Protein AF-0000000085170021 (afdb_homodimer)

pLDDT: mean 92.59, std 6.5, range [58.09, 98.81]

Nearest PDB structures (foldseek):
  2dou-assembly1_B  TM=8.257E-01  e=4.581E-18  Thermus thermophilus HB8
  3ffh-assembly1_B  TM=7.724E-01  e=1.035E-16  Listeria innocua
  4wbt-assembly2_B-3  TM=7.513E-01  e=2.222E-16  Sinorhizobium meliloti 1021
  4wbt-assembly1_C-2  TM=7.543E-01  e=2.982E-16  Sinorhizobium meliloti 1021
  3ftb-assembly2_E  TM=7.455E-01  e=7.575E-15  Clostridium acetobutylicum

Organism: Herbaspirillum seropedicae (strain SmR1) (NCBI:txid757424)

Solvent-accessible surface area (backbone atoms only — not comparable to full-atom values): 44140 Å² total; per-residue (Å²): 138,81,85,51,50,82,42,30,67,41,35,34,52,37,50,53,41,31,41,65,57,64,75,40,49,60,63,39,70,50,74,55,48,67,56,46,11,60,75,55,71,40,57,48,65,38,40,46,46,15,52,51,49,30,35,59,71,61,50,26,42,74,40,84,92,81,40,41,22,29,43,55,75,77,66,80,61,76,55,44,17,46,73,82,85,64,90,44,54,75,21,41,31,76,50,67,42,71,90,40,37,63,50,68,30,61,74,33,61,97,45,80,49,79,82,54,53,48,34,42,78,58,63,59,64,70,46,49,52,50,48,50,62,73,43,52,84,69,48,54,85,79,50,38,82,50,71,28,57,12,54,56,47,40,51,50,53,53,47,60,73,74,52,53,64,64,41,32,32,34,30,42,30,60,24,41,41,52,59,53,45,49,36,57,70,62,46,33,35,80,39,57,19,48,54,52,78,44,22,69,39,58,70,50,42,52,53,45,48,75,70,57,38,44,30,38,46,46,49,44,37,38,24,52,48,54,1,26,35,31,37,67,68,50,16,50,52,41,14,59,57,47,58,76,39,50,58,34,35,40,36,36,46,31,46,48,61,81,47,49,85,65,70,87,45,63,46,74,39,77,79,51,67,34,39,34,46,33,36,29,47,20,66,54,54,30,57,31,65,27,37,12,42,34,40,20,32,58,65,49,43,52,58,52,40,67,66,44,28,43,40,54,23,51,54,30,54,70,56,48,52,50,50,41,51,44,73,70,32,68,66,46,53,50,30,36,52,49,42,34,54,48,38,52,50,40,47,52,50,36,52,51,29,22,49,74,58,70,43,74,57,72,74,91,51,29,56,51,34,42,30,33,73,43,91,58,66,26,60,58,41,30,51,46,35,40,76,73,40,32,36,50,31,41,24,56,73,23,33,68,74,63,85,37,38,13,36,31,38,29,43,41,74,56,50,78,82,45,30,50,53,52,24,51,51,48,45,59,50,74,99,139,79,86,50,52,82,44,30,66,41,34,33,52,37,49,52,40,32,43,65,58,64,74,42,48,60,64,39,71,50,73,55,47,66,59,44,11,62,75,56,70,42,57,47,65,38,40,47,49,15,52,50,48,30,35,60,70,61,50,27,42,73,40,84,96,80,41,42,21,29,43,55,76,76,68,81,61,77,54,44,17,47,74,81,86,65,90,43,54,74,19,41,30,77,49,68,41,71,91,41,35,64,51,67,30,59,74,33,61,97,45,80,52,78,80,52,54,48,34,42,78,58,60,58,65,69,44,50,53,50,47,49,62,72,42,52,85,68,46,53,85,80,50,39,82,50,70,29,56,11,53,56,46,40,52,50,54,54,45,59,72,75,52,54,63,63,41,32,32,34,32,42,29,60,23,42,41,54,59,54,46,48,36,57,70,61,46,34,33,79,39,57,19,48,52,53,78,44,23,69,40,57,70,50,43,51,52,43,48,74,71,57,38,42,29,38,47,45,49,45,36,38,25,50,49,52,1,24,34,33,36,66,67,49,16,49,52,43,15,58,56,48,58,76,38,50,60,34,36,40,35,38,46,32,46,48,61,82,46,47,85,64,70,86,46,62,46,74,40,78,78,52,64,33,39,34,45,32,37,28,46,20,67,55,56,30,58,33,64,27,36,13,42,36,39,19,30,58,66,49,42,52,58,51,41,69,66,45,28,42,41,55,23,52,53,31,54,70,58,49,51,49,50,42,52,44,72,69,32,66,67,44,53,51,30,37,51,49,40,33,52,48,38,51,50,40,46,52,50,36,52,51,29,23,46,74,57,70,43,74,56,72,75,90,52,28,58,51,34,42,30,32,76,43,93,58,65,24,61,59,41,31,52,46,35,40,77,74,41,32,35,48,31,42,25,56,73,23,33,68,72,62,83,38,39,15,35,31,38,28,44,43,75,55,50,78,81,45,29,52,55,51,25,51,51,48,45,59,49,72,98

Foldseek 3Di:
DAQEDAALVSSLVRVVVCDVVCVAAAPAADDALVVSCVVHVYDSVRSVSNLVVCVQVQQWDQDPVVHIGGHHQDDDADDAADDPDDQFAEQARQAFDVVLADDLVVLCVPHDDDFDAFPDDQADPLLQVVVCVLCVVQAAPPWHKAKDLADLRVVLLLCVLQHGQAAEEEAEVLHDLSVLRSCVNRNYAYDYAYADLQFGDLVRVLVVVVVGHAEYEGEQACGPFALHHHDQVRLQSLLVSCVVPLRHAYEYEPACSLQKPDDGHHNHHNPRQHYWYKYHPPRLHHVVLSMIMIIIHPVSVVSSCVVCDSRHHHRGVSSNVSSSSLVPDVSSVVSSHVLNVVQVVLLVLLCVLLVVLVFDWNPPGIHFKTKGFDPDDQVQLQVQVVVVRHHWDFSQSSGRPDGTTITIGGRSPPDNVCSNVSSVSSSVSRD/DAQEDAALVSSLVRVVVCDVVVVAAAPAADDALVVSCVVHVYDSVRSVSNLVVCVQVVQWDQDPVVHIGGHHQDDDADDAADDPDDQFAEQARQAFDVVLADDLVVLCVPHDDDFDAFPDDQADPLLQVVVCVLCVVQAAPPWHKAKDLADLRVVLLLCVLQHGQAAEEEAEVLHDLSVLRSCVNRNYAYDYAYADLQFGDLVRVLVVVVVGHAEYEGEQACGPQALHHHDQVRLQSLLVSCVVPLRHAYEYEPACSLQKPDDGHHNHHNPRQHYWYKYHPPRLHHVVLSMIMIIIHPVSVVSSCVVCDSRHHHRGVSSNVSSSSLVPDVSSVVSSHVLNVVQVVLLVLLCVLLVVLVFDWNPPGIHFKTKGFDPDDQVQLQVQVVVVRHHWDFSQSSGRPDGTTITIGGRSPPDNVCSNVSSVSSSVSRD

Structure (mmCIF, N/CA/C/O backbone):
data_AF-0000000085170021-model_v1
#
loop_
_entity.id
_entity.type
_entity.pdbx_description
1 polymer 'GntR family transcription regulator protein'
#
loop_
_atom_site.group_PDB
_atom_site.id
_atom_site.type_symbol
_atom_site.label_atom_id
_atom_site.label_alt_id
_atom_site.label_comp_id
_atom_site.label_asym_id
_atom_site.label_entity_id
_atom_site.label_seq_id
_atom_site.pdbx_PDB_ins_code
_atom_site.Cartn_x
_atom_site.Cartn_y
_atom_site.Cartn_z
_atom_site.occupancy
_atom_site.B_iso_or_equiv
_atom_site.auth_seq_id
_atom_site.auth_comp_id
_atom_site.auth_asym_id
_atom_site.auth_atom_id
_atom_site.pdbx_PDB_model_num
ATOM 1 N N . MET A 1 1 ? 29.672 -14.242 15.789 1 58.09 1 MET A N 1
ATOM 2 C CA . MET A 1 1 ? 29.703 -14.43 14.344 1 58.09 1 MET A CA 1
ATOM 3 C C . MET A 1 1 ? 30.469 -13.297 13.664 1 58.09 1 MET A C 1
ATOM 5 O O . MET A 1 1 ? 30.188 -12.125 13.914 1 58.09 1 MET A O 1
ATOM 9 N N . LYS A 1 2 ? 31.578 -13.578 12.93 1 81.75 2 LYS A N 1
ATOM 10 C CA . LYS A 1 2 ? 32.625 -12.688 12.445 1 81.75 2 LYS A CA 1
ATOM 11 C C . LYS A 1 2 ? 32.312 -12.203 11.031 1 81.75 2 LYS A C 1
ATOM 13 O O . LYS A 1 2 ? 31.812 -12.961 10.203 1 81.75 2 LYS A O 1
ATOM 18 N N . ILE A 1 3 ? 32.312 -10.906 10.734 1 92 3 ILE A N 1
ATOM 19 C CA . ILE A 1 3 ? 32.188 -10.273 9.422 1 92 3 ILE A CA 1
ATOM 20 C C . ILE A 1 3 ? 33.312 -10.789 8.5 1 92 3 ILE A C 1
ATOM 22 O O . ILE A 1 3 ? 34.469 -10.898 8.914 1 92 3 ILE A O 1
ATOM 26 N N . HIS A 1 4 ? 32.938 -11.328 7.312 1 93.31 4 HIS A N 1
ATOM 27 C CA . HIS A 1 4 ? 33.906 -11.828 6.355 1 93.31 4 HIS A CA 1
ATOM 28 C C . HIS A 1 4 ? 33.688 -11.211 4.977 1 93.31 4 HIS A C 1
ATOM 30 O O . HIS A 1 4 ? 32.656 -10.594 4.723 1 93.31 4 HIS A O 1
ATOM 36 N N . GLY A 1 5 ? 34.656 -11.352 4.102 1 92.62 5 GLY A N 1
ATOM 37 C CA . GLY A 1 5 ? 34.625 -10.836 2.744 1 92.62 5 GLY A CA 1
ATOM 38 C C . GLY A 1 5 ? 35.906 -10.195 2.307 1 92.62 5 GLY A C 1
ATOM 39 O O . GLY A 1 5 ? 36.656 -9.656 3.133 1 92.62 5 GLY A O 1
ATOM 40 N N . LYS A 1 6 ? 36.156 -10.234 0.992 1 93.25 6 LYS A N 1
ATOM 41 C CA . LYS A 1 6 ? 37.375 -9.68 0.446 1 93.25 6 LYS A CA 1
ATOM 42 C C . LYS A 1 6 ? 37.094 -8.453 -0.414 1 93.25 6 LYS A C 1
ATOM 44 O O . LYS A 1 6 ? 38 -7.691 -0.741 1 93.25 6 LYS A O 1
ATOM 49 N N . THR A 1 7 ? 35.875 -8.336 -0.771 1 93.19 7 THR A N 1
ATOM 50 C CA . THR A 1 7 ? 35.469 -7.168 -1.541 1 93.19 7 THR A CA 1
ATOM 51 C C . THR A 1 7 ? 34.406 -6.363 -0.78 1 93.19 7 THR A C 1
ATOM 53 O O . THR A 1 7 ? 33.844 -6.852 0.197 1 93.19 7 THR A O 1
ATOM 56 N N . ALA A 1 8 ? 34.219 -5.145 -1.235 1 92 8 ALA A N 1
ATOM 57 C CA . ALA A 1 8 ? 33.188 -4.309 -0.615 1 92 8 ALA A CA 1
ATOM 58 C C . ALA A 1 8 ? 31.812 -4.969 -0.695 1 92 8 ALA A C 1
ATOM 60 O O . ALA A 1 8 ? 31.047 -4.926 0.265 1 92 8 ALA A O 1
ATOM 61 N N . THR A 1 9 ? 31.594 -5.617 -1.828 1 88.5 9 THR A N 1
ATOM 62 C CA . THR A 1 9 ? 30.312 -6.285 -2.047 1 88.5 9 THR A CA 1
ATOM 63 C C . THR A 1 9 ? 30.156 -7.457 -1.085 1 88.5 9 THR A C 1
ATOM 65 O O . THR A 1 9 ? 29.078 -7.637 -0.495 1 88.5 9 THR A O 1
ATOM 68 N N . GLU A 1 10 ? 31.25 -8.156 -0.91 1 91.81 10 GLU A N 1
ATOM 69 C CA . GLU A 1 10 ? 31.203 -9.32 -0.03 1 91.81 10 GLU A CA 1
ATOM 70 C C . GLU A 1 10 ? 31 -8.906 1.426 1 91.81 10 GLU A C 1
ATOM 72 O O . GLU A 1 10 ? 30.25 -9.531 2.162 1 91.81 10 GLU A O 1
ATOM 77 N N . ILE A 1 11 ? 31.688 -7.895 1.775 1 93.56 11 ILE A N 1
ATOM 78 C CA . ILE A 1 11 ? 31.578 -7.395 3.143 1 93.56 11 ILE A CA 1
ATOM 79 C C . ILE A 1 11 ? 30.172 -6.855 3.379 1 93.56 11 ILE A C 1
ATOM 81 O O . ILE A 1 11 ? 29.562 -7.141 4.406 1 93.56 11 ILE A O 1
ATOM 85 N N . PHE A 1 12 ? 29.672 -6.133 2.422 1 92.19 12 PHE A N 1
ATOM 86 C CA . PHE A 1 12 ? 28.312 -5.617 2.477 1 92.19 12 PHE A CA 1
ATOM 87 C C . PHE A 1 12 ? 27.312 -6.75 2.666 1 92.19 12 PHE A C 1
ATOM 89 O O . PHE A 1 12 ? 26.484 -6.703 3.574 1 92.19 12 PHE A O 1
ATOM 96 N N . GLU A 1 13 ? 27.438 -7.797 1.858 1 89.62 13 GLU A N 1
ATOM 97 C CA . GLU A 1 13 ? 26.484 -8.914 1.891 1 89.62 13 GLU A CA 1
ATOM 98 C C . GLU A 1 13 ? 26.578 -9.68 3.207 1 89.62 13 GLU A C 1
ATOM 100 O O . GLU A 1 13 ? 25.578 -10.156 3.729 1 89.62 13 GLU A O 1
ATOM 105 N N . CYS A 1 14 ? 27.75 -9.719 3.711 1 91.69 14 CYS A N 1
ATOM 106 C CA . CYS A 1 14 ? 27.953 -10.398 4.984 1 91.69 14 CYS A CA 1
ATOM 107 C C . CYS A 1 14 ? 27.219 -9.672 6.113 1 91.69 14 CYS A C 1
ATOM 109 O O . CYS A 1 14 ? 26.453 -10.273 6.855 1 91.69 14 CYS A O 1
ATOM 111 N N . VAL A 1 15 ? 27.406 -8.406 6.176 1 91.62 15 VAL A N 1
ATOM 112 C CA . VAL A 1 15 ? 26.797 -7.617 7.242 1 91.62 15 VAL A CA 1
ATOM 113 C C . VAL A 1 15 ? 25.281 -7.629 7.094 1 91.62 15 VAL A C 1
ATOM 115 O O . VAL A 1 15 ? 24.562 -7.793 8.078 1 91.62 15 VAL A O 1
ATOM 118 N N . ARG A 1 16 ? 24.859 -7.465 5.895 1 88.38 16 ARG A N 1
ATOM 119 C CA . ARG A 1 16 ? 23.422 -7.5 5.617 1 88.38 16 ARG A CA 1
ATOM 120 C C . ARG A 1 16 ? 22.812 -8.805 6.105 1 88.38 16 ARG A C 1
ATOM 122 O O . ARG A 1 16 ? 21.766 -8.789 6.762 1 88.38 16 ARG A O 1
ATOM 129 N N . THR A 1 17 ? 23.5 -9.859 5.82 1 87 17 THR A N 1
ATOM 130 C CA . THR A 1 17 ? 23.016 -11.18 6.234 1 87 17 THR A CA 1
ATOM 131 C C . THR A 1 17 ? 22.984 -11.289 7.758 1 87 17 THR A C 1
ATOM 133 O O . THR A 1 17 ? 22.047 -11.828 8.328 1 87 17 THR A O 1
ATOM 136 N N . LEU A 1 18 ? 24 -10.758 8.398 1 89.25 18 LEU A N 1
ATOM 137 C CA . LEU A 1 18 ? 24.078 -10.797 9.852 1 89.25 18 LEU A CA 1
ATOM 138 C C . LEU A 1 18 ? 22.953 -9.992 10.477 1 89.25 18 LEU A C 1
ATOM 140 O O . LEU A 1 18 ? 22.391 -10.391 11.508 1 89.25 18 LEU A O 1
ATOM 144 N N . VAL A 1 19 ? 22.562 -8.93 9.828 1 85.75 19 VAL A N 1
ATOM 145 C CA . VAL A 1 19 ? 21.469 -8.102 10.312 1 85.75 19 VAL A CA 1
ATOM 146 C C . VAL A 1 19 ? 20.141 -8.836 10.117 1 85.75 19 VAL A C 1
ATOM 148 O O . VAL A 1 19 ? 19.312 -8.898 11.031 1 85.75 19 VAL A O 1
ATOM 151 N N . GLN A 1 20 ? 20.016 -9.484 8.984 1 79.69 20 GLN A N 1
ATOM 152 C CA . GLN A 1 20 ? 18.766 -10.148 8.617 1 79.69 20 GLN A CA 1
ATOM 153 C C . GLN A 1 20 ? 18.531 -11.398 9.461 1 79.69 20 GLN A C 1
ATOM 155 O O . GLN A 1 20 ? 17.391 -11.781 9.711 1 79.69 20 GLN A O 1
ATOM 160 N N . THR A 1 21 ? 19.609 -12.023 9.906 1 79.88 21 THR A N 1
ATOM 161 C CA . THR A 1 21 ? 19.484 -13.227 10.727 1 79.88 21 THR A CA 1
ATOM 162 C C . THR A 1 21 ? 19.562 -12.883 12.211 1 79.88 21 THR A C 1
ATOM 164 O O . THR A 1 21 ? 19.719 -13.773 13.047 1 79.88 21 THR A O 1
ATOM 167 N N . GLN A 1 22 ? 19.578 -11.617 12.516 1 78.25 22 GLN A N 1
ATOM 168 C CA . GLN A 1 22 ? 19.531 -11.078 13.867 1 78.25 22 GLN A CA 1
ATOM 169 C C . GLN A 1 22 ? 20.797 -11.461 14.641 1 78.25 22 GLN A C 1
ATOM 171 O O . GLN A 1 22 ? 20.734 -11.727 15.844 1 78.25 22 GLN A O 1
ATOM 176 N N . ARG A 1 23 ? 21.844 -11.633 13.938 1 85.5 23 ARG A N 1
ATOM 177 C CA . ARG A 1 23 ? 23.141 -11.836 14.57 1 85.5 23 ARG A CA 1
ATOM 178 C C . ARG A 1 23 ? 23.844 -10.508 14.828 1 85.5 23 ARG A C 1
ATOM 180 O O . ARG A 1 23 ? 24.75 -10.43 15.656 1 85.5 23 ARG A O 1
ATOM 187 N N . LEU A 1 24 ? 23.578 -9.516 14.055 1 88.25 24 LEU A N 1
ATOM 188 C CA . LEU A 1 24 ? 23.859 -8.117 14.344 1 88.25 24 LEU A CA 1
ATOM 189 C C . LEU A 1 24 ? 22.562 -7.367 14.68 1 88.25 24 LEU A C 1
ATOM 191 O O . LEU A 1 24 ? 21.594 -7.426 13.914 1 88.25 24 LEU A O 1
ATOM 195 N N . HIS A 1 25 ? 22.562 -6.75 15.758 1 85.19 25 HIS A N 1
ATOM 196 C CA . HIS A 1 25 ? 21.328 -6.16 16.266 1 85.19 25 HIS A CA 1
ATOM 197 C C . HIS A 1 25 ? 21.281 -4.66 15.992 1 85.19 25 HIS A C 1
ATOM 199 O O . HIS A 1 25 ? 22.328 -4.02 15.852 1 85.19 25 HIS A O 1
ATOM 205 N N . PRO A 1 26 ? 20.062 -4.156 15.922 1 80.69 26 PRO A N 1
ATOM 206 C CA . PRO A 1 26 ? 19.953 -2.701 15.773 1 80.69 26 PRO A CA 1
ATOM 207 C C . PRO A 1 26 ? 20.703 -1.938 16.875 1 80.69 26 PRO A C 1
ATOM 209 O O . PRO A 1 26 ? 20.656 -2.334 18.031 1 80.69 26 PRO A O 1
ATOM 212 N N . GLY A 1 27 ? 21.406 -0.934 16.438 1 81.12 27 GLY A N 1
ATOM 213 C CA . GLY A 1 27 ? 22.156 -0.107 17.375 1 81.12 27 GLY A CA 1
ATOM 214 C C . GLY A 1 27 ? 23.562 -0.606 17.609 1 81.12 27 GLY A C 1
ATOM 215 O O . GLY A 1 27 ? 24.406 0.127 18.141 1 81.12 27 GLY A O 1
ATOM 216 N N . GLN A 1 28 ? 23.812 -1.8 17.219 1 88.44 28 GLN A N 1
ATOM 217 C CA . GLN A 1 28 ? 25.141 -2.381 17.438 1 88.44 28 GLN A CA 1
ATOM 218 C C . GLN A 1 28 ? 26.188 -1.701 16.547 1 88.44 28 GLN A C 1
ATOM 220 O O . GLN A 1 28 ? 25.938 -1.423 15.383 1 88.44 28 GLN A O 1
ATOM 225 N N . LEU A 1 29 ? 27.297 -1.412 17.172 1 91.44 29 LEU A N 1
ATOM 226 C CA . LEU A 1 29 ? 28.391 -0.772 16.453 1 91.44 29 LEU A CA 1
ATOM 227 C C . LEU A 1 29 ? 29.156 -1.788 15.609 1 91.44 29 LEU A C 1
ATOM 229 O O . LEU A 1 29 ? 29.438 -2.893 16.078 1 91.44 29 LEU A O 1
ATOM 233 N N . LEU A 1 30 ? 29.391 -1.42 14.406 1 93.62 30 LEU A N 1
ATOM 234 C CA . LEU A 1 30 ? 30.328 -2.18 13.57 1 93.62 30 LEU A CA 1
ATOM 235 C C . LEU A 1 30 ? 31.766 -1.837 13.914 1 93.62 30 LEU A C 1
ATOM 237 O O . LEU A 1 30 ? 32.062 -0.743 14.406 1 93.62 30 LEU A O 1
ATOM 241 N N . PRO A 1 31 ? 32.688 -2.744 13.688 1 93.25 31 PRO A N 1
ATOM 242 C CA . PRO A 1 31 ? 34.062 -2.395 13.93 1 93.25 31 PRO A CA 1
ATOM 243 C C . PRO A 1 31 ? 34.531 -1.188 13.109 1 93.25 31 PRO A C 1
ATOM 245 O O . PRO A 1 31 ? 34.031 -0.976 11.992 1 93.25 31 PRO A O 1
ATOM 248 N N . PRO A 1 32 ? 35.438 -0.351 13.773 1 92.69 32 PRO A N 1
ATOM 249 C CA . PRO A 1 32 ? 36 0.738 12.977 1 92.69 32 PRO A CA 1
ATOM 250 C C . PRO A 1 32 ? 36.594 0.249 11.664 1 92.69 32 PRO A C 1
ATOM 252 O O . PRO A 1 32 ? 37.125 -0.865 11.602 1 92.69 32 PRO A O 1
ATOM 255 N N . VAL A 1 33 ? 36.562 1.084 10.695 1 93.38 33 VAL A N 1
ATOM 256 C CA . VAL A 1 33 ? 37 0.752 9.336 1 93.38 33 VAL A CA 1
ATOM 257 C C . VAL A 1 33 ? 38.406 0.174 9.367 1 93.38 33 VAL A C 1
ATOM 259 O O . VAL A 1 33 ? 38.688 -0.877 8.781 1 93.38 33 VAL A O 1
ATOM 262 N N . ARG A 1 34 ? 39.312 0.8 10.078 1 92.94 34 ARG A N 1
ATOM 263 C CA . ARG A 1 34 ? 40.688 0.379 10.141 1 92.94 34 ARG A CA 1
ATOM 264 C C . ARG A 1 34 ? 40.844 -1.002 10.773 1 92.94 34 ARG A C 1
ATOM 266 O O . ARG A 1 34 ? 41.562 -1.854 10.273 1 92.94 34 ARG A O 1
ATOM 273 N N . GLU A 1 35 ? 40.094 -1.187 11.781 1 94.88 35 GLU A N 1
ATOM 274 C CA . GLU A 1 35 ? 40.156 -2.449 12.516 1 94.88 35 GLU A CA 1
ATOM 275 C C . GLU A 1 35 ? 39.625 -3.6 11.672 1 94.88 35 GLU A C 1
ATOM 277 O O . GLU A 1 35 ? 40.219 -4.676 11.625 1 94.88 35 GLU A O 1
ATOM 282 N N . LEU A 1 36 ? 38.5 -3.432 11.047 1 95.25 36 LEU A N 1
ATOM 283 C CA . LEU A 1 36 ? 37.906 -4.492 10.234 1 95.25 36 LEU A CA 1
ATOM 284 C C . LEU A 1 36 ? 38.781 -4.805 9.031 1 95.25 36 LEU A C 1
ATOM 286 O O . LEU A 1 36 ? 38.906 -5.965 8.625 1 95.25 36 LEU A O 1
ATOM 290 N N . ALA A 1 37 ? 39.375 -3.779 8.477 1 95.56 37 ALA A N 1
ATOM 291 C CA . ALA A 1 37 ? 40.281 -3.979 7.359 1 95.56 37 ALA A CA 1
ATOM 292 C C . ALA A 1 37 ? 41.438 -4.891 7.754 1 95.56 37 ALA A C 1
ATOM 294 O O . ALA A 1 37 ? 41.812 -5.793 7 1 95.56 37 ALA A O 1
ATOM 295 N N . GLU A 1 38 ? 41.938 -4.629 8.836 1 94.81 38 GLU A N 1
ATOM 296 C CA . GLU A 1 38 ? 43.031 -5.441 9.344 1 94.81 38 GLU A CA 1
ATOM 297 C C . GLU A 1 38 ? 42.594 -6.883 9.586 1 94.81 38 GLU A C 1
ATOM 299 O O . GLU A 1 38 ? 43.312 -7.828 9.234 1 94.81 38 GLU A O 1
ATOM 304 N N . GLN A 1 39 ? 41.5 -7.012 10.164 1 95 39 GLN A N 1
ATOM 305 C CA . GLN A 1 39 ? 40.938 -8.328 10.484 1 95 39 GLN A CA 1
ATOM 306 C C . GLN A 1 39 ? 40.719 -9.148 9.219 1 95 39 GLN A C 1
ATOM 308 O O . GLN A 1 39 ? 40.938 -10.359 9.203 1 95 39 GLN A O 1
ATOM 313 N N . LEU A 1 40 ? 40.25 -8.469 8.172 1 94.94 40 LEU A N 1
ATOM 314 C CA . LEU A 1 40 ? 39.875 -9.156 6.941 1 94.94 40 LEU A CA 1
ATOM 315 C C . LEU A 1 40 ? 41.031 -9.227 5.965 1 94.94 40 LEU A C 1
ATOM 317 O O . LEU A 1 40 ? 40.969 -9.953 4.969 1 94.94 40 LEU A O 1
ATOM 321 N N . GLY A 1 41 ? 42.062 -8.438 6.242 1 95.19 41 GLY A N 1
ATOM 322 C CA . GLY A 1 41 ? 43.188 -8.398 5.34 1 95.19 41 GLY A CA 1
ATOM 323 C C . GLY A 1 41 ? 42.875 -7.699 4.027 1 95.19 41 GLY A C 1
ATOM 324 O O . GLY A 1 41 ? 43.281 -8.18 2.959 1 95.19 41 GLY A O 1
ATOM 325 N N . VAL A 1 42 ? 42.094 -6.723 4.07 1 96.19 42 VAL A N 1
ATOM 326 C CA . VAL A 1 42 ? 41.75 -5.965 2.873 1 96.19 42 VAL A CA 1
ATOM 327 C C . VAL A 1 42 ? 42.094 -4.492 3.074 1 96.19 42 VAL A C 1
ATOM 329 O O . VAL A 1 42 ? 42.438 -4.07 4.18 1 96.19 42 VAL A O 1
ATOM 332 N N . ASN A 1 43 ? 42.094 -3.762 1.988 1 95.19 43 ASN A N 1
ATOM 333 C CA . ASN A 1 43 ? 42.344 -2.324 2.045 1 95.19 43 ASN A CA 1
ATOM 334 C C . ASN A 1 43 ? 41.25 -1.593 2.803 1 95.19 43 ASN A C 1
ATOM 336 O O . ASN A 1 43 ? 40.062 -1.96 2.707 1 95.19 43 ASN A O 1
ATOM 340 N N . ARG A 1 44 ? 41.656 -0.557 3.475 1 94.25 44 ARG A N 1
ATOM 341 C CA . ARG A 1 44 ? 40.688 0.251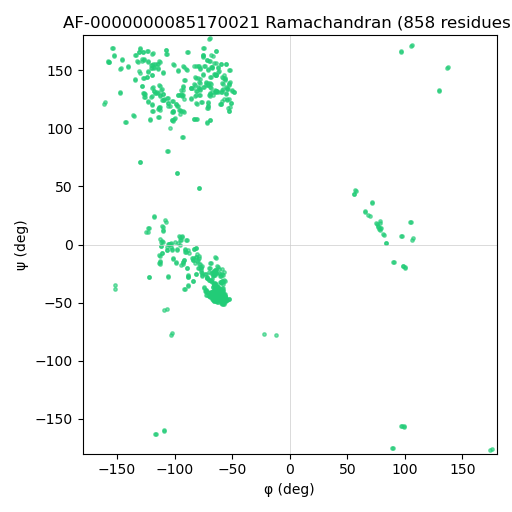 4.23 1 94.25 44 ARG A CA 1
ATOM 342 C C . ARG A 1 44 ? 39.594 0.81 3.316 1 94.25 44 ARG A C 1
ATOM 344 O O . ARG A 1 44 ? 38.438 0.95 3.73 1 94.25 44 ARG A O 1
ATOM 351 N N . ASN A 1 45 ? 40 1.042 2.148 1 92.88 45 ASN A N 1
ATOM 352 C CA . ASN A 1 45 ? 39.031 1.602 1.2 1 92.88 45 ASN A CA 1
ATOM 353 C C . ASN A 1 45 ? 37.938 0.6 0.855 1 92.88 45 ASN A C 1
ATOM 355 O O . ASN A 1 45 ? 36.812 0.99 0.553 1 92.88 45 ASN A O 1
ATOM 359 N N . THR A 1 46 ? 38.281 -0.602 0.909 1 93 46 THR A N 1
ATOM 360 C CA . THR A 1 46 ? 37.312 -1.661 0.648 1 93 46 THR A CA 1
ATOM 361 C C . THR A 1 46 ? 36.25 -1.702 1.74 1 93 46 THR A C 1
ATOM 363 O O . THR A 1 46 ? 35.062 -1.778 1.447 1 93 46 THR A O 1
ATOM 366 N N . VAL A 1 47 ? 36.719 -1.545 2.967 1 94 47 VAL A N 1
ATOM 367 C CA . VAL A 1 47 ? 35.781 -1.56 4.098 1 94 47 VAL A CA 1
ATOM 368 C C . VAL A 1 47 ? 34.969 -0.276 4.109 1 94 47 VAL A C 1
ATOM 370 O O . VAL A 1 47 ? 33.75 -0.313 4.34 1 94 47 VAL A O 1
ATOM 373 N N . ALA A 1 48 ? 35.625 0.762 3.814 1 92 48 ALA A N 1
ATOM 374 C CA . ALA A 1 48 ? 34.906 2.043 3.771 1 92 48 ALA A CA 1
ATOM 375 C C . ALA A 1 48 ? 33.812 2.033 2.713 1 92 48 ALA A C 1
ATOM 377 O O . ALA A 1 48 ? 32.719 2.555 2.941 1 92 48 ALA A O 1
ATOM 378 N N . ALA A 1 49 ? 34.188 1.396 1.634 1 90 49 ALA A N 1
ATOM 379 C CA . ALA A 1 49 ? 33.188 1.271 0.556 1 90 49 ALA A CA 1
ATOM 380 C C . ALA A 1 49 ? 32 0.415 0.989 1 90 49 ALA A C 1
ATOM 382 O O . ALA A 1 49 ? 30.859 0.73 0.67 1 90 49 ALA A O 1
ATOM 383 N N . ALA A 1 50 ? 32.281 -0.587 1.689 1 92.06 50 ALA A N 1
ATOM 384 C CA . ALA A 1 50 ? 31.203 -1.45 2.201 1 92.06 50 ALA A CA 1
ATOM 385 C C . ALA A 1 50 ? 30.297 -0.695 3.174 1 92.06 50 ALA A C 1
ATOM 387 O O . ALA A 1 50 ? 29.078 -0.798 3.102 1 92.06 50 ALA A O 1
ATOM 388 N N . TYR A 1 51 ? 30.891 0.053 4.023 1 91.31 51 TYR A N 1
ATOM 389 C CA . TYR A 1 51 ? 30.125 0.806 5.02 1 91.31 51 TYR A CA 1
ATOM 390 C C . TYR A 1 51 ? 29.281 1.888 4.359 1 91.31 51 TYR A C 1
ATOM 392 O O . TYR A 1 51 ? 28.141 2.121 4.758 1 91.31 51 TYR A O 1
ATOM 400 N N . ARG A 1 52 ? 29.859 2.434 3.371 1 85.75 52 ARG A N 1
ATOM 401 C CA . ARG A 1 52 ? 29.078 3.42 2.615 1 85.75 52 ARG A CA 1
ATOM 402 C C . ARG A 1 52 ? 27.875 2.777 1.953 1 85.75 52 ARG A C 1
ATOM 404 O O . ARG A 1 52 ? 26.781 3.359 1.942 1 85.75 52 ARG A O 1
ATOM 411 N N . ARG A 1 53 ? 28.109 1.62 1.431 1 85.06 53 ARG A N 1
ATOM 412 C CA . ARG A 1 53 ? 27.016 0.886 0.802 1 85.06 53 ARG A CA 1
ATOM 413 C C . ARG A 1 53 ? 25.938 0.525 1.82 1 85.06 53 ARG A C 1
ATOM 415 O O . ARG A 1 53 ? 24.75 0.617 1.529 1 85.06 53 ARG A O 1
ATOM 422 N N . LEU A 1 54 ? 26.406 0.131 2.971 1 88.19 54 LEU A N 1
ATOM 423 C CA . LEU A 1 54 ? 25.469 -0.208 4.043 1 88.19 54 LEU A CA 1
ATOM 424 C C . LEU A 1 54 ? 24.625 1.002 4.434 1 88.19 54 LEU A C 1
ATOM 426 O O . LEU A 1 54 ? 23.422 0.875 4.664 1 88.19 54 LEU A O 1
ATOM 430 N N . SER A 1 55 ? 25.25 2.096 4.43 1 82.38 55 SER A N 1
ATOM 431 C CA . SER A 1 55 ? 24.562 3.334 4.77 1 82.38 55 SER A CA 1
ATOM 432 C C . SER A 1 55 ? 23.562 3.723 3.689 1 82.38 55 SER A C 1
ATOM 434 O O . SER A 1 55 ? 22.406 4.066 3.99 1 82.38 55 SER A O 1
ATOM 436 N N . THR A 1 56 ? 24.031 3.535 2.508 1 75 56 THR A N 1
ATOM 437 C CA . THR A 1 56 ? 23.172 3.879 1.374 1 75 56 THR A CA 1
ATOM 438 C C . THR A 1 56 ? 21.953 2.963 1.315 1 75 56 THR A C 1
ATOM 440 O O . THR A 1 56 ? 20.859 3.402 0.965 1 75 56 THR A O 1
ATOM 443 N N . ALA A 1 57 ? 22.219 1.759 1.709 1 76.75 57 ALA A N 1
ATOM 444 C CA . ALA A 1 57 ? 21.156 0.76 1.668 1 76.75 57 ALA A CA 1
ATOM 445 C C . ALA A 1 57 ? 20.25 0.88 2.887 1 76.75 57 ALA A C 1
ATOM 447 O O . ALA A 1 57 ? 19.266 0.148 3.006 1 76.75 57 ALA A O 1
ATOM 448 N N . GLY A 1 58 ? 20.609 1.812 3.807 1 76.5 58 GLY A N 1
ATOM 449 C CA . GLY A 1 58 ? 19.797 2.016 4.996 1 76.5 58 GLY A CA 1
ATOM 450 C C . GLY A 1 58 ? 19.984 0.938 6.043 1 76.5 58 GLY A C 1
ATOM 451 O O . GLY A 1 58 ? 19.156 0.775 6.941 1 76.5 58 GLY A O 1
ATOM 452 N N . ILE A 1 59 ? 20.969 0.172 5.969 1 84.69 59 ILE A N 1
ATOM 453 C CA . ILE A 1 59 ? 21.234 -0.922 6.895 1 84.69 59 ILE A CA 1
ATOM 454 C C . ILE A 1 59 ? 22.047 -0.41 8.078 1 84.69 59 ILE A C 1
ATOM 456 O O . ILE A 1 59 ? 21.844 -0.839 9.211 1 84.69 59 ILE A O 1
ATOM 460 N N . ALA A 1 60 ? 22.938 0.528 7.789 1 87.31 60 ALA A N 1
ATOM 461 C CA . ALA A 1 60 ? 23.797 1.109 8.82 1 87.31 60 ALA A CA 1
ATOM 462 C C . ALA A 1 60 ? 23.797 2.633 8.734 1 87.31 60 ALA A C 1
ATOM 464 O O . ALA A 1 60 ? 23.312 3.209 7.762 1 87.31 60 ALA A O 1
ATOM 465 N N . SER A 1 61 ? 24.109 3.236 9.805 1 84.5 61 SER A N 1
ATOM 466 C CA . SER A 1 61 ? 24.266 4.684 9.875 1 84.5 61 SER A CA 1
ATOM 467 C C . SER A 1 61 ? 25.625 5.074 10.438 1 84.5 61 SER A C 1
ATOM 469 O O . SER A 1 61 ? 26.078 4.512 11.445 1 84.5 61 SER A O 1
ATOM 471 N N . THR A 1 62 ? 26.281 5.887 9.695 1 79.69 62 THR A N 1
ATOM 472 C CA . THR A 1 62 ? 27.594 6.352 10.148 1 79.69 62 THR A CA 1
ATOM 473 C C . THR A 1 62 ? 27.469 7.684 10.875 1 79.69 62 THR A C 1
ATOM 475 O O . THR A 1 62 ? 26.906 8.641 10.344 1 79.69 62 THR A O 1
ATOM 478 N N . GLN A 1 63 ? 27.766 7.652 12.102 1 70.19 63 GLN A N 1
ATOM 479 C CA . GLN A 1 63 ? 27.859 8.891 12.875 1 70.19 63 GLN A CA 1
ATOM 480 C C . GLN A 1 63 ? 29.312 9.266 13.125 1 70.19 63 GLN A C 1
ATOM 482 O O . GLN A 1 63 ? 30 8.602 13.906 1 70.19 63 GLN A O 1
ATOM 487 N N . ARG A 1 64 ? 29.859 10.117 12.453 1 60.47 64 ARG A N 1
ATOM 488 C CA . ARG A 1 64 ? 31.234 10.609 12.414 1 60.47 64 ARG A CA 1
ATOM 489 C C . ARG A 1 64 ? 32.031 10.102 13.609 1 60.47 64 ARG A C 1
ATOM 491 O O . ARG A 1 64 ? 32.781 9.141 13.492 1 60.47 64 ARG A O 1
ATOM 498 N N . ARG A 1 65 ? 31.812 10.727 14.773 1 66.44 65 ARG A N 1
ATOM 499 C CA . ARG A 1 65 ? 32.656 10.453 15.93 1 66.44 65 ARG A CA 1
ATOM 500 C C . ARG A 1 65 ? 32.188 9.18 16.641 1 66.44 65 ARG A C 1
ATOM 502 O O . ARG A 1 65 ? 33 8.516 17.312 1 66.44 65 ARG A O 1
ATOM 509 N N . LEU A 1 66 ? 31 8.672 16.391 1 75.88 66 LEU A N 1
ATOM 510 C CA . LEU A 1 66 ? 30.469 7.559 17.172 1 75.88 66 LEU A CA 1
ATOM 511 C C . LEU A 1 66 ? 30.578 6.25 16.406 1 75.88 66 LEU A C 1
ATOM 513 O O . LEU A 1 66 ? 30.328 5.176 16.953 1 75.88 66 LEU A O 1
ATOM 517 N N . GLY A 1 67 ? 31.094 6.332 15.133 1 84.69 67 GLY A N 1
ATOM 518 C CA . GLY A 1 67 ? 31.281 5.117 14.359 1 84.69 67 GLY A CA 1
ATOM 519 C C . GLY A 1 67 ? 30.062 4.742 13.531 1 84.69 67 GLY A C 1
ATOM 520 O O . GLY A 1 67 ? 29.156 5.555 13.359 1 84.69 67 GLY A O 1
ATOM 521 N N . THR A 1 68 ? 30.109 3.529 12.844 1 88.62 68 THR A N 1
ATOM 522 C CA . THR A 1 68 ? 29.016 2.992 12.031 1 88.62 68 THR A CA 1
ATOM 523 C C . THR A 1 68 ? 28.219 1.951 12.805 1 88.62 68 THR A C 1
ATOM 525 O O . THR A 1 68 ? 28.781 0.998 13.344 1 88.62 68 THR A O 1
ATOM 528 N N . SER A 1 69 ? 26.891 2.197 12.977 1 90.12 69 SER A N 1
ATOM 529 C CA . SER A 1 69 ? 26.047 1.271 13.711 1 90.12 69 SER A CA 1
ATOM 530 C C . SER A 1 69 ? 24.922 0.741 12.828 1 90.12 69 SER A C 1
ATOM 532 O O . SER A 1 69 ? 24.531 1.381 11.844 1 90.12 69 SER A O 1
ATOM 534 N N . ILE A 1 70 ? 24.5 -0.476 13.18 1 88.69 70 ILE A N 1
ATOM 535 C CA . ILE A 1 70 ? 23.344 -1.036 12.484 1 88.69 70 ILE A CA 1
ATOM 536 C C . ILE A 1 70 ? 22.094 -0.195 12.789 1 88.69 70 ILE A C 1
ATOM 538 O O . ILE A 1 70 ? 21.812 0.109 13.953 1 88.69 70 ILE A O 1
ATOM 542 N N . ARG A 1 71 ? 21.406 0.134 11.75 1 80.31 71 ARG A N 1
ATOM 543 C CA . ARG A 1 71 ? 20.219 0.969 11.914 1 80.31 71 ARG A CA 1
ATOM 544 C C . ARG A 1 71 ? 19.125 0.227 12.672 1 80.31 71 ARG A C 1
ATOM 546 O O . ARG A 1 71 ? 18.922 -0.967 12.453 1 80.31 71 ARG A O 1
ATOM 553 N N . SER A 1 72 ? 18.609 0.875 13.703 1 73.25 72 SER A N 1
ATOM 554 C CA . SER A 1 72 ? 17.469 0.31 14.414 1 73.25 72 SER A CA 1
ATOM 555 C C . SER A 1 72 ? 16.203 0.379 13.562 1 73.25 72 SER A C 1
ATOM 557 O O . SER A 1 72 ? 16.047 1.288 12.75 1 73.25 72 SER A O 1
ATOM 559 N N . LEU A 1 73 ? 15.445 -0.759 13.656 1 65.56 73 LEU A N 1
ATOM 560 C CA . LEU A 1 73 ? 14.109 -0.619 13.086 1 65.56 73 LEU A CA 1
ATOM 561 C C . LEU A 1 73 ? 13.383 0.569 13.703 1 65.56 73 LEU A C 1
ATOM 563 O O . LEU A 1 73 ? 13.484 0.809 14.906 1 65.56 73 LEU A O 1
ATOM 567 N N . PRO A 1 74 ? 12.969 1.419 12.742 1 62.97 74 PRO A N 1
ATOM 568 C CA . PRO A 1 74 ? 12.266 2.557 13.336 1 62.97 74 PRO A CA 1
ATOM 569 C C . PRO A 1 74 ? 11.141 2.127 14.281 1 62.97 74 PRO A C 1
ATOM 571 O O . PRO A 1 74 ? 10.383 1.206 13.969 1 62.97 74 PRO A O 1
ATOM 574 N N . ALA A 1 75 ? 11.266 2.426 15.562 1 66.75 75 ALA A N 1
ATOM 575 C CA . ALA A 1 75 ? 10.141 2.254 16.484 1 66.75 75 ALA A CA 1
ATOM 576 C C . ALA A 1 75 ? 8.922 3.031 16.016 1 66.75 75 ALA A C 1
ATOM 578 O O . ALA A 1 75 ? 9.047 4.043 15.32 1 66.75 75 ALA A O 1
ATOM 579 N N . PRO A 1 76 ? 7.773 2.35 16.266 1 69.5 76 PRO A N 1
ATOM 580 C CA . PRO A 1 76 ? 6.594 3.15 15.93 1 69.5 76 PRO A CA 1
ATOM 581 C C . PRO A 1 76 ? 6.617 4.535 16.578 1 69.5 76 PRO A C 1
ATOM 583 O O . PRO A 1 76 ? 6.98 4.668 17.75 1 69.5 76 PRO A O 1
ATOM 586 N N . GLY A 1 77 ? 6.625 5.562 15.805 1 75.12 77 GLY A N 1
ATOM 587 C CA . GLY A 1 77 ? 6.504 6.902 16.359 1 75.12 77 GLY A CA 1
ATOM 588 C C . GLY A 1 77 ? 5.129 7.195 16.922 1 75.12 77 GLY A C 1
ATOM 589 O O . GLY A 1 77 ? 4.281 6.301 17 1 75.12 77 GLY A O 1
ATOM 590 N N . GLU A 1 78 ? 5.016 8.359 17.453 1 83.31 78 GLU A N 1
ATOM 591 C CA . GLU A 1 78 ? 3.699 8.805 17.891 1 83.31 78 GLU A CA 1
ATOM 592 C C . GLU A 1 78 ? 2.674 8.711 16.766 1 83.31 78 GLU A C 1
ATOM 594 O O . GLU A 1 78 ? 2.986 9 15.617 1 83.31 78 GLU A O 1
ATOM 599 N N . GLN A 1 79 ? 1.543 8.164 17.109 1 86.25 79 GLN A N 1
ATOM 600 C CA . GLN A 1 79 ? 0.48 7.988 16.125 1 86.25 79 GLN A CA 1
ATOM 601 C C . GLN A 1 79 ? -0.765 8.781 16.5 1 86.25 79 GLN A C 1
ATOM 603 O O . GLN A 1 79 ? -0.985 9.07 17.688 1 86.25 79 GLN A O 1
ATOM 608 N N . GLU A 1 80 ? -1.471 9.125 15.477 1 87.31 80 GLU A N 1
ATOM 609 C CA . GLU A 1 80 ? -2.764 9.742 15.758 1 87.31 80 GLU A CA 1
ATOM 610 C C . GLU A 1 80 ? -3.66 8.797 16.562 1 87.31 80 GLU A C 1
ATOM 612 O O . GLU A 1 80 ? -3.502 7.578 16.5 1 87.31 80 GLU A O 1
ATOM 617 N N . GLY A 1 81 ? -4.566 9.367 17.266 1 86.56 81 GLY A N 1
ATOM 618 C CA . GLY A 1 81 ? -5.418 8.586 18.141 1 86.56 81 GLY A CA 1
ATOM 619 C C . GLY A 1 81 ? -4.934 8.578 19.578 1 86.56 81 GLY A C 1
ATOM 620 O O . GLY A 1 81 ? -3.926 9.211 19.906 1 86.56 81 GLY A O 1
ATOM 621 N N . SER A 1 82 ? -5.766 8.148 20.438 1 79.06 82 SER A N 1
ATOM 622 C CA . SER A 1 82 ? -5.41 8.008 21.844 1 79.06 82 SER A CA 1
ATOM 623 C C . SER A 1 82 ? -5.75 6.613 22.359 1 79.06 82 SER A C 1
ATOM 625 O O . SER A 1 82 ? -6.457 5.855 21.688 1 79.06 82 SER A O 1
ATOM 627 N N . GLN A 1 83 ? -5.098 6.281 23.391 1 72.06 83 GLN A N 1
ATOM 628 C CA . GLN A 1 83 ? -5.348 4.973 23.984 1 72.06 83 GLN A CA 1
ATOM 629 C C . GLN A 1 83 ? -6.785 4.867 24.484 1 72.06 83 GLN A C 1
ATOM 631 O O . GLN A 1 83 ? -7.285 5.781 25.141 1 72.06 83 GLN A O 1
ATOM 636 N N . PRO A 1 84 ? -7.32 3.826 24.125 1 70.94 84 PRO A N 1
ATOM 637 C CA . PRO A 1 84 ? -8.68 3.631 24.625 1 70.94 84 PRO A CA 1
ATOM 638 C C . PRO A 1 84 ? -8.742 3.494 26.141 1 70.94 84 PRO A C 1
ATOM 640 O O . PRO A 1 84 ? -7.777 3.029 26.766 1 70.94 84 PRO A O 1
ATOM 643 N N . GLY A 1 85 ? -9.781 3.969 26.781 1 76.12 85 GLY A N 1
ATOM 644 C CA . GLY A 1 85 ? -10.055 3.695 28.172 1 76.12 85 GLY A CA 1
ATOM 645 C C . GLY A 1 85 ? -9.578 4.797 29.109 1 76.12 85 GLY A C 1
ATOM 646 O O . GLY A 1 85 ? -9.562 4.625 30.328 1 76.12 85 GLY A O 1
ATOM 647 N N . THR A 1 86 ? -9.141 5.883 28.625 1 80.75 86 THR A N 1
ATOM 648 C CA . THR A 1 86 ? -8.695 6.961 29.5 1 80.75 86 THR A CA 1
ATOM 649 C C . THR A 1 86 ? -9.875 7.578 30.234 1 80.75 86 THR A C 1
ATOM 651 O O . THR A 1 86 ? -10.992 7.617 29.719 1 80.75 86 THR A O 1
ATOM 654 N N . THR A 1 87 ? -9.656 7.988 31.5 1 89 87 THR A N 1
ATOM 655 C CA . THR A 1 87 ? -10.656 8.688 32.312 1 89 87 THR A CA 1
ATOM 656 C C . THR A 1 87 ? -10.578 10.195 32.062 1 89 87 THR A C 1
ATOM 658 O O . THR A 1 87 ? -11.445 10.945 32.531 1 89 87 THR A O 1
ATOM 661 N N . LEU A 1 88 ? -9.594 10.625 31.328 1 93.25 88 LEU A N 1
ATOM 662 C CA . LEU A 1 88 ? -9.414 12.039 31.016 1 93.25 88 LEU A CA 1
ATOM 663 C C . LEU A 1 88 ? -10.312 12.461 29.859 1 93.25 88 LEU A C 1
ATOM 665 O O . LEU A 1 88 ? -10.773 11.625 29.078 1 93.25 88 LEU A O 1
ATOM 669 N N . ILE A 1 89 ? -10.641 13.758 29.844 1 95.12 89 ILE A N 1
ATOM 670 C CA . ILE A 1 89 ? -11.25 14.305 28.641 1 95.12 89 ILE A CA 1
ATOM 671 C C . ILE A 1 89 ? -10.219 14.336 27.516 1 95.12 89 ILE A C 1
ATOM 673 O O . ILE A 1 89 ? -9.305 15.164 27.516 1 95.12 89 ILE A O 1
ATOM 677 N N . ASP A 1 90 ? -10.391 13.461 26.578 1 95.19 90 ASP A N 1
ATOM 678 C CA . ASP A 1 90 ? -9.391 13.25 25.531 1 95.19 90 ASP A CA 1
ATOM 679 C C . ASP A 1 90 ? -9.547 14.266 24.406 1 95.19 90 ASP A C 1
ATOM 681 O O . ASP A 1 90 ? -10.5 14.203 23.625 1 95.19 90 ASP A O 1
ATOM 685 N N . LEU A 1 91 ? -8.633 15.18 24.328 1 96.75 91 LEU A N 1
ATOM 686 C CA . LEU A 1 91 ? -8.586 16.172 23.25 1 96.75 91 LEU A CA 1
ATOM 687 C C . LEU A 1 91 ? -7.301 16.031 22.438 1 96.75 91 LEU A C 1
ATOM 689 O O . LEU A 1 91 ? -6.82 17.016 21.859 1 96.75 91 LEU A O 1
ATOM 693 N N . ALA A 1 92 ? -6.723 14.805 22.484 1 95.19 92 ALA A N 1
ATOM 694 C CA . ALA A 1 92 ? -5.457 14.547 21.812 1 95.19 92 ALA A CA 1
ATOM 695 C C . ALA A 1 92 ? -5.648 13.609 20.625 1 95.19 92 ALA A C 1
ATOM 697 O O . ALA A 1 92 ? -4.691 13.281 19.922 1 95.19 92 ALA A O 1
ATOM 698 N N . HIS A 1 93 ? -6.812 13.211 20.297 1 92.62 93 HIS A N 1
ATOM 699 C CA . HIS A 1 93 ? -7.078 12.055 19.453 1 92.62 93 HIS A CA 1
ATOM 700 C C . HIS A 1 93 ? -6.984 12.422 17.969 1 92.62 93 HIS A C 1
ATOM 702 O O . HIS A 1 93 ? -6.664 11.57 17.141 1 92.62 93 HIS A O 1
ATOM 708 N N . GLY A 1 94 ? -7.301 13.617 17.594 1 94.19 94 GLY A N 1
ATOM 709 C CA . GLY A 1 94 ? -7.254 14.039 16.203 1 94.19 94 GLY A CA 1
ATOM 710 C C . GLY A 1 94 ? -8.406 13.5 15.375 1 94.19 94 GLY A C 1
ATOM 711 O O . GLY A 1 94 ? -8.367 13.531 14.141 1 94.19 94 GLY A O 1
ATOM 712 N N . ASN A 1 95 ? -9.516 13.031 15.961 1 95.88 95 ASN A N 1
ATOM 713 C CA . ASN A 1 95 ? -10.641 12.414 15.273 1 95.88 95 ASN A CA 1
ATOM 714 C C . ASN A 1 95 ? -11.766 13.414 15.016 1 95.88 95 ASN A C 1
ATOM 716 O O . ASN A 1 95 ? -11.938 14.367 15.766 1 95.88 95 ASN A O 1
ATOM 720 N N . PRO A 1 96 ? -12.484 13.203 13.93 1 96.38 96 PRO A N 1
ATOM 721 C CA . PRO A 1 96 ? -13.766 13.898 13.812 1 96.38 96 PRO A CA 1
ATOM 722 C C . PRO A 1 96 ? -14.797 13.43 14.836 1 96.38 96 PRO A C 1
ATOM 724 O O . PRO A 1 96 ? -14.586 12.414 15.508 1 96.38 96 PRO A O 1
ATOM 727 N N . ASP A 1 97 ? -15.797 14.234 15.023 1 95.94 97 ASP A N 1
ATOM 728 C CA . ASP A 1 97 ? -16.922 13.828 15.859 1 95.94 97 ASP A CA 1
ATOM 729 C C . ASP A 1 97 ? -17.75 12.75 15.18 1 95.94 97 ASP A C 1
ATOM 731 O O . ASP A 1 97 ? -18.312 12.977 14.102 1 95.94 97 ASP A O 1
ATOM 735 N N . PRO A 1 98 ? -17.859 11.57 15.781 1 93.81 98 PRO A N 1
ATOM 736 C CA . PRO A 1 98 ? -18.609 10.477 15.156 1 93.81 98 PRO A CA 1
ATOM 737 C C . PRO A 1 98 ? -20.062 10.836 14.883 1 93.81 98 PRO A C 1
ATOM 739 O O . PRO A 1 98 ? -20.688 10.25 13.992 1 93.81 98 PRO A O 1
ATOM 742 N N . ARG A 1 99 ? -20.625 11.844 15.586 1 94.06 99 ARG A N 1
ATOM 743 C CA . ARG A 1 99 ? -22.016 12.242 15.414 1 94.06 99 ARG A CA 1
ATOM 744 C C . ARG A 1 99 ? -22.266 12.797 14.008 1 94.06 99 ARG A C 1
ATOM 746 O O . ARG A 1 99 ? -23.391 12.797 13.523 1 94.06 99 ARG A O 1
ATOM 753 N N . TRP A 1 100 ? -21.203 13.266 13.398 1 95.88 100 TRP A N 1
ATOM 754 C CA . TRP A 1 100 ? -21.359 13.898 12.102 1 95.88 100 TRP A CA 1
ATOM 755 C C . TRP A 1 100 ? -21 12.938 10.969 1 95.88 100 TRP A C 1
ATOM 757 O O . TRP A 1 100 ? -21.031 13.312 9.797 1 95.88 100 TRP A O 1
ATOM 767 N N . LEU A 1 101 ? -20.641 11.68 11.266 1 96 101 LEU A N 1
ATOM 768 C CA . LEU A 1 101 ? -20.266 10.703 10.25 1 96 101 LEU A CA 1
ATOM 769 C C . LEU A 1 101 ? -21.469 9.883 9.797 1 96 101 LEU A C 1
ATOM 771 O O . LEU A 1 101 ? -22.312 9.508 10.617 1 96 101 LEU A O 1
ATOM 775 N N . PRO A 1 102 ? -21.5 9.609 8.531 1 95.12 102 PRO A N 1
ATOM 776 C CA . PRO A 1 102 ? -22.625 8.789 8.047 1 95.12 102 PRO A CA 1
ATOM 777 C C . PRO A 1 102 ? -22.484 7.324 8.438 1 95.12 102 PRO A C 1
ATOM 779 O O . PRO A 1 102 ? -21.375 6.848 8.695 1 95.12 102 PRO A O 1
ATOM 782 N N . ASP A 1 103 ? -23.641 6.641 8.547 1 94 103 ASP A N 1
ATOM 783 C CA . ASP A 1 103 ? -23.672 5.191 8.711 1 94 103 ASP A CA 1
ATOM 784 C C . ASP A 1 103 ? -23.484 4.477 7.375 1 94 103 ASP A C 1
ATOM 786 O O . ASP A 1 103 ? -24.438 4.371 6.594 1 94 103 ASP A O 1
ATOM 790 N N . LEU A 1 104 ? -22.344 3.871 7.184 1 92.31 104 LEU A N 1
ATOM 791 C CA . LEU A 1 104 ? -22.016 3.248 5.906 1 92.31 104 LEU A CA 1
ATOM 792 C C . LEU A 1 104 ? -22.938 2.068 5.621 1 92.31 104 LEU A C 1
ATOM 794 O O . LEU A 1 104 ? -23.25 1.789 4.465 1 92.31 104 LEU A O 1
ATOM 798 N N . ALA A 1 105 ? -23.328 1.338 6.664 1 93.25 105 ALA A N 1
ATOM 799 C CA . ALA A 1 105 ? -24.234 0.202 6.484 1 93.25 105 ALA A CA 1
ATOM 800 C C . ALA A 1 105 ? -25.578 0.654 5.941 1 93.25 105 ALA A C 1
ATOM 802 O O . ALA A 1 105 ? -26.188 -0.032 5.117 1 93.25 105 ALA A O 1
ATOM 803 N N . ALA A 1 106 ? -26.047 1.778 6.398 1 91.94 106 ALA A N 1
ATOM 804 C CA . ALA A 1 106 ? -27.344 2.307 6 1 91.94 106 ALA A CA 1
ATOM 805 C C . ALA A 1 106 ? -27.375 2.631 4.508 1 91.94 106 ALA A C 1
ATOM 807 O O . ALA A 1 106 ? -28.422 2.59 3.877 1 91.94 106 ALA A O 1
ATOM 808 N N . LEU A 1 107 ? -26.25 2.877 3.93 1 90.75 107 LEU A N 1
ATOM 809 C CA . LEU A 1 107 ? -26.141 3.234 2.52 1 90.75 107 LEU A CA 1
ATOM 810 C C . LEU A 1 107 ? -26.484 2.043 1.631 1 90.75 107 LEU A C 1
ATOM 812 O O . LEU A 1 107 ? -26.812 2.215 0.454 1 90.75 107 LEU A O 1
ATOM 816 N N . TRP A 1 108 ? -26.422 0.854 2.17 1 91.88 108 TRP A N 1
ATOM 817 C CA . TRP A 1 108 ? -26.625 -0.359 1.385 1 91.88 108 TRP A CA 1
ATOM 818 C C . TRP A 1 108 ? -28 -0.965 1.661 1 91.88 108 TRP A C 1
ATOM 820 O O . TRP A 1 108 ? -28.328 -2.025 1.129 1 91.88 108 TRP A O 1
ATOM 830 N N . ARG A 1 109 ? -28.75 -0.333 2.51 1 88.69 109 ARG A N 1
ATOM 831 C CA . ARG A 1 109 ? -30.078 -0.851 2.811 1 88.69 109 ARG A CA 1
ATOM 832 C C . ARG A 1 109 ? -30.938 -0.918 1.553 1 88.69 109 ARG A C 1
ATOM 834 O O . ARG A 1 109 ? -31.109 0.084 0.854 1 88.69 109 ARG A O 1
ATOM 841 N N . GLY A 1 110 ? -31.391 -2.135 1.23 1 86.25 110 GLY A N 1
ATOM 842 C CA . GLY A 1 110 ? -32.281 -2.348 0.087 1 86.25 110 GLY A CA 1
ATOM 843 C C . GLY A 1 110 ? -31.516 -2.434 -1.229 1 86.25 110 GLY A C 1
ATOM 844 O O . GLY A 1 110 ? -32.125 -2.354 -2.301 1 86.25 110 GLY A O 1
ATOM 845 N N . ARG A 1 111 ? -30.219 -2.477 -1.159 1 88.94 111 ARG A N 1
ATOM 846 C CA . ARG A 1 111 ? -29.391 -2.576 -2.357 1 88.94 111 ARG A CA 1
ATOM 847 C C . ARG A 1 111 ? -28.594 -3.873 -2.361 1 88.94 111 ARG A C 1
ATOM 849 O O . ARG A 1 111 ? -28.438 -4.523 -1.324 1 88.94 111 ARG A O 1
ATOM 856 N N . SER A 1 112 ? -28.25 -4.27 -3.59 1 90.25 112 SER A N 1
ATOM 857 C CA . SER A 1 112 ? -27.344 -5.406 -3.758 1 90.25 112 SER A CA 1
ATOM 858 C C . SER A 1 112 ? -25.984 -4.957 -4.293 1 90.25 112 SER A C 1
ATOM 860 O O . SER A 1 112 ? -25.891 -3.928 -4.969 1 90.25 112 SER A O 1
ATOM 862 N N . TYR A 1 113 ? -25.031 -5.68 -3.863 1 91.38 113 TYR A N 1
ATOM 863 C CA . TYR A 1 113 ? -23.688 -5.395 -4.367 1 91.38 113 TYR A CA 1
ATOM 864 C C . TYR A 1 113 ? -23.297 -6.395 -5.445 1 91.38 113 TYR A C 1
ATOM 866 O O . TYR A 1 113 ? -23.359 -7.605 -5.227 1 91.38 113 TYR A O 1
ATOM 874 N N . GLN A 1 114 ? -22.953 -5.93 -6.602 1 87.25 114 GLN A N 1
ATOM 875 C CA . GLN A 1 114 ? -22.375 -6.758 -7.656 1 87.25 114 GLN A CA 1
ATOM 876 C C . GLN A 1 114 ? -20.859 -6.75 -7.59 1 87.25 114 GLN A C 1
ATOM 878 O O . GLN A 1 114 ? -20.219 -5.723 -7.84 1 87.25 114 GLN A O 1
ATOM 883 N N . PRO A 1 115 ? -20.312 -7.875 -7.285 1 88.69 115 PRO A N 1
ATOM 884 C CA . PRO A 1 115 ? -18.859 -7.902 -7.148 1 88.69 115 PRO A CA 1
ATOM 885 C C . PRO A 1 115 ? -18.125 -7.559 -8.453 1 88.69 115 PRO A C 1
ATOM 887 O O . PRO A 1 115 ? -18.531 -8.031 -9.523 1 88.69 115 PRO A O 1
ATOM 890 N N . ARG A 1 116 ? -17.188 -6.684 -8.352 1 91.19 116 ARG A N 1
ATOM 891 C CA . ARG A 1 116 ? -16.297 -6.457 -9.484 1 91.19 116 ARG A CA 1
ATOM 892 C C . ARG A 1 116 ? -15.234 -7.547 -9.57 1 91.19 116 ARG A C 1
ATOM 894 O O . ARG A 1 116 ? -14.719 -8 -8.547 1 91.19 116 ARG A O 1
ATOM 901 N N . LEU A 1 117 ? -14.953 -7.957 -10.773 1 91.81 117 LEU A N 1
ATOM 902 C CA . LEU A 1 117 ? -14.016 -9.047 -11.031 1 91.81 117 LEU A CA 1
ATOM 903 C C . LEU A 1 117 ? -12.719 -8.516 -11.617 1 91.81 117 LEU A C 1
ATOM 905 O O . LEU A 1 117 ? -12.602 -7.324 -11.914 1 91.81 117 LEU A O 1
ATOM 909 N N . TYR A 1 118 ? -11.664 -9.406 -11.641 1 89.88 118 TYR A N 1
ATOM 910 C CA . TYR A 1 118 ? -10.414 -9.039 -12.305 1 89.88 118 TYR A CA 1
ATOM 911 C C . TYR A 1 118 ? -10.672 -8.562 -13.734 1 89.88 118 TYR A C 1
ATOM 913 O O . TYR A 1 118 ? -11.484 -9.156 -14.445 1 89.88 118 TYR A O 1
ATOM 921 N N . GLY A 1 119 ? -9.953 -7.469 -14.086 1 88.19 119 GLY A N 1
ATOM 922 C CA . GLY A 1 119 ? -10.102 -6.938 -15.43 1 88.19 119 GLY A CA 1
ATOM 923 C C . GLY A 1 119 ? -11.016 -5.727 -15.5 1 88.19 119 GLY A C 1
ATOM 924 O O . GLY A 1 119 ? -10.977 -4.969 -16.469 1 88.19 119 GLY A O 1
ATOM 925 N N . ALA A 1 120 ? -11.859 -5.555 -14.484 1 87.75 120 ALA A N 1
ATOM 926 C CA . ALA A 1 120 ? -12.719 -4.371 -14.43 1 87.75 120 ALA A CA 1
ATOM 927 C C . ALA A 1 120 ? -11.898 -3.111 -14.172 1 87.75 120 ALA A C 1
ATOM 929 O O . ALA A 1 120 ? -10.781 -3.182 -13.656 1 87.75 120 ALA A O 1
ATOM 930 N N . ASP A 1 121 ? -12.477 -1.967 -14.555 1 90.25 121 ASP A N 1
ATOM 931 C CA . ASP A 1 121 ? -11.844 -0.69 -14.25 1 90.25 121 ASP A CA 1
ATOM 932 C C . ASP A 1 121 ? -11.609 -0.542 -12.742 1 90.25 121 ASP A C 1
ATOM 934 O O . ASP A 1 121 ? -12.469 -0.918 -11.938 1 90.25 121 ASP A O 1
ATOM 938 N N . THR A 1 122 ? -10.523 0.04 -12.445 1 93.06 122 THR A N 1
ATOM 939 C CA . THR A 1 122 ? -10.125 0.088 -11.047 1 93.06 122 THR A CA 1
ATOM 940 C C . THR A 1 122 ? -10.883 1.184 -10.305 1 93.06 122 THR A C 1
ATOM 942 O O . THR A 1 122 ? -10.93 1.184 -9.07 1 93.06 122 THR A O 1
ATOM 945 N N . VAL A 1 123 ? -11.43 2.16 -11.023 1 96.5 123 VAL A N 1
ATOM 946 C CA . VAL A 1 123 ? -12.117 3.271 -10.375 1 96.5 123 VAL A CA 1
ATOM 947 C C . VAL A 1 123 ? -13.578 3.32 -10.836 1 96.5 123 VAL A C 1
ATOM 949 O O . VAL A 1 123 ? -13.859 3.246 -12.031 1 96.5 123 VAL A O 1
ATOM 952 N N . ASN A 1 124 ? -14.469 3.35 -9.859 1 96.19 124 ASN A N 1
ATOM 953 C CA . ASN A 1 124 ? -15.883 3.604 -10.125 1 96.19 124 ASN A CA 1
ATOM 954 C C . ASN A 1 124 ? -16.078 4.859 -10.969 1 96.19 124 ASN A C 1
ATOM 956 O O . ASN A 1 124 ? -15.672 5.953 -10.57 1 96.19 124 ASN A O 1
ATOM 960 N N . PRO A 1 125 ? -16.703 4.703 -12.117 1 96.38 125 PRO A N 1
ATOM 961 C CA . PRO A 1 125 ? -16.797 5.84 -13.031 1 96.38 125 PRO A CA 1
ATOM 962 C C . PRO A 1 125 ? -17.531 7.035 -12.414 1 96.38 125 PRO A C 1
ATOM 964 O O . PRO A 1 125 ? -17.125 8.18 -12.625 1 96.38 125 PRO A O 1
ATOM 967 N N . ALA A 1 126 ? -18.578 6.793 -11.695 1 97.19 126 ALA A N 1
ATOM 968 C CA . ALA A 1 126 ? -19.328 7.883 -11.07 1 97.19 126 ALA A CA 1
ATOM 969 C C . ALA A 1 126 ? -18.469 8.602 -10.031 1 97.19 126 ALA A C 1
ATOM 971 O O . ALA A 1 126 ? -18.5 9.828 -9.93 1 97.19 126 ALA A O 1
ATOM 972 N N . LEU A 1 127 ? -17.734 7.867 -9.281 1 97.81 127 LEU A N 1
ATOM 973 C CA . LEU A 1 127 ? -16.828 8.469 -8.297 1 97.81 127 LEU A CA 1
ATOM 974 C C . LEU A 1 127 ? -15.703 9.234 -8.992 1 97.81 127 LEU A C 1
ATOM 976 O O . LEU A 1 127 ? -15.328 10.32 -8.555 1 97.81 127 LEU A O 1
ATOM 980 N N . ALA A 1 128 ? -15.18 8.672 -10.086 1 97.75 128 ALA A N 1
ATOM 981 C CA . ALA A 1 128 ? -14.156 9.359 -10.867 1 97.75 128 ALA A CA 1
ATOM 982 C C . ALA A 1 128 ? -14.664 10.703 -11.367 1 97.75 128 ALA A C 1
ATOM 984 O O . ALA A 1 128 ? -13.945 11.703 -11.32 1 97.75 128 ALA A O 1
ATOM 985 N N . ASN A 1 129 ? -15.883 10.719 -11.852 1 97.56 129 ASN A N 1
ATOM 986 C CA . ASN A 1 129 ? -16.484 11.961 -12.32 1 97.56 129 ASN A CA 1
ATOM 987 C C . ASN A 1 129 ? -16.625 12.977 -11.195 1 97.56 129 ASN A C 1
ATOM 989 O O . ASN A 1 129 ? -16.359 14.164 -11.383 1 97.56 129 ASN A O 1
ATOM 993 N N . TYR A 1 130 ? -17.062 12.516 -10.086 1 97.25 130 TYR A N 1
ATOM 994 C CA . TYR A 1 130 ? -17.156 13.391 -8.922 1 97.25 130 TYR A CA 1
ATOM 995 C C . TYR A 1 130 ? -15.812 14 -8.594 1 97.25 130 TYR A C 1
ATOM 997 O O . TYR A 1 130 ? -15.703 15.211 -8.383 1 97.25 130 TYR A O 1
ATOM 1005 N N . ILE A 1 131 ? -14.789 13.211 -8.555 1 97.94 131 ILE A N 1
ATOM 1006 C CA . ILE A 1 131 ? -13.453 13.656 -8.188 1 97.94 131 ILE A CA 1
ATOM 1007 C C . ILE A 1 131 ? -12.93 14.641 -9.227 1 97.94 131 ILE A C 1
ATOM 1009 O O . ILE A 1 131 ? -12.289 15.641 -8.883 1 97.94 131 ILE A O 1
ATOM 1013 N N . ALA A 1 132 ? -13.18 14.352 -10.477 1 97.75 132 ALA A N 1
ATOM 1014 C CA . ALA A 1 132 ? -12.758 15.25 -11.547 1 97.75 132 ALA A CA 1
ATOM 1015 C C . ALA A 1 132 ? -13.359 16.641 -11.367 1 97.75 132 ALA A C 1
ATOM 1017 O O . ALA A 1 132 ? -12.672 17.656 -11.547 1 97.75 132 ALA A O 1
ATOM 1018 N N . GLN A 1 133 ? -14.586 16.672 -11.016 1 96.69 133 GLN A N 1
ATOM 1019 C CA . GLN A 1 133 ? -15.242 17.953 -10.773 1 96.69 133 GLN A CA 1
ATOM 1020 C C . GLN A 1 133 ? -14.719 18.609 -9.5 1 96.69 133 GLN A C 1
ATOM 1022 O O . GLN A 1 133 ? -14.438 19.812 -9.484 1 96.69 133 GLN A O 1
ATOM 1027 N N . TRP A 1 134 ? -14.602 17.812 -8.516 1 96.38 134 TRP A N 1
ATOM 1028 C CA . TRP A 1 134 ? -14.172 18.266 -7.191 1 96.38 134 TRP A CA 1
ATOM 1029 C C . TRP A 1 134 ? -12.766 18.844 -7.238 1 96.38 134 TRP A C 1
ATOM 1031 O O . TRP A 1 134 ? -12.484 19.859 -6.586 1 96.38 134 TRP A O 1
ATOM 1041 N N . CYS A 1 135 ? -11.852 18.281 -8.031 1 96.81 135 CYS A N 1
ATOM 1042 C CA . CYS A 1 135 ? -10.453 18.688 -8.102 1 96.81 135 CYS A CA 1
ATOM 1043 C C . CYS A 1 135 ? -10.211 19.609 -9.289 1 96.81 135 CYS A C 1
ATOM 1045 O O . CYS A 1 135 ? -9.18 20.281 -9.359 1 96.81 135 CYS A O 1
ATOM 1047 N N . GLY A 1 136 ? -11.078 19.703 -10.234 1 94.38 136 GLY A N 1
ATOM 1048 C CA . GLY A 1 136 ? -10.891 20.359 -11.523 1 94.38 136 GLY A CA 1
ATOM 1049 C C . GLY A 1 136 ? -10.547 21.828 -11.398 1 94.38 136 GLY A C 1
ATOM 1050 O O . GLY A 1 136 ? -9.773 22.359 -12.195 1 94.38 136 GLY A O 1
ATOM 1051 N N . LEU A 1 137 ? -11.047 22.5 -10.422 1 88.06 137 LEU A N 1
ATOM 1052 C CA . LEU A 1 137 ? -10.781 23.922 -10.289 1 88.06 137 LEU A CA 1
ATOM 1053 C C . LEU A 1 137 ? -9.461 24.172 -9.57 1 88.06 137 LEU A C 1
ATOM 1055 O O . LEU A 1 137 ? -8.914 25.281 -9.633 1 88.06 137 LEU A O 1
ATOM 1059 N N . ASP A 1 138 ? -8.93 23.188 -9.008 1 95.25 138 ASP A N 1
ATOM 1060 C CA . ASP A 1 138 ? -7.797 23.359 -8.109 1 95.25 138 ASP A CA 1
ATOM 1061 C C . ASP A 1 138 ? -6.527 22.75 -8.695 1 95.25 138 ASP A C 1
ATOM 1063 O O . ASP A 1 138 ? -5.438 22.906 -8.141 1 95.25 138 ASP A O 1
ATOM 1067 N N . CYS A 1 139 ? -6.645 21.984 -9.82 1 95.06 139 CYS A N 1
ATOM 1068 C CA . CYS A 1 139 ? -5.531 21.281 -10.445 1 95.06 139 CYS A CA 1
ATOM 1069 C C . CYS A 1 139 ? -5.23 21.859 -11.828 1 95.06 139 CYS A C 1
ATOM 1071 O O . CYS A 1 139 ? -6.113 22.438 -12.469 1 95.06 139 CYS A O 1
ATOM 1073 N N . PRO A 1 140 ? -3.982 21.781 -12.266 1 93.81 140 PRO A N 1
ATOM 1074 C CA . PRO A 1 140 ? -3.695 22.062 -13.672 1 93.81 140 PRO A CA 1
ATOM 1075 C C . PRO A 1 140 ? -4.523 21.203 -14.633 1 93.81 140 PRO A C 1
ATOM 1077 O O . PRO A 1 140 ? -4.961 20.109 -14.266 1 93.81 140 PRO A O 1
ATOM 1080 N N . ALA A 1 141 ? -4.691 21.734 -15.805 1 90.88 141 ALA A N 1
ATOM 1081 C CA . ALA A 1 141 ? -5.492 21.047 -16.812 1 90.88 141 ALA A CA 1
ATOM 1082 C C . ALA A 1 141 ? -4.863 19.703 -17.188 1 90.88 141 ALA A C 1
ATOM 1084 O O . ALA A 1 141 ? -3.648 19.531 -17.062 1 90.88 141 ALA A O 1
ATOM 1085 N N . GLY A 1 142 ? -5.734 18.797 -17.609 1 93.12 142 GLY A N 1
ATOM 1086 C CA . GLY A 1 142 ? -5.258 17.516 -18.125 1 93.12 142 GLY A CA 1
ATOM 1087 C C . GLY A 1 142 ? -4.863 16.531 -17.047 1 93.12 142 GLY A C 1
ATOM 1088 O O . GLY A 1 142 ? -4.18 15.547 -17.328 1 93.12 142 GLY A O 1
ATOM 1089 N N . PHE A 1 143 ? -5.25 16.812 -15.844 1 96.38 143 PHE A N 1
ATOM 1090 C CA . PHE A 1 143 ? -4.891 15.906 -14.766 1 96.38 143 PHE A CA 1
ATOM 1091 C C . PHE A 1 143 ? -5.695 14.609 -14.859 1 96.38 143 PHE A C 1
ATOM 1093 O O . PHE A 1 143 ? -6.723 14.562 -15.539 1 96.38 143 PHE A O 1
ATOM 1100 N N . GLU A 1 144 ? -5.207 13.555 -14.25 1 97.12 144 GLU A N 1
ATOM 1101 C CA . GLU A 1 144 ? -5.855 12.25 -14.164 1 97.12 144 GLU A CA 1
ATOM 1102 C C . GLU A 1 144 ? -6.215 11.914 -12.727 1 97.12 144 GLU A C 1
ATOM 1104 O O . GLU A 1 144 ? -5.66 12.484 -11.781 1 97.12 144 GLU A O 1
ATOM 1109 N N . VAL A 1 145 ? -7.254 11.016 -12.617 1 97.81 145 VAL A N 1
ATOM 1110 C CA . VAL A 1 145 ? -7.801 10.688 -11.305 1 97.81 145 VAL A CA 1
ATOM 1111 C C . VAL A 1 145 ? -7.484 9.234 -10.961 1 97.81 145 VAL A C 1
ATOM 1113 O O . VAL A 1 145 ? -7.719 8.336 -11.766 1 97.81 145 VAL A O 1
ATOM 1116 N N . ASP A 1 146 ? -6.918 8.977 -9.789 1 97.69 146 ASP A N 1
ATOM 1117 C CA . ASP A 1 146 ? -6.699 7.66 -9.203 1 97.69 146 ASP A CA 1
ATOM 1118 C C . ASP A 1 146 ? -7.18 7.617 -7.754 1 97.69 146 ASP A C 1
ATOM 1120 O O . ASP A 1 146 ? -7.539 8.648 -7.184 1 97.69 146 ASP A O 1
ATOM 1124 N N . LEU A 1 147 ? -7.312 6.434 -7.207 1 98.12 147 LEU A N 1
ATOM 1125 C CA . LEU A 1 147 ? -7.648 6.234 -5.805 1 98.12 147 LEU A CA 1
ATOM 1126 C C . LEU A 1 147 ? -6.543 5.465 -5.086 1 98.12 147 LEU A C 1
ATOM 1128 O O . LEU A 1 147 ? -5.867 4.629 -5.688 1 98.12 147 LEU A O 1
ATOM 1132 N N . ALA A 1 148 ? -6.348 5.785 -3.857 1 97.44 148 ALA A N 1
ATOM 1133 C CA . ALA A 1 148 ? -5.43 5.062 -2.982 1 97.44 148 ALA A CA 1
ATOM 1134 C C . ALA A 1 148 ? -6.102 4.688 -1.666 1 97.44 148 ALA A C 1
ATOM 1136 O O . ALA A 1 148 ? -7.219 5.133 -1.385 1 97.44 148 ALA A O 1
ATOM 1137 N N . HIS A 1 149 ? -5.441 3.816 -0.87 1 96.75 149 HIS A N 1
ATOM 1138 C CA . HIS A 1 149 ? -5.957 3.334 0.406 1 96.75 149 HIS A CA 1
ATOM 1139 C C . HIS A 1 149 ? -5.758 4.371 1.507 1 96.75 149 HIS A C 1
ATOM 1141 O O . HIS A 1 149 ? -5.262 4.047 2.59 1 96.75 149 HIS A O 1
ATOM 1147 N N . GLY A 1 150 ? -6.145 5.637 1.205 1 96.5 150 GLY A N 1
ATOM 1148 C CA . GLY A 1 150 ? -5.977 6.77 2.102 1 96.5 150 GLY A CA 1
ATOM 1149 C C . GLY A 1 150 ? -4.859 7.707 1.678 1 96.5 150 GLY A C 1
ATOM 1150 O O . GLY A 1 150 ? -4.094 7.391 0.763 1 96.5 150 GLY A O 1
ATOM 1151 N N . ALA A 1 151 ? -4.809 8.828 2.377 1 96.88 151 ALA A N 1
ATOM 1152 C CA . ALA A 1 151 ? -3.844 9.859 2.008 1 96.88 151 ALA A CA 1
ATOM 1153 C C . ALA A 1 151 ? -2.416 9.398 2.287 1 96.88 151 ALA A C 1
ATOM 1155 O O . ALA A 1 151 ? -1.507 9.664 1.496 1 96.88 151 ALA A O 1
ATOM 1156 N N . VAL A 1 152 ? -2.191 8.734 3.406 1 95.69 152 VAL A N 1
ATOM 1157 C CA . VAL A 1 152 ? -0.85 8.289 3.766 1 95.69 152 VAL A CA 1
ATOM 1158 C C . VAL A 1 152 ? -0.348 7.281 2.732 1 95.69 152 VAL A C 1
ATOM 1160 O O . VAL A 1 152 ? 0.797 7.359 2.283 1 95.69 152 VAL A O 1
ATOM 1163 N N . ASP A 1 153 ? -1.209 6.375 2.32 1 95.69 153 ASP A N 1
ATOM 1164 C CA . ASP A 1 153 ? -0.863 5.422 1.271 1 95.69 153 ASP A CA 1
ATOM 1165 C C . ASP A 1 153 ? -0.541 6.137 -0.039 1 95.69 153 ASP A C 1
ATOM 1167 O O . ASP A 1 153 ? 0.429 5.793 -0.718 1 95.69 153 ASP A O 1
ATOM 1171 N N . ALA A 1 154 ? -1.393 7.09 -0.429 1 97.38 154 ALA A N 1
ATOM 1172 C CA . ALA A 1 154 ? -1.167 7.859 -1.648 1 97.38 154 ALA A CA 1
ATOM 1173 C C . ALA A 1 154 ? 0.212 8.516 -1.638 1 97.38 154 ALA A C 1
ATOM 1175 O O . ALA A 1 154 ? 0.972 8.391 -2.602 1 97.38 154 ALA A O 1
ATOM 1176 N N . ILE A 1 155 ? 0.522 9.141 -0.549 1 97.62 155 ILE A N 1
ATOM 1177 C CA . ILE A 1 155 ? 1.777 9.883 -0.438 1 97.62 155 ILE A CA 1
ATOM 1178 C C . ILE A 1 155 ? 2.951 8.906 -0.459 1 97.62 155 ILE A C 1
ATOM 1180 O O . ILE A 1 155 ? 3.961 9.148 -1.12 1 97.62 155 ILE A O 1
ATOM 1184 N N . GLU A 1 156 ? 2.822 7.832 0.208 1 95.12 156 GLU A N 1
ATOM 1185 C CA . GLU A 1 156 ? 3.861 6.805 0.199 1 95.12 156 GLU A CA 1
ATOM 1186 C C . GLU A 1 156 ? 4.141 6.32 -1.22 1 95.12 156 GLU A C 1
ATOM 1188 O O . GLU A 1 156 ? 5.301 6.25 -1.641 1 95.12 156 GLU A O 1
ATOM 1193 N N . ARG A 1 157 ? 3.088 5.961 -1.915 1 94.38 157 ARG A N 1
ATOM 1194 C CA . ARG A 1 157 ? 3.238 5.457 -3.277 1 94.38 157 ARG A CA 1
ATOM 1195 C C . ARG A 1 157 ? 3.879 6.508 -4.18 1 94.38 157 ARG A C 1
ATOM 1197 O O . ARG A 1 157 ? 4.711 6.18 -5.027 1 94.38 157 ARG A O 1
ATOM 1204 N N . LEU A 1 158 ? 3.48 7.719 -4.02 1 96.19 158 LEU A N 1
ATOM 1205 C CA . LEU A 1 158 ? 4.035 8.812 -4.816 1 96.19 158 LEU A CA 1
ATOM 1206 C C . LEU A 1 158 ? 5.527 8.977 -4.543 1 96.19 158 LEU A C 1
ATOM 1208 O O . LEU A 1 158 ? 6.324 9.102 -5.477 1 96.19 158 LEU A O 1
ATOM 1212 N N . LEU A 1 159 ? 5.887 8.992 -3.266 1 95 159 LEU A N 1
ATOM 1213 C CA . LEU A 1 159 ? 7.293 9.141 -2.906 1 95 159 LEU A CA 1
ATOM 1214 C C . LEU A 1 159 ? 8.125 7.988 -3.455 1 95 159 LEU A C 1
ATOM 1216 O O . LEU A 1 159 ? 9.188 8.211 -4.047 1 95 159 LEU A O 1
ATOM 1220 N N . PHE A 1 160 ? 7.605 6.82 -3.377 1 88.69 160 PHE A N 1
ATOM 1221 C CA . PHE A 1 160 ? 8.336 5.641 -3.82 1 88.69 160 PHE A CA 1
ATOM 1222 C C . PHE A 1 160 ? 8.469 5.621 -5.34 1 88.69 160 PHE A C 1
ATOM 1224 O O . PHE A 1 160 ? 9.438 5.086 -5.875 1 88.69 160 PHE A O 1
ATOM 1231 N N . ALA A 1 161 ? 7.527 6.168 -5.973 1 87.31 161 ALA A N 1
ATOM 1232 C CA . ALA A 1 161 ? 7.562 6.199 -7.43 1 87.31 161 ALA A CA 1
ATOM 1233 C C . ALA A 1 161 ? 8.727 7.051 -7.934 1 87.31 161 ALA A C 1
ATOM 1235 O O . ALA A 1 161 ? 9.273 6.793 -9.008 1 87.31 161 ALA A O 1
ATOM 1236 N N . TYR A 1 162 ? 9.141 8.008 -7.098 1 89.19 162 TYR A N 1
ATOM 1237 C CA . TYR A 1 162 ? 10.078 8.984 -7.648 1 89.19 162 TYR A CA 1
ATOM 1238 C C . TYR A 1 162 ? 11.375 9.008 -6.848 1 89.19 162 TYR A C 1
ATOM 1240 O O . TYR A 1 162 ? 12.43 9.375 -7.375 1 89.19 162 TYR A O 1
ATOM 1248 N N . LEU A 1 163 ? 11.289 8.672 -5.57 1 90 163 LEU A N 1
ATOM 1249 C CA . LEU A 1 163 ? 12.43 8.922 -4.699 1 90 163 LEU A CA 1
ATOM 1250 C C . LEU A 1 163 ? 13.141 7.621 -4.344 1 90 163 LEU A C 1
ATOM 1252 O O . LEU A 1 163 ? 12.602 6.535 -4.566 1 90 163 LEU A O 1
ATOM 1256 N N . ARG A 1 164 ? 14.32 7.789 -3.867 1 82.88 164 ARG A N 1
ATOM 1257 C CA . ARG A 1 164 ? 15.164 6.699 -3.393 1 82.88 164 ARG A CA 1
ATOM 1258 C C . ARG A 1 164 ? 15.578 6.922 -1.94 1 82.88 164 ARG A C 1
ATOM 1260 O O . ARG A 1 164 ? 15.562 8.055 -1.45 1 82.88 164 ARG A O 1
ATOM 1267 N N . PRO A 1 165 ? 15.945 5.781 -1.245 1 78.56 165 PRO A N 1
ATOM 1268 C CA . PRO A 1 165 ? 16.406 5.957 0.135 1 78.56 165 PRO A CA 1
ATOM 1269 C C . PRO A 1 165 ? 17.484 7.031 0.267 1 78.56 165 PRO A C 1
ATOM 1271 O O . PRO A 1 165 ? 18.375 7.113 -0.571 1 78.56 165 PRO A O 1
ATOM 1274 N N . GLY A 1 166 ? 17.266 7.883 1.239 1 81.25 166 GLY A N 1
ATOM 1275 C CA . GLY A 1 166 ? 18.234 8.945 1.476 1 81.25 166 GLY A CA 1
ATOM 1276 C C . GLY A 1 166 ? 17.828 10.273 0.859 1 81.25 166 GLY A C 1
ATOM 1277 O O . GLY A 1 166 ? 18.359 11.32 1.219 1 81.25 166 GLY A O 1
ATOM 1278 N N . ASP A 1 167 ? 16.906 10.258 -0.104 1 89.5 167 ASP A N 1
ATOM 1279 C CA . ASP A 1 167 ? 16.422 11.5 -0.702 1 89.5 167 ASP A CA 1
ATOM 1280 C C . ASP A 1 167 ? 15.734 12.375 0.339 1 89.5 167 ASP A C 1
ATOM 1282 O O . ASP A 1 167 ? 15.156 11.867 1.301 1 89.5 167 ASP A O 1
ATOM 1286 N N . LYS A 1 168 ? 15.836 13.672 0.147 1 93.88 168 LYS A N 1
ATOM 1287 C CA . LYS A 1 168 ? 15.297 14.656 1.08 1 93.88 168 LYS A CA 1
ATOM 1288 C C . LYS A 1 168 ? 13.883 15.078 0.68 1 93.88 168 LYS A C 1
ATOM 1290 O O . LYS A 1 168 ? 13.609 15.312 -0.499 1 93.88 168 LYS A O 1
ATOM 1295 N N . VAL A 1 169 ? 13.023 15.086 1.645 1 97.94 169 VAL A N 1
ATOM 1296 C CA . VAL A 1 169 ? 11.648 15.539 1.481 1 97.94 169 VAL A CA 1
ATOM 1297 C C . VAL A 1 169 ? 11.383 16.719 2.406 1 97.94 169 VAL A C 1
ATOM 1299 O O . VAL A 1 169 ? 11.555 16.625 3.623 1 97.94 169 VAL A O 1
ATOM 1302 N N . ALA A 1 170 ? 10.992 17.891 1.824 1 98.62 170 ALA A N 1
ATOM 1303 C CA . ALA A 1 170 ? 10.602 19.047 2.637 1 98.62 170 ALA A CA 1
ATOM 1304 C C . ALA A 1 170 ? 9.18 18.875 3.172 1 98.62 170 ALA A C 1
ATOM 1306 O O . ALA A 1 170 ? 8.258 18.578 2.412 1 98.62 170 ALA A O 1
ATOM 1307 N N . VAL A 1 171 ? 9.039 19.047 4.453 1 98.56 171 VAL A N 1
ATOM 1308 C CA . VAL A 1 171 ? 7.742 18.984 5.113 1 98.56 171 VAL A CA 1
ATOM 1309 C C . VAL A 1 171 ? 7.598 20.172 6.074 1 98.56 171 VAL A C 1
ATOM 1311 O O . VAL A 1 171 ? 8.586 20.828 6.395 1 98.56 171 VAL A O 1
ATOM 1314 N N . GLU A 1 172 ? 6.41 20.391 6.434 1 98.5 172 GLU A N 1
ATOM 1315 C CA . GLU A 1 172 ? 6.113 21.453 7.395 1 98.5 172 GLU A CA 1
ATOM 1316 C C . GLU A 1 172 ? 6.66 21.109 8.781 1 98.5 172 GLU A C 1
ATOM 1318 O O . GLU A 1 172 ? 6.758 19.938 9.141 1 98.5 172 GLU A O 1
ATOM 1323 N N . ASN A 1 173 ? 6.973 22.156 9.562 1 97.94 173 ASN A N 1
ATOM 1324 C CA . ASN A 1 173 ? 7.383 22.047 10.961 1 97.94 173 ASN A CA 1
ATOM 1325 C C . ASN A 1 173 ? 6.676 23.078 11.828 1 97.94 173 ASN A C 1
ATOM 1327 O O . ASN A 1 173 ? 6.988 24.266 11.766 1 97.94 173 ASN A O 1
ATOM 1331 N N . PRO A 1 174 ? 5.75 22.656 12.734 1 96.5 174 PRO A N 1
ATOM 1332 C CA . PRO A 1 174 ? 5.414 21.281 13.07 1 96.5 174 PRO A CA 1
ATOM 1333 C C . PRO A 1 174 ? 4.781 20.531 11.898 1 96.5 174 PRO A C 1
ATOM 1335 O O . PRO A 1 174 ? 4.238 21.156 10.984 1 96.5 174 PRO A O 1
ATOM 1338 N N . CYS A 1 175 ? 4.895 19.188 11.938 1 96.38 175 CYS A N 1
ATOM 1339 C CA . CYS A 1 175 ? 4.457 18.344 10.836 1 96.38 175 CYS A CA 1
ATOM 1340 C C . CYS A 1 175 ? 3.449 17.312 11.312 1 96.38 175 CYS A C 1
ATOM 1342 O O . CYS A 1 175 ? 3.561 16.797 12.43 1 96.38 175 CYS A O 1
ATOM 1344 N N . PHE A 1 176 ? 2.549 17.062 10.477 1 94.75 176 PHE A N 1
ATOM 1345 C CA . PHE A 1 176 ? 1.588 16 10.758 1 94.75 176 PHE A CA 1
ATOM 1346 C C . PHE A 1 176 ? 2.303 14.695 11.102 1 94.75 176 PHE A C 1
ATOM 1348 O O . PHE A 1 176 ? 3.232 14.289 10.406 1 94.75 176 PHE A O 1
ATOM 1355 N N . LEU A 1 177 ? 1.829 13.961 12.086 1 92 177 LEU A N 1
ATOM 1356 C CA . LEU A 1 177 ? 2.488 12.797 12.664 1 92 177 LEU A CA 1
ATOM 1357 C C . LEU A 1 177 ? 2.658 11.695 11.617 1 92 177 LEU A C 1
ATOM 1359 O O . LEU A 1 177 ? 3.719 11.07 11.531 1 92 177 LEU A O 1
ATOM 1363 N N . ALA A 1 178 ? 1.64 11.445 10.867 1 91.88 178 ALA A N 1
ATOM 1364 C CA . ALA A 1 178 ? 1.691 10.344 9.906 1 91.88 178 ALA A CA 1
ATOM 1365 C C . ALA A 1 178 ? 2.744 10.609 8.828 1 91.88 178 ALA A C 1
ATOM 1367 O O . ALA A 1 178 ? 3.383 9.672 8.336 1 91.88 178 ALA A O 1
ATOM 1368 N N . SER A 1 179 ? 2.893 11.844 8.406 1 93.5 179 SER A N 1
ATOM 1369 C CA . SER A 1 179 ? 3.932 12.188 7.438 1 93.5 179 SER A CA 1
ATOM 1370 C C . SER A 1 179 ? 5.324 11.953 8.016 1 93.5 179 SER A C 1
ATOM 1372 O O . SER A 1 179 ? 6.199 11.414 7.332 1 93.5 179 SER A O 1
ATOM 1374 N N . ILE A 1 180 ? 5.48 12.344 9.273 1 91.38 180 ILE A N 1
ATOM 1375 C CA . ILE A 1 180 ? 6.754 12.141 9.945 1 91.38 180 ILE A CA 1
ATOM 1376 C C . ILE A 1 180 ? 7.102 10.656 9.969 1 91.38 180 ILE A C 1
ATOM 1378 O O . ILE A 1 180 ? 8.203 10.266 9.57 1 91.38 180 ILE A O 1
ATOM 1382 N N . ASN A 1 181 ? 6.172 9.898 10.383 1 90.06 181 ASN A N 1
ATOM 1383 C CA . ASN A 1 181 ? 6.379 8.461 10.484 1 90.06 181 ASN A CA 1
ATOM 1384 C C . ASN A 1 181 ? 6.621 7.828 9.117 1 90.06 181 ASN A C 1
ATOM 1386 O O . ASN A 1 181 ? 7.48 6.953 8.969 1 90.06 181 ASN A O 1
ATOM 1390 N N . LEU A 1 182 ? 5.859 8.266 8.164 1 91.69 182 LEU A N 1
ATOM 1391 C CA . LEU A 1 182 ? 5.977 7.742 6.805 1 91.69 182 LEU A CA 1
ATOM 1392 C C . LEU A 1 182 ? 7.383 7.961 6.254 1 91.69 182 LEU A C 1
ATOM 1394 O O . LEU A 1 182 ? 8.016 7.027 5.758 1 91.69 182 LEU A O 1
ATOM 1398 N N . ILE A 1 183 ? 7.91 9.164 6.336 1 91.44 183 ILE A N 1
ATOM 1399 C CA . ILE A 1 183 ? 9.219 9.492 5.789 1 91.44 183 ILE A CA 1
ATOM 1400 C C . ILE A 1 183 ? 10.305 8.711 6.539 1 91.44 183 ILE A C 1
ATOM 1402 O O . ILE A 1 183 ? 11.203 8.148 5.922 1 91.44 183 ILE A O 1
ATOM 1406 N N . ARG A 1 184 ? 10.094 8.656 7.812 1 84.69 184 ARG A N 1
ATOM 1407 C CA . ARG A 1 184 ? 11.055 7.945 8.648 1 84.69 184 ARG A CA 1
ATOM 1408 C C . ARG A 1 184 ? 11.094 6.465 8.289 1 84.69 184 ARG A C 1
ATOM 1410 O O . ARG A 1 184 ? 12.172 5.902 8.086 1 84.69 184 ARG A O 1
ATOM 1417 N N . THR A 1 185 ? 9.984 5.875 8.133 1 84 185 THR A N 1
ATOM 1418 C CA . THR A 1 185 ? 9.922 4.434 7.918 1 84 185 THR A CA 1
ATOM 1419 C C . THR A 1 185 ? 10.234 4.09 6.465 1 84 185 THR A C 1
ATOM 1421 O O . THR A 1 185 ? 10.523 2.938 6.141 1 84 185 THR A O 1
ATOM 1424 N N . SER A 1 186 ? 10.242 5.047 5.59 1 85 186 SER A N 1
ATOM 1425 C CA . SER A 1 186 ? 10.523 4.828 4.176 1 85 186 SER A CA 1
ATOM 1426 C C . SER A 1 186 ? 12.016 4.984 3.879 1 85 186 SER A C 1
ATOM 1428 O O . SER A 1 186 ? 12.445 4.82 2.736 1 85 186 SER A O 1
ATOM 1430 N N . GLY A 1 187 ? 12.805 5.371 4.883 1 81.44 187 GLY A N 1
ATOM 1431 C CA . GLY A 1 187 ? 14.227 5.574 4.684 1 81.44 187 GLY A CA 1
ATOM 1432 C C . GLY A 1 187 ? 14.555 6.895 4.012 1 81.44 187 GLY A C 1
ATOM 1433 O O . GLY A 1 187 ? 15.656 7.082 3.496 1 81.44 187 GLY A O 1
ATOM 1434 N N . LEU A 1 188 ? 13.625 7.801 3.904 1 89.25 188 LEU A N 1
ATOM 1435 C CA . LEU A 1 188 ? 13.82 9.141 3.369 1 89.25 188 LEU A CA 1
ATOM 1436 C C . LEU A 1 188 ? 14.234 10.109 4.473 1 89.25 188 LEU A C 1
ATOM 1438 O O . LEU A 1 188 ? 14.195 9.766 5.656 1 89.25 188 LEU A O 1
ATOM 1442 N N . GLU A 1 189 ? 14.703 11.25 4.082 1 89.75 189 GLU A N 1
ATOM 1443 C CA . GLU A 1 189 ? 15.125 12.273 5.039 1 89.75 189 GLU A CA 1
ATOM 1444 C C . GLU A 1 189 ? 14.164 13.461 5.043 1 89.75 189 GLU A C 1
ATOM 1446 O O . GLU A 1 189 ? 13.938 14.086 4.004 1 89.75 189 GLU A O 1
ATOM 1451 N N . SER A 1 190 ? 13.664 13.758 6.168 1 95.19 190 SER A N 1
ATOM 1452 C CA . SER A 1 190 ? 12.766 14.906 6.277 1 95.19 190 SER A CA 1
ATOM 1453 C C . SER A 1 190 ? 13.547 16.203 6.492 1 95.19 190 SER A C 1
ATOM 1455 O O . SER A 1 190 ? 14.523 16.219 7.242 1 95.19 190 SER A O 1
ATOM 1457 N N . VAL A 1 191 ? 13.203 17.219 5.797 1 97.06 191 VAL A N 1
ATOM 1458 C CA . VAL A 1 191 ? 13.68 18.578 6.008 1 97.06 191 VAL A CA 1
ATOM 1459 C C . VAL A 1 191 ? 12.523 19.469 6.461 1 97.06 191 VAL A C 1
ATOM 1461 O O . VAL A 1 191 ? 11.586 19.719 5.695 1 97.06 191 VAL A O 1
ATOM 1464 N N . GLY A 1 192 ? 12.688 19.984 7.668 1 97.94 192 GLY A N 1
ATOM 1465 C CA . GLY A 1 192 ? 11.617 20.797 8.227 1 97.94 192 GLY A CA 1
ATOM 1466 C C . GLY A 1 192 ? 11.617 22.219 7.719 1 97.94 192 GLY A C 1
ATOM 1467 O O . GLY A 1 192 ? 12.664 22.859 7.645 1 97.94 192 GLY A O 1
ATOM 1468 N N . VAL A 1 193 ? 10.461 22.656 7.32 1 98.56 193 VAL A N 1
ATOM 1469 C CA . VAL A 1 193 ? 10.219 24.047 6.941 1 98.56 193 VAL A CA 1
ATOM 1470 C C . VAL A 1 193 ? 9.203 24.672 7.895 1 98.56 193 VAL A C 1
ATOM 1472 O O . VAL A 1 193 ? 8.109 24.125 8.086 1 98.56 193 VAL A O 1
ATOM 1475 N N . SER A 1 194 ? 9.469 25.781 8.422 1 97.38 194 SER A N 1
ATOM 1476 C CA . SER A 1 194 ? 8.609 26.375 9.445 1 97.38 194 SER A CA 1
ATOM 1477 C C . SER A 1 194 ? 7.266 26.781 8.859 1 97.38 194 SER A C 1
ATOM 1479 O O . SER A 1 194 ? 7.16 27.062 7.656 1 97.38 194 SER A O 1
ATOM 1481 N N . VAL A 1 195 ? 6.309 26.766 9.742 1 96.31 195 VAL A N 1
ATOM 1482 C CA . VAL A 1 195 ? 4.945 27.188 9.422 1 96.31 195 VAL A CA 1
ATOM 1483 C C . VAL A 1 195 ? 4.555 28.391 10.273 1 96.31 195 VAL A C 1
ATOM 1485 O O . VAL A 1 195 ? 4.871 28.438 11.469 1 96.31 195 VAL A O 1
ATOM 1488 N N . ASP A 1 196 ? 3.992 29.422 9.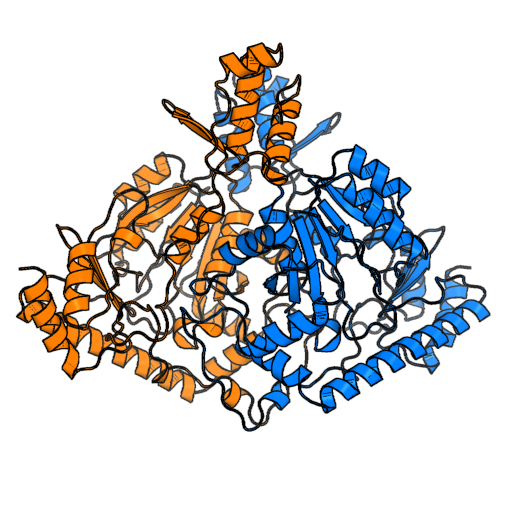641 1 94.69 196 ASP A N 1
ATOM 1489 C CA . ASP A 1 196 ? 3.389 30.516 10.383 1 94.69 196 ASP A CA 1
ATOM 1490 C C . ASP A 1 196 ? 1.888 30.609 10.109 1 94.69 196 ASP A C 1
ATOM 1492 O O . ASP A 1 196 ? 1.265 29.609 9.719 1 94.69 196 ASP A O 1
ATOM 1496 N N . ALA A 1 197 ? 1.247 31.688 10.398 1 93.88 197 ALA A N 1
ATOM 1497 C CA . ALA A 1 197 ? -0.204 31.844 10.312 1 93.88 197 ALA A CA 1
ATOM 1498 C C . ALA A 1 197 ? -0.694 31.656 8.883 1 93.88 197 ALA A C 1
ATOM 1500 O O . ALA A 1 197 ? -1.873 31.375 8.656 1 93.88 197 ALA A O 1
ATOM 1501 N N . GLU A 1 198 ? 0.262 31.797 7.957 1 95.69 198 GLU A N 1
ATOM 1502 C CA . GLU A 1 198 ? -0.119 31.688 6.551 1 95.69 198 GLU A CA 1
ATOM 1503 C C . GLU A 1 198 ? 0.424 30.406 5.922 1 95.69 198 GLU A C 1
ATOM 1505 O O . GLU A 1 198 ? 0.451 30.281 4.699 1 95.69 198 GLU A O 1
ATOM 1510 N N . GLY A 1 199 ? 0.918 29.5 6.703 1 96.38 199 GLY A N 1
ATOM 1511 C CA . GLY A 1 199 ? 1.389 28.219 6.195 1 96.38 199 GLY A CA 1
ATOM 1512 C C . GLY A 1 199 ? 2.895 28.172 6.027 1 96.38 199 GLY A C 1
ATOM 1513 O O . GLY A 1 199 ? 3.631 28.859 6.734 1 96.38 199 GLY A O 1
ATOM 1514 N N . MET A 1 200 ? 3.332 27.328 5.215 1 98.25 200 MET A N 1
ATOM 1515 C CA . MET A 1 200 ? 4.746 27.031 5 1 98.25 200 MET A CA 1
ATOM 1516 C C . MET A 1 200 ? 5.508 28.297 4.578 1 98.25 200 MET A C 1
ATOM 1518 O O . MET A 1 200 ? 5.066 29.016 3.688 1 98.25 200 MET A O 1
ATOM 1522 N N . ARG A 1 201 ? 6.629 28.531 5.16 1 98.5 201 ARG A N 1
ATOM 1523 C CA . ARG A 1 201 ? 7.414 29.734 4.875 1 98.5 201 ARG A CA 1
ATOM 1524 C C . ARG A 1 201 ? 8.195 29.578 3.576 1 98.5 201 ARG A C 1
ATOM 1526 O O . ARG A 1 201 ? 8.914 28.594 3.389 1 98.5 201 ARG A O 1
ATOM 1533 N N . VAL A 1 202 ? 8.164 30.609 2.783 1 98.75 202 VAL A N 1
ATOM 1534 C CA . VAL A 1 202 ? 8.734 30.578 1.443 1 98.75 202 VAL A CA 1
ATOM 1535 C C . VAL A 1 202 ? 10.258 30.594 1.536 1 98.75 202 VAL A C 1
ATOM 1537 O O . VAL A 1 202 ? 10.945 29.844 0.831 1 98.75 202 VAL A O 1
ATOM 1540 N N . ASP A 1 203 ? 10.844 31.391 2.375 1 98.56 203 ASP A N 1
ATOM 1541 C CA . ASP A 1 203 ? 12.289 31.562 2.494 1 98.56 203 ASP A CA 1
ATOM 1542 C C . ASP A 1 203 ? 12.953 30.266 2.967 1 98.56 203 ASP A C 1
ATOM 1544 O O . ASP A 1 203 ? 14.016 29.891 2.469 1 98.56 203 ASP A O 1
ATOM 1548 N N . GLU A 1 204 ? 12.336 29.609 3.857 1 98.25 204 GLU A N 1
ATOM 1549 C CA . GLU A 1 204 ? 12.898 28.375 4.375 1 98.25 204 GLU A CA 1
ATOM 1550 C C . GLU A 1 204 ? 12.766 27.234 3.361 1 98.25 204 GLU A C 1
ATOM 1552 O O . GLU A 1 204 ? 13.648 26.391 3.258 1 98.25 204 GLU A O 1
ATOM 1557 N N . LEU A 1 205 ? 11.641 27.234 2.646 1 98.75 205 LEU A N 1
ATOM 1558 C CA . LEU A 1 205 ? 11.539 26.234 1.58 1 98.75 205 LEU A CA 1
ATOM 1559 C C . LEU A 1 205 ? 12.609 26.469 0.518 1 98.75 205 LEU A C 1
ATOM 1561 O O . LEU A 1 205 ? 13.195 25.516 0.014 1 98.75 205 LEU A O 1
ATOM 1565 N N . ARG A 1 206 ? 12.82 27.75 0.216 1 98.56 206 ARG A N 1
ATOM 1566 C CA . ARG A 1 206 ? 13.875 28.094 -0.734 1 98.56 206 ARG A CA 1
ATOM 1567 C C . ARG A 1 206 ? 15.219 27.516 -0.291 1 98.56 206 ARG A C 1
ATOM 1569 O O . ARG A 1 206 ? 15.945 26.938 -1.098 1 98.56 206 ARG A O 1
ATOM 1576 N N . SER A 1 207 ? 15.492 27.688 0.945 1 98.12 207 SER A N 1
ATOM 1577 C CA . SER A 1 207 ? 16.734 27.172 1.506 1 98.12 207 SER A CA 1
ATOM 1578 C C . SER A 1 207 ? 16.781 25.641 1.419 1 98.12 207 SER A C 1
ATOM 1580 O O . SER A 1 207 ? 17.828 25.078 1.092 1 98.12 207 SER A O 1
ATOM 1582 N N . ALA A 1 208 ? 15.703 24.969 1.732 1 97.38 208 ALA A N 1
ATOM 1583 C CA . ALA A 1 208 ? 15.625 23.516 1.66 1 97.38 208 ALA A CA 1
ATOM 1584 C C . ALA A 1 208 ? 15.844 23.016 0.232 1 97.38 208 ALA A C 1
ATOM 1586 O O . ALA A 1 208 ? 16.578 22.062 0.007 1 97.38 208 ALA A O 1
ATOM 1587 N N . LEU A 1 209 ? 15.211 23.688 -0.683 1 97.06 209 LEU A N 1
ATOM 1588 C CA . LEU A 1 209 ? 15.344 23.328 -2.09 1 97.06 209 LEU A CA 1
ATOM 1589 C C . LEU A 1 209 ? 16.781 23.484 -2.561 1 97.06 209 LEU A C 1
ATOM 1591 O O . LEU A 1 209 ? 17.297 22.656 -3.311 1 97.06 209 LEU A O 1
ATOM 1595 N N . ALA A 1 210 ? 17.406 24.5 -2.074 1 95.06 210 ALA A N 1
ATOM 1596 C CA . ALA A 1 210 ? 18.812 24.75 -2.414 1 95.06 210 ALA A CA 1
ATOM 1597 C C . ALA A 1 210 ? 19.703 23.641 -1.878 1 95.06 210 ALA A C 1
ATOM 1599 O O . ALA A 1 210 ? 20.781 23.375 -2.426 1 95.06 210 ALA A O 1
ATOM 1600 N N . LYS A 1 211 ? 19.188 22.984 -0.913 1 92.5 211 LYS A N 1
ATOM 1601 C CA . LYS A 1 211 ? 19.969 21.922 -0.281 1 92.5 211 LYS A CA 1
ATOM 1602 C C . LYS A 1 211 ? 19.641 20.562 -0.894 1 92.5 211 LYS A C 1
ATOM 1604 O O . LYS A 1 211 ? 20.047 19.531 -0.358 1 92.5 211 LYS A O 1
ATOM 1609 N N . GLY A 1 212 ? 18.844 20.531 -1.863 1 93.06 212 GLY A N 1
ATOM 1610 C CA . GLY A 1 212 ? 18.703 19.312 -2.646 1 93.06 212 GLY A CA 1
ATOM 1611 C C . GLY A 1 212 ? 17.438 18.547 -2.348 1 93.06 212 GLY A C 1
ATOM 1612 O O . GLY A 1 212 ? 17.344 17.359 -2.641 1 93.06 212 GLY A O 1
ATOM 1613 N N . VAL A 1 213 ? 16.484 19.125 -1.801 1 96.31 213 VAL A N 1
ATOM 1614 C CA . VAL A 1 213 ? 15.18 18.516 -1.584 1 96.31 213 VAL A CA 1
ATOM 1615 C C . VAL A 1 213 ? 14.586 18.078 -2.922 1 96.31 213 VAL A C 1
ATOM 1617 O O . VAL A 1 213 ? 14.68 18.797 -3.916 1 96.31 213 VAL A O 1
ATOM 1620 N N . ARG A 1 214 ? 13.977 16.859 -2.871 1 95.62 214 ARG A N 1
ATOM 1621 C CA . ARG A 1 214 ? 13.477 16.281 -4.113 1 95.62 214 ARG A CA 1
ATOM 1622 C C . ARG A 1 214 ? 11.953 16.219 -4.113 1 95.62 214 ARG A C 1
ATOM 1624 O O . ARG A 1 214 ? 11.328 15.984 -5.152 1 95.62 214 ARG A O 1
ATOM 1631 N N . ALA A 1 215 ? 11.359 16.375 -3.059 1 97.94 215 ALA A N 1
ATOM 1632 C CA . ALA A 1 215 ? 9.906 16.422 -2.943 1 97.94 215 ALA A CA 1
ATOM 1633 C C . ALA A 1 215 ? 9.469 17.359 -1.823 1 97.94 215 ALA A C 1
ATOM 1635 O O . ALA A 1 215 ? 10.219 17.594 -0.875 1 97.94 215 ALA A O 1
ATOM 1636 N N . VAL A 1 216 ? 8.305 17.922 -1.999 1 98.56 216 VAL A N 1
ATOM 1637 C CA . VAL A 1 216 ? 7.68 18.766 -0.983 1 98.56 216 VAL A CA 1
ATOM 1638 C C . VAL A 1 216 ? 6.273 18.25 -0.68 1 98.56 216 VAL A C 1
ATOM 1640 O O . VAL A 1 216 ? 5.516 17.922 -1.596 1 98.56 216 VAL A O 1
ATOM 1643 N N . ILE A 1 217 ? 5.98 18.062 0.58 1 98.75 217 ILE A N 1
ATOM 1644 C CA . ILE A 1 217 ? 4.625 17.781 1.049 1 98.75 217 ILE A CA 1
ATOM 1645 C C . ILE A 1 217 ? 4.09 18.984 1.818 1 98.75 217 ILE A C 1
ATOM 1647 O O . ILE A 1 217 ? 4.727 19.469 2.758 1 98.75 217 ILE A O 1
ATOM 1651 N N . LEU A 1 218 ? 3.01 19.516 1.464 1 97.94 218 LEU A N 1
ATOM 1652 C CA . LEU A 1 218 ? 2.449 20.625 2.236 1 97.94 218 LEU A CA 1
ATOM 1653 C C . LEU A 1 218 ? 0.933 20.5 2.342 1 97.94 218 LEU A C 1
ATOM 1655 O O . LEU A 1 218 ? 0.302 19.828 1.521 1 97.94 218 LEU A O 1
ATOM 1659 N N . THR A 1 219 ? 0.367 21 3.32 1 98.31 219 THR A N 1
ATOM 1660 C CA . THR A 1 219 ? -1.058 21.062 3.625 1 98.31 219 THR A CA 1
ATOM 1661 C C . THR A 1 219 ? -1.609 22.453 3.371 1 98.31 219 THR A C 1
ATOM 1663 O O . THR A 1 219 ? -1.214 23.422 4.035 1 98.31 219 THR A O 1
ATOM 1666 N N . PRO A 1 220 ? -2.547 22.594 2.49 1 98.06 220 PRO A N 1
ATOM 1667 C CA . PRO A 1 220 ? -2.951 23.938 2.061 1 98.06 220 PRO A CA 1
ATOM 1668 C C . PRO A 1 220 ? -3.924 24.594 3.033 1 98.06 220 PRO A C 1
ATOM 1670 O O . PRO A 1 220 ? -4.031 25.828 3.064 1 98.06 220 PRO A O 1
ATOM 1673 N N . ARG A 1 221 ? -4.621 23.781 3.738 1 97.44 221 ARG A N 1
ATOM 1674 C CA . ARG A 1 221 ? -5.605 24.266 4.695 1 97.44 221 ARG A CA 1
ATOM 1675 C C . ARG A 1 221 ? -5.895 23.219 5.77 1 97.44 221 ARG A C 1
ATOM 1677 O O . ARG A 1 221 ? -5.613 22.031 5.578 1 97.44 221 ARG A O 1
ATOM 1684 N N . ALA A 1 222 ? -6.387 23.719 6.918 1 97.19 222 ALA A N 1
ATOM 1685 C CA . ALA A 1 222 ? -6.648 22.844 8.07 1 97.19 222 ALA A CA 1
ATOM 1686 C C . ALA A 1 222 ? -5.398 22.078 8.469 1 97.19 222 ALA A C 1
ATOM 1688 O O . ALA A 1 222 ? -5.457 20.859 8.711 1 97.19 222 ALA A O 1
ATOM 1689 N N . HIS A 1 223 ? -4.348 22.781 8.469 1 97.44 223 HIS A N 1
ATOM 1690 C CA . HIS A 1 223 ? -3.051 22.188 8.766 1 97.44 223 HIS A CA 1
ATOM 1691 C C . HIS A 1 223 ? -3.064 21.469 10.109 1 97.44 223 HIS A C 1
ATOM 1693 O O . HIS A 1 223 ? -3.611 22 11.086 1 97.44 223 HIS A O 1
ATOM 1699 N N . ASN A 1 224 ? -2.631 20.297 10.164 1 96.19 224 ASN A N 1
ATOM 1700 C CA . ASN A 1 224 ? -2.414 19.547 11.398 1 96.19 224 ASN A CA 1
ATOM 1701 C C . ASN A 1 224 ? -0.944 19.562 11.805 1 96.19 224 ASN A C 1
ATOM 1703 O O . ASN A 1 224 ? -0.095 19 11.109 1 96.19 224 ASN A O 1
ATOM 1707 N N . PRO A 1 225 ? -0.59 20.25 12.82 1 95.94 225 PRO A N 1
ATOM 1708 C CA . PRO A 1 225 ? -1.429 20.469 14 1 95.94 225 PRO A CA 1
ATOM 1709 C C . PRO A 1 225 ? -1.878 21.922 14.141 1 95.94 225 PRO A C 1
ATOM 1711 O O . PRO A 1 225 ? -2.672 22.234 15.031 1 95.94 225 PRO A O 1
ATOM 1714 N N . THR A 1 226 ? -1.538 22.844 13.344 1 95.75 226 THR A N 1
ATOM 1715 C CA . THR A 1 226 ? -1.624 24.25 13.68 1 95.75 226 THR A CA 1
ATOM 1716 C C . THR A 1 226 ? -3 24.812 13.328 1 95.75 226 THR A C 1
ATOM 1718 O O . THR A 1 226 ? -3.406 25.859 13.852 1 95.75 226 THR A O 1
ATOM 1721 N N . GLY A 1 227 ? -3.639 24.188 12.359 1 96.19 227 GLY A N 1
ATOM 1722 C CA . GLY A 1 227 ? -4.926 24.672 11.898 1 96.19 227 GLY A CA 1
ATOM 1723 C C . GLY A 1 227 ? -4.809 25.797 10.875 1 96.19 227 GLY A C 1
ATOM 1724 O O . GLY A 1 227 ? -5.816 26.281 10.367 1 96.19 227 GLY A O 1
ATOM 1725 N N . CYS A 1 228 ? -3.645 26.188 10.492 1 96 228 CYS A N 1
ATOM 1726 C CA . CYS A 1 228 ? -3.475 27.328 9.586 1 96 228 CYS A CA 1
ATOM 1727 C C . CYS A 1 228 ? -3.84 26.922 8.156 1 96 228 CYS A C 1
ATOM 1729 O O . CYS A 1 228 ? -3.992 25.75 7.855 1 96 228 CYS A O 1
ATOM 1731 N N . ALA A 1 229 ? -4.07 27.922 7.32 1 97.12 229 ALA A N 1
ATOM 1732 C CA . ALA A 1 229 ? -4.312 27.797 5.887 1 97.12 229 ALA A CA 1
ATOM 1733 C C . ALA A 1 229 ? -3.441 28.766 5.098 1 97.12 229 ALA A C 1
ATOM 1735 O O . ALA A 1 229 ? -3.127 29.859 5.574 1 97.12 229 ALA A O 1
ATOM 1736 N N . LEU A 1 230 ? -3.111 28.344 3.938 1 97.94 230 LEU A N 1
ATOM 1737 C CA . LEU A 1 230 ? -2.361 29.25 3.061 1 97.94 230 LEU A CA 1
ATOM 1738 C C . LEU A 1 230 ? -3.197 30.469 2.684 1 97.94 230 LEU A C 1
ATOM 1740 O O . LEU A 1 230 ? -4.371 30.328 2.324 1 97.94 230 LEU A O 1
ATOM 1744 N N . SER A 1 231 ? -2.582 31.656 2.807 1 97.31 231 SER A N 1
ATOM 1745 C CA . SER A 1 231 ? -3.172 32.812 2.16 1 97.31 231 SER A CA 1
ATOM 1746 C C . SER A 1 231 ? -2.941 32.781 0.654 1 97.31 231 SER A C 1
ATOM 1748 O O . SER A 1 231 ? -2.105 32.031 0.161 1 97.31 231 SER A O 1
ATOM 1750 N N . ALA A 1 232 ? -3.729 33.594 -0.014 1 98 232 ALA A N 1
ATOM 1751 C CA . ALA A 1 232 ? -3.549 33.719 -1.459 1 98 232 ALA A CA 1
ATOM 1752 C C . ALA A 1 232 ? -2.127 34.156 -1.803 1 98 232 ALA A C 1
ATOM 1754 O O . ALA A 1 232 ? -1.506 33.594 -2.715 1 98 232 ALA A O 1
ATOM 1755 N N . ALA A 1 233 ? -1.647 35.062 -1.076 1 98.38 233 ALA A N 1
ATOM 1756 C CA . ALA A 1 233 ? -0.313 35.625 -1.321 1 98.38 233 ALA A CA 1
ATOM 1757 C C . ALA A 1 233 ? 0.762 34.562 -1.062 1 98.38 233 ALA A C 1
ATOM 1759 O O . ALA A 1 233 ? 1.708 34.438 -1.84 1 98.38 233 ALA A O 1
ATOM 1760 N N . ARG A 1 234 ? 0.695 33.844 0.049 1 98.56 234 ARG A N 1
ATOM 1761 C CA . ARG A 1 234 ? 1.646 32.812 0.383 1 98.56 234 ARG A CA 1
ATOM 1762 C C . ARG A 1 234 ? 1.643 31.703 -0.677 1 98.56 234 ARG A C 1
ATOM 1764 O O . ARG A 1 234 ? 2.703 31.25 -1.113 1 98.56 234 ARG A O 1
ATOM 1771 N N . ALA A 1 235 ? 0.479 31.281 -1.068 1 98.62 235 ALA A N 1
ATOM 1772 C CA . ALA A 1 235 ? 0.354 30.234 -2.082 1 98.62 235 ALA A CA 1
ATOM 1773 C C . ALA A 1 235 ? 1.007 30.656 -3.393 1 98.62 235 ALA A C 1
ATOM 1775 O O . ALA A 1 235 ? 1.704 29.875 -4.031 1 98.62 235 ALA A O 1
ATOM 1776 N N . LEU A 1 236 ? 0.728 31.875 -3.762 1 98.38 236 LEU A N 1
ATOM 1777 C CA . LEU A 1 236 ? 1.323 32.406 -4.984 1 98.38 236 LEU A CA 1
ATOM 1778 C C . LEU A 1 236 ? 2.846 32.406 -4.891 1 98.38 236 LEU A C 1
ATOM 1780 O O . LEU A 1 236 ? 3.533 32.031 -5.844 1 98.38 236 LEU A O 1
ATOM 1784 N N . ALA A 1 237 ? 3.359 32.844 -3.77 1 98.75 237 ALA A N 1
ATOM 1785 C CA . ALA A 1 237 ? 4.805 32.875 -3.566 1 98.75 237 ALA A CA 1
ATOM 1786 C C . ALA A 1 237 ? 5.414 31.484 -3.627 1 98.75 237 ALA A C 1
ATOM 1788 O O . ALA A 1 237 ? 6.469 31.297 -4.234 1 98.75 237 ALA A O 1
ATOM 1789 N N . LEU A 1 238 ? 4.773 30.547 -3 1 98.81 238 LEU A N 1
ATOM 1790 C CA . LEU A 1 238 ? 5.23 29.156 -3.033 1 98.81 238 LEU A CA 1
ATOM 1791 C C . LEU A 1 238 ? 5.188 28.594 -4.453 1 98.81 238 LEU A C 1
ATOM 1793 O O . LEU A 1 238 ? 6.121 27.922 -4.887 1 98.81 238 LEU A O 1
ATOM 1797 N N . ARG A 1 239 ? 4.137 28.891 -5.148 1 98.31 239 ARG A N 1
ATOM 1798 C CA . ARG A 1 239 ? 3.982 28.438 -6.527 1 98.31 239 ARG A CA 1
ATOM 1799 C C . ARG A 1 239 ? 5.117 28.969 -7.402 1 98.31 239 ARG A C 1
ATOM 1801 O O . ARG A 1 239 ? 5.699 28.219 -8.195 1 98.31 239 ARG A O 1
ATOM 1808 N N . ARG A 1 240 ? 5.406 30.234 -7.281 1 98.25 240 ARG A N 1
ATOM 1809 C CA . ARG A 1 240 ? 6.473 30.859 -8.055 1 98.25 240 ARG A CA 1
ATOM 1810 C C . ARG A 1 240 ? 7.824 30.219 -7.738 1 98.25 240 ARG A C 1
ATOM 1812 O O . ARG A 1 240 ? 8.641 30.016 -8.641 1 98.25 240 ARG A O 1
ATOM 1819 N N . LEU A 1 241 ? 8.008 29.984 -6.473 1 98.5 241 LEU A N 1
ATOM 1820 C CA . LEU A 1 241 ? 9.25 29.328 -6.062 1 98.5 241 LEU A CA 1
ATOM 1821 C C . LEU A 1 241 ? 9.359 27.938 -6.684 1 98.5 241 LEU A C 1
ATOM 1823 O O . LEU A 1 241 ? 10.406 27.578 -7.234 1 98.5 241 LEU A O 1
ATOM 1827 N N . LEU A 1 242 ? 8.297 27.156 -6.68 1 97.81 242 LEU A N 1
ATOM 1828 C CA . LEU A 1 242 ? 8.297 25.781 -7.16 1 97.81 242 LEU A CA 1
ATOM 1829 C C . LEU A 1 242 ? 8.406 25.734 -8.68 1 97.81 242 LEU A C 1
ATOM 1831 O O . LEU A 1 242 ? 8.93 24.766 -9.234 1 97.81 242 LEU A O 1
ATOM 1835 N N . GLU A 1 243 ? 7.934 26.734 -9.336 1 96.31 243 GLU A N 1
ATOM 1836 C CA . GLU A 1 243 ? 8.062 26.844 -10.789 1 96.31 243 GLU A CA 1
ATOM 1837 C C . GLU A 1 243 ? 9.523 26.766 -11.219 1 96.31 243 GLU A C 1
ATOM 1839 O O . GLU A 1 243 ? 9.836 26.266 -12.305 1 96.31 243 GLU A O 1
ATOM 1844 N N . LYS A 1 244 ? 10.367 27.25 -10.367 1 95.19 244 LYS A N 1
ATOM 1845 C CA . LYS A 1 244 ? 11.789 27.312 -10.68 1 95.19 244 LYS A CA 1
ATOM 1846 C C . LYS A 1 244 ? 12.469 25.984 -10.398 1 95.19 244 LYS A C 1
ATOM 1848 O O . LYS A 1 244 ? 13.656 25.812 -10.688 1 95.19 244 LYS A O 1
ATOM 1853 N N . HIS A 1 245 ? 11.766 25.047 -9.875 1 93.88 245 HIS A N 1
ATOM 1854 C CA . HIS A 1 245 ? 12.32 23.75 -9.516 1 93.88 245 HIS A CA 1
ATOM 1855 C C . HIS A 1 245 ? 11.469 22.609 -10.078 1 93.88 245 HIS A C 1
ATOM 1857 O O . HIS A 1 245 ? 10.898 21.812 -9.32 1 93.88 245 HIS A O 1
ATOM 1863 N N . PRO A 1 246 ? 11.484 22.406 -11.375 1 90.81 246 PRO A N 1
ATOM 1864 C CA . PRO A 1 246 ? 10.586 21.453 -12.023 1 90.81 246 PRO A CA 1
ATOM 1865 C C . PRO A 1 246 ? 10.906 20 -11.68 1 90.81 246 PRO A C 1
ATOM 1867 O O . PRO A 1 246 ? 10.086 19.109 -11.891 1 90.81 246 PRO A O 1
ATOM 1870 N N . HIS A 1 247 ? 12.078 19.719 -11.148 1 89.5 247 HIS A N 1
ATOM 1871 C CA . HIS A 1 247 ? 12.477 18.359 -10.812 1 89.5 247 HIS A CA 1
ATOM 1872 C C . HIS A 1 247 ? 11.891 17.938 -9.469 1 89.5 247 HIS A C 1
ATOM 1874 O O . HIS A 1 247 ? 11.922 16.75 -9.117 1 89.5 247 HIS A O 1
ATOM 1880 N N . VAL A 1 248 ? 11.32 18.891 -8.719 1 95.19 248 VAL A N 1
ATOM 1881 C CA . VAL A 1 248 ? 10.797 18.625 -7.383 1 95.19 248 VAL A CA 1
ATOM 1882 C C . VAL A 1 248 ? 9.367 18.109 -7.484 1 95.19 248 VAL A C 1
ATOM 1884 O O . VAL A 1 248 ? 8.531 18.703 -8.172 1 95.19 248 VAL A O 1
ATOM 1887 N N . LEU A 1 249 ? 9.086 16.906 -6.867 1 96.88 249 LEU A N 1
ATOM 1888 C CA . LEU A 1 249 ? 7.723 16.406 -6.754 1 96.88 249 LEU A CA 1
ATOM 1889 C C . LEU A 1 249 ? 6.914 17.234 -5.758 1 96.88 249 LEU A C 1
ATOM 1891 O O . LEU A 1 249 ? 7.32 17.391 -4.602 1 96.88 249 LEU A O 1
ATOM 1895 N N . VAL A 1 250 ? 5.809 17.797 -6.23 1 98.25 250 VAL A N 1
ATOM 1896 C CA . VAL A 1 250 ? 4.945 18.594 -5.363 1 98.25 250 VAL A CA 1
ATOM 1897 C C . VAL A 1 250 ? 3.729 17.766 -4.945 1 98.25 250 VAL A C 1
ATOM 1899 O O . VAL A 1 250 ? 2.91 17.391 -5.785 1 98.25 250 VAL A O 1
ATOM 1902 N N . ILE A 1 251 ? 3.6 17.469 -3.693 1 98.75 251 ILE A N 1
ATOM 1903 C CA . ILE A 1 251 ? 2.445 16.766 -3.148 1 98.75 251 ILE A CA 1
ATOM 1904 C C . ILE A 1 251 ? 1.657 17.688 -2.23 1 98.75 251 ILE A C 1
ATOM 1906 O O . ILE A 1 251 ? 2.184 18.172 -1.225 1 98.75 251 ILE A O 1
ATOM 1910 N N . VAL A 1 252 ? 0.431 17.969 -2.555 1 98.81 252 VAL A N 1
ATOM 1911 C CA . VAL A 1 252 ? -0.472 18.75 -1.723 1 98.81 252 VAL A CA 1
ATOM 1912 C C . VAL A 1 252 ? -1.441 17.828 -0.991 1 98.81 252 VAL A C 1
ATOM 1914 O O . VAL A 1 252 ? -2.254 17.141 -1.62 1 98.81 252 VAL A O 1
ATOM 1917 N N . ASP A 1 253 ? -1.339 17.781 0.302 1 98.38 253 ASP A N 1
ATOM 1918 C CA . ASP A 1 253 ? -2.223 16.984 1.144 1 98.38 253 ASP A CA 1
ATOM 1919 C C . ASP A 1 253 ? -3.402 17.812 1.646 1 98.38 253 ASP A C 1
ATOM 1921 O O . ASP A 1 253 ? -3.34 18.391 2.729 1 98.38 253 ASP A O 1
ATOM 1925 N N . ASP A 1 254 ? -4.48 17.781 0.942 1 98.44 254 ASP A N 1
ATOM 1926 C CA . ASP A 1 254 ? -5.703 18.5 1.279 1 98.44 254 ASP A CA 1
ATOM 1927 C C . ASP A 1 254 ? -6.703 17.578 1.979 1 98.44 254 ASP A C 1
ATOM 1929 O O . ASP A 1 254 ? -7.855 17.469 1.552 1 98.44 254 ASP A O 1
ATOM 1933 N N . HIS A 1 255 ? -6.305 17.078 3.111 1 96.94 255 HIS A N 1
ATOM 1934 C CA . HIS A 1 255 ? -6.957 15.969 3.791 1 96.94 255 HIS A CA 1
ATOM 1935 C C . HIS A 1 255 ? -8.352 16.359 4.277 1 96.94 255 HIS A C 1
ATOM 1937 O O . HIS A 1 255 ? -9.219 15.5 4.434 1 96.94 255 HIS A O 1
ATOM 1943 N N . PHE A 1 256 ? -8.625 17.641 4.52 1 97.44 256 PHE A N 1
ATOM 1944 C CA . PHE A 1 256 ? -9.844 18.094 5.168 1 97.44 256 PHE A CA 1
ATOM 1945 C C . PHE A 1 256 ? -10.766 18.781 4.16 1 97.44 256 PHE A C 1
ATOM 1947 O O . PHE A 1 256 ? -11.711 19.469 4.543 1 97.44 256 PHE A O 1
ATOM 1954 N N . ALA A 1 257 ? -10.656 18.562 2.906 1 96.88 257 ALA A N 1
ATOM 1955 C CA . ALA A 1 257 ? -11.227 19.312 1.791 1 96.88 257 ALA A CA 1
ATOM 1956 C C . ALA A 1 257 ? -12.75 19.375 1.885 1 96.88 257 ALA A C 1
ATOM 1958 O O . ALA A 1 257 ? -13.352 20.422 1.679 1 96.88 257 ALA A O 1
ATOM 1959 N N . LEU A 1 258 ? -13.383 18.328 2.268 1 95.69 258 LEU A N 1
ATOM 1960 C CA . LEU A 1 258 ? -14.836 18.234 2.182 1 95.69 258 LEU A CA 1
ATOM 1961 C C . LEU A 1 258 ? -15.508 19.016 3.297 1 95.69 258 LEU A C 1
ATOM 1963 O O . LEU A 1 258 ? -16.672 19.406 3.176 1 95.69 258 LEU A O 1
ATOM 1967 N N . THR A 1 259 ? -14.758 19.297 4.383 1 95.69 259 THR A N 1
ATOM 1968 C CA . THR A 1 259 ? -15.383 19.953 5.523 1 95.69 259 THR A CA 1
ATOM 1969 C C . THR A 1 259 ? -14.641 21.234 5.879 1 95.69 259 THR A C 1
ATOM 1971 O O . THR A 1 259 ? -14.852 21.797 6.953 1 95.69 259 THR A O 1
ATOM 1974 N N . SER A 1 260 ? -13.758 21.641 5.039 1 96.25 260 SER A N 1
ATOM 1975 C CA . SER A 1 260 ? -12.984 22.859 5.301 1 96.25 260 SER A CA 1
ATOM 1976 C C . SER A 1 260 ? -13.82 24.109 5.059 1 96.25 260 SER A C 1
ATOM 1978 O O . SER A 1 260 ? -14.633 24.156 4.133 1 96.25 260 SER A O 1
ATOM 1980 N N . MET A 1 261 ? -13.586 25.125 5.816 1 94 261 MET A N 1
ATOM 1981 C CA . MET A 1 261 ? -14.203 26.438 5.586 1 94 261 MET A CA 1
ATOM 1982 C C . MET A 1 261 ? -13.219 27.391 4.914 1 94 261 MET A C 1
ATOM 1984 O O . MET A 1 261 ? -13.609 28.453 4.445 1 94 261 MET A O 1
ATOM 1988 N N . ALA A 1 262 ? -12.016 26.969 4.898 1 94.94 262 ALA A N 1
ATOM 1989 C CA . ALA A 1 262 ? -10.984 27.812 4.312 1 94.94 262 ALA A CA 1
ATOM 1990 C C . ALA A 1 262 ? -10.945 27.672 2.793 1 94.94 262 ALA A C 1
ATOM 1992 O O . ALA A 1 262 ? -11.164 26.578 2.264 1 94.94 262 ALA A O 1
ATOM 1993 N N . ARG A 1 263 ? -10.672 28.781 2.111 1 95.06 263 ARG A N 1
ATOM 1994 C CA . ARG A 1 263 ? -10.492 28.734 0.664 1 95.06 263 ARG A CA 1
ATOM 1995 C C . ARG A 1 263 ? -9.211 28 0.292 1 95.06 263 ARG A C 1
ATOM 1997 O O . ARG A 1 263 ? -8.188 28.156 0.96 1 95.06 263 ARG A O 1
ATOM 2004 N N . TYR A 1 264 ? -9.359 27.234 -0.716 1 97.31 264 TYR A N 1
ATOM 2005 C CA . TYR A 1 264 ? -8.188 26.547 -1.242 1 97.31 264 TYR A CA 1
ATOM 2006 C C . TYR A 1 264 ? -7.387 27.453 -2.166 1 97.31 264 TYR A C 1
ATOM 2008 O O . TYR A 1 264 ? -7.953 28.094 -3.062 1 97.31 264 TYR A O 1
ATOM 2016 N N . HIS A 1 265 ? -6.09 27.625 -1.971 1 98.12 265 HIS A N 1
ATOM 2017 C CA . HIS A 1 265 ? -5.152 28.328 -2.842 1 98.12 265 HIS A CA 1
ATOM 2018 C C . HIS A 1 265 ? -4.059 27.391 -3.342 1 98.12 265 HIS A C 1
ATOM 2020 O O . HIS A 1 265 ? -3.232 26.922 -2.557 1 98.12 265 HIS A O 1
ATOM 2026 N N . SER A 1 266 ? -4.023 27.156 -4.621 1 97.69 266 SER A N 1
ATOM 2027 C CA . SER A 1 266 ? -3.133 26.156 -5.191 1 97.69 266 SER A CA 1
ATOM 2028 C C . SER A 1 266 ? -1.683 26.625 -5.172 1 97.69 266 SER A C 1
ATOM 2030 O O . SER A 1 266 ? -1.397 27.781 -5.48 1 97.69 266 SER A O 1
ATOM 2032 N N . VAL A 1 267 ? -0.79 25.719 -4.844 1 98.25 267 VAL A N 1
ATOM 2033 C CA . VAL A 1 267 ? 0.645 25.984 -4.883 1 98.25 267 VAL A CA 1
ATOM 2034 C C . VAL A 1 267 ? 1.273 25.266 -6.066 1 98.25 267 VAL A C 1
ATOM 2036 O O . VAL A 1 267 ? 2.48 25.359 -6.297 1 98.25 267 VAL A O 1
ATOM 2039 N N . ILE A 1 268 ? 0.527 24.453 -6.809 1 97.88 268 ILE A N 1
ATOM 2040 C CA . ILE A 1 268 ? 1.029 23.641 -7.906 1 97.88 268 ILE A CA 1
ATOM 2041 C C . ILE A 1 268 ? 1.263 24.516 -9.133 1 97.88 268 ILE A C 1
ATOM 2043 O O . ILE A 1 268 ? 0.332 25.141 -9.641 1 97.88 268 ILE A O 1
ATOM 2047 N N . PRO A 1 269 ? 2.471 24.531 -9.641 1 95.62 269 PRO A N 1
ATOM 2048 C CA . PRO A 1 269 ? 2.689 25.281 -10.875 1 95.62 269 PRO A CA 1
ATOM 2049 C C . PRO A 1 269 ? 1.907 24.703 -12.055 1 95.62 269 PRO A C 1
ATOM 2051 O O . PRO A 1 269 ? 1.778 23.484 -12.18 1 95.62 269 PRO A O 1
ATOM 2054 N N . ALA A 1 270 ? 1.468 25.516 -12.93 1 90.44 270 ALA A N 1
ATOM 2055 C CA . ALA A 1 270 ? 0.636 25.125 -14.062 1 90.44 270 ALA A CA 1
ATOM 2056 C C . ALA A 1 270 ? 1.361 24.125 -14.953 1 90.44 270 ALA A C 1
ATOM 2058 O O . ALA A 1 270 ? 0.741 23.203 -15.508 1 90.44 270 ALA A O 1
ATOM 2059 N N . ALA A 1 271 ? 2.662 24.266 -15.023 1 88.31 271 ALA A N 1
ATOM 2060 C CA . ALA A 1 271 ? 3.418 23.406 -15.945 1 88.31 271 ALA A CA 1
ATOM 2061 C C . ALA A 1 271 ? 4.273 22.406 -15.18 1 88.31 271 ALA A C 1
ATOM 2063 O O . ALA A 1 271 ? 5.258 21.891 -15.711 1 88.31 271 ALA A O 1
ATOM 2064 N N . ALA A 1 272 ? 3.943 22.266 -13.922 1 88.5 272 ALA A N 1
ATOM 2065 C CA . ALA A 1 272 ? 4.734 21.312 -13.148 1 88.5 272 ALA A CA 1
ATOM 2066 C C . ALA A 1 272 ? 4.652 19.906 -13.75 1 88.5 272 ALA A C 1
ATOM 2068 O O . ALA A 1 272 ? 3.561 19.406 -14.016 1 88.5 272 ALA A O 1
ATOM 2069 N N . PRO A 1 273 ? 5.766 19.281 -13.93 1 88.12 273 PRO A N 1
ATOM 2070 C CA . PRO A 1 273 ? 5.746 17.953 -14.562 1 88.12 273 PRO A CA 1
ATOM 2071 C C . PRO A 1 273 ? 5.461 16.828 -13.57 1 88.12 273 PRO A C 1
ATOM 2073 O O . PRO A 1 273 ? 5.184 15.695 -13.977 1 88.12 273 PRO A O 1
ATOM 2076 N N . ARG A 1 274 ? 5.535 17.109 -12.289 1 93.31 274 ARG A N 1
ATOM 2077 C CA . ARG A 1 274 ? 5.336 16.094 -11.25 1 93.31 274 ARG A CA 1
ATOM 2078 C C . ARG A 1 274 ? 4.602 16.688 -10.047 1 93.31 274 ARG A C 1
ATOM 2080 O O . ARG A 1 274 ? 5.195 17.406 -9.242 1 93.31 274 ARG A O 1
ATOM 2087 N N . TRP A 1 275 ? 3.426 16.344 -9.961 1 97.31 275 TRP A N 1
ATOM 2088 C CA . TRP A 1 275 ? 2.627 16.875 -8.859 1 97.31 275 TRP A CA 1
ATOM 2089 C C . TRP A 1 275 ? 1.435 15.969 -8.562 1 97.31 275 TRP A C 1
ATOM 2091 O O . TRP A 1 275 ? 1.053 15.141 -9.398 1 97.31 275 TRP A O 1
ATOM 2101 N N . ALA A 1 276 ? 0.93 16.047 -7.387 1 98.5 276 ALA A N 1
ATOM 2102 C CA . ALA A 1 276 ? -0.302 15.367 -6.996 1 98.5 276 ALA A CA 1
ATOM 2103 C C . ALA A 1 276 ? -1.07 16.172 -5.953 1 98.5 276 ALA A C 1
ATOM 2105 O O . ALA A 1 276 ? -0.474 16.734 -5.031 1 98.5 276 ALA A O 1
ATOM 2106 N N . LEU A 1 277 ? -2.318 16.375 -6.168 1 98.75 277 LEU A N 1
ATOM 2107 C CA . LEU A 1 277 ? -3.273 16.812 -5.156 1 98.75 277 LEU A CA 1
ATOM 2108 C C . LEU A 1 277 ? -4.004 15.625 -4.539 1 98.75 277 LEU A C 1
ATOM 2110 O O . LEU A 1 277 ? -4.699 14.891 -5.242 1 98.75 277 LEU A O 1
ATOM 2114 N N . VAL A 1 278 ? -3.795 15.406 -3.246 1 98.62 278 VAL A N 1
ATOM 2115 C CA . VAL A 1 278 ? -4.398 14.289 -2.521 1 98.62 278 VAL A CA 1
ATOM 2116 C C . VAL A 1 278 ? -5.527 14.805 -1.633 1 98.62 278 VAL A C 1
ATOM 2118 O O . VAL A 1 278 ? -5.316 15.688 -0.795 1 98.62 278 VAL A O 1
ATOM 2121 N N . ARG A 1 279 ? -6.746 14.297 -1.823 1 98.5 279 ARG A N 1
ATOM 2122 C CA . ARG A 1 279 ? -7.902 14.648 -1.004 1 98.5 279 ARG A CA 1
ATOM 2123 C C . ARG A 1 279 ? -8.516 13.406 -0.37 1 98.5 279 ARG A C 1
ATOM 2125 O O . ARG A 1 279 ? -8.914 12.477 -1.074 1 98.5 279 ARG A O 1
ATOM 2132 N N . SER A 1 280 ? -8.594 13.422 0.897 1 96.25 280 SER A N 1
ATOM 2133 C CA . SER A 1 280 ? -9.078 12.281 1.663 1 96.25 280 SER A CA 1
ATOM 2134 C C . SER A 1 280 ? -10.586 12.344 1.858 1 96.25 280 SER A C 1
ATOM 2136 O O . SER A 1 280 ? -11.164 13.43 1.979 1 96.25 280 SER A O 1
ATOM 2138 N N . PHE A 1 281 ? -11.219 11.188 1.971 1 96.94 281 PHE A N 1
ATOM 2139 C CA . PHE A 1 281 ? -12.633 11.094 2.32 1 96.94 281 PHE A CA 1
ATOM 2140 C C . PHE A 1 281 ? -12.805 10.812 3.809 1 96.94 281 PHE A C 1
ATOM 2142 O O . PHE A 1 281 ? -13.914 10.875 4.336 1 96.94 281 PHE A O 1
ATOM 2149 N N . SER A 1 282 ? -11.773 10.609 4.5 1 92 282 SER A N 1
ATOM 2150 C CA . SER A 1 282 ? -11.773 10 5.828 1 92 282 SER A CA 1
ATOM 2151 C C . SER A 1 282 ? -12.32 10.969 6.875 1 92 282 SER A C 1
ATOM 2153 O O . SER A 1 282 ? -13.016 10.547 7.805 1 92 282 SER A O 1
ATOM 2155 N N . LYS A 1 283 ? -11.992 12.258 6.785 1 92.81 283 LYS A N 1
ATOM 2156 C CA . LYS A 1 283 ? -12.398 13.188 7.84 1 92.81 283 LYS A CA 1
ATOM 2157 C C . LYS A 1 283 ? -13.875 13.539 7.727 1 92.81 283 LYS A C 1
ATOM 2159 O O . LYS A 1 283 ? -14.523 13.844 8.734 1 92.81 283 LYS A O 1
ATOM 2164 N N . ALA A 1 284 ? -14.406 13.461 6.559 1 95.44 284 ALA A N 1
ATOM 2165 C CA . ALA A 1 284 ? -15.805 13.82 6.336 1 95.44 284 ALA A CA 1
ATOM 2166 C C . ALA A 1 284 ? -16.719 12.602 6.469 1 95.44 284 ALA A C 1
ATOM 2168 O O . ALA A 1 284 ? -17.828 12.711 6.969 1 95.44 284 ALA A O 1
ATOM 2169 N N . LEU A 1 285 ? -16.203 11.43 5.961 1 96.5 285 LEU A N 1
ATOM 2170 C CA . LEU A 1 285 ? -17.094 10.281 5.852 1 96.5 285 LEU A CA 1
ATOM 2171 C C . LEU A 1 285 ? -16.703 9.188 6.836 1 96.5 285 LEU A C 1
ATOM 2173 O O . LEU A 1 285 ? -17.406 8.195 6.992 1 96.5 285 LEU A O 1
ATOM 2177 N N . GLY A 1 286 ? -15.625 9.336 7.496 1 95 286 GLY A N 1
ATOM 2178 C CA . GLY A 1 286 ? -15.164 8.391 8.5 1 95 286 GLY A CA 1
ATOM 2179 C C . GLY A 1 286 ? -13.719 7.973 8.312 1 95 286 GLY A C 1
ATOM 2180 O O . GLY A 1 286 ? -13.32 7.586 7.211 1 95 286 GLY A O 1
ATOM 2181 N N . PRO A 1 287 ? -12.914 8.023 9.453 1 93.19 287 PRO A N 1
ATOM 2182 C CA . PRO A 1 287 ? -11.5 7.668 9.375 1 93.19 287 PRO A CA 1
ATOM 2183 C C . PRO A 1 287 ? -11.273 6.246 8.859 1 93.19 287 PRO A C 1
ATOM 2185 O O . PRO A 1 287 ? -10.242 5.969 8.242 1 93.19 287 PRO A O 1
ATOM 2188 N N . ASP A 1 288 ? -12.203 5.398 9.047 1 93.81 288 ASP A N 1
ATOM 2189 C CA . ASP A 1 288 ? -12.039 3.98 8.75 1 93.81 288 ASP A CA 1
ATOM 2190 C C . ASP A 1 288 ? -12.164 3.713 7.25 1 93.81 288 ASP A C 1
ATOM 2192 O O . ASP A 1 288 ? -11.828 2.627 6.777 1 93.81 288 ASP A O 1
ATOM 2196 N N . LEU A 1 289 ? -12.695 4.59 6.473 1 93.69 289 LEU A N 1
ATOM 2197 C CA . LEU A 1 289 ? -12.859 4.363 5.039 1 93.69 289 LEU A CA 1
ATOM 2198 C C . LEU A 1 289 ? -11.508 4.109 4.375 1 93.69 289 LEU A C 1
ATOM 2200 O O . LEU A 1 289 ? -11.391 3.229 3.518 1 93.69 289 LEU A O 1
ATOM 2204 N N . ARG A 1 290 ? -10.539 4.871 4.75 1 95.12 290 ARG A N 1
ATOM 2205 C CA . ARG A 1 290 ? -9.172 4.723 4.27 1 95.12 290 ARG A CA 1
ATOM 2206 C C . ARG A 1 290 ? -9.109 4.828 2.75 1 95.12 290 ARG A C 1
ATOM 2208 O O . ARG A 1 290 ? -8.469 4.004 2.092 1 95.12 290 ARG A O 1
ATOM 2215 N N . VAL A 1 291 ? -9.781 5.82 2.166 1 97.5 291 VAL A N 1
ATOM 2216 C CA . VAL A 1 291 ? -9.75 6.082 0.731 1 97.5 291 VAL A CA 1
ATOM 2217 C C . VAL A 1 291 ? -9.406 7.547 0.479 1 97.5 291 VAL A C 1
ATOM 2219 O O . VAL A 1 291 ? -9.922 8.438 1.159 1 97.5 291 VAL A O 1
ATOM 2222 N N . ALA A 1 292 ? -8.547 7.781 -0.458 1 98.31 292 ALA A N 1
ATOM 2223 C CA . ALA A 1 292 ? -8.195 9.141 -0.873 1 98.31 292 ALA A CA 1
ATOM 2224 C C . ALA A 1 292 ? -8.188 9.258 -2.395 1 98.31 292 ALA A C 1
ATOM 2226 O O . ALA A 1 292 ? -7.809 8.32 -3.096 1 98.31 292 ALA A O 1
ATOM 2227 N N . ALA A 1 293 ? -8.633 10.367 -2.852 1 98.5 293 ALA A N 1
ATOM 2228 C CA . ALA A 1 293 ? -8.523 10.734 -4.258 1 98.5 293 ALA A CA 1
ATOM 2229 C C . ALA A 1 293 ? -7.145 11.328 -4.566 1 98.5 293 ALA A C 1
ATOM 2231 O O . ALA A 1 293 ? -6.605 12.102 -3.771 1 98.5 293 ALA A O 1
ATOM 2232 N N . VAL A 1 294 ? -6.602 10.914 -5.695 1 98.56 294 VAL A N 1
ATOM 2233 C CA . VAL A 1 294 ? -5.332 11.469 -6.164 1 98.56 294 VAL A CA 1
ATOM 2234 C C . VAL A 1 294 ? -5.52 12.086 -7.551 1 98.56 294 VAL A C 1
ATOM 2236 O O . VAL A 1 294 ? -5.785 11.367 -8.523 1 98.56 294 VAL A O 1
ATOM 2239 N N . ALA A 1 295 ? -5.512 13.375 -7.625 1 98.62 295 ALA A N 1
ATOM 2240 C CA . ALA A 1 295 ? -5.387 14.078 -8.898 1 98.62 295 ALA A CA 1
ATOM 2241 C C . ALA A 1 295 ? -3.93 14.406 -9.203 1 98.62 295 ALA A C 1
ATOM 2243 O O . ALA A 1 295 ? -3.221 14.961 -8.367 1 98.62 295 ALA A O 1
ATOM 2244 N N . SER A 1 296 ? -3.416 14.062 -10.391 1 98.06 296 SER A N 1
ATOM 2245 C CA . SER A 1 296 ? -2.004 14.258 -10.695 1 98.06 296 SER A CA 1
ATOM 2246 C C . SER A 1 296 ? -1.78 14.414 -12.195 1 98.06 296 SER A C 1
ATOM 2248 O O . SER A 1 296 ? -2.701 14.219 -12.992 1 98.06 296 SER A O 1
ATOM 2250 N N . ASP A 1 297 ? -0.545 14.828 -12.562 1 95.19 297 ASP A N 1
ATOM 2251 C CA . ASP A 1 297 ? -0.177 14.844 -13.969 1 95.19 297 ASP A CA 1
ATOM 2252 C C . ASP A 1 297 ? -0.167 13.422 -14.547 1 95.19 297 ASP A C 1
ATOM 2254 O O . ASP A 1 297 ? -0.19 12.445 -13.797 1 95.19 297 ASP A O 1
ATOM 2258 N N . ALA A 1 298 ? -0.121 13.328 -15.852 1 92.38 298 ALA A N 1
ATOM 2259 C CA . ALA A 1 298 ? -0.285 12.062 -16.562 1 92.38 298 ALA A CA 1
ATOM 2260 C C . ALA A 1 298 ? 0.84 11.086 -16.219 1 92.38 298 ALA A C 1
ATOM 2262 O O . ALA A 1 298 ? 0.6 9.898 -16.016 1 92.38 298 ALA A O 1
ATOM 2263 N N . ALA A 1 299 ? 2.023 11.578 -16.141 1 88.44 299 ALA A N 1
ATOM 2264 C CA . ALA A 1 299 ? 3.164 10.703 -15.867 1 88.44 299 ALA A CA 1
ATOM 2265 C C . ALA A 1 299 ? 3.086 10.125 -14.461 1 88.44 299 ALA A C 1
ATOM 2267 O O . ALA A 1 299 ? 3.32 8.93 -14.266 1 88.44 299 ALA A O 1
ATOM 2268 N N . THR A 1 300 ? 2.758 10.977 -13.508 1 93.19 300 THR A N 1
ATOM 2269 C CA . THR A 1 300 ? 2.586 10.531 -12.125 1 93.19 300 THR A CA 1
ATOM 2270 C C . THR A 1 300 ? 1.453 9.516 -12.023 1 93.19 300 THR A C 1
ATOM 2272 O O . THR A 1 300 ? 1.585 8.5 -11.336 1 93.19 300 THR A O 1
ATOM 2275 N N . SER A 1 301 ? 0.377 9.773 -12.734 1 94.5 301 SER A N 1
ATOM 2276 C CA . SER A 1 301 ? -0.763 8.859 -12.75 1 94.5 301 SER A CA 1
ATOM 2277 C C . SER A 1 301 ? -0.369 7.492 -13.297 1 94.5 301 SER A C 1
ATOM 2279 O O . SER A 1 301 ? -0.75 6.461 -12.734 1 94.5 301 SER A O 1
ATOM 2281 N N . GLN A 1 302 ? 0.359 7.484 -14.312 1 89.56 302 GLN A N 1
ATOM 2282 C CA . GLN A 1 302 ? 0.804 6.234 -14.914 1 89.56 302 GLN A CA 1
ATOM 2283 C C . GLN A 1 302 ? 1.656 5.426 -13.945 1 89.56 302 GLN A C 1
ATOM 2285 O O . GLN A 1 302 ? 1.513 4.207 -13.844 1 89.56 302 GLN A O 1
ATOM 2290 N N . LEU A 1 303 ? 2.486 6.086 -13.227 1 87.94 303 LEU A N 1
ATOM 2291 C CA . LEU A 1 303 ? 3.326 5.418 -12.242 1 87.94 303 LEU A CA 1
ATOM 2292 C C . LEU A 1 303 ? 2.475 4.805 -11.133 1 87.94 303 LEU A C 1
ATOM 2294 O O . LEU A 1 303 ? 2.719 3.672 -10.711 1 87.94 303 LEU A O 1
ATOM 2298 N N . LEU A 1 304 ? 1.471 5.543 -10.695 1 91.69 304 LEU A N 1
ATOM 2299 C CA . LEU A 1 304 ? 0.577 5.027 -9.664 1 91.69 304 LEU A CA 1
ATOM 2300 C C . LEU A 1 304 ? -0.161 3.785 -10.156 1 91.69 304 LEU A C 1
ATOM 2302 O O . LEU A 1 304 ? -0.31 2.812 -9.414 1 91.69 304 LEU A O 1
ATOM 2306 N N . ARG A 1 305 ? -0.518 3.754 -11.359 1 90.44 305 ARG A N 1
ATOM 2307 C CA . ARG A 1 305 ? -1.351 2.695 -11.922 1 90.44 305 ARG A CA 1
ATOM 2308 C C . ARG A 1 305 ? -0.54 1.426 -12.156 1 90.44 305 ARG A C 1
ATOM 2310 O O . ARG A 1 305 ? -1.104 0.34 -12.305 1 90.44 305 ARG A O 1
ATOM 2317 N N . THR A 1 306 ? 0.739 1.534 -12.203 1 85.94 306 THR A N 1
ATOM 2318 C CA . THR A 1 306 ? 1.555 0.327 -12.273 1 85.94 306 THR A CA 1
ATOM 2319 C C . THR A 1 306 ? 1.432 -0.488 -10.992 1 85.94 306 THR A C 1
ATOM 2321 O O . THR A 1 306 ? 1.592 -1.71 -11.008 1 85.94 306 THR A O 1
ATOM 2324 N N . ARG A 1 307 ? 1.062 0.159 -9.906 1 86.31 307 ARG A N 1
ATOM 2325 C CA . ARG A 1 307 ? 0.961 -0.504 -8.609 1 86.31 307 ARG A CA 1
ATOM 2326 C C . ARG A 1 307 ? -0.497 -0.726 -8.219 1 86.31 307 ARG A C 1
ATOM 2328 O O . ARG A 1 307 ? -0.8 -1.59 -7.391 1 86.31 307 ARG A O 1
ATOM 2335 N N . LEU A 1 308 ? -1.345 0.118 -8.719 1 89.25 308 LEU A N 1
ATOM 2336 C CA . LEU A 1 308 ? -2.787 0.025 -8.523 1 89.25 308 LEU A CA 1
ATOM 2337 C C . LEU A 1 308 ? -3.475 -0.464 -9.797 1 89.25 308 LEU A C 1
ATOM 2339 O O . LEU A 1 308 ? -4.168 0.303 -10.469 1 89.25 308 LEU A O 1
ATOM 2343 N N . SER A 1 309 ? -3.484 -1.775 -10.078 1 85.81 309 SER A N 1
ATOM 2344 C CA . SER A 1 309 ? -3.854 -2.305 -11.391 1 85.81 309 SER A CA 1
ATOM 2345 C C . SER A 1 309 ? -5.062 -3.227 -11.297 1 85.81 309 SER A C 1
ATOM 2347 O O . SER A 1 309 ? -5.305 -3.832 -10.25 1 85.81 309 SER A O 1
ATOM 2349 N N . PRO A 1 310 ? -5.867 -3.402 -12.359 1 80.44 310 PRO A N 1
ATOM 2350 C CA . PRO A 1 310 ? -7.074 -4.23 -12.375 1 80.44 310 PRO A CA 1
ATOM 2351 C C . PRO A 1 310 ? -6.777 -5.711 -12.156 1 80.44 310 PRO A C 1
ATOM 2353 O O . PRO A 1 310 ? -7.691 -6.488 -11.859 1 80.44 310 PRO A O 1
ATOM 2356 N N . GLY A 1 311 ? -5.602 -6.109 -12.211 1 78.56 311 GLY A N 1
ATOM 2357 C CA . GLY A 1 311 ? -5.277 -7.52 -12.062 1 78.56 311 GLY A CA 1
ATOM 2358 C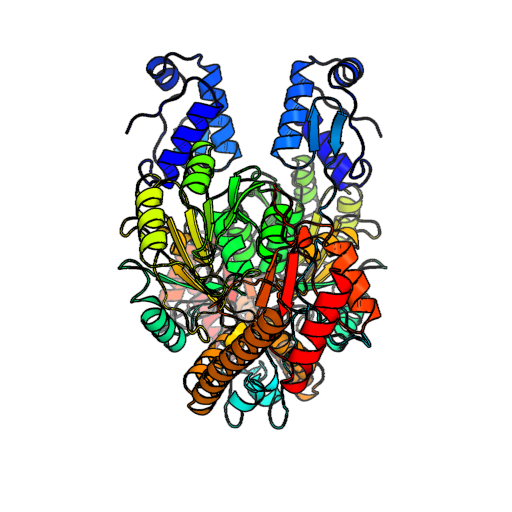 C . GLY A 1 311 ? -4.566 -7.836 -10.766 1 78.56 311 GLY A C 1
ATOM 2359 O O . GLY A 1 311 ? -4.352 -9.008 -10.438 1 78.56 311 GLY A O 1
ATOM 2360 N N . GLY A 1 312 ? -4.398 -6.73 -9.953 1 82.38 312 GLY A N 1
ATOM 2361 C CA . GLY A 1 312 ? -3.523 -7.039 -8.836 1 82.38 312 GLY A CA 1
ATOM 2362 C C . GLY A 1 312 ? -3.805 -6.188 -7.605 1 82.38 312 GLY A C 1
ATOM 2363 O O . GLY A 1 312 ? -3.684 -6.664 -6.477 1 82.38 312 GLY A O 1
ATOM 2364 N N . SER A 1 313 ? -4.168 -5.012 -7.828 1 89.25 313 SER A N 1
ATOM 2365 C CA . SER A 1 313 ? -4.32 -4.117 -6.684 1 89.25 313 SER A CA 1
ATOM 2366 C C . SER A 1 313 ? -5.184 -2.91 -7.035 1 89.25 313 SER A C 1
ATOM 2368 O O . SER A 1 313 ? -4.902 -2.201 -8.008 1 89.25 313 SER A O 1
ATOM 2370 N N . TRP A 1 314 ? -6.258 -2.727 -6.348 1 94.12 314 TRP A N 1
ATOM 2371 C CA . TRP A 1 314 ? -7.094 -1.531 -6.434 1 94.12 314 TRP A CA 1
ATOM 2372 C C . TRP A 1 314 ? -7.84 -1.297 -5.125 1 94.12 314 TRP A C 1
ATOM 2374 O O . TRP A 1 314 ? -7.824 -2.146 -4.23 1 94.12 314 TRP A O 1
ATOM 2384 N N . VAL A 1 315 ? -8.289 -0.141 -4.988 1 97.06 315 VAL A N 1
ATOM 2385 C CA . VAL A 1 315 ? -9.164 0.147 -3.857 1 97.06 315 VAL A CA 1
ATOM 2386 C C . VAL A 1 315 ? -10.508 -0.553 -4.051 1 97.06 315 VAL A C 1
ATOM 2388 O O . VAL A 1 315 ? -11.141 -0.406 -5.098 1 97.06 315 VAL A O 1
ATOM 2391 N N . SER A 1 316 ? -10.953 -1.303 -3.059 1 97.06 316 SER A N 1
ATOM 2392 C CA . SER A 1 316 ? -12.188 -2.07 -3.164 1 97.06 316 SER A CA 1
ATOM 2393 C C . SER A 1 316 ? -13.328 -1.214 -3.709 1 97.06 316 SER A C 1
ATOM 2395 O O . SER A 1 316 ? -13.555 -0.101 -3.232 1 97.06 316 SER A O 1
ATOM 2397 N N . HIS A 1 317 ? -14.039 -1.777 -4.727 1 96.56 317 HIS A N 1
ATOM 2398 C CA . HIS A 1 317 ? -15.203 -1.088 -5.262 1 96.56 317 HIS A CA 1
ATOM 2399 C C . HIS A 1 317 ? -16.328 -1.026 -4.23 1 96.56 317 HIS A C 1
ATOM 2401 O O . HIS A 1 317 ? -17.141 -0.093 -4.242 1 96.56 317 HIS A O 1
ATOM 2407 N N . PHE A 1 318 ? -16.359 -1.973 -3.316 1 96.31 318 PHE A N 1
ATOM 2408 C CA . PHE A 1 318 ? -17.344 -1.903 -2.242 1 96.31 318 PHE A CA 1
ATOM 2409 C C . PHE A 1 318 ? -17.188 -0.61 -1.45 1 96.31 318 PHE A C 1
ATOM 2411 O O . PHE A 1 318 ? -18.172 0.047 -1.128 1 96.31 318 PHE A O 1
ATOM 2418 N N . LEU A 1 319 ? -15.969 -0.216 -1.16 1 96.75 319 LEU A N 1
ATOM 2419 C CA . LEU A 1 319 ? -15.688 1.052 -0.496 1 96.75 319 LEU A CA 1
ATOM 2420 C C . LEU A 1 319 ? -15.992 2.229 -1.418 1 96.75 319 LEU A C 1
ATOM 2422 O O . LEU A 1 319 ? -16.625 3.199 -1.004 1 96.75 319 LEU A O 1
ATOM 2426 N N . GLN A 1 320 ? -15.547 2.107 -2.66 1 97.5 320 GLN A N 1
ATOM 2427 C CA . GLN A 1 320 ? -15.766 3.182 -3.623 1 97.5 320 GLN A CA 1
ATOM 2428 C C . GLN A 1 320 ? -17.25 3.467 -3.801 1 97.5 320 GLN A C 1
ATOM 2430 O O . GLN A 1 320 ? -17.672 4.621 -3.762 1 97.5 320 GLN A O 1
ATOM 2435 N N . ASP A 1 321 ? -17.984 2.387 -3.986 1 96.56 321 ASP A N 1
ATOM 2436 C CA . ASP A 1 321 ? -19.422 2.527 -4.184 1 96.56 321 ASP A CA 1
ATOM 2437 C C . ASP A 1 321 ? -20.094 3.117 -2.945 1 96.56 321 ASP A C 1
ATOM 2439 O O . ASP A 1 321 ? -21.062 3.883 -3.055 1 96.56 321 ASP A O 1
ATOM 2443 N N . SER A 1 322 ? -19.625 2.744 -1.776 1 95.94 322 SER A N 1
ATOM 2444 C CA . SER A 1 322 ? -20.125 3.324 -0.537 1 95.94 322 SER A CA 1
ATOM 2445 C C . SER A 1 322 ? -19.875 4.828 -0.486 1 95.94 322 SER A C 1
ATOM 2447 O O . SER A 1 322 ? -20.766 5.598 -0.115 1 95.94 322 SER A O 1
ATOM 2449 N N . ILE A 1 323 ? -18.734 5.258 -0.861 1 97.25 323 ILE A N 1
ATOM 2450 C CA . ILE A 1 323 ? -18.375 6.672 -0.868 1 97.25 323 ILE A CA 1
ATOM 2451 C C . ILE A 1 323 ? -19.234 7.422 -1.88 1 97.25 323 ILE A C 1
ATOM 2453 O O . ILE A 1 323 ? -19.797 8.477 -1.567 1 97.25 323 ILE A O 1
ATOM 2457 N N . GLU A 1 324 ? -19.312 6.84 -3.086 1 96.88 324 GLU A N 1
ATOM 2458 C CA . GLU A 1 324 ? -20.141 7.449 -4.125 1 96.88 324 GLU A CA 1
ATOM 2459 C C . GLU A 1 324 ? -21.578 7.617 -3.656 1 96.88 324 GLU A C 1
ATOM 2461 O O . GLU A 1 324 ? -22.188 8.672 -3.854 1 96.88 324 GLU A O 1
ATOM 2466 N N . SER A 1 325 ? -22.094 6.566 -3.049 1 95.25 325 SER A N 1
ATOM 2467 C CA . SER A 1 325 ? -23.453 6.602 -2.525 1 95.25 325 SER A CA 1
ATOM 2468 C C . SER A 1 325 ? -23.594 7.668 -1.443 1 95.25 325 SER A C 1
ATOM 2470 O O . SER A 1 325 ? -24.578 8.422 -1.436 1 95.25 325 SER A O 1
ATOM 2472 N N . ALA A 1 326 ? -22.672 7.738 -0.542 1 96.31 326 ALA A N 1
ATOM 2473 C CA . ALA A 1 326 ? -22.703 8.734 0.528 1 96.31 326 ALA A CA 1
ATOM 2474 C C . ALA A 1 326 ? -22.703 10.148 -0.038 1 96.31 326 ALA A C 1
ATOM 2476 O O . ALA A 1 326 ? -23.5 10.992 0.368 1 96.31 326 ALA A O 1
ATOM 2477 N N . LEU A 1 327 ? -21.859 10.398 -0.992 1 96 327 LEU A N 1
ATOM 2478 C CA . LEU A 1 327 ? -21.672 11.734 -1.553 1 96 327 LEU A CA 1
ATOM 2479 C C . LEU A 1 327 ? -22.906 12.172 -2.338 1 96 327 LEU A C 1
ATOM 2481 O O . LEU A 1 327 ? -23.141 13.367 -2.512 1 96 327 LEU A O 1
ATOM 2485 N N . SER A 1 328 ? -23.656 11.227 -2.809 1 93.19 328 SER A N 1
ATOM 2486 C CA . SER A 1 328 ? -24.812 11.531 -3.643 1 93.19 328 SER A CA 1
ATOM 2487 C C . SER A 1 328 ? -26.078 11.711 -2.797 1 93.19 328 SER A C 1
ATOM 2489 O O . SER A 1 328 ? -27.109 12.148 -3.303 1 93.19 328 SER A O 1
ATOM 2491 N N . ARG A 1 329 ? -26 11.461 -1.551 1 93.75 329 ARG A N 1
ATOM 2492 C CA . ARG A 1 329 ? -27.172 11.531 -0.677 1 93.75 329 ARG A CA 1
ATOM 2493 C C . ARG A 1 329 ? -27.297 12.906 -0.034 1 93.75 329 ARG A C 1
ATOM 2495 O O . ARG A 1 329 ? -26.328 13.422 0.526 1 93.75 329 ARG A O 1
ATOM 2502 N N . PRO A 1 330 ? -28.438 13.43 -0.007 1 94.56 330 PRO A N 1
ATOM 2503 C CA . PRO A 1 330 ? -28.656 14.734 0.627 1 94.56 330 PRO A CA 1
ATOM 2504 C C . PRO A 1 330 ? -28.375 14.711 2.127 1 94.56 330 PRO A C 1
ATOM 2506 O O . PRO A 1 330 ? -27.875 15.695 2.68 1 94.56 330 PRO A O 1
ATOM 2509 N N . ASP A 1 331 ? -28.672 13.617 2.699 1 94.31 331 ASP A N 1
ATOM 2510 C CA . ASP A 1 331 ? -28.438 13.5 4.133 1 94.31 331 ASP A CA 1
ATOM 2511 C C . ASP A 1 331 ? -26.953 13.648 4.457 1 94.31 331 ASP A C 1
ATOM 2513 O O . ASP A 1 331 ? -26.578 14.273 5.453 1 94.31 331 ASP A O 1
ATOM 2517 N N . THR A 1 332 ? -26.172 13.039 3.701 1 94.56 332 THR A N 1
ATOM 2518 C CA . THR A 1 332 ? -24.734 13.141 3.906 1 94.56 332 THR A CA 1
ATOM 2519 C C . THR A 1 332 ? -24.25 14.57 3.701 1 94.56 332 THR A C 1
ATOM 2521 O O . THR A 1 332 ? -23.406 15.062 4.449 1 94.56 332 THR A O 1
ATOM 2524 N N . ALA A 1 333 ? -24.766 15.203 2.715 1 94.5 333 ALA A N 1
ATOM 2525 C CA . ALA A 1 333 ? -24.438 16.609 2.484 1 94.5 333 ALA A CA 1
ATOM 2526 C C . ALA A 1 333 ? -24.797 17.469 3.695 1 94.5 333 ALA A C 1
ATOM 2528 O O . ALA A 1 333 ? -24.031 18.344 4.094 1 94.5 333 ALA A O 1
ATOM 2529 N N . ARG A 1 334 ? -25.922 17.234 4.215 1 96.38 334 ARG A N 1
ATOM 2530 C CA . ARG A 1 334 ? -26.375 17.953 5.402 1 96.38 334 ARG A CA 1
ATOM 2531 C C . ARG A 1 334 ? -25.453 17.688 6.586 1 96.38 334 ARG A C 1
ATOM 2533 O O . ARG A 1 334 ? -25.094 18.625 7.32 1 96.38 334 ARG A O 1
ATOM 2540 N N . LEU A 1 335 ? -25.094 16.453 6.754 1 95.75 335 LEU A N 1
ATOM 2541 C CA . LEU A 1 335 ? -24.188 16.094 7.836 1 95.75 335 LEU A CA 1
ATOM 2542 C C . LEU A 1 335 ? -22.859 16.828 7.699 1 95.75 335 LEU A C 1
ATOM 2544 O O . LEU A 1 335 ? -22.344 17.359 8.68 1 95.75 335 LEU A O 1
ATOM 2548 N N . MET A 1 336 ? -22.359 16.891 6.527 1 96.19 336 MET A N 1
ATOM 2549 C CA . MET A 1 336 ? -21.078 17.562 6.285 1 96.19 336 MET A CA 1
ATOM 2550 C C . MET A 1 336 ? -21.188 19.047 6.57 1 96.19 336 MET A C 1
ATOM 2552 O O . MET A 1 336 ? -20.281 19.641 7.148 1 96.19 336 MET A O 1
ATOM 2556 N N . GLN A 1 337 ? -22.266 19.625 6.188 1 96.25 337 GLN A N 1
ATOM 2557 C CA . GLN A 1 337 ? -22.5 21.031 6.449 1 96.25 337 GLN A CA 1
ATOM 2558 C C . GLN A 1 337 ? -22.594 21.312 7.945 1 96.25 337 GLN A C 1
ATOM 2560 O O . GLN A 1 337 ? -22.031 22.281 8.445 1 96.25 337 GLN A O 1
ATOM 2565 N N . GLN A 1 338 ? -23.297 20.469 8.594 1 97 338 GLN A N 1
ATOM 2566 C CA . GLN A 1 338 ? -23.438 20.609 10.047 1 97 338 GLN A CA 1
ATOM 2567 C C . GLN A 1 338 ? -22.094 20.422 10.742 1 97 338 GLN A C 1
ATOM 2569 O O . GLN A 1 338 ? -21.781 21.141 11.695 1 97 338 GLN A O 1
ATOM 2574 N N . ALA A 1 339 ? -21.375 19.469 10.273 1 97 339 ALA A N 1
ATOM 2575 C CA . ALA A 1 339 ? -20.031 19.25 10.828 1 97 339 ALA A CA 1
ATOM 2576 C C . ALA A 1 339 ? -19.172 20.5 10.688 1 97 339 ALA A C 1
ATOM 2578 O O . ALA A 1 339 ? -18.547 20.938 11.656 1 97 339 ALA A O 1
ATOM 2579 N N . ARG A 1 340 ? -19.203 21.062 9.539 1 95.19 340 ARG A N 1
ATOM 2580 C CA . ARG A 1 340 ? -18.422 22.266 9.258 1 95.19 340 ARG A CA 1
ATOM 2581 C C . ARG A 1 340 ? -18.797 23.406 10.203 1 95.19 340 ARG A C 1
ATOM 2583 O O . ARG A 1 340 ? -17.922 24.031 10.805 1 95.19 340 ARG A O 1
ATOM 2590 N N . ALA A 1 341 ? -19.969 23.641 10.281 1 96.06 341 ALA A N 1
ATOM 2591 C CA . ALA A 1 341 ? -20.484 24.719 11.117 1 96.06 341 ALA A CA 1
ATOM 2592 C C . ALA A 1 341 ? -20.156 24.469 12.594 1 96.06 341 ALA A C 1
ATOM 2594 O O . ALA A 1 341 ? -19.766 25.391 13.312 1 96.06 341 ALA A O 1
ATOM 2595 N N . ASP A 1 342 ? -20.375 23.281 12.953 1 97.06 342 ASP A N 1
ATOM 2596 C CA . ASP A 1 342 ? -20.141 22.922 14.352 1 97.06 342 ASP A CA 1
ATOM 2597 C C . ASP A 1 342 ? -18.656 23.062 14.719 1 97.06 342 ASP A C 1
ATOM 2599 O O . ASP A 1 342 ? -18.328 23.609 15.773 1 97.06 342 ASP A O 1
ATOM 2603 N N . TYR A 1 343 ? -17.781 22.516 13.914 1 96.75 343 TYR A N 1
ATOM 2604 C CA . TYR A 1 343 ? -16.344 22.625 14.172 1 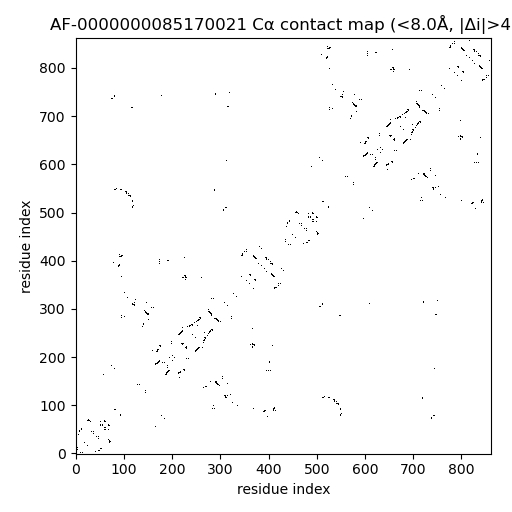96.75 343 TYR A CA 1
ATOM 2605 C C . TYR A 1 343 ? -15.906 24.078 14.227 1 96.75 343 TYR A C 1
ATOM 2607 O O . TYR A 1 343 ? -15.102 24.469 15.078 1 96.75 343 TYR A O 1
ATOM 2615 N N . ALA A 1 344 ? -16.422 24.891 13.344 1 95.12 344 ALA A N 1
ATOM 2616 C CA . ALA A 1 344 ? -16.109 26.312 13.344 1 95.12 344 ALA A CA 1
ATOM 2617 C C . ALA A 1 344 ? -16.594 26.984 14.625 1 95.12 344 ALA A C 1
ATOM 2619 O O . ALA A 1 344 ? -15.867 27.797 15.211 1 95.12 344 ALA A O 1
ATOM 2620 N N . ALA A 1 345 ? -17.766 26.656 15.062 1 95.62 345 ALA A N 1
ATOM 2621 C CA . ALA A 1 345 ? -18.328 27.219 16.281 1 95.62 345 ALA A CA 1
ATOM 2622 C C . ALA A 1 345 ? -17.5 26.828 17.5 1 95.62 345 ALA A C 1
ATOM 2624 O O . ALA A 1 345 ? -17.266 27.641 18.391 1 95.62 345 ALA A O 1
ATOM 2625 N N . ARG A 1 346 ? -17.156 25.578 17.578 1 96.56 346 ARG A N 1
ATOM 2626 C CA . ARG A 1 346 ? -16.344 25.078 18.672 1 96.56 346 ARG A CA 1
ATOM 2627 C C . ARG A 1 346 ? -15 25.812 18.719 1 96.56 346 ARG A C 1
ATOM 2629 O O . ARG A 1 346 ? -14.516 26.156 19.797 1 96.56 346 ARG A O 1
ATOM 2636 N N . ARG A 1 347 ? -14.453 26.016 17.578 1 96.06 347 ARG A N 1
ATOM 2637 C CA . ARG A 1 347 ? -13.172 26.719 17.5 1 96.06 347 ARG A CA 1
ATOM 2638 C C . ARG A 1 347 ? -13.305 28.141 18.016 1 96.06 347 ARG A C 1
ATOM 2640 O O . ARG A 1 347 ? -12.5 28.594 18.828 1 96.06 347 ARG A O 1
ATOM 2647 N N . GLU A 1 348 ? -14.281 28.797 17.531 1 94.88 348 GLU A N 1
ATOM 2648 C CA . GLU A 1 348 ? -14.508 30.188 17.938 1 94.88 348 GLU A CA 1
ATOM 2649 C C . GLU A 1 348 ? -14.688 30.281 19.453 1 94.88 348 GLU A C 1
ATOM 2651 O O . GLU A 1 348 ? -14.141 31.188 20.094 1 94.88 348 GLU A O 1
ATOM 2656 N N . ARG A 1 349 ? -15.438 29.375 19.953 1 96 349 ARG A N 1
ATOM 2657 C CA . ARG A 1 349 ? -15.688 29.344 21.406 1 96 349 ARG A CA 1
ATOM 2658 C C . ARG A 1 349 ? -14.391 29.141 22.172 1 96 349 ARG A C 1
ATOM 2660 O O . ARG A 1 349 ? -14.164 29.781 23.203 1 96 349 ARG A O 1
ATOM 2667 N N . LEU A 1 350 ? -13.602 28.203 21.719 1 96.69 350 LEU A N 1
ATOM 2668 C CA . LEU A 1 350 ? -12.344 27.922 22.391 1 96.69 350 LEU A CA 1
ATOM 2669 C C . LEU A 1 350 ? -11.375 29.094 22.281 1 96.69 350 LEU A C 1
ATOM 2671 O O . LEU A 1 350 ? -10.719 29.453 23.25 1 96.69 350 LEU A O 1
ATOM 2675 N N . GLU A 1 351 ? -11.273 29.672 21.094 1 95.88 351 GLU A N 1
ATOM 2676 C CA . GLU A 1 351 ? -10.414 30.828 20.891 1 95.88 351 GLU A CA 1
ATOM 2677 C C . GLU A 1 351 ? -10.805 31.984 21.812 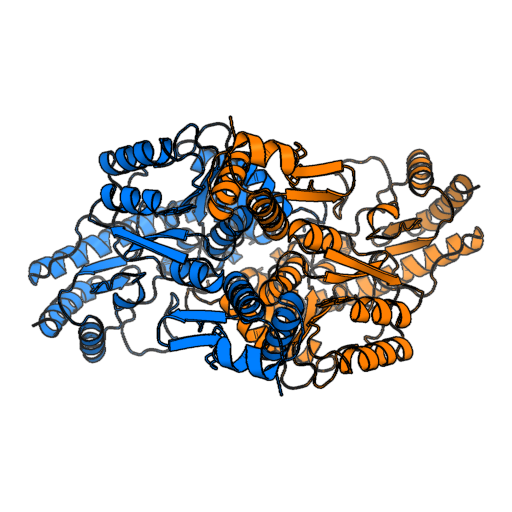1 95.88 351 GLU A C 1
ATOM 2679 O O . GLU A 1 351 ? -9.938 32.625 22.438 1 95.88 351 GLU A O 1
ATOM 2684 N N . ARG A 1 352 ? -12.062 32.219 21.906 1 95.38 352 ARG A N 1
ATOM 2685 C CA . ARG A 1 352 ? -12.562 33.281 22.781 1 95.38 352 ARG A CA 1
ATOM 2686 C C . ARG A 1 352 ? -12.203 32.969 24.234 1 95.38 352 ARG A C 1
ATOM 2688 O O . ARG A 1 352 ? -11.773 33.875 24.969 1 95.38 352 ARG A O 1
ATOM 2695 N N . ALA A 1 353 ? -12.43 31.75 24.609 1 96.75 353 ALA A N 1
ATOM 2696 C CA . ALA A 1 353 ? -12.125 31.359 25.984 1 96.75 353 ALA A CA 1
ATOM 2697 C C . ALA A 1 353 ? -10.633 31.547 26.281 1 96.75 353 ALA A C 1
ATOM 2699 O O . ALA A 1 353 ? -10.266 32.031 27.359 1 96.75 353 ALA A O 1
ATOM 2700 N N . LEU A 1 354 ? -9.82 31.156 25.422 1 96.75 354 LEU A N 1
ATOM 2701 C CA . LEU A 1 354 ? -8.375 31.281 25.594 1 96.75 354 LEU A CA 1
ATOM 2702 C C . LEU A 1 354 ? -7.961 32.75 25.656 1 96.75 354 LEU A C 1
ATOM 2704 O O . LEU A 1 354 ? -7.148 33.125 26.516 1 96.75 354 LEU A O 1
ATOM 2708 N N . HIS A 1 355 ? -8.523 33.562 24.812 1 95.38 355 HIS A N 1
ATOM 2709 C CA . HIS A 1 355 ? -8.234 34.969 24.812 1 95.38 355 HIS A CA 1
ATOM 2710 C C . HIS A 1 355 ? -8.617 35.625 26.141 1 95.38 355 HIS A C 1
ATOM 2712 O O . HIS A 1 355 ? -7.902 36.5 26.656 1 95.38 355 HIS A O 1
ATOM 2718 N N . LYS A 1 356 ? -9.719 35.25 26.578 1 96.12 356 LYS A N 1
ATOM 2719 C CA . LYS A 1 356 ? -10.188 35.781 27.859 1 96.12 356 LYS A CA 1
ATOM 2720 C C . LYS A 1 356 ? -9.188 35.469 28.984 1 96.12 356 LYS A C 1
ATOM 2722 O O . LYS A 1 356 ? -9.047 36.25 29.922 1 96.12 356 LYS A O 1
ATOM 2727 N N . GLU A 1 357 ? -8.531 34.344 28.859 1 96.38 357 GLU A N 1
ATOM 2728 C CA . GLU A 1 357 ? -7.555 33.938 29.875 1 96.38 357 GLU A CA 1
ATOM 2729 C C . GLU A 1 357 ? -6.164 34.469 29.531 1 96.38 357 GLU A C 1
ATOM 2731 O O . GLU A 1 357 ? -5.184 34.125 30.203 1 96.38 357 GLU A O 1
ATOM 2736 N N . GLY A 1 358 ? -6.035 35.219 28.5 1 95 358 GLY A N 1
ATOM 2737 C CA . GLY A 1 358 ? -4.77 35.844 28.109 1 95 358 GLY A CA 1
ATOM 2738 C C . GLY A 1 358 ? -3.838 34.844 27.406 1 95 358 GLY A C 1
ATOM 2739 O O . GLY A 1 358 ? -2.617 35.031 27.438 1 95 358 GLY A O 1
ATOM 2740 N N . ILE A 1 359 ? -4.363 33.812 26.906 1 95.19 359 ILE A N 1
ATOM 2741 C CA . ILE A 1 359 ? -3.551 32.812 26.203 1 95.19 359 ILE A CA 1
ATOM 2742 C C . ILE A 1 359 ? -3.617 33.062 24.703 1 95.19 359 ILE A C 1
ATOM 2744 O O . ILE A 1 359 ? -4.691 32.969 24.094 1 95.19 359 ILE A O 1
ATOM 2748 N N . ALA A 1 360 ? -2.484 33.312 24.156 1 91.06 360 ALA A N 1
ATOM 2749 C CA . ALA A 1 360 ? -2.412 33.531 22.719 1 91.06 360 ALA A CA 1
ATOM 2750 C C . ALA A 1 360 ? -2.539 32.219 21.953 1 91.06 360 ALA A C 1
ATOM 2752 O O . ALA A 1 360 ? -1.992 31.188 22.375 1 91.06 360 ALA A O 1
ATOM 2753 N N . CYS A 1 361 ? -3.322 32.219 20.922 1 89.38 361 CYS A N 1
ATOM 2754 C CA . CYS A 1 361 ? -3.428 31.078 20 1 89.38 361 CYS A CA 1
ATOM 2755 C C . CYS A 1 361 ? -3.67 31.562 18.578 1 89.38 361 CYS A C 1
ATOM 2757 O O . CYS A 1 361 ? -3.93 32.75 18.344 1 89.38 361 CYS A O 1
ATOM 2759 N N . ALA A 1 362 ? -3.354 30.672 17.672 1 77.56 362 ALA A N 1
ATOM 2760 C CA . ALA A 1 362 ? -3.629 31.016 16.266 1 77.56 362 ALA A CA 1
ATOM 2761 C C . ALA A 1 362 ? -5.117 31.297 16.062 1 77.56 362 ALA A C 1
ATOM 2763 O O . ALA A 1 362 ? -5.965 30.516 16.516 1 77.56 362 ALA A O 1
ATOM 2764 N N . THR A 1 363 ? -5.441 32.5 15.547 1 78.69 363 THR A N 1
ATOM 2765 C CA . THR A 1 363 ? -6.832 32.875 15.297 1 78.69 363 THR A CA 1
ATOM 2766 C C . THR A 1 363 ? -7.227 32.531 13.859 1 78.69 363 THR A C 1
ATOM 2768 O O . THR A 1 363 ? -6.371 32.469 12.977 1 78.69 363 THR A O 1
ATOM 2771 N N . GLY A 1 364 ? -8.438 32.312 13.641 1 81.31 364 GLY A N 1
ATOM 2772 C CA . GLY A 1 364 ? -8.977 32.094 12.305 1 81.31 364 GLY A CA 1
ATOM 2773 C C . GLY A 1 364 ? -8.516 30.781 11.68 1 81.31 364 GLY A C 1
ATOM 2774 O O . GLY A 1 364 ? -8.406 30.688 10.453 1 81.31 364 GLY A O 1
ATOM 2775 N N . GLY A 1 365 ? -8.18 29.844 12.461 1 90.12 365 GLY A N 1
ATOM 2776 C CA . GLY A 1 365 ? -7.746 28.547 11.953 1 90.12 365 GLY A CA 1
ATOM 2777 C C . GLY A 1 365 ? -8.883 27.703 11.438 1 90.12 365 GLY A C 1
ATOM 2778 O O . GLY A 1 365 ? -10.047 28.109 11.508 1 90.12 365 GLY A O 1
ATOM 2779 N N . ASP A 1 366 ? -8.57 26.594 10.758 1 94.38 366 ASP A N 1
ATOM 2780 C CA . ASP A 1 366 ? -9.492 25.625 10.172 1 94.38 366 ASP A CA 1
ATOM 2781 C C . ASP A 1 366 ? -9.172 24.203 10.648 1 94.38 366 ASP A C 1
ATOM 2783 O O . ASP A 1 366 ? -8.109 23.969 11.234 1 94.38 366 ASP A O 1
ATOM 2787 N N . GLY A 1 367 ? -10.219 23.391 10.5 1 95.62 367 GLY A N 1
ATOM 2788 C CA . GLY A 1 367 ? -9.984 21.984 10.789 1 95.62 367 GLY A CA 1
ATOM 2789 C C . GLY A 1 367 ? -10.391 21.578 12.195 1 95.62 367 GLY A C 1
ATOM 2790 O O . GLY A 1 367 ? -11.273 22.203 12.789 1 95.62 367 GLY A O 1
ATOM 2791 N N . LEU A 1 368 ? -9.773 20.5 12.68 1 97.06 368 LEU A N 1
ATOM 2792 C CA . LEU A 1 368 ? -10.211 19.875 13.922 1 97.06 368 LEU A CA 1
ATOM 2793 C C . LEU A 1 368 ? -9.281 20.25 15.078 1 97.06 368 LEU A C 1
ATOM 2795 O O . LEU A 1 368 ? -9.562 19.906 16.234 1 97.06 368 LEU A O 1
ATOM 2799 N N . ASN A 1 369 ? -8.203 20.969 14.766 1 96.5 369 ASN A N 1
ATOM 2800 C CA . ASN A 1 369 ? -7.156 21.141 15.773 1 96.5 369 ASN A CA 1
ATOM 2801 C C . ASN A 1 369 ? -6.82 22.609 15.992 1 96.5 369 ASN A C 1
ATOM 2803 O O . ASN A 1 369 ? -6.859 23.406 15.047 1 96.5 369 ASN A O 1
ATOM 2807 N N . LEU A 1 370 ? -6.555 22.922 17.203 1 96.81 370 LEU A N 1
ATOM 2808 C CA . LEU A 1 370 ? -6.059 24.234 17.609 1 96.81 370 LEU A CA 1
ATOM 2809 C C . LEU A 1 370 ? -4.684 24.109 18.266 1 96.81 370 LEU A C 1
ATOM 2811 O O . LEU A 1 370 ? -4.449 23.203 19.062 1 96.81 370 LEU A O 1
ATOM 2815 N N . TRP A 1 371 ? -3.803 24.969 17.891 1 96.25 371 TRP A N 1
ATOM 2816 C CA . TRP A 1 371 ? -2.412 24.938 18.328 1 96.25 371 TRP A CA 1
ATOM 2817 C C . TRP A 1 371 ? -2.105 26.094 19.266 1 96.25 371 TRP A C 1
ATOM 2819 O O . TRP A 1 371 ? -2.443 27.25 18.984 1 96.25 371 TRP A O 1
ATOM 2829 N N . ILE A 1 372 ? -1.523 25.828 20.375 1 95.88 372 ILE A N 1
ATOM 2830 C CA . ILE A 1 372 ? -1.005 26.812 21.297 1 95.88 372 ILE A CA 1
ATOM 2831 C C . ILE A 1 372 ? 0.517 26.719 21.375 1 95.88 372 ILE A C 1
ATOM 2833 O O . ILE A 1 372 ? 1.054 25.766 21.938 1 95.88 372 ILE A O 1
ATOM 2837 N N . ALA A 1 373 ? 1.149 27.688 20.859 1 93.94 373 ALA A N 1
ATOM 2838 C CA . ALA A 1 373 ? 2.607 27.719 20.938 1 93.94 373 ALA A CA 1
ATOM 2839 C C . ALA A 1 373 ? 3.066 28 22.375 1 93.94 373 ALA A C 1
ATOM 2841 O O . ALA A 1 373 ? 2.479 28.828 23.062 1 93.94 373 ALA A O 1
ATOM 2842 N N . LEU A 1 374 ? 4.055 27.266 22.734 1 94 374 LEU A N 1
ATOM 2843 C CA . LEU A 1 374 ? 4.609 27.469 24.062 1 94 374 LEU A CA 1
ATOM 2844 C C . LEU A 1 374 ? 6.102 27.797 24 1 94 374 LEU A C 1
ATOM 2846 O O . LEU A 1 374 ? 6.781 27.375 23.062 1 94 374 LEU A O 1
ATOM 2850 N N . SER A 1 375 ? 6.578 28.562 24.938 1 87.75 375 SER A N 1
ATOM 2851 C CA . SER A 1 375 ? 8 28.859 25.047 1 87.75 375 SER A CA 1
ATOM 2852 C C . SER A 1 375 ? 8.719 27.828 25.922 1 87.75 375 SER A C 1
ATOM 2854 O O . SER A 1 375 ? 9.938 27.672 25.828 1 87.75 375 SER A O 1
ATOM 2856 N N . GLY A 1 376 ? 8.016 27.188 26.688 1 85.44 376 GLY A N 1
ATOM 2857 C CA . GLY A 1 376 ? 8.625 26.266 27.641 1 85.44 376 GLY A CA 1
ATOM 2858 C C . GLY A 1 376 ? 8.375 24.797 27.297 1 85.44 376 GLY A C 1
ATOM 2859 O O . GLY A 1 376 ? 8.195 24.453 26.125 1 85.44 376 GLY A O 1
ATOM 2860 N N . ASP A 1 377 ? 8.523 23.938 28.297 1 90.69 377 ASP A N 1
ATOM 2861 C CA . ASP A 1 377 ? 8.414 22.5 28.188 1 90.69 377 ASP A CA 1
ATOM 2862 C C . ASP A 1 377 ? 6.969 22.062 27.969 1 90.69 377 ASP A C 1
ATOM 2864 O O . ASP A 1 377 ? 6.172 22.031 28.906 1 90.69 377 ASP A O 1
ATOM 2868 N N . ASP A 1 378 ? 6.672 21.688 26.719 1 94.12 378 ASP A N 1
ATOM 2869 C CA . ASP A 1 378 ? 5.293 21.359 26.375 1 94.12 378 ASP A CA 1
ATOM 2870 C C . ASP A 1 378 ? 4.891 20.016 26.984 1 94.12 378 ASP A C 1
ATOM 2872 O O . ASP A 1 378 ? 3.709 19.766 27.25 1 94.12 378 ASP A O 1
ATOM 2876 N N . GLN A 1 379 ? 5.828 19.156 27.234 1 93.31 379 GLN A N 1
ATOM 2877 C CA . GLN A 1 379 ? 5.512 17.891 27.922 1 93.31 379 GLN A CA 1
ATOM 2878 C C . GLN A 1 379 ? 5.035 18.141 29.344 1 93.31 379 GLN A C 1
ATOM 2880 O O . GLN A 1 379 ? 4.07 17.531 29.797 1 93.31 379 GLN A O 1
ATOM 2885 N N . ALA A 1 380 ? 5.727 19 30.016 1 93.75 380 ALA A N 1
ATOM 2886 C CA . ALA A 1 380 ? 5.328 19.359 31.375 1 93.75 380 ALA A CA 1
ATOM 2887 C C . ALA A 1 380 ? 3.934 19.969 31.391 1 93.75 380 ALA A C 1
ATOM 2889 O O . ALA A 1 380 ? 3.135 19.703 32.281 1 93.75 380 ALA A O 1
ATOM 2890 N N . ALA A 1 381 ? 3.672 20.812 30.438 1 95.56 381 ALA A N 1
ATOM 2891 C CA . ALA A 1 381 ? 2.355 21.438 30.344 1 95.56 381 ALA A CA 1
ATOM 2892 C C . ALA A 1 381 ? 1.266 20.406 30.109 1 95.56 381 ALA A C 1
ATOM 2894 O O . ALA A 1 381 ? 0.201 20.453 30.734 1 95.56 381 ALA A O 1
ATOM 2895 N N . ALA A 1 382 ? 1.522 19.453 29.219 1 96.06 382 ALA A N 1
ATOM 2896 C CA . ALA A 1 382 ? 0.559 18.391 28.938 1 96.06 382 ALA A CA 1
ATOM 2897 C C . ALA A 1 382 ? 0.299 17.547 30.172 1 96.06 382 ALA A C 1
ATOM 2899 O O . ALA A 1 382 ? -0.842 17.156 30.438 1 96.06 382 ALA A O 1
ATOM 2900 N N . LEU A 1 383 ? 1.355 17.266 30.891 1 95.25 383 LEU A N 1
ATOM 2901 C CA . LEU A 1 383 ? 1.225 16.469 32.125 1 95.25 383 LEU A CA 1
ATOM 2902 C C . LEU A 1 383 ? 0.434 17.234 33.188 1 95.25 383 LEU A C 1
ATOM 2904 O O . LEU A 1 383 ? -0.374 16.641 33.906 1 95.25 383 LEU A O 1
ATOM 2908 N N . SER A 1 384 ? 0.729 18.469 33.312 1 96.31 384 SER A N 1
ATOM 2909 C CA . SER A 1 384 ? -0.024 19.312 34.219 1 96.31 384 SER A CA 1
ATOM 2910 C C . SER A 1 384 ? -1.51 19.312 33.875 1 96.31 384 SER A C 1
ATOM 2912 O O . SER A 1 384 ? -2.357 19.219 34.781 1 96.31 384 SER A O 1
ATOM 2914 N N . MET A 1 385 ? -1.841 19.422 32.656 1 97.19 385 MET A N 1
ATOM 2915 C CA . MET A 1 385 ? -3.23 19.422 32.188 1 97.19 385 MET A CA 1
ATOM 2916 C C . MET A 1 385 ? -3.887 18.078 32.469 1 97.19 385 MET A C 1
ATOM 2918 O O . MET A 1 385 ? -5.078 18.016 32.781 1 97.19 385 MET A O 1
ATOM 2922 N N . ALA A 1 386 ? -3.08 17.016 32.312 1 95.88 386 ALA A N 1
ATOM 2923 C CA . ALA A 1 386 ? -3.594 15.688 32.625 1 95.88 386 ALA A CA 1
ATOM 2924 C C . ALA A 1 386 ? -4.027 15.586 34.094 1 95.88 386 ALA A C 1
ATOM 2926 O O . ALA A 1 386 ? -5.043 14.969 34.406 1 95.88 386 ALA A O 1
ATOM 2927 N N . ARG A 1 387 ? -3.26 16.188 34.938 1 95.56 387 ARG A N 1
ATOM 2928 C CA . ARG A 1 387 ? -3.59 16.203 36.344 1 95.56 387 ARG A CA 1
ATOM 2929 C C . ARG A 1 387 ? -4.895 16.953 36.625 1 95.56 387 ARG A C 1
ATOM 2931 O O . ARG A 1 387 ? -5.559 16.719 37.625 1 95.56 387 ARG A O 1
ATOM 2938 N N . LEU A 1 388 ? -5.242 17.812 35.688 1 96.44 388 LEU A N 1
ATOM 2939 C CA . LEU A 1 388 ? -6.465 18.594 35.812 1 96.44 388 LEU A CA 1
ATOM 2940 C C . LEU A 1 388 ? -7.605 17.953 35.031 1 96.44 388 LEU A C 1
ATOM 2942 O O . LEU A 1 388 ? -8.695 18.531 34.938 1 96.44 388 LEU A O 1
ATOM 2946 N N . GLY A 1 389 ? -7.293 16.797 34.406 1 95.88 389 GLY A N 1
ATOM 2947 C CA . GLY A 1 389 ? -8.359 16.016 33.812 1 95.88 389 GLY A CA 1
ATOM 2948 C C . GLY A 1 389 ? -8.375 16.094 32.281 1 95.88 389 GLY A C 1
ATOM 2949 O O . GLY A 1 389 ? -9.273 15.547 31.656 1 95.88 389 GLY A O 1
ATOM 2950 N N . TRP A 1 390 ? -7.398 16.766 31.734 1 96.81 390 TRP A N 1
ATOM 2951 C CA . TRP A 1 390 ? -7.383 16.969 30.281 1 96.81 390 TRP A CA 1
ATOM 2952 C C . TRP A 1 390 ? -6.242 16.172 29.641 1 96.81 390 TRP A C 1
ATOM 2954 O O . TRP A 1 390 ? -5.109 16.203 30.141 1 96.81 390 TRP A O 1
ATOM 2964 N N . LEU A 1 391 ? -6.535 15.477 28.562 1 96.25 391 LEU A N 1
ATOM 2965 C CA . LEU A 1 391 ? -5.496 14.875 27.734 1 96.25 391 LEU A CA 1
ATOM 2966 C C . LEU A 1 391 ? -5.262 15.703 26.469 1 96.25 391 LEU A C 1
ATOM 2968 O O . LEU A 1 391 ? -6.117 15.75 25.578 1 96.25 391 LEU A O 1
ATOM 2972 N N . LEU A 1 392 ? -4.176 16.406 26.391 1 96.06 392 LEU A N 1
ATOM 2973 C CA . LEU A 1 392 ? -3.758 17.203 25.234 1 96.06 392 LEU A CA 1
ATOM 2974 C C . LEU A 1 392 ? -2.494 16.625 24.609 1 96.06 392 LEU A C 1
ATOM 2976 O O . LEU A 1 392 ? -1.756 15.883 25.266 1 96.06 392 LEU A O 1
ATOM 2980 N N . ARG A 1 393 ? -2.271 16.938 23.359 1 95.31 393 ARG A N 1
ATOM 2981 C CA . ARG A 1 393 ? -1.067 16.453 22.703 1 95.31 393 ARG A CA 1
ATOM 2982 C C . ARG A 1 393 ? 0.05 17.484 22.75 1 95.31 393 ARG A C 1
ATOM 2984 O O . ARG A 1 393 ? -0.146 18.641 22.375 1 95.31 393 ARG A O 1
ATOM 2991 N N . HIS A 1 394 ? 1.233 17.016 23.219 1 93.94 394 HIS A N 1
ATOM 2992 C CA . HIS A 1 394 ? 2.369 17.922 23.25 1 93.94 394 HIS A CA 1
ATOM 2993 C C . HIS A 1 394 ? 2.986 18.094 21.875 1 93.94 394 HIS A C 1
ATOM 2995 O O . HIS A 1 394 ? 2.98 17.156 21.062 1 93.94 394 HIS A O 1
ATOM 3001 N N . GLY A 1 395 ? 3.549 19.219 21.688 1 93.31 395 GLY A N 1
ATOM 3002 C CA . GLY A 1 395 ? 3.986 19.656 20.375 1 93.31 395 GLY A CA 1
ATOM 3003 C C . GLY A 1 395 ? 5.27 18.984 19.906 1 93.31 395 GLY A C 1
ATOM 3004 O O . GLY A 1 395 ? 5.516 18.859 18.703 1 93.31 395 GLY A O 1
ATOM 3005 N N . GLU A 1 396 ? 6.098 18.516 20.781 1 90.81 396 GLU A N 1
ATOM 3006 C CA . GLU A 1 396 ? 7.387 17.922 20.422 1 90.81 396 GLU A CA 1
ATOM 3007 C C . GLU A 1 396 ? 7.211 16.719 19.5 1 90.81 396 GLU A C 1
ATOM 3009 O O . GLU A 1 396 ? 8.07 16.453 18.656 1 90.81 396 GLU A O 1
ATOM 3014 N N . ALA A 1 397 ? 6.125 16.125 19.609 1 90.38 397 ALA A N 1
ATOM 3015 C CA . ALA A 1 397 ? 5.848 14.953 18.766 1 90.38 397 ALA A CA 1
ATOM 3016 C C . ALA A 1 397 ? 5.738 15.352 17.297 1 90.38 397 ALA A C 1
ATOM 3018 O O . ALA A 1 397 ? 5.973 14.523 16.406 1 90.38 397 ALA A O 1
ATOM 3019 N N . PHE A 1 398 ? 5.422 16.594 17.031 1 95.69 398 PHE A N 1
ATOM 3020 C CA . PHE A 1 398 ? 5.211 17.062 15.672 1 95.69 398 PHE A CA 1
ATOM 3021 C C . PHE A 1 398 ? 6.492 17.656 15.094 1 95.69 398 PHE A C 1
ATOM 3023 O O . PHE A 1 398 ? 6.496 18.188 13.984 1 95.69 398 PHE A O 1
ATOM 3030 N N . SER A 1 399 ? 7.59 17.531 15.844 1 94.06 399 SER A N 1
ATOM 3031 C CA . SER A 1 399 ? 8.844 18.156 15.438 1 94.06 399 SER A CA 1
ATOM 3032 C C . SER A 1 399 ? 9.539 17.344 14.344 1 94.06 399 SER A C 1
ATOM 3034 O O . SER A 1 399 ? 9.477 16.109 14.344 1 94.06 399 SER A O 1
ATOM 3036 N N . VAL A 1 400 ? 10.156 17.891 13.406 1 92.62 400 VAL A N 1
ATOM 3037 C CA . VAL A 1 400 ? 10.969 17.219 12.398 1 92.62 400 VAL A CA 1
ATOM 3038 C C . VAL A 1 400 ? 12.445 17.391 12.734 1 92.62 400 VAL A C 1
ATOM 3040 O O . VAL A 1 400 ? 13.094 16.469 13.234 1 92.62 400 VAL A O 1
ATOM 3043 N N . GLN A 1 401 ? 13.062 18.438 12.539 1 83.75 401 GLN A N 1
ATOM 3044 C CA . GLN A 1 401 ? 14.453 18.719 12.852 1 83.75 401 GLN A CA 1
ATOM 3045 C C . GLN A 1 401 ? 14.562 19.703 14.023 1 83.75 401 GLN A C 1
ATOM 3047 O O . GLN A 1 401 ? 15.031 19.328 15.102 1 83.75 401 GLN A O 1
ATOM 3052 N N . GLN A 1 402 ? 13.938 20.766 13.805 1 87.06 402 GLN A N 1
ATOM 3053 C CA . GLN A 1 402 ? 13.883 21.75 14.883 1 87.06 402 GLN A CA 1
ATOM 3054 C C . GLN A 1 402 ? 12.75 21.438 15.852 1 87.06 402 GLN A C 1
ATOM 3056 O O . GLN A 1 402 ? 11.625 21.172 15.438 1 87.06 402 GLN A O 1
ATOM 3061 N N . ARG A 1 403 ? 13.094 21.531 17.156 1 90.56 403 ARG A N 1
ATOM 3062 C CA . ARG A 1 403 ? 12.086 21.266 18.188 1 90.56 403 ARG A CA 1
ATOM 3063 C C . ARG A 1 403 ? 11.023 22.375 18.203 1 90.56 403 ARG A C 1
ATOM 3065 O O . ARG A 1 403 ? 11.352 23.547 18.078 1 90.56 403 ARG A O 1
ATOM 3072 N N . VAL A 1 404 ? 9.805 21.891 18.172 1 93.38 404 VAL A N 1
ATOM 3073 C CA . VAL A 1 404 ? 8.688 22.812 18.328 1 93.38 404 VAL A CA 1
ATOM 3074 C C . VAL A 1 404 ? 7.973 22.531 19.656 1 93.38 404 VAL A C 1
ATOM 3076 O O . VAL A 1 404 ? 7.812 21.375 20.031 1 93.38 404 VAL A O 1
ATOM 3079 N N . HIS A 1 405 ? 7.633 23.609 20.375 1 93.69 405 HIS A N 1
ATOM 3080 C CA . HIS A 1 405 ? 6.918 23.469 21.641 1 93.69 405 HIS A CA 1
ATOM 3081 C C . HIS A 1 405 ? 5.516 24.062 21.547 1 93.69 405 HIS A C 1
ATOM 3083 O O . HIS A 1 405 ? 5.336 25.172 21.031 1 93.69 405 HIS A O 1
ATOM 3089 N N . GLY A 1 406 ? 4.602 23.281 21.969 1 95.62 406 GLY A N 1
ATOM 3090 C CA . GLY A 1 406 ? 3.207 23.703 21.953 1 95.62 406 GLY A CA 1
ATOM 3091 C C . GLY A 1 406 ? 2.256 22.594 22.391 1 95.62 406 GLY A C 1
ATOM 3092 O O . GLY A 1 406 ? 2.688 21.562 22.891 1 95.62 406 GLY A O 1
ATOM 3093 N N . LEU A 1 407 ? 1.024 22.891 22.312 1 96.62 407 LEU A N 1
ATOM 3094 C CA . LEU A 1 407 ? -0.055 21.938 22.578 1 96.62 407 LEU A CA 1
ATOM 3095 C C . LEU A 1 407 ? -1.04 21.922 21.406 1 96.62 407 LEU A C 1
ATOM 3097 O O . LEU A 1 407 ? -1.436 22.969 20.906 1 96.62 407 LEU A O 1
ATOM 3101 N N . ARG A 1 408 ? -1.315 20.766 20.969 1 96.62 408 ARG A N 1
ATOM 3102 C CA . ARG A 1 408 ? -2.428 20.609 20.047 1 96.62 408 ARG A CA 1
ATOM 3103 C C . ARG A 1 408 ? -3.695 20.172 20.766 1 96.62 408 ARG A C 1
ATOM 3105 O O . ARG A 1 408 ? -3.682 19.188 21.516 1 96.62 408 ARG A O 1
ATOM 3112 N N . ILE A 1 409 ? -4.758 20.859 20.547 1 96.81 409 ILE A N 1
ATOM 3113 C CA . ILE A 1 409 ? -6.07 20.562 21.094 1 96.81 409 ILE A CA 1
ATOM 3114 C C . ILE A 1 409 ? -7.027 20.141 19.984 1 96.81 409 ILE A C 1
ATOM 3116 O O . ILE A 1 409 ? -7.324 20.953 19.094 1 96.81 409 ILE A O 1
ATOM 3120 N N . THR A 1 410 ? -7.484 18.953 20 1 97.25 410 THR A N 1
ATOM 3121 C CA . THR A 1 410 ? -8.523 18.531 19.078 1 97.25 410 THR A CA 1
ATOM 3122 C C . THR A 1 410 ? -9.898 18.969 19.562 1 97.25 410 THR A C 1
ATOM 3124 O O . THR A 1 410 ? -10.359 18.516 20.625 1 97.25 410 THR A O 1
ATOM 3127 N N . LEU A 1 411 ? -10.586 19.719 18.812 1 96.31 411 LEU A N 1
ATOM 3128 C CA . LEU A 1 411 ? -11.766 20.391 19.328 1 96.31 411 LEU A CA 1
ATOM 3129 C C . LEU A 1 411 ? -13.039 19.719 18.828 1 96.31 411 LEU A C 1
ATOM 3131 O O . LEU A 1 411 ? -14.148 20.172 19.141 1 96.31 411 LEU A O 1
ATOM 3135 N N . SER A 1 412 ? -12.922 18.641 18.031 1 95.31 412 SER A N 1
ATOM 3136 C CA . SER A 1 412 ? -14.062 18.078 17.328 1 95.31 412 SER A CA 1
ATOM 3137 C C . SER A 1 412 ? -15.133 17.594 18.297 1 95.31 412 SER A C 1
ATOM 3139 O O . SER A 1 412 ? -16.312 17.531 1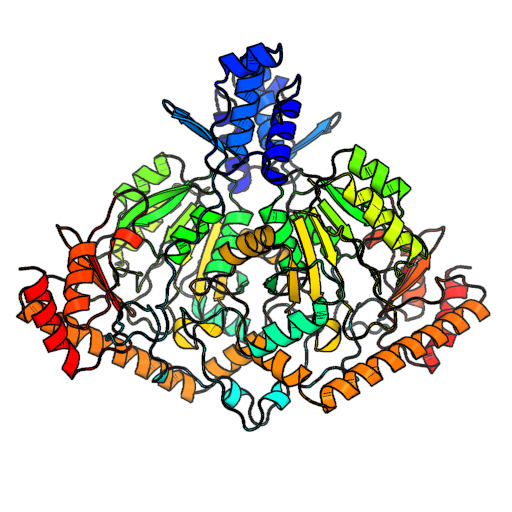7.953 1 95.31 412 SER A O 1
ATOM 3141 N N . ALA A 1 413 ? -14.719 17.266 19.547 1 90.69 413 ALA A N 1
ATOM 3142 C CA . ALA A 1 413 ? -15.695 16.766 20.516 1 90.69 413 ALA A CA 1
ATOM 3143 C C . ALA A 1 413 ? -15.742 17.625 21.766 1 90.69 413 ALA A C 1
ATOM 3145 O O . ALA A 1 413 ? -16.266 17.203 22.797 1 90.69 413 ALA A O 1
ATOM 3146 N N . LEU A 1 414 ? -15.172 18.781 21.719 1 95.12 414 LEU A N 1
ATOM 3147 C CA . LEU A 1 414 ? -15.148 19.672 22.859 1 95.12 414 LEU A CA 1
ATOM 3148 C C . LEU A 1 414 ? -16.531 20.25 23.141 1 95.12 414 LEU A C 1
ATOM 3150 O O . LEU A 1 414 ? -17.094 20.938 22.281 1 95.12 414 LEU A O 1
ATOM 3154 N N . GLU A 1 415 ? -17.016 19.953 24.234 1 92.81 415 GLU A N 1
ATOM 3155 C CA . GLU A 1 415 ? -18.312 20.484 24.609 1 92.81 415 GLU A CA 1
ATOM 3156 C C . GLU A 1 415 ? -18.25 21.984 24.906 1 92.81 415 GLU A C 1
ATOM 3158 O O . GLU A 1 415 ? -17.25 22.469 25.438 1 92.81 415 GLU A O 1
ATOM 3163 N N . ALA A 1 416 ? -19.344 22.625 24.672 1 89.62 416 ALA A N 1
ATOM 3164 C CA . ALA A 1 416 ? -19.391 24.078 24.797 1 89.62 416 ALA A CA 1
ATOM 3165 C C . ALA A 1 416 ? -19.062 24.531 26.203 1 89.62 416 ALA A C 1
ATOM 3167 O O . ALA A 1 416 ? -18.312 25.5 26.391 1 89.62 416 ALA A O 1
ATOM 3168 N N . ASP A 1 417 ? -19.516 23.797 27.141 1 91.56 417 ASP A N 1
ATOM 3169 C CA . ASP A 1 417 ? -19.359 24.203 28.531 1 91.56 417 ASP A CA 1
ATOM 3170 C C . ASP A 1 417 ? -17.969 23.875 29.047 1 91.56 417 ASP A C 1
ATOM 3172 O O . ASP A 1 417 ? -17.562 24.359 30.109 1 91.56 417 ASP A O 1
ATOM 3176 N N . ALA A 1 418 ? -17.266 23.172 28.25 1 95.56 418 ALA A N 1
ATOM 3177 C CA . ALA A 1 418 ? -15.945 22.734 28.703 1 95.56 418 ALA A CA 1
ATOM 3178 C C . ALA A 1 418 ? -14.867 23.719 28.234 1 95.56 418 ALA A C 1
ATOM 3180 O O . ALA A 1 418 ? -13.766 23.734 28.781 1 95.56 418 ALA A O 1
ATOM 3181 N N . ALA A 1 419 ? -15.141 24.547 27.281 1 96.88 419 ALA A N 1
ATOM 3182 C CA . ALA A 1 419 ? -14.141 25.438 26.703 1 96.88 419 ALA A CA 1
ATOM 3183 C C . ALA A 1 419 ? -13.586 26.406 27.734 1 96.88 419 ALA A C 1
ATOM 3185 O O . ALA A 1 419 ? -12.375 26.625 27.812 1 96.88 419 ALA A O 1
ATOM 3186 N N . GLY A 1 420 ? -14.477 26.953 28.469 1 96.94 420 GLY A N 1
ATOM 3187 C CA . GLY A 1 420 ? -14.055 27.891 29.5 1 96.94 420 GLY A CA 1
ATOM 3188 C C . GLY A 1 420 ? -13.164 27.25 30.547 1 96.94 420 GLY A C 1
ATOM 3189 O O . GLY A 1 420 ? -12.141 27.828 30.938 1 96.94 420 GLY A O 1
ATOM 3190 N N . LYS A 1 421 ? -13.617 26.125 31 1 97.62 421 LYS A N 1
ATOM 3191 C CA . LYS A 1 421 ? -12.836 25.406 32 1 97.62 421 LYS A CA 1
ATOM 3192 C C . LYS A 1 421 ? -11.461 25.016 31.469 1 97.62 421 LYS A C 1
ATOM 3194 O O . LYS A 1 421 ? -10.453 25.125 32.156 1 97.62 421 LYS A O 1
ATOM 3199 N N . LEU A 1 422 ? -11.461 24.516 30.281 1 97.81 422 LEU A N 1
ATOM 3200 C CA . LEU A 1 422 ? -10.203 24.141 29.641 1 97.81 422 LEU A CA 1
ATOM 3201 C C . LEU A 1 422 ? -9.242 25.328 29.609 1 97.81 422 LEU A C 1
ATOM 3203 O O . LEU A 1 422 ? -8.062 25.172 29.953 1 97.81 422 LEU A O 1
ATOM 3207 N N . ALA A 1 423 ? -9.703 26.484 29.188 1 97.56 423 ALA A N 1
ATOM 3208 C CA . ALA A 1 423 ? -8.875 27.688 29.094 1 97.56 423 ALA A CA 1
ATOM 3209 C C . ALA A 1 423 ? -8.352 28.109 30.469 1 97.56 423 ALA A C 1
ATOM 3211 O O . ALA A 1 423 ? -7.18 28.453 30.609 1 97.56 423 ALA A O 1
ATOM 3212 N N . ALA A 1 424 ? -9.203 28.078 31.453 1 97.38 424 ALA A N 1
ATOM 3213 C CA . ALA A 1 424 ? -8.805 28.438 32.812 1 97.38 424 ALA A CA 1
ATOM 3214 C C . ALA A 1 424 ? -7.742 27.484 33.344 1 97.38 424 ALA A C 1
ATOM 3216 O O . ALA A 1 424 ? -6.766 27.906 33.969 1 97.38 424 ALA A O 1
ATOM 3217 N N . ASP A 1 425 ? -8.008 26.219 33.125 1 97.56 425 ASP A N 1
ATOM 3218 C CA . ASP A 1 425 ? -7.055 25.203 33.562 1 97.56 425 ASP A CA 1
ATOM 3219 C C . ASP A 1 425 ? -5.711 25.375 32.844 1 97.56 425 ASP A C 1
ATOM 3221 O O . ASP A 1 425 ? -4.656 25.172 33.438 1 97.56 425 ASP A O 1
ATOM 3225 N N . LEU A 1 426 ? -5.777 25.703 31.609 1 96.75 426 LEU A N 1
ATOM 3226 C CA . LEU A 1 426 ? -4.551 25.922 30.844 1 96.75 426 LEU A CA 1
ATOM 3227 C C . LEU A 1 426 ? -3.779 27.109 31.406 1 96.75 426 LEU A C 1
ATOM 3229 O O . LEU A 1 426 ? -2.553 27.062 31.531 1 96.75 426 LEU A O 1
ATOM 3233 N N . ARG A 1 427 ? -4.453 28.141 31.734 1 96.06 427 ARG A N 1
ATOM 3234 C CA . ARG A 1 427 ? -3.818 29.312 32.344 1 96.06 427 ARG A CA 1
ATOM 3235 C C . ARG A 1 427 ? -3.102 28.922 33.625 1 96.06 427 ARG A C 1
ATOM 3237 O O . ARG A 1 427 ? -1.969 29.344 33.875 1 96.06 427 ARG A O 1
ATOM 3244 N N . ARG A 1 428 ? -3.74 28.141 34.406 1 94.25 428 ARG A N 1
ATOM 3245 C CA . ARG A 1 428 ? -3.162 27.688 35.656 1 94.25 428 ARG A CA 1
ATOM 3246 C C . ARG A 1 428 ? -1.901 26.859 35.406 1 94.25 428 ARG A C 1
ATOM 3248 O O . ARG A 1 428 ? -0.931 26.953 36.156 1 94.25 428 ARG A O 1
ATOM 3255 N N . SER A 1 429 ? -1.992 26 34.438 1 93.31 429 SER A N 1
ATOM 3256 C CA . SER A 1 429 ? -0.897 25.094 34.125 1 93.31 429 SER A CA 1
ATOM 3257 C C . SER A 1 429 ? 0.306 25.844 33.562 1 93.31 429 SER A C 1
ATOM 3259 O O . SER A 1 429 ? 1.44 25.375 33.656 1 93.31 429 SER A O 1
ATOM 3261 N N . LEU A 1 430 ? 0.103 26.922 32.875 1 91.12 430 LEU A N 1
ATOM 3262 C CA . LEU A 1 430 ? 1.177 27.641 32.219 1 91.12 430 LEU A CA 1
ATOM 3263 C C . LEU A 1 430 ? 1.745 28.734 33.125 1 91.12 430 LEU A C 1
ATOM 3265 O O . LEU A 1 430 ? 2.775 29.328 32.812 1 91.12 430 LEU A O 1
ATOM 3269 N N . SER A 1 431 ? 1.034 29.031 34.188 1 81.94 431 SER A N 1
ATOM 3270 C CA . SER A 1 431 ? 1.516 30 35.156 1 81.94 431 SER A CA 1
ATOM 3271 C C . SER A 1 431 ? 2.541 29.375 36.094 1 81.94 431 SER A C 1
ATOM 3273 O O . SER A 1 431 ? 2.48 28.188 36.406 1 81.94 431 SER A O 1
ATOM 3275 N N . MET B 1 1 ? 19.906 19.344 -23.812 1 58.62 1 MET B N 1
ATOM 3276 C CA . MET B 1 1 ? 20.344 19.609 -22.438 1 58.62 1 MET B CA 1
ATOM 3277 C C . MET B 1 1 ? 21.5 18.703 -22.031 1 58.62 1 MET B C 1
ATOM 3279 O O . MET B 1 1 ? 21.422 17.484 -22.219 1 58.62 1 MET B O 1
ATOM 3283 N N . LYS B 1 2 ? 22.672 19.266 -21.656 1 81.75 2 LYS B N 1
ATOM 3284 C CA . LYS B 1 2 ? 23.984 18.641 -21.516 1 81.75 2 LYS B CA 1
ATOM 3285 C C . LYS B 1 2 ? 24.219 18.141 -20.094 1 81.75 2 LYS B C 1
ATOM 3287 O O . LYS B 1 2 ? 23.844 18.812 -19.141 1 81.75 2 LYS B O 1
ATOM 3292 N N . ILE B 1 3 ? 24.547 16.891 -19.859 1 92.12 3 ILE B N 1
ATOM 3293 C CA . ILE B 1 3 ? 24.969 16.281 -18.594 1 92.12 3 ILE B CA 1
ATOM 3294 C C . ILE B 1 3 ? 26.156 17.047 -18.031 1 92.12 3 ILE B C 1
ATOM 3296 O O . ILE B 1 3 ? 27.094 17.375 -18.766 1 92.12 3 ILE B O 1
ATOM 3300 N N . HIS B 1 4 ? 26.047 17.516 -16.766 1 93.31 4 HIS B N 1
ATOM 3301 C CA . HIS B 1 4 ? 27.141 18.234 -16.125 1 93.31 4 HIS B CA 1
ATOM 3302 C C . HIS B 1 4 ? 27.484 17.625 -14.766 1 93.31 4 HIS B C 1
ATOM 3304 O O . HIS B 1 4 ? 26.734 16.812 -14.234 1 93.31 4 HIS B O 1
ATOM 3310 N N . GLY B 1 5 ? 28.609 17.984 -14.227 1 92.88 5 GLY B N 1
ATOM 3311 C CA . GLY B 1 5 ? 29.094 17.516 -12.938 1 92.88 5 GLY B CA 1
ATOM 3312 C C . GLY B 1 5 ? 30.562 17.172 -12.93 1 92.88 5 GLY B C 1
ATOM 3313 O O . GLY B 1 5 ? 31.125 16.766 -13.961 1 92.88 5 GLY B O 1
ATOM 3314 N N . LYS B 1 6 ? 31.172 17.297 -11.727 1 93.44 6 LYS B N 1
ATOM 3315 C CA . LYS B 1 6 ? 32.594 17.016 -11.594 1 93.44 6 LYS B CA 1
ATOM 3316 C C . LYS B 1 6 ? 32.844 15.789 -10.734 1 93.44 6 LYS B C 1
ATOM 3318 O O . LYS B 1 6 ? 33.938 15.242 -10.719 1 93.44 6 LYS B O 1
ATOM 3323 N N . THR B 1 7 ? 31.844 15.422 -10.039 1 93.38 7 THR B N 1
ATOM 3324 C CA . THR B 1 7 ? 31.922 14.219 -9.219 1 93.38 7 THR B CA 1
ATOM 3325 C C . THR B 1 7 ? 30.891 13.188 -9.664 1 93.38 7 THR B C 1
ATOM 3327 O O . THR B 1 7 ? 29.969 13.516 -10.406 1 93.38 7 THR B O 1
ATOM 3330 N N . ALA B 1 8 ? 31.094 11.969 -9.203 1 92 8 ALA B N 1
ATOM 3331 C CA . ALA B 1 8 ? 30.125 10.914 -9.523 1 92 8 ALA B CA 1
ATOM 3332 C C . ALA B 1 8 ? 28.734 11.273 -9.016 1 92 8 ALA B C 1
ATOM 3334 O O . ALA B 1 8 ? 27.734 11.047 -9.703 1 92 8 ALA B O 1
ATOM 3335 N N . THR B 1 9 ? 28.734 11.898 -7.848 1 88.75 9 THR B N 1
ATOM 3336 C CA . THR B 1 9 ? 27.469 12.289 -7.238 1 88.75 9 THR B CA 1
ATOM 3337 C C . THR B 1 9 ? 26.781 13.367 -8.062 1 88.75 9 THR B C 1
ATOM 3339 O O . THR B 1 9 ? 25.562 13.305 -8.297 1 88.75 9 THR B O 1
ATOM 3342 N N . GLU B 1 10 ? 27.594 14.281 -8.523 1 91.81 10 GLU B N 1
ATOM 3343 C CA . GLU B 1 10 ? 27.047 15.383 -9.305 1 91.81 10 GLU B CA 1
ATOM 3344 C C . GLU B 1 10 ? 26.516 14.898 -10.656 1 91.81 10 GLU B C 1
ATOM 3346 O O . GLU B 1 10 ? 25.453 15.336 -11.109 1 91.81 10 GLU B O 1
ATOM 3351 N N . ILE B 1 11 ? 27.266 14.047 -11.234 1 93.69 11 ILE B N 1
ATOM 3352 C CA . ILE B 1 11 ? 26.859 13.5 -12.523 1 93.69 11 ILE B CA 1
ATOM 3353 C C . ILE B 1 11 ? 25.594 12.672 -12.352 1 93.69 11 ILE B C 1
ATOM 3355 O O . ILE B 1 11 ? 24.656 12.789 -13.141 1 93.69 11 ILE B O 1
ATOM 3359 N N . PHE B 1 12 ? 25.562 11.891 -11.32 1 92.44 12 PHE B N 1
ATOM 3360 C CA . PHE B 1 12 ? 24.375 11.094 -10.992 1 92.44 12 PHE B CA 1
ATOM 3361 C C . PHE B 1 12 ? 23.156 11.992 -10.836 1 92.44 12 PHE B C 1
ATOM 3363 O O . PHE B 1 12 ? 22.109 11.742 -11.445 1 92.44 12 PHE B O 1
ATOM 3370 N N . GLU B 1 13 ? 23.281 13.062 -10.055 1 89.62 13 GLU B N 1
ATOM 3371 C CA . GLU B 1 13 ? 22.156 13.953 -9.766 1 89.62 13 GLU B CA 1
ATOM 3372 C C . GLU B 1 13 ? 21.703 14.68 -11.023 1 89.62 13 GLU B C 1
ATOM 3374 O O . GLU B 1 13 ? 20.5 14.922 -11.203 1 89.62 13 GLU B O 1
ATOM 3379 N N . CYS B 1 14 ? 22.625 14.953 -11.852 1 91.75 14 CYS B N 1
ATOM 3380 C CA . CYS B 1 14 ? 22.281 15.625 -13.094 1 91.75 14 CYS B CA 1
ATOM 3381 C C . CYS B 1 14 ? 21.438 14.727 -13.984 1 91.75 14 CYS B C 1
ATOM 3383 O O . C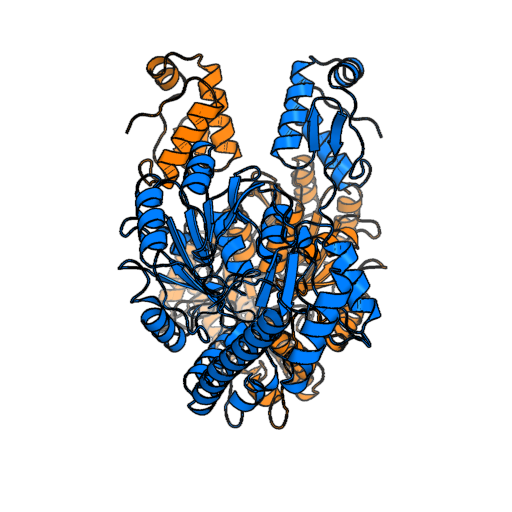YS B 1 14 ? 20.359 15.133 -14.438 1 91.75 14 CYS B O 1
ATOM 3385 N N . VAL B 1 15 ? 21.844 13.523 -14.148 1 91.81 15 VAL B N 1
ATOM 3386 C CA . VAL B 1 15 ? 21.141 12.594 -15.008 1 91.81 15 VAL B CA 1
ATOM 3387 C C . VAL B 1 15 ? 19.766 12.289 -14.414 1 91.81 15 VAL B C 1
ATOM 3389 O O . VAL B 1 15 ? 18.75 12.273 -15.133 1 91.81 15 VAL B O 1
ATOM 3392 N N . ARG B 1 16 ? 19.766 12.078 -13.156 1 88.69 16 ARG B N 1
ATOM 3393 C CA . ARG B 1 16 ? 18.5 11.82 -12.469 1 88.69 16 ARG B CA 1
ATOM 3394 C C . ARG B 1 16 ? 17.5 12.953 -12.703 1 88.69 16 ARG B C 1
ATOM 3396 O O . ARG B 1 16 ? 16.344 12.703 -13.016 1 88.69 16 ARG B O 1
ATOM 3403 N N . THR B 1 17 ? 18 14.141 -12.586 1 87.19 17 THR B N 1
ATOM 3404 C CA . THR B 1 17 ? 17.156 15.312 -12.789 1 87.19 17 THR B CA 1
ATOM 3405 C C . THR B 1 17 ? 16.656 15.375 -14.234 1 87.19 17 THR B C 1
ATOM 3407 O O . THR B 1 17 ? 15.492 15.68 -14.477 1 87.19 17 THR B O 1
ATOM 3410 N N . LEU B 1 18 ? 17.531 15.039 -15.172 1 89.44 18 LEU B N 1
ATOM 3411 C CA . LEU B 1 18 ? 17.156 15.055 -16.578 1 89.44 18 LEU B CA 1
ATOM 3412 C C . LEU B 1 18 ? 16.078 14.008 -16.875 1 89.44 18 LEU B C 1
ATOM 3414 O O . LEU B 1 18 ? 15.172 14.258 -17.672 1 89.44 18 LEU B O 1
ATOM 3418 N N . VAL B 1 19 ? 16.141 12.922 -16.172 1 85.94 19 VAL B N 1
ATOM 3419 C CA . VAL B 1 19 ? 15.148 11.867 -16.344 1 85.94 19 VAL B CA 1
ATOM 3420 C C . VAL B 1 19 ? 13.82 12.305 -15.734 1 85.94 19 VAL B C 1
ATOM 3422 O O . VAL B 1 19 ? 12.766 12.172 -16.359 1 85.94 19 VAL B O 1
ATOM 3425 N N . GLN B 1 20 ? 13.898 12.945 -14.602 1 79.56 20 GLN B N 1
ATOM 3426 C CA . GLN B 1 20 ? 12.703 13.344 -13.852 1 79.56 20 GLN B CA 1
ATOM 3427 C C . GLN B 1 20 ? 11.977 14.484 -14.547 1 79.56 20 GLN B C 1
ATOM 3429 O O . GLN B 1 20 ? 10.758 14.609 -14.438 1 79.56 20 GLN B O 1
ATOM 3434 N N . THR B 1 21 ? 12.719 15.312 -15.273 1 79.81 21 THR B N 1
ATOM 3435 C CA . THR B 1 21 ? 12.117 16.438 -15.969 1 79.81 21 THR B CA 1
ATOM 3436 C C . THR B 1 21 ? 11.812 16.078 -17.422 1 79.81 21 THR B C 1
ATOM 3438 O O . THR B 1 21 ? 11.523 16.953 -18.234 1 79.81 21 THR B O 1
ATOM 3441 N N . GLN B 1 22 ? 12 14.82 -17.766 1 78.5 22 GLN B N 1
ATOM 3442 C CA . GLN B 1 22 ? 11.68 14.258 -19.062 1 78.5 22 GLN B CA 1
ATOM 3443 C C . GLN B 1 22 ? 12.547 14.875 -20.156 1 78.5 22 GLN B C 1
ATOM 3445 O O . GLN B 1 22 ? 12.07 15.102 -21.281 1 78.5 22 GLN B O 1
ATOM 3450 N N . ARG B 1 23 ? 13.688 15.289 -19.781 1 85.62 23 ARG B N 1
ATOM 3451 C CA . ARG B 1 23 ? 14.664 15.742 -20.766 1 85.62 23 ARG B CA 1
ATOM 3452 C C . ARG B 1 23 ? 15.523 14.586 -21.266 1 85.62 23 ARG B C 1
ATOM 3454 O O . ARG B 1 23 ? 16.141 14.672 -22.328 1 85.62 23 ARG B O 1
ATOM 3461 N N . LEU B 1 24 ? 15.711 13.586 -20.484 1 88.44 24 LEU B N 1
ATOM 3462 C CA . LEU B 1 24 ? 16.172 12.258 -20.891 1 88.44 24 LEU B CA 1
ATOM 3463 C C . LEU B 1 24 ? 15.031 11.25 -20.859 1 88.44 24 LEU B C 1
ATOM 3465 O O . LEU B 1 24 ? 14.328 11.133 -19.844 1 88.44 24 LEU B O 1
ATOM 3469 N N . HIS B 1 25 ? 14.836 10.609 -21.922 1 85.38 25 HIS B N 1
ATOM 3470 C CA . HIS B 1 25 ? 13.656 9.758 -22.047 1 85.38 25 HIS B CA 1
ATOM 3471 C C . HIS B 1 25 ? 14.008 8.289 -21.828 1 85.38 25 HIS B C 1
ATOM 3473 O O . HIS B 1 25 ? 15.156 7.883 -22.031 1 85.38 25 HIS B O 1
ATOM 3479 N N . PRO B 1 26 ? 12.984 7.547 -21.422 1 80.81 26 PRO B N 1
ATOM 3480 C CA . PRO B 1 26 ? 13.219 6.105 -21.297 1 80.81 26 PRO B CA 1
ATOM 3481 C C . PRO B 1 26 ? 13.758 5.484 -22.578 1 80.81 26 PRO B C 1
ATOM 3483 O O . PRO B 1 26 ? 13.289 5.82 -23.672 1 80.81 26 PRO B O 1
ATOM 3486 N N . GLY B 1 27 ? 14.766 4.664 -22.406 1 81.31 27 GLY B N 1
ATOM 3487 C CA . GLY B 1 27 ? 15.359 3.984 -23.547 1 81.31 27 GLY B CA 1
ATOM 3488 C C . GLY B 1 27 ? 16.5 4.762 -24.188 1 81.31 27 GLY B C 1
ATOM 3489 O O . GLY B 1 27 ? 17.281 4.207 -24.953 1 81.31 27 GLY B O 1
ATOM 3490 N N . GLN B 1 28 ? 16.594 5.992 -23.859 1 88.69 28 GLN B N 1
ATOM 3491 C CA . GLN B 1 28 ? 17.641 6.836 -24.422 1 88.69 28 GLN B CA 1
ATOM 3492 C C . GLN B 1 28 ? 19.016 6.418 -23.922 1 88.69 28 GLN B C 1
ATOM 3494 O O . GLN B 1 28 ? 19.203 6.121 -22.75 1 88.69 28 GLN B O 1
ATOM 3499 N N . LEU B 1 29 ? 19.922 6.348 -24.859 1 91.62 29 LEU B N 1
ATOM 3500 C CA . LEU B 1 29 ? 21.297 5.973 -24.516 1 91.62 29 LEU B CA 1
ATOM 3501 C C . LEU B 1 29 ? 22.047 7.152 -23.906 1 91.62 29 LEU B C 1
ATOM 3503 O O . LEU B 1 29 ? 21.938 8.281 -24.391 1 91.62 29 LEU B O 1
ATOM 3507 N N . LEU B 1 30 ? 22.703 6.863 -22.844 1 93.69 30 LEU B N 1
ATOM 3508 C CA . LEU B 1 30 ? 23.656 7.824 -22.297 1 93.69 30 LEU B CA 1
ATOM 3509 C C . LEU B 1 30 ? 24.984 7.781 -23.062 1 93.69 30 LEU B C 1
ATOM 3511 O O . LEU B 1 30 ? 25.328 6.758 -23.656 1 93.69 30 LEU B O 1
ATOM 3515 N N . PRO B 1 31 ? 25.703 8.859 -23.078 1 93.31 31 PRO B N 1
ATOM 3516 C CA . PRO B 1 31 ? 27.016 8.805 -23.734 1 93.31 31 PRO B CA 1
ATOM 3517 C C . PRO B 1 31 ? 27.938 7.746 -23.141 1 93.31 31 PRO B C 1
ATOM 3519 O O . PRO B 1 31 ? 27.859 7.465 -21.938 1 93.31 31 PRO B O 1
ATOM 3522 N N . PRO B 1 32 ? 28.75 7.098 -24.062 1 92.81 32 PRO B N 1
ATOM 3523 C CA . PRO B 1 32 ? 29.734 6.176 -23.516 1 92.81 32 PRO B CA 1
ATOM 3524 C C . PRO B 1 32 ? 30.594 6.824 -22.438 1 92.81 32 PRO B C 1
ATOM 3526 O O . PRO B 1 32 ? 30.875 8.023 -22.484 1 92.81 32 PRO B O 1
ATOM 3529 N N . VAL B 1 33 ? 31.031 6.035 -21.516 1 93.44 33 VAL B N 1
ATOM 3530 C CA . VAL B 1 33 ? 31.766 6.488 -20.344 1 93.44 33 VAL B CA 1
ATOM 3531 C C . VAL B 1 33 ? 32.938 7.344 -20.766 1 93.44 33 VAL B C 1
ATOM 3533 O O . VAL B 1 33 ? 33.156 8.445 -20.25 1 93.44 33 VAL B O 1
ATOM 3536 N N . ARG B 1 34 ? 33.688 6.902 -21.734 1 92.94 34 ARG B N 1
ATOM 3537 C CA . ARG B 1 34 ? 34.906 7.605 -22.188 1 92.94 34 ARG B CA 1
ATOM 3538 C C . ARG B 1 34 ? 34.531 8.961 -22.797 1 92.94 34 ARG B C 1
ATOM 3540 O O . ARG B 1 34 ? 35.188 9.961 -22.5 1 92.94 34 ARG B O 1
ATOM 3547 N N . GLU B 1 35 ? 33.531 8.961 -23.531 1 94.88 35 GLU B N 1
ATOM 3548 C CA . GLU B 1 35 ? 33.094 10.188 -24.203 1 94.88 35 GLU B CA 1
ATOM 3549 C C . GLU B 1 35 ? 32.625 11.227 -23.188 1 94.88 35 GLU B C 1
ATOM 3551 O O . GLU B 1 35 ? 32.969 12.406 -23.297 1 94.88 35 GLU B O 1
ATOM 3556 N N . LEU B 1 36 ? 31.781 10.82 -22.266 1 95.31 36 LEU B N 1
ATOM 3557 C CA . LEU B 1 36 ? 31.266 11.758 -21.281 1 95.31 36 LEU B CA 1
ATOM 3558 C C . LEU B 1 36 ? 32.375 12.289 -20.375 1 95.31 36 LEU B C 1
ATOM 3560 O O . LEU B 1 36 ? 32.375 13.453 -20 1 95.31 36 LEU B O 1
ATOM 3564 N N . ALA B 1 37 ? 33.281 11.438 -20.062 1 95.62 37 ALA B N 1
ATOM 3565 C CA . ALA B 1 37 ? 34.406 11.852 -19.266 1 95.62 37 ALA B CA 1
ATOM 3566 C C . ALA B 1 37 ? 35.188 12.977 -19.953 1 95.62 37 ALA B C 1
ATOM 3568 O O . ALA B 1 37 ? 35.562 13.953 -19.312 1 95.62 37 ALA B O 1
ATOM 3569 N N . GLU B 1 38 ? 35.406 12.789 -21.141 1 94.88 38 GLU B N 1
ATOM 3570 C CA . GLU B 1 38 ? 36.094 13.805 -21.922 1 94.88 38 GLU B CA 1
ATOM 3571 C C . GLU B 1 38 ? 35.312 15.102 -21.984 1 94.88 38 GLU B C 1
ATOM 3573 O O . GLU B 1 38 ? 35.875 16.188 -21.812 1 94.88 38 GLU B O 1
ATOM 3578 N N . GLN B 1 39 ? 34.062 15 -22.203 1 94.94 39 GLN B N 1
ATOM 3579 C CA . GLN B 1 39 ? 33.188 16.156 -22.297 1 94.94 39 GLN B CA 1
ATOM 3580 C C . GLN B 1 39 ? 33.188 16.953 -20.984 1 94.94 39 GLN B C 1
ATOM 3582 O O . GLN B 1 39 ? 33.156 18.172 -20.984 1 94.94 39 GLN B O 1
ATOM 3587 N N . LEU B 1 40 ? 33.219 16.203 -19.891 1 95 40 LEU B N 1
ATOM 3588 C CA . LEU B 1 40 ? 33.062 16.828 -18.578 1 95 40 LEU B CA 1
ATOM 3589 C C . LEU B 1 40 ? 34.438 17.172 -18 1 95 40 LEU B C 1
ATOM 3591 O O . LEU B 1 40 ? 34.531 17.906 -17 1 95 40 LEU B O 1
ATOM 3595 N N . GLY B 1 41 ? 35.469 16.609 -18.578 1 95.25 41 GLY B N 1
ATOM 3596 C CA . GLY B 1 41 ? 36.812 16.828 -18.062 1 95.25 41 GLY B CA 1
ATOM 3597 C C . GLY B 1 41 ? 37.062 16.125 -16.734 1 95.25 41 GLY B C 1
ATOM 3598 O O . GLY B 1 41 ? 37.625 16.719 -15.82 1 95.25 41 GLY B O 1
ATOM 3599 N N . VAL B 1 42 ? 36.531 15.008 -16.594 1 96.25 42 VAL B N 1
ATOM 3600 C CA . VAL B 1 42 ? 36.719 14.234 -15.367 1 96.25 42 VAL B CA 1
ATOM 3601 C C . VAL B 1 42 ? 37.281 12.859 -15.703 1 96.25 42 VAL B C 1
ATOM 3603 O O . VAL B 1 42 ? 37.375 12.484 -16.875 1 96.25 42 VAL B O 1
ATOM 3606 N N . ASN B 1 43 ? 37.75 12.188 -14.695 1 95.25 43 ASN B N 1
ATOM 3607 C CA . ASN B 1 43 ? 38.281 10.836 -14.875 1 95.25 43 ASN B CA 1
ATOM 3608 C C . ASN B 1 43 ? 37.156 9.867 -15.289 1 95.25 43 ASN B C 1
ATOM 3610 O O . ASN B 1 43 ? 36.031 9.984 -14.836 1 95.25 43 ASN B O 1
ATOM 3614 N N . ARG B 1 44 ? 37.562 8.906 -16.094 1 94.38 44 ARG B N 1
ATOM 3615 C CA . ARG B 1 44 ? 36.625 7.898 -16.562 1 94.38 44 ARG B CA 1
ATOM 3616 C C . ARG B 1 44 ? 36 7.148 -15.383 1 94.38 44 ARG B C 1
ATOM 3618 O O . ARG B 1 44 ? 34.844 6.758 -15.438 1 94.38 44 ARG B O 1
ATOM 3625 N N . ASN B 1 45 ? 36.75 7.035 -14.391 1 93 45 ASN B N 1
ATOM 3626 C CA . ASN B 1 45 ? 36.281 6.312 -13.219 1 93 45 ASN B CA 1
ATOM 3627 C C . ASN B 1 45 ? 35.156 7.074 -12.531 1 93 45 ASN B C 1
ATOM 3629 O O . ASN B 1 45 ? 34.25 6.465 -11.914 1 93 45 ASN B O 1
ATOM 3633 N N . THR B 1 46 ? 35.219 8.328 -12.633 1 93.12 46 THR B N 1
ATOM 3634 C CA . THR B 1 46 ? 34.156 9.172 -12.062 1 93.12 46 THR B CA 1
ATOM 3635 C C . THR B 1 46 ? 32.844 8.953 -12.781 1 93.12 46 THR B C 1
ATOM 3637 O O . THR B 1 46 ? 31.797 8.789 -12.148 1 93.12 46 THR B O 1
ATOM 3640 N N . VAL B 1 47 ? 32.906 8.859 -14.094 1 94.19 47 VAL B N 1
ATOM 3641 C CA . VAL B 1 47 ? 31.719 8.648 -14.898 1 94.19 47 VAL B CA 1
ATOM 3642 C C . VAL B 1 47 ? 31.203 7.223 -14.703 1 94.19 47 VAL B C 1
ATOM 3644 O O . VAL B 1 47 ? 30 6.996 -14.57 1 94.19 47 VAL B O 1
ATOM 3647 N N . ALA B 1 48 ? 32.125 6.352 -14.664 1 92.19 48 ALA B N 1
ATOM 3648 C CA . ALA B 1 48 ? 31.766 4.953 -14.461 1 92.19 48 ALA B CA 1
ATOM 3649 C C . ALA B 1 48 ? 31.047 4.762 -13.125 1 92.19 48 ALA B C 1
ATOM 3651 O O . ALA B 1 48 ? 30.078 4.016 -13.031 1 92.19 48 ALA B O 1
ATOM 3652 N N . ALA B 1 49 ? 31.562 5.484 -12.164 1 90.12 49 ALA B N 1
ATOM 3653 C CA . ALA B 1 49 ? 30.953 5.434 -10.844 1 90.12 49 ALA B CA 1
ATOM 3654 C C . ALA B 1 49 ? 29.547 6.008 -10.875 1 90.12 49 ALA B C 1
ATOM 3656 O O . ALA B 1 49 ? 28.641 5.469 -10.234 1 90.12 49 ALA B O 1
ATOM 3657 N N . ALA B 1 50 ? 29.359 7.02 -11.586 1 92.12 50 ALA B N 1
ATOM 3658 C CA . ALA B 1 50 ? 28.047 7.625 -11.727 1 92.12 50 ALA B CA 1
ATOM 3659 C C . ALA B 1 50 ? 27.062 6.672 -12.414 1 92.12 50 ALA B C 1
ATOM 3661 O O . ALA B 1 50 ? 25.922 6.52 -11.977 1 92.12 50 ALA B O 1
ATOM 3662 N N . TYR B 1 51 ? 27.516 6.043 -13.43 1 91.5 51 TYR B N 1
ATOM 3663 C CA . TYR B 1 51 ? 26.672 5.121 -14.18 1 91.5 51 TYR B CA 1
ATOM 3664 C C . TYR B 1 51 ? 26.297 3.902 -13.344 1 91.5 51 TYR B C 1
ATOM 3666 O O . TYR B 1 51 ? 25.172 3.422 -13.398 1 91.5 51 TYR B O 1
ATOM 3674 N N . ARG B 1 52 ? 27.234 3.512 -12.578 1 85.94 52 ARG B N 1
ATOM 3675 C CA . ARG B 1 52 ? 26.953 2.408 -11.672 1 85.94 52 ARG B CA 1
ATOM 3676 C C . ARG B 1 52 ? 25.891 2.799 -10.656 1 85.94 52 ARG B C 1
ATOM 3678 O O . ARG B 1 52 ? 25 2.002 -10.344 1 85.94 52 ARG B O 1
ATOM 3685 N N . ARG B 1 53 ? 26.016 4 -10.188 1 85.25 53 ARG B N 1
ATOM 3686 C CA . ARG B 1 53 ? 25.031 4.504 -9.234 1 85.25 53 ARG B CA 1
ATOM 3687 C C . ARG B 1 53 ? 23.656 4.602 -9.875 1 85.25 53 ARG B C 1
ATOM 3689 O O . ARG B 1 53 ? 22.641 4.27 -9.242 1 85.25 53 ARG B O 1
ATOM 3696 N N . LEU B 1 54 ? 23.672 5.055 -11.094 1 88.38 54 LEU B N 1
ATOM 3697 C CA . LEU B 1 54 ? 22.406 5.164 -11.828 1 88.38 54 LEU B CA 1
ATOM 3698 C C . LEU B 1 54 ? 21.766 3.793 -11.992 1 88.38 54 LEU B C 1
ATOM 3700 O O . LEU B 1 54 ? 20.547 3.656 -11.844 1 88.38 54 LEU B O 1
ATOM 3704 N N . SER B 1 55 ? 22.562 2.854 -12.211 1 82.62 55 SER B N 1
ATOM 3705 C CA . SER B 1 55 ? 22.078 1.488 -12.375 1 82.62 55 SER B CA 1
ATOM 3706 C C . SER B 1 55 ? 21.547 0.927 -11.062 1 82.62 55 SER B C 1
ATOM 3708 O O . SER B 1 55 ? 20.469 0.34 -11.023 1 82.62 55 SER B O 1
ATOM 3710 N N . THR B 1 56 ? 22.312 1.242 -10.07 1 75.44 56 THR B N 1
ATOM 3711 C CA . THR B 1 56 ? 21.922 0.757 -8.75 1 75.44 56 THR B CA 1
ATOM 3712 C C . THR B 1 56 ? 20.625 1.396 -8.297 1 75.44 56 THR B C 1
ATOM 3714 O O . THR B 1 56 ? 19.797 0.744 -7.648 1 75.44 56 THR B O 1
ATOM 3717 N N . ALA B 1 57 ? 20.484 2.613 -8.695 1 76.75 57 ALA B N 1
ATOM 3718 C CA . ALA B 1 57 ? 19.297 3.367 -8.305 1 76.75 57 ALA B CA 1
ATOM 3719 C C . ALA B 1 57 ? 18.109 3.023 -9.203 1 76.75 57 ALA B C 1
ATOM 3721 O O . ALA B 1 57 ? 17.016 3.531 -9 1 76.75 57 ALA B O 1
ATOM 3722 N N . GLY B 1 58 ? 18.359 2.156 -10.227 1 76.88 58 GLY B N 1
ATOM 3723 C CA . GLY B 1 58 ? 17.297 1.754 -11.125 1 76.88 58 GLY B CA 1
ATOM 3724 C C . GLY B 1 58 ? 16.938 2.818 -12.148 1 76.88 58 GLY B C 1
ATOM 3725 O O . GLY B 1 58 ? 15.859 2.781 -12.742 1 76.88 58 GLY B O 1
ATOM 3726 N N . ILE B 1 59 ? 17.719 3.773 -12.328 1 84.88 59 ILE B N 1
ATOM 3727 C CA . ILE B 1 59 ? 17.453 4.875 -13.25 1 84.88 59 ILE B CA 1
ATOM 3728 C C . ILE B 1 59 ? 17.969 4.516 -14.648 1 84.88 59 ILE B C 1
ATOM 3730 O O . ILE B 1 59 ? 17.344 4.859 -15.648 1 84.88 59 ILE B O 1
ATOM 3734 N N . ALA B 1 60 ? 19.078 3.787 -14.672 1 87.69 60 ALA B N 1
ATOM 3735 C CA . ALA B 1 60 ? 19.688 3.375 -15.938 1 87.69 60 ALA B CA 1
ATOM 3736 C C . ALA B 1 60 ? 20.031 1.889 -15.914 1 87.69 60 ALA B C 1
ATOM 3738 O O . ALA B 1 60 ? 20 1.248 -14.867 1 87.69 60 ALA B O 1
ATOM 3739 N N . SER B 1 61 ? 20.141 1.341 -17.047 1 84.69 61 SER B N 1
ATOM 3740 C CA . SER B 1 61 ? 20.562 -0.046 -17.219 1 84.69 61 SER B CA 1
ATOM 3741 C C . SER B 1 61 ? 21.734 -0.156 -18.172 1 84.69 61 SER B C 1
ATOM 3743 O O . SER B 1 61 ? 21.734 0.459 -19.234 1 84.69 61 SER B O 1
ATOM 3745 N N . THR B 1 62 ? 22.734 -0.795 -17.688 1 79.75 62 THR B N 1
ATOM 3746 C CA . THR B 1 62 ? 23.922 -0.983 -18.516 1 79.75 62 THR B CA 1
ATOM 3747 C C . THR B 1 62 ? 23.875 -2.336 -19.219 1 79.75 62 THR B C 1
ATOM 3749 O O . THR B 1 62 ? 23.719 -3.375 -18.578 1 79.75 62 THR B O 1
ATOM 3752 N N . GLN B 1 63 ? 23.734 -2.285 -20.5 1 68.62 63 GLN B N 1
ATOM 3753 C CA . GLN B 1 63 ? 23.875 -3.488 -21.312 1 68.62 63 GLN B CA 1
ATOM 3754 C C . GLN B 1 63 ? 25.234 -3.533 -21.984 1 68.62 63 GLN B C 1
ATOM 3756 O O . GLN B 1 63 ? 25.547 -2.699 -22.844 1 68.62 63 GLN B O 1
ATOM 3761 N N . ARG B 1 64 ? 26.078 -4.324 -21.562 1 64.31 64 ARG B N 1
ATOM 3762 C CA . ARG B 1 64 ? 27.484 -4.453 -21.922 1 64.31 64 ARG B CA 1
ATOM 3763 C C . ARG B 1 64 ? 27.75 -3.854 -23.312 1 64.31 64 ARG B C 1
ATOM 3765 O O . ARG B 1 64 ? 28.312 -2.77 -23.422 1 64.31 64 ARG B O 1
ATOM 3772 N N . ARG B 1 65 ? 27.375 -4.594 -24.406 1 68.44 65 ARG B N 1
ATOM 3773 C CA . ARG B 1 65 ? 27.766 -4.188 -25.75 1 68.44 65 ARG B CA 1
ATOM 3774 C C . ARG B 1 65 ? 26.875 -3.053 -26.25 1 68.44 65 ARG B C 1
ATOM 3776 O O . ARG B 1 65 ? 27.297 -2.26 -27.094 1 68.44 65 ARG B O 1
ATOM 3783 N N . LEU B 1 66 ? 25.719 -2.725 -25.562 1 76.31 66 LEU B N 1
ATOM 3784 C CA . LEU B 1 66 ? 24.766 -1.763 -26.109 1 76.31 66 LEU B CA 1
ATOM 3785 C C . LEU B 1 66 ? 24.828 -0.439 -25.359 1 76.31 66 LEU B C 1
ATOM 3787 O O . LEU B 1 66 ? 24.234 0.551 -25.781 1 76.31 66 LEU B O 1
ATOM 3791 N N . GLY B 1 67 ? 25.688 -0.377 -24.328 1 84.81 67 GLY B N 1
ATOM 3792 C CA . GLY B 1 67 ? 25.844 0.875 -23.594 1 84.81 67 GLY B CA 1
ATOM 3793 C C . GLY B 1 67 ? 24.875 1.01 -22.438 1 84.81 67 GLY B C 1
ATOM 3794 O O . GLY B 1 67 ? 24.234 0.034 -22.031 1 84.81 67 GLY B O 1
ATOM 3795 N N . THR B 1 68 ? 24.859 2.215 -21.734 1 88.75 68 THR B N 1
ATOM 3796 C CA . THR B 1 68 ? 23.984 2.541 -20.625 1 88.75 68 THR B CA 1
ATOM 3797 C C . THR B 1 68 ? 22.781 3.373 -21.094 1 88.75 68 THR B C 1
ATOM 3799 O O . THR B 1 68 ? 22.953 4.402 -21.75 1 88.75 68 THR B O 1
ATOM 3802 N N . SER B 1 69 ? 21.562 2.855 -20.859 1 90.31 69 SER B N 1
ATOM 3803 C CA . SER B 1 69 ? 20.359 3.566 -21.266 1 90.31 69 SER B CA 1
ATOM 3804 C C . SER B 1 69 ? 19.453 3.869 -20.078 1 90.31 69 SER B C 1
ATOM 3806 O O . SER B 1 69 ? 19.531 3.195 -19.047 1 90.31 69 SER B O 1
ATOM 3808 N N . ILE B 1 70 ? 18.703 4.961 -20.234 1 89 70 ILE B N 1
ATOM 3809 C CA . ILE B 1 70 ? 17.719 5.281 -19.219 1 89 70 ILE B CA 1
ATOM 3810 C C . ILE B 1 70 ? 16.656 4.188 -19.172 1 89 70 ILE B C 1
ATOM 3812 O O . ILE B 1 70 ? 16.109 3.795 -20.203 1 89 70 ILE B O 1
ATOM 3816 N N . ARG B 1 71 ? 16.391 3.756 -17.984 1 80.88 71 ARG B N 1
ATOM 3817 C CA . ARG B 1 71 ? 15.414 2.684 -17.828 1 80.88 71 ARG B CA 1
ATOM 3818 C C . ARG B 1 71 ? 14.008 3.158 -18.188 1 80.88 71 ARG B C 1
ATOM 3820 O O . ARG B 1 71 ? 13.625 4.285 -17.875 1 80.88 71 ARG B O 1
ATOM 3827 N N . SER B 1 72 ? 13.328 2.371 -19.016 1 73.62 72 SER B N 1
ATOM 3828 C CA . SER B 1 72 ? 11.93 2.664 -19.328 1 73.62 72 SER B CA 1
ATOM 3829 C C . SER B 1 72 ? 11.023 2.357 -18.141 1 73.62 72 SER B C 1
ATOM 3831 O O . SER B 1 72 ? 11.32 1.47 -17.344 1 73.62 72 SER B O 1
ATOM 3833 N N . LEU B 1 73 ? 10.062 3.336 -17.938 1 66.5 73 LEU B N 1
ATOM 3834 C CA . LEU B 1 73 ? 9.016 2.943 -17 1 66.5 73 LEU B CA 1
ATOM 3835 C C . LEU B 1 73 ? 8.398 1.607 -17.406 1 66.5 73 LEU B C 1
ATOM 3837 O O . LEU B 1 73 ? 8.188 1.346 -18.594 1 66.5 73 LEU B O 1
ATOM 3841 N N . PRO B 1 74 ? 8.477 0.756 -16.391 1 63.47 74 PRO B N 1
ATOM 3842 C CA . PRO B 1 74 ? 7.871 -0.526 -16.766 1 63.47 74 PRO B CA 1
ATOM 3843 C C . PRO B 1 74 ? 6.453 -0.374 -17.312 1 63.47 74 PRO B C 1
ATOM 3845 O O . PRO B 1 74 ? 5.652 0.386 -16.766 1 63.47 74 PRO B O 1
ATOM 3848 N N . ALA B 1 75 ? 6.234 -0.696 -18.562 1 68.69 75 ALA B N 1
ATOM 3849 C CA . ALA B 1 75 ? 4.875 -0.787 -19.078 1 68.69 75 ALA B CA 1
ATOM 3850 C C . ALA B 1 75 ? 4.043 -1.78 -18.281 1 68.69 75 ALA B C 1
ATOM 3852 O O . ALA B 1 75 ? 4.578 -2.727 -17.703 1 68.69 75 ALA B O 1
ATOM 3853 N N . PRO B 1 76 ? 2.75 -1.389 -18.203 1 70.44 76 PRO B N 1
ATOM 3854 C CA . PRO B 1 76 ? 1.921 -2.408 -17.562 1 70.44 76 PRO B CA 1
ATOM 3855 C C . PRO B 1 76 ? 2.047 -3.779 -18.219 1 70.44 76 PRO B C 1
ATOM 3857 O O . PRO B 1 76 ? 2.072 -3.875 -19.453 1 70.44 76 PRO B O 1
ATOM 3860 N N . GLY B 1 77 ? 2.516 -4.758 -17.5 1 75.62 77 GLY B N 1
ATOM 3861 C CA . GLY B 1 77 ? 2.531 -6.117 -18.031 1 75.62 77 GLY B CA 1
ATOM 3862 C C . GLY B 1 77 ? 1.146 -6.719 -18.156 1 75.62 77 GLY B C 1
ATOM 3863 O O . GLY B 1 77 ? 0.142 -6.035 -17.953 1 75.62 77 GLY B O 1
ATOM 3864 N N . GLU B 1 78 ? 1.136 -7.902 -18.688 1 83.62 78 GLU B N 1
ATOM 3865 C CA . GLU B 1 78 ? -0.126 -8.633 -18.734 1 83.62 78 GLU B CA 1
ATOM 3866 C C . GLU B 1 78 ? -0.759 -8.727 -17.344 1 83.62 78 GLU B C 1
ATOM 3868 O O . GLU B 1 78 ? -0.056 -8.898 -16.344 1 83.62 78 GLU B O 1
ATOM 3873 N N . GLN B 1 79 ? -2.027 -8.445 -17.297 1 86.69 79 GLN B N 1
ATOM 3874 C CA . GLN B 1 79 ? -2.754 -8.469 -16.031 1 86.69 79 GLN B CA 1
ATOM 3875 C C . GLN B 1 79 ? -3.861 -9.516 -16.062 1 86.69 79 GLN B C 1
ATOM 3877 O O . GLN B 1 79 ? -4.359 -9.883 -17.125 1 86.69 79 GLN B O 1
ATOM 3882 N N . GLU B 1 80 ? -4.152 -9.977 -14.875 1 87.81 80 GLU B N 1
ATOM 3883 C CA . GLU B 1 80 ? -5.316 -10.852 -14.781 1 87.81 80 GLU B CA 1
ATOM 3884 C C . GLU B 1 80 ? -6.582 -10.141 -15.242 1 87.81 80 GLU B C 1
ATOM 3886 O O . GLU B 1 80 ? -6.668 -8.914 -15.188 1 87.81 80 GLU B O 1
ATOM 3891 N N . GLY B 1 81 ? -7.52 -10.898 -15.656 1 86.88 81 GLY B N 1
ATOM 3892 C CA . GLY B 1 81 ? -8.734 -10.344 -16.234 1 86.88 81 GLY B CA 1
ATOM 3893 C C . GLY B 1 81 ? -8.711 -10.289 -17.75 1 86.88 81 GLY B C 1
ATOM 3894 O O . GLY B 1 81 ? -7.734 -10.703 -18.375 1 86.88 81 GLY B O 1
ATOM 3895 N N . SER B 1 82 ? -9.836 -10.078 -18.297 1 79.94 82 SER B N 1
ATOM 3896 C CA . SER B 1 82 ? -9.945 -9.922 -19.75 1 79.94 82 SER B CA 1
ATOM 3897 C C . SER B 1 82 ? -10.695 -8.648 -20.109 1 79.94 82 SER B C 1
ATOM 3899 O O . SER B 1 82 ? -11.297 -8.008 -19.25 1 79.94 82 SER B O 1
ATOM 3901 N N . GLN B 1 83 ? -10.477 -8.25 -21.297 1 72.44 83 GLN B N 1
ATOM 3902 C CA . GLN B 1 83 ? -11.156 -7.043 -21.75 1 72.44 83 GLN B CA 1
ATOM 3903 C C . GLN B 1 83 ? -12.672 -7.238 -21.781 1 72.44 83 GLN B C 1
ATOM 3905 O O . GLN B 1 83 ? -13.164 -8.258 -22.266 1 72.44 83 GLN B O 1
ATOM 3910 N N . PRO B 1 84 ? -13.266 -6.312 -21.25 1 71.38 84 PRO B N 1
ATOM 3911 C CA . PRO B 1 84 ? -14.727 -6.406 -21.281 1 71.38 84 PRO B CA 1
ATOM 3912 C C . PRO B 1 84 ? -15.289 -6.344 -22.703 1 71.38 84 PRO B C 1
ATOM 3914 O O . PRO B 1 84 ? -14.688 -5.715 -23.578 1 71.38 84 PRO B O 1
ATOM 3917 N N . GLY B 1 85 ? -16.344 -7.031 -22.984 1 76.81 85 GLY B N 1
ATOM 3918 C CA . GLY B 1 85 ? -17.094 -6.875 -24.219 1 76.81 85 GLY B CA 1
ATOM 3919 C C . GLY B 1 85 ? -16.719 -7.883 -25.297 1 76.81 85 GLY B C 1
ATOM 3920 O O . GLY B 1 85 ? -17.109 -7.758 -26.453 1 76.81 85 GLY B O 1
ATOM 3921 N N . THR B 1 86 ? -15.922 -8.836 -25 1 81.25 86 THR B N 1
ATOM 3922 C CA . THR B 1 86 ? -15.547 -9.828 -26 1 81.25 86 THR B CA 1
ATOM 3923 C C . THR B 1 86 ? -16.75 -10.703 -26.359 1 81.25 86 THR B C 1
ATOM 3925 O O . THR B 1 86 ? -17.609 -10.953 -25.531 1 81.25 86 THR B O 1
ATOM 3928 N N . THR B 1 87 ? -16.859 -11.109 -27.641 1 89.38 87 THR B N 1
ATOM 3929 C CA . THR B 1 87 ? -17.891 -12.023 -28.125 1 89.38 87 THR B CA 1
ATOM 3930 C C . THR B 1 87 ? -17.422 -13.477 -27.984 1 89.38 87 THR B C 1
ATOM 3932 O O . THR B 1 87 ? -18.219 -14.406 -28.172 1 89.38 87 THR B O 1
ATOM 3935 N N . LEU B 1 88 ? -16.203 -13.664 -27.578 1 93.38 88 LEU B N 1
ATOM 3936 C CA . LEU B 1 88 ? -15.641 -15 -27.391 1 93.38 88 LEU B CA 1
ATOM 3937 C C . LEU B 1 88 ? -16.031 -15.562 -26.031 1 93.38 88 LEU B C 1
ATOM 3939 O O . LEU B 1 88 ? -16.391 -14.812 -25.125 1 93.38 88 LEU B O 1
ATOM 3943 N N . ILE B 1 89 ? -16.062 -16.906 -25.953 1 95.19 89 ILE B N 1
ATOM 3944 C CA . ILE B 1 89 ? -16.156 -17.531 -24.641 1 95.19 89 ILE B CA 1
ATOM 3945 C C . ILE B 1 89 ? -14.844 -17.312 -23.875 1 95.19 89 ILE B C 1
ATOM 3947 O O . ILE B 1 89 ? -13.82 -17.922 -24.188 1 95.19 89 ILE B O 1
ATOM 3951 N N . ASP B 1 90 ? -14.906 -16.453 -22.906 1 95.25 90 ASP B N 1
ATOM 3952 C CA . ASP B 1 90 ? -13.703 -15.992 -22.203 1 95.25 90 ASP B CA 1
ATOM 3953 C C . ASP B 1 90 ? -13.297 -16.984 -21.109 1 95.25 90 ASP B C 1
ATOM 3955 O O . ASP B 1 90 ? -13.961 -17.094 -20.078 1 95.25 90 ASP B O 1
ATOM 3959 N N . LEU B 1 91 ? -12.219 -17.688 -21.359 1 96.75 91 LEU B N 1
ATOM 3960 C CA . LEU B 1 91 ? -11.648 -18.609 -20.375 1 96.75 91 LEU B CA 1
ATOM 3961 C C . LEU B 1 91 ? -10.234 -18.172 -20 1 96.75 91 LEU B C 1
ATOM 3963 O O . LEU B 1 91 ? -9.406 -19 -19.609 1 96.75 91 LEU B O 1
ATOM 3967 N N . ALA B 1 92 ? -9.969 -16.844 -20.172 1 95.25 92 ALA B N 1
ATOM 3968 C CA . ALA B 1 92 ? -8.641 -16.312 -19.906 1 95.25 92 ALA B CA 1
ATOM 3969 C C . ALA B 1 92 ? -8.664 -15.383 -18.688 1 95.25 92 ALA B C 1
ATOM 3971 O O . ALA B 1 92 ? -7.625 -14.836 -18.297 1 95.25 92 ALA B O 1
ATOM 3972 N N . HIS B 1 93 ? -9.727 -15.227 -18 1 92.69 93 HIS B N 1
ATOM 3973 C CA . HIS B 1 93 ? -9.961 -14.125 -17.078 1 92.69 93 HIS B CA 1
ATOM 3974 C C . HIS B 1 93 ? -9.344 -14.414 -15.711 1 92.69 93 HIS B C 1
ATOM 3976 O O . HIS B 1 93 ? -8.969 -13.484 -14.984 1 92.69 93 HIS B O 1
ATOM 3982 N N . GLY B 1 94 ? -9.266 -15.633 -15.289 1 94.31 94 GLY B N 1
ATOM 3983 C CA . GLY B 1 94 ? -8.711 -15.992 -13.992 1 94.31 94 GLY B CA 1
ATOM 3984 C C . GLY B 1 94 ? -9.648 -15.68 -12.836 1 94.31 94 GLY B C 1
ATOM 3985 O O . GLY B 1 94 ? -9.234 -15.664 -11.68 1 94.31 94 GLY B O 1
ATOM 3986 N N . ASN B 1 95 ? -10.945 -15.484 -13.039 1 95.88 95 ASN B N 1
ATOM 3987 C CA . ASN B 1 95 ? -11.922 -15.086 -12.023 1 95.88 95 ASN B CA 1
ATOM 3988 C C . ASN B 1 95 ? -12.672 -16.297 -11.477 1 95.88 95 ASN B C 1
ATOM 3990 O O . ASN B 1 95 ? -12.859 -17.297 -12.18 1 95.88 95 ASN B O 1
ATOM 3994 N N . PRO B 1 96 ? -13.078 -16.203 -10.227 1 96.38 96 PRO B N 1
ATOM 3995 C CA . PRO B 1 96 ? -14.086 -17.156 -9.742 1 96.38 96 PRO B CA 1
ATOM 3996 C C . PRO B 1 96 ? -15.453 -16.938 -10.398 1 96.38 96 PRO B C 1
ATOM 3998 O O . PRO B 1 96 ? -15.672 -15.93 -11.062 1 96.38 96 PRO B O 1
ATOM 4001 N N . ASP B 1 97 ? -16.297 -17.953 -10.289 1 95.88 97 ASP B N 1
ATOM 4002 C CA . ASP B 1 97 ? -17.672 -17.812 -10.742 1 95.88 97 ASP B CA 1
ATOM 4003 C C . ASP B 1 97 ? -18.469 -16.906 -9.797 1 95.88 97 ASP B C 1
ATOM 4005 O O . ASP B 1 97 ? -18.625 -17.219 -8.617 1 95.88 97 ASP B O 1
ATOM 4009 N N . PRO B 1 98 ? -18.953 -15.789 -10.297 1 93.88 98 PRO B N 1
ATOM 4010 C CA . PRO B 1 98 ? -19.688 -14.859 -9.438 1 93.88 98 PRO B CA 1
ATOM 4011 C C . PRO B 1 98 ? -20.891 -15.508 -8.75 1 93.88 98 PRO B C 1
ATOM 4013 O O . PRO B 1 98 ? -21.312 -15.047 -7.688 1 93.88 98 PRO B O 1
ATOM 4016 N N . ARG B 1 99 ? -21.516 -16.672 -9.289 1 94.31 99 ARG B N 1
ATOM 4017 C CA . ARG B 1 99 ? -22.656 -17.359 -8.719 1 94.31 99 ARG B CA 1
ATOM 4018 C C . ARG B 1 99 ? -22.344 -17.891 -7.324 1 94.31 99 ARG B C 1
ATOM 4020 O O . ARG B 1 99 ? -23.25 -18.141 -6.523 1 94.31 99 ARG B O 1
ATOM 4027 N N . TRP B 1 100 ? -21.016 -18.031 -7.078 1 95.94 100 TRP B N 1
ATOM 4028 C CA . TRP B 1 100 ? -20.641 -18.641 -5.809 1 95.94 100 TRP B CA 1
ATOM 4029 C C . TRP B 1 100 ? -20.172 -17.594 -4.812 1 95.94 100 TRP B C 1
ATOM 4031 O O . TRP B 1 100 ? -19.766 -17.922 -3.693 1 95.94 100 TRP B O 1
ATOM 4041 N N . LEU B 1 101 ? -20.156 -16.328 -5.164 1 95.94 101 LEU B N 1
ATOM 4042 C CA . LEU B 1 101 ? -19.688 -15.266 -4.285 1 95.94 101 LEU B CA 1
ATOM 4043 C C . LEU B 1 101 ? -20.844 -14.703 -3.465 1 95.94 101 LEU B C 1
ATOM 4045 O O . LEU B 1 101 ? -21.953 -14.539 -3.977 1 95.94 101 LEU B O 1
ATOM 4049 N N . PRO B 1 102 ? -20.578 -14.398 -2.232 1 95.06 102 PRO B N 1
ATOM 4050 C CA . PRO B 1 102 ? -21.641 -13.82 -1.411 1 95.06 102 PRO B CA 1
ATOM 4051 C C . PRO B 1 102 ? -21.938 -12.367 -1.775 1 95.06 102 PRO B C 1
ATOM 4053 O O . PRO B 1 102 ? -21.094 -11.68 -2.342 1 95.06 102 PRO B O 1
ATOM 4056 N N . ASP B 1 103 ? -23.188 -11.945 -1.495 1 93.88 103 ASP B N 1
ATOM 4057 C CA . ASP B 1 103 ? -23.578 -10.539 -1.601 1 93.88 103 ASP B CA 1
ATOM 4058 C C . ASP B 1 103 ? -23.156 -9.766 -0.352 1 93.88 103 ASP B C 1
ATOM 4060 O O . ASP B 1 103 ? -23.828 -9.836 0.681 1 93.88 103 ASP B O 1
ATOM 4064 N N . LEU B 1 104 ? -22.156 -8.93 -0.506 1 92.19 104 LEU B N 1
ATOM 4065 C CA . LEU B 1 104 ? -21.609 -8.211 0.632 1 92.19 104 LEU B CA 1
ATOM 4066 C C . LEU B 1 104 ? -22.625 -7.242 1.22 1 92.19 104 LEU B C 1
ATOM 4068 O O . LEU B 1 104 ? -22.641 -7 2.428 1 92.19 104 LEU B O 1
ATOM 4072 N N . ALA B 1 105 ? -23.453 -6.633 0.366 1 93.06 105 ALA B N 1
ATOM 4073 C CA . ALA B 1 105 ? -24.469 -5.707 0.845 1 93.06 105 ALA B CA 1
ATOM 4074 C C . ALA B 1 105 ? -25.469 -6.414 1.755 1 93.06 105 ALA B C 1
ATOM 4076 O O . ALA B 1 105 ? -25.938 -5.844 2.748 1 93.06 105 ALA B O 1
ATOM 4077 N N . ALA B 1 106 ? -25.797 -7.625 1.419 1 91.81 106 ALA B N 1
ATOM 4078 C CA . ALA B 1 106 ? -26.781 -8.398 2.174 1 91.81 106 ALA B CA 1
ATOM 4079 C C . ALA B 1 106 ? -26.297 -8.672 3.592 1 91.81 106 ALA B C 1
ATOM 4081 O O . ALA B 1 106 ? -27.094 -8.836 4.512 1 91.81 106 ALA B O 1
ATOM 4082 N N . LEU B 1 107 ? -25.031 -8.656 3.797 1 90.75 107 LEU B N 1
ATOM 4083 C CA . LEU B 1 107 ? -24.438 -8.945 5.098 1 90.75 107 LEU B CA 1
ATOM 4084 C C . LEU B 1 107 ? -24.734 -7.824 6.09 1 90.75 107 LEU B C 1
ATOM 4086 O O . LEU B 1 107 ? -24.641 -8.023 7.301 1 90.75 107 LEU B O 1
ATOM 4090 N N . TRP B 1 108 ? -25.062 -6.668 5.602 1 91.88 108 TRP B N 1
ATOM 4091 C CA . TRP B 1 108 ? -25.281 -5.5 6.453 1 91.88 108 TRP B CA 1
ATOM 4092 C C . TRP B 1 108 ? -26.766 -5.207 6.625 1 91.88 108 TRP B C 1
ATOM 4094 O O . TRP B 1 108 ? -27.141 -4.227 7.27 1 91.88 108 TRP B O 1
ATOM 4104 N N . ARG B 1 109 ? -27.578 -6.027 6.027 1 88.81 109 ARG B N 1
ATOM 4105 C CA . ARG B 1 109 ? -29.016 -5.812 6.16 1 88.81 109 ARG B CA 1
ATOM 4106 C C . ARG B 1 109 ? -29.453 -5.887 7.621 1 88.81 109 ARG B C 1
ATOM 4108 O O . ARG B 1 109 ? -29.188 -6.879 8.305 1 88.81 109 ARG B O 1
ATOM 4115 N N . GLY B 1 110 ? -30.047 -4.777 8.109 1 86.44 110 GLY B N 1
ATOM 4116 C CA . GLY B 1 110 ? -30.547 -4.719 9.469 1 86.44 110 GLY B CA 1
ATOM 4117 C C . GLY B 1 110 ? -29.469 -4.434 10.5 1 86.44 110 GLY B C 1
ATOM 4118 O O . GLY B 1 110 ? -29.688 -4.602 11.695 1 86.44 110 GLY B O 1
ATOM 4119 N N . ARG B 1 111 ? -28.297 -4.094 10.031 1 89.06 111 ARG B N 1
ATOM 4120 C CA . ARG B 1 111 ? -27.188 -3.783 10.93 1 89.06 111 ARG B CA 1
ATOM 4121 C C . ARG B 1 111 ? -26.703 -2.346 10.734 1 89.06 111 ARG B C 1
ATOM 4123 O O . ARG B 1 111 ? -27.031 -1.715 9.719 1 89.06 111 ARG B O 1
ATOM 4130 N N . SER B 1 112 ? -26.109 -1.852 11.805 1 90.38 112 SER B N 1
ATOM 4131 C CA . SER B 1 112 ? -25.453 -0.548 11.727 1 90.38 112 SER B CA 1
ATOM 4132 C C . SER B 1 112 ? -23.938 -0.683 11.812 1 90.38 112 SER B C 1
ATOM 4134 O O . SER B 1 112 ? -23.422 -1.646 12.383 1 90.38 112 SER B O 1
ATOM 4136 N N . TYR B 1 113 ? -23.344 0.21 11.148 1 91.5 113 TYR B N 1
ATOM 4137 C CA . TYR B 1 113 ? -21.875 0.232 11.211 1 91.5 113 TYR B CA 1
ATOM 4138 C C . TYR B 1 113 ? -21.391 1.331 12.148 1 91.5 113 TYR B C 1
ATOM 4140 O O . TYR B 1 113 ? -21.766 2.496 12 1 91.5 113 TYR B O 1
ATOM 4148 N N . GLN B 1 114 ? -20.625 0.974 13.117 1 87.62 114 GLN B N 1
ATOM 4149 C CA . GLN B 1 114 ? -19.938 1.939 13.977 1 87.62 114 GLN B CA 1
ATOM 4150 C C . GLN B 1 114 ? -18.547 2.244 13.453 1 87.62 114 GLN B C 1
ATOM 4152 O O . GLN B 1 114 ? -17.672 1.377 13.469 1 87.62 114 GLN B O 1
ATOM 4157 N N . PRO B 1 115 ? -18.359 3.451 13.055 1 88.81 115 PRO B N 1
ATOM 4158 C CA . PRO B 1 115 ? -17.047 3.777 12.484 1 88.81 115 PRO B CA 1
ATOM 4159 C C . PRO B 1 115 ? -15.906 3.633 13.5 1 88.81 115 PRO B C 1
ATOM 4161 O O . PRO B 1 115 ? -16.047 4.051 14.648 1 88.81 115 PRO B O 1
ATOM 4164 N N . ARG B 1 116 ? -14.883 2.967 13.102 1 91.44 116 ARG B N 1
ATOM 4165 C CA . ARG B 1 116 ? -13.656 2.975 13.898 1 91.44 116 ARG B CA 1
ATOM 4166 C C . ARG B 1 116 ? -12.875 4.266 13.688 1 91.44 116 ARG B C 1
ATOM 4168 O O . ARG B 1 116 ? -12.797 4.777 12.57 1 91.44 116 ARG B O 1
ATOM 4175 N N . LEU B 1 117 ? -12.352 4.77 14.758 1 92.12 117 LEU B N 1
ATOM 4176 C CA . LEU B 1 117 ? -11.633 6.039 14.75 1 92.12 117 LEU B CA 1
ATOM 4177 C C . LEU B 1 117 ? -10.133 5.812 14.906 1 92.12 117 LEU B C 1
ATOM 4179 O O . LEU B 1 117 ? -9.688 4.684 15.125 1 92.12 117 LEU B O 1
ATOM 4183 N N . TYR B 1 118 ? -9.328 6.898 14.648 1 90.06 118 TYR B N 1
ATOM 4184 C CA . TYR B 1 118 ? -7.895 6.82 14.898 1 90.06 118 TYR B CA 1
ATOM 4185 C C . TYR B 1 118 ? -7.613 6.359 16.328 1 90.06 118 TYR B C 1
ATOM 4187 O O . TYR B 1 118 ? -8.289 6.789 17.266 1 90.06 118 TYR B O 1
ATOM 4195 N N . GLY B 1 119 ? -6.602 5.453 16.422 1 88.5 119 GLY B N 1
ATOM 4196 C CA . GLY B 1 119 ? -6.227 4.945 17.734 1 88.5 119 GLY B CA 1
ATOM 4197 C C . GLY B 1 119 ? -6.801 3.572 18.031 1 88.5 119 GLY B C 1
ATOM 4198 O O . GLY B 1 119 ? -6.312 2.869 18.922 1 88.5 119 GLY B O 1
ATOM 4199 N N . ALA B 1 120 ? -7.852 3.193 17.297 1 88.06 120 ALA B N 1
ATOM 4200 C CA . ALA B 1 120 ? -8.422 1.857 17.469 1 88.06 120 ALA B CA 1
ATOM 4201 C C . ALA B 1 120 ? -7.473 0.79 16.922 1 88.06 120 ALA B C 1
ATOM 4203 O O . ALA B 1 120 ? -6.605 1.08 16.094 1 88.06 120 ALA B O 1
ATOM 4204 N N . ASP B 1 121 ? -7.652 -0.445 17.422 1 90.5 121 ASP B N 1
ATOM 4205 C CA . ASP B 1 121 ? -6.891 -1.568 16.891 1 90.5 121 ASP B CA 1
ATOM 4206 C C . ASP B 1 121 ? -7.102 -1.708 15.383 1 90.5 121 ASP B C 1
ATOM 4208 O O . ASP B 1 121 ? -8.219 -1.541 14.891 1 90.5 121 ASP B O 1
ATOM 4212 N N . THR B 1 122 ? -6.059 -2.041 14.742 1 93.19 122 THR B N 1
ATOM 4213 C CA . THR B 1 122 ? -6.098 -2.045 13.289 1 93.19 122 THR B CA 1
ATOM 4214 C C . THR B 1 122 ? -6.793 -3.299 12.766 1 93.19 122 THR B C 1
ATOM 4216 O O . THR B 1 122 ? -7.211 -3.348 11.609 1 93.19 122 THR B O 1
ATOM 4219 N N . VAL B 1 123 ? -6.887 -4.352 13.586 1 96.56 123 VAL B N 1
ATOM 4220 C CA . VAL B 1 123 ? -7.484 -5.602 13.141 1 96.56 123 VAL B CA 1
ATOM 4221 C C . VAL B 1 123 ? -8.688 -5.941 14.016 1 96.56 123 VAL B C 1
ATOM 4223 O O . VAL B 1 123 ? -8.609 -5.891 15.242 1 96.56 123 VAL B O 1
ATOM 4226 N N . ASN B 1 124 ? -9.82 -6.188 13.359 1 96.25 124 ASN B N 1
ATOM 4227 C CA . ASN B 1 124 ? -10.992 -6.723 14.031 1 96.25 124 ASN B CA 1
ATOM 4228 C C . ASN B 1 124 ? -10.656 -7.965 14.852 1 96.25 124 ASN B C 1
ATOM 4230 O O . ASN B 1 124 ? -10.18 -8.961 14.312 1 96.25 124 ASN B O 1
ATOM 4234 N N . PRO B 1 125 ? -10.93 -7.902 16.141 1 96.44 125 PRO B N 1
ATOM 4235 C CA . PRO B 1 125 ? -10.5 -9.008 17 1 96.44 125 PRO B CA 1
ATOM 4236 C C . PRO B 1 125 ? -11.109 -10.344 16.594 1 96.44 125 PRO B C 1
ATOM 4238 O O . PRO B 1 125 ? -10.43 -11.375 16.641 1 96.44 125 PRO B O 1
ATOM 4241 N N . ALA B 1 126 ? -12.359 -10.352 16.234 1 97.19 126 ALA B N 1
ATOM 4242 C CA . ALA B 1 126 ? -13.008 -11.602 15.82 1 97.19 126 ALA B CA 1
ATOM 4243 C C . ALA B 1 126 ? -12.375 -12.156 14.555 1 97.19 126 ALA B C 1
ATOM 4245 O O . ALA B 1 126 ? -12.18 -13.367 14.43 1 97.19 126 ALA B O 1
ATOM 4246 N N . LEU B 1 127 ? -12.062 -11.32 13.625 1 97.81 127 LEU B N 1
ATOM 4247 C CA . LEU B 1 127 ? -11.391 -11.75 12.406 1 97.81 127 LEU B CA 1
ATOM 4248 C C . LEU B 1 127 ? -9.984 -12.234 12.703 1 97.81 127 LEU B C 1
ATOM 4250 O O . LEU B 1 127 ? -9.531 -13.242 12.141 1 97.81 127 LEU B O 1
ATOM 4254 N N . ALA B 1 128 ? -9.289 -11.531 13.602 1 97.81 128 ALA B N 1
ATOM 4255 C CA . ALA B 1 128 ? -7.957 -11.961 14.023 1 97.81 128 ALA B CA 1
ATOM 4256 C C . ALA B 1 128 ? -7.992 -13.375 14.602 1 97.81 128 ALA B C 1
ATOM 4258 O O . ALA B 1 128 ? -7.129 -14.203 14.305 1 97.81 128 ALA B O 1
ATOM 4259 N N . ASN B 1 129 ? -8.969 -13.625 15.43 1 97.56 129 ASN B N 1
ATOM 4260 C CA . ASN B 1 129 ? -9.133 -14.953 16.016 1 97.56 129 ASN B CA 1
ATOM 4261 C C . ASN B 1 129 ? -9.391 -16.016 14.953 1 97.56 129 ASN B C 1
ATOM 4263 O O . ASN B 1 129 ? -8.828 -17.109 15.016 1 97.56 129 ASN B O 1
ATOM 4267 N N . TYR B 1 130 ? -10.234 -15.695 14.055 1 97.19 130 TYR B N 1
ATOM 4268 C CA . TYR B 1 130 ? -10.484 -16.609 12.953 1 97.19 130 TYR B CA 1
ATOM 4269 C C . TYR B 1 130 ? -9.195 -16.938 12.203 1 97.19 130 TYR B C 1
ATOM 4271 O O . TYR B 1 130 ? -8.914 -18.094 11.938 1 97.19 130 TYR B O 1
ATOM 4279 N N . ILE B 1 131 ? -8.43 -15.945 11.883 1 97.88 131 ILE B N 1
ATOM 4280 C CA . ILE B 1 131 ? -7.203 -16.109 11.117 1 97.88 131 ILE B CA 1
ATOM 4281 C C . ILE B 1 131 ? -6.195 -16.922 11.914 1 97.88 131 ILE B C 1
ATOM 4283 O O . ILE B 1 131 ? -5.492 -17.781 11.359 1 97.88 131 ILE B O 1
ATOM 4287 N N . ALA B 1 132 ? -6.109 -16.656 13.195 1 97.75 132 ALA B N 1
ATOM 4288 C CA . ALA B 1 132 ? -5.207 -17.406 14.062 1 97.75 132 ALA B CA 1
ATOM 4289 C C . ALA B 1 132 ? -5.523 -18.891 14.023 1 97.75 132 ALA B C 1
ATOM 4291 O O . ALA B 1 132 ? -4.617 -19.734 13.961 1 97.75 132 ALA B O 1
ATOM 4292 N N . GLN B 1 133 ? -6.766 -19.203 14.062 1 96.62 133 GLN B N 1
ATOM 4293 C CA . GLN B 1 133 ? -7.18 -20.594 13.992 1 96.62 133 GLN B CA 1
ATOM 4294 C C . GLN B 1 133 ? -6.938 -21.172 12.594 1 96.62 133 GLN B C 1
ATOM 4296 O O . GLN B 1 133 ? -6.426 -22.281 12.461 1 96.62 133 GLN B O 1
ATOM 4301 N N . TRP B 1 134 ? -7.297 -20.406 11.641 1 96.31 134 TRP B N 1
ATOM 4302 C CA . TRP B 1 134 ? -7.207 -20.797 10.234 1 96.31 134 TRP B CA 1
ATOM 4303 C C . TRP B 1 134 ? -5.758 -21.078 9.836 1 96.31 134 TRP B C 1
ATOM 4305 O O . TRP B 1 134 ? -5.477 -22.031 9.102 1 96.31 134 TRP B O 1
ATOM 4315 N N . CYS B 1 135 ? -4.789 -20.297 10.344 1 96.75 135 CYS B N 1
ATOM 4316 C CA . CYS B 1 135 ? -3.379 -20.391 9.977 1 96.75 135 CYS B CA 1
ATOM 4317 C C . CYS B 1 135 ? -2.602 -21.203 11.008 1 96.75 135 CYS B C 1
ATOM 4319 O O . CYS B 1 135 ? -1.483 -21.641 10.734 1 96.75 135 CYS B O 1
ATOM 4321 N N . GLY B 1 136 ? -3.107 -21.438 12.164 1 94.25 136 GLY B N 1
ATOM 4322 C CA . GLY B 1 136 ? -2.41 -21.984 13.312 1 94.25 136 GLY B CA 1
ATOM 4323 C C . GLY B 1 136 ? -1.82 -23.359 13.047 1 94.25 136 GLY B C 1
ATOM 4324 O O . GLY B 1 136 ? -0.741 -23.688 13.547 1 94.25 136 GLY B O 1
ATOM 4325 N N . LEU B 1 137 ? -2.443 -24.156 12.234 1 87.94 137 LEU B N 1
ATOM 4326 C CA . LEU B 1 137 ? -1.936 -25.5 11.984 1 87.94 137 LEU B CA 1
ATOM 4327 C C . LEU B 1 137 ? -0.869 -25.484 10.891 1 87.94 137 LEU B C 1
ATOM 4329 O O . LEU B 1 137 ? -0.104 -26.438 10.758 1 87.94 137 LEU B O 1
ATOM 4333 N N . ASP B 1 138 ? -0.739 -24.438 10.234 1 95.19 138 ASP B N 1
ATOM 4334 C CA . ASP B 1 138 ? 0.083 -24.391 9.031 1 95.19 138 ASP B CA 1
ATOM 4335 C C . ASP B 1 138 ? 1.309 -23.5 9.227 1 95.19 138 ASP B C 1
ATOM 4337 O O . ASP B 1 138 ? 2.193 -23.453 8.375 1 95.19 138 ASP B O 1
ATOM 4341 N N . CYS B 1 139 ? 1.365 -22.75 10.367 1 95.06 139 CYS B N 1
ATOM 4342 C CA . CYS B 1 139 ? 2.443 -21.812 10.648 1 95.06 139 CYS B CA 1
ATOM 4343 C C . CYS B 1 139 ? 3.258 -22.266 11.852 1 95.06 139 CYS B C 1
ATOM 4345 O O . CYS B 1 139 ? 2.75 -22.984 12.719 1 95.06 139 CYS B O 1
ATOM 4347 N N . PRO B 1 140 ? 4.539 -21.906 11.906 1 93.69 140 PRO B N 1
ATOM 4348 C CA . PRO B 1 140 ? 5.293 -22.078 13.148 1 93.69 140 PRO B CA 1
ATOM 4349 C C . PRO B 1 140 ? 4.629 -21.391 14.336 1 93.69 140 PRO B C 1
ATOM 4351 O O . PRO B 1 140 ? 3.881 -20.422 14.156 1 93.69 140 PRO B O 1
ATOM 4354 N N . ALA B 1 141 ? 4.945 -21.906 15.492 1 90.81 141 ALA B N 1
ATOM 4355 C CA . ALA B 1 141 ? 4.359 -21.359 16.719 1 90.81 141 ALA B CA 1
ATOM 4356 C C . ALA B 1 141 ? 4.773 -19.906 16.922 1 90.81 141 ALA B C 1
ATOM 4358 O O . ALA B 1 141 ? 5.824 -19.469 16.438 1 90.81 141 ALA B O 1
ATOM 4359 N N . GLY B 1 142 ? 3.893 -19.188 17.609 1 93.12 142 GLY B N 1
ATOM 4360 C CA . GLY B 1 142 ? 4.219 -17.828 18 1 93.12 142 GLY B CA 1
ATOM 4361 C C . GLY B 1 142 ? 4.059 -16.812 16.891 1 93.12 142 GLY B C 1
ATOM 4362 O O . GLY B 1 142 ? 4.574 -15.703 16.969 1 93.12 142 GLY B O 1
ATOM 4363 N N . PHE B 1 143 ? 3.385 -17.219 15.836 1 96.38 143 PHE B N 1
ATOM 4364 C CA . PHE B 1 143 ? 3.203 -16.281 14.734 1 96.38 143 PHE B CA 1
ATOM 4365 C C . PHE B 1 143 ? 2.215 -15.188 15.109 1 96.38 143 PHE B C 1
ATOM 4367 O O . PHE B 1 143 ? 1.451 -15.336 16.062 1 96.38 143 PHE B O 1
ATOM 4374 N N . GLU B 1 144 ? 2.27 -14.078 14.414 1 97.12 144 GLU B N 1
ATOM 4375 C CA . GLU B 1 144 ? 1.366 -12.938 14.57 1 97.12 144 GLU B CA 1
ATOM 4376 C C . GLU B 1 144 ? 0.522 -12.734 13.312 1 97.12 144 GLU B C 1
ATOM 4378 O O . GLU B 1 144 ? 0.877 -13.211 12.234 1 97.12 144 GLU B O 1
ATOM 4383 N N . VAL B 1 145 ? -0.657 -12.078 13.555 1 97.81 145 VAL B N 1
ATOM 4384 C CA . VAL B 1 145 ? -1.63 -11.922 12.477 1 97.81 145 VAL B CA 1
ATOM 4385 C C . VAL B 1 145 ? -1.747 -10.445 12.102 1 97.81 145 VAL B C 1
ATOM 4387 O O . VAL B 1 145 ? -1.918 -9.586 12.969 1 97.81 145 VAL B O 1
ATOM 4390 N N . ASP B 1 146 ? -1.617 -10.109 10.828 1 97.69 146 ASP B N 1
ATOM 4391 C CA . ASP B 1 146 ? -1.87 -8.789 10.242 1 97.69 146 ASP B CA 1
ATOM 4392 C C . ASP B 1 146 ? -2.76 -8.898 9.008 1 97.69 146 ASP B C 1
ATOM 4394 O O . ASP B 1 146 ? -3.041 -10 8.531 1 97.69 146 ASP B O 1
ATOM 4398 N N . LEU B 1 147 ? -3.293 -7.801 8.57 1 98.12 147 LEU B N 1
ATOM 4399 C CA . LEU B 1 147 ? -4.074 -7.723 7.336 1 98.12 147 LEU B CA 1
ATOM 4400 C C . LEU B 1 147 ? -3.428 -6.758 6.348 1 98.12 147 LEU B C 1
ATOM 4402 O O . LEU B 1 147 ? -2.799 -5.777 6.746 1 98.12 147 LEU B O 1
ATOM 4406 N N . ALA B 1 148 ? -3.551 -7.062 5.105 1 97.44 148 ALA B N 1
ATOM 4407 C CA . ALA B 1 148 ? -3.107 -6.188 4.02 1 97.44 148 ALA B CA 1
ATOM 4408 C C . ALA B 1 148 ? -4.207 -6.004 2.979 1 97.44 148 ALA B C 1
ATOM 4410 O O . ALA B 1 148 ? -5.238 -6.68 3.029 1 97.44 148 ALA B O 1
ATOM 4411 N N . HIS B 1 149 ? -4.008 -5.043 2.059 1 96.75 149 HIS B N 1
ATOM 4412 C CA . HIS B 1 149 ? -4.969 -4.719 1.01 1 96.75 149 HIS B CA 1
ATOM 4413 C C . HIS B 1 149 ? -4.895 -5.727 -0.134 1 96.75 149 HIS B C 1
ATOM 4415 O O . HIS B 1 149 ? -4.816 -5.34 -1.302 1 96.75 149 HIS B O 1
ATOM 4421 N N . GLY B 1 150 ? -4.91 -7.035 0.226 1 96.5 150 GLY B N 1
ATOM 4422 C CA . GLY B 1 150 ? -4.785 -8.133 -0.716 1 96.5 150 GLY B CA 1
ATOM 4423 C C . GLY B 1 150 ? -3.42 -8.797 -0.681 1 96.5 150 GLY B C 1
ATOM 4424 O O . GLY B 1 150 ? -2.496 -8.289 -0.042 1 96.5 150 GLY B O 1
ATOM 4425 N N . ALA B 1 151 ? -3.346 -9.906 -1.391 1 96.94 151 ALA B N 1
ATOM 4426 C CA . ALA B 1 151 ? -2.119 -10.703 -1.365 1 96.94 151 ALA B CA 1
ATOM 4427 C C . ALA B 1 151 ? -0.973 -9.961 -2.049 1 96.94 151 ALA B C 1
ATOM 4429 O O . ALA B 1 151 ? 0.167 -10 -1.58 1 96.94 151 ALA B O 1
ATOM 4430 N N . VAL B 1 152 ? -1.249 -9.305 -3.156 1 95.69 152 VAL B N 1
ATOM 4431 C CA . VAL B 1 152 ? -0.205 -8.594 -3.889 1 95.69 152 VAL B CA 1
ATOM 4432 C C . VAL B 1 152 ? 0.362 -7.473 -3.021 1 95.69 152 VAL B C 1
ATOM 4434 O O . VAL B 1 152 ? 1.58 -7.297 -2.943 1 95.69 152 VAL B O 1
ATOM 4437 N N . ASP B 1 153 ? -0.501 -6.758 -2.342 1 95.62 153 ASP B N 1
ATOM 4438 C CA . ASP B 1 153 ? -0.061 -5.719 -1.415 1 95.62 153 ASP B CA 1
ATOM 4439 C C . ASP B 1 153 ? 0.783 -6.309 -0.288 1 95.62 153 ASP B C 1
ATOM 4441 O O . ASP B 1 153 ? 1.821 -5.75 0.075 1 95.62 153 ASP B O 1
ATOM 4445 N N . ALA B 1 154 ? 0.31 -7.402 0.301 1 97.38 154 ALA B N 1
ATOM 4446 C CA . ALA B 1 154 ? 1.048 -8.07 1.37 1 97.38 154 ALA B CA 1
ATOM 4447 C C . ALA B 1 154 ? 2.465 -8.422 0.923 1 97.38 154 ALA B C 1
ATOM 4449 O O . ALA B 1 154 ? 3.436 -8.109 1.614 1 97.38 154 ALA B O 1
ATOM 4450 N N . ILE B 1 155 ? 2.557 -9.008 -0.226 1 97.62 155 ILE B N 1
ATOM 4451 C CA . ILE B 1 155 ? 3.844 -9.469 -0.735 1 97.62 155 ILE B CA 1
ATOM 4452 C C . ILE B 1 155 ? 4.738 -8.266 -1.039 1 97.62 155 ILE B C 1
ATOM 4454 O O . ILE B 1 155 ? 5.93 -8.281 -0.725 1 97.62 155 ILE B O 1
ATOM 4458 N N . GLU B 1 156 ? 4.191 -7.27 -1.596 1 95.19 156 GLU B N 1
ATOM 4459 C CA . GLU B 1 156 ? 4.945 -6.051 -1.869 1 95.19 156 GLU B CA 1
ATOM 4460 C C . GLU B 1 156 ? 5.535 -5.465 -0.588 1 95.19 156 GLU B C 1
ATOM 4462 O O . GLU B 1 156 ? 6.723 -5.141 -0.535 1 95.19 156 GLU B O 1
ATOM 4467 N N . ARG B 1 157 ? 4.688 -5.316 0.408 1 94.31 157 ARG B N 1
ATOM 4468 C CA . ARG B 1 157 ? 5.133 -4.746 1.676 1 94.31 157 ARG B CA 1
ATOM 4469 C C . ARG B 1 157 ? 6.223 -5.609 2.309 1 94.31 157 ARG B C 1
ATOM 4471 O O . ARG B 1 157 ? 7.184 -5.086 2.875 1 94.31 157 ARG B O 1
ATOM 4478 N N . LEU B 1 158 ? 6.059 -6.883 2.232 1 96.12 158 LEU B N 1
ATOM 4479 C CA . LEU B 1 158 ? 7.043 -7.805 2.785 1 96.12 158 LEU B CA 1
ATOM 4480 C C . LEU B 1 158 ? 8.383 -7.668 2.066 1 96.12 158 LEU B C 1
ATOM 4482 O O . LEU B 1 158 ? 9.43 -7.582 2.711 1 96.12 158 LEU B O 1
ATOM 4486 N N . LEU B 1 159 ? 8.336 -7.645 0.737 1 94.94 159 LEU B N 1
ATOM 4487 C CA . LEU B 1 159 ? 9.562 -7.512 -0.036 1 94.94 159 LEU B CA 1
ATOM 4488 C C . LEU B 1 159 ? 10.266 -6.191 0.271 1 94.94 159 LEU B C 1
ATOM 4490 O O . LEU B 1 159 ? 11.477 -6.16 0.502 1 94.94 159 LEU B O 1
ATOM 4494 N N . PHE B 1 160 ? 9.516 -5.164 0.39 1 88.5 160 PHE B N 1
ATOM 4495 C CA . PHE B 1 160 ? 10.078 -3.842 0.628 1 88.5 160 PHE B CA 1
ATOM 4496 C C . PHE B 1 160 ? 10.656 -3.744 2.035 1 88.5 160 PHE B C 1
ATOM 4498 O O . PHE B 1 160 ? 11.617 -3.004 2.268 1 88.5 160 PHE B O 1
ATOM 4505 N N . ALA B 1 161 ? 10.086 -4.453 2.904 1 87.19 161 ALA B N 1
ATOM 4506 C CA . ALA B 1 161 ? 10.562 -4.426 4.285 1 87.19 161 ALA B CA 1
ATOM 4507 C C . ALA B 1 161 ? 11.969 -5.004 4.387 1 87.19 161 ALA B C 1
ATOM 4509 O O . ALA B 1 161 ? 12.75 -4.598 5.25 1 87.19 161 ALA B O 1
ATOM 4510 N N . TYR B 1 162 ? 12.312 -5.883 3.439 1 89 162 TYR B N 1
ATOM 4511 C CA . TYR B 1 162 ? 13.547 -6.629 3.652 1 89 162 TYR B CA 1
ATOM 4512 C C . TYR B 1 162 ? 14.523 -6.414 2.502 1 89 162 TYR B C 1
ATOM 4514 O O . TYR B 1 162 ? 15.734 -6.543 2.676 1 89 162 TYR B O 1
ATOM 4522 N N . LEU B 1 163 ? 13.984 -6.133 1.318 1 89.88 163 LEU B N 1
ATOM 4523 C CA . LEU B 1 163 ? 14.844 -6.172 0.136 1 89.88 163 LEU B CA 1
ATOM 4524 C C . LEU B 1 163 ? 15.125 -4.762 -0.374 1 89.88 163 LEU B C 1
ATOM 4526 O O . LEU B 1 163 ? 14.469 -3.805 0.041 1 89.88 163 LEU B O 1
ATOM 4530 N N . ARG B 1 164 ? 16.109 -4.707 -1.185 1 82.75 164 ARG B N 1
ATOM 4531 C CA . ARG B 1 164 ? 16.531 -3.479 -1.854 1 82.75 164 ARG B CA 1
ATOM 4532 C C . ARG B 1 164 ? 16.516 -3.656 -3.369 1 82.75 164 ARG B C 1
ATOM 4534 O O . ARG B 1 164 ? 16.594 -4.781 -3.869 1 82.75 164 ARG B O 1
ATOM 4541 N N . PRO B 1 165 ? 16.422 -2.494 -4.109 1 78.38 165 PRO B N 1
ATOM 4542 C CA . PRO B 1 165 ? 16.469 -2.615 -5.566 1 78.38 165 PRO B CA 1
ATOM 4543 C C . PRO B 1 165 ? 17.641 -3.449 -6.055 1 78.38 165 PRO B C 1
ATOM 4545 O O . PRO B 1 165 ? 18.75 -3.318 -5.527 1 78.38 165 PRO B O 1
ATOM 4548 N N . GLY B 1 166 ? 17.344 -4.355 -6.945 1 81.25 166 GLY B N 1
ATOM 4549 C CA . GLY B 1 166 ? 18.391 -5.203 -7.5 1 81.25 166 GLY B CA 1
ATOM 4550 C C . GLY B 1 166 ? 18.469 -6.562 -6.828 1 81.25 166 GLY B C 1
ATOM 4551 O O . GLY B 1 166 ? 19.062 -7.492 -7.363 1 81.25 166 GLY B O 1
ATOM 4552 N N . ASP B 1 167 ? 17.906 -6.711 -5.633 1 89.62 167 ASP B N 1
ATOM 4553 C CA . ASP B 1 167 ? 17.891 -8 -4.957 1 89.62 167 ASP B CA 1
ATOM 4554 C C . ASP B 1 167 ? 17.125 -9.039 -5.77 1 89.62 167 ASP B C 1
ATOM 4556 O O . ASP B 1 167 ? 16.188 -8.695 -6.492 1 89.62 167 ASP B O 1
ATOM 4560 N N . LYS B 1 168 ? 17.531 -10.273 -5.648 1 93.81 168 LYS B N 1
ATOM 4561 C CA . LYS B 1 168 ? 16.969 -11.375 -6.406 1 93.81 168 LYS B CA 1
ATOM 4562 C C . LYS B 1 168 ? 15.859 -12.07 -5.617 1 93.81 168 LYS B C 1
ATOM 4564 O O . LYS B 1 168 ? 16 -12.312 -4.418 1 93.81 168 LYS B O 1
ATOM 4569 N N . VAL B 1 169 ? 14.773 -12.297 -6.281 1 97.94 169 VAL B N 1
ATOM 4570 C CA . VAL B 1 169 ? 13.633 -13.016 -5.727 1 97.94 169 VAL B CA 1
ATOM 4571 C C . VAL B 1 169 ? 13.352 -14.266 -6.562 1 97.94 169 VAL B C 1
ATOM 4573 O O . VAL B 1 169 ? 13.125 -14.164 -7.773 1 97.94 169 VAL B O 1
ATOM 4576 N N . ALA B 1 170 ? 13.414 -15.461 -5.926 1 98.62 170 ALA B N 1
ATOM 4577 C CA . ALA B 1 170 ? 13.047 -16.688 -6.617 1 98.62 170 ALA B CA 1
ATOM 4578 C C . ALA B 1 170 ? 11.531 -16.844 -6.691 1 98.62 170 ALA B C 1
ATOM 4580 O O . ALA B 1 170 ? 10.836 -16.734 -5.68 1 98.62 170 ALA B O 1
ATOM 4581 N N . VAL B 1 171 ? 11.047 -17.094 -7.887 1 98.56 171 VAL B N 1
ATOM 4582 C CA . VAL B 1 171 ? 9.625 -17.328 -8.117 1 98.56 171 VAL B CA 1
ATOM 4583 C C . VAL B 1 171 ? 9.453 -18.547 -9.023 1 98.56 171 VAL B C 1
ATOM 4585 O O . VAL B 1 171 ? 10.406 -19.016 -9.648 1 98.56 171 VAL B O 1
ATOM 4588 N N . GLU B 1 172 ? 8.281 -19.031 -9.016 1 98.5 172 GLU B N 1
ATOM 4589 C CA . GLU B 1 172 ? 7.934 -20.156 -9.875 1 98.5 172 GLU B CA 1
ATOM 4590 C C . GLU B 1 172 ? 7.953 -19.75 -11.352 1 98.5 172 GLU B C 1
ATOM 4592 O O . GLU B 1 172 ? 7.691 -18.594 -11.688 1 98.5 172 GLU B O 1
ATOM 4597 N N . ASN B 1 173 ? 8.219 -20.734 -12.219 1 97.88 173 ASN B N 1
ATOM 4598 C CA . ASN B 1 173 ? 8.156 -20.594 -13.672 1 97.88 173 ASN B CA 1
ATOM 4599 C C . ASN B 1 173 ? 7.457 -21.781 -14.328 1 97.88 173 ASN B C 1
ATOM 4601 O O . ASN B 1 173 ? 8.016 -22.875 -14.391 1 97.88 173 ASN B O 1
ATOM 4605 N N . PRO B 1 174 ? 6.246 -21.594 -14.914 1 96.5 174 PRO B N 1
ATOM 4606 C CA . PRO B 1 174 ? 5.543 -20.328 -15.078 1 96.5 174 PRO B CA 1
ATOM 4607 C C . PRO B 1 174 ? 5.145 -19.688 -13.75 1 96.5 174 PRO B C 1
ATOM 4609 O O . PRO B 1 174 ? 5.051 -20.391 -12.734 1 96.5 174 PRO B O 1
ATOM 4612 N N . CYS B 1 175 ? 4.973 -18.359 -13.805 1 96.5 175 CYS B N 1
ATOM 4613 C CA . CYS B 1 175 ? 4.715 -17.594 -12.594 1 96.5 175 CYS B CA 1
ATOM 4614 C C . CYS B 1 175 ? 3.416 -16.797 -12.711 1 96.5 175 CYS B C 1
ATOM 4616 O O . CYS B 1 175 ? 3.072 -16.328 -13.797 1 96.5 175 CYS B O 1
ATOM 4618 N N . PHE B 1 176 ? 2.76 -16.719 -11.609 1 94.56 176 PHE B N 1
ATOM 4619 C CA . PHE B 1 176 ? 1.559 -15.891 -11.547 1 94.56 176 PHE B CA 1
ATOM 4620 C C . PHE B 1 176 ? 1.843 -14.484 -12.062 1 94.56 176 PHE B C 1
ATOM 4622 O O . PHE B 1 176 ? 2.84 -13.875 -11.68 1 94.56 176 PHE B O 1
ATOM 4629 N N . LEU B 1 177 ? 0.965 -13.859 -12.805 1 92.5 177 LEU B N 1
ATOM 4630 C CA . LEU B 1 177 ? 1.154 -12.602 -13.508 1 92.5 177 LEU B CA 1
ATOM 4631 C C . LEU B 1 177 ? 1.396 -11.461 -12.531 1 92.5 177 LEU B C 1
ATOM 4633 O O . LEU B 1 177 ? 2.27 -10.617 -12.758 1 92.5 177 LEU B O 1
ATOM 4637 N N . ALA B 1 178 ? 0.627 -11.43 -11.492 1 92.12 178 ALA B N 1
ATOM 4638 C CA . ALA B 1 178 ? 0.736 -10.32 -10.555 1 92.12 178 ALA B CA 1
ATOM 4639 C C . ALA B 1 178 ? 2.096 -10.32 -9.859 1 92.12 178 ALA B C 1
ATOM 4641 O O . ALA B 1 178 ? 2.643 -9.258 -9.547 1 92.12 178 ALA B O 1
ATOM 4642 N N . SER B 1 179 ? 2.631 -11.477 -9.547 1 93.75 179 SER B N 1
ATOM 4643 C CA . SER B 1 179 ? 3.961 -11.562 -8.961 1 93.75 179 SER B CA 1
ATOM 4644 C C . SER B 1 179 ? 5.031 -11.062 -9.922 1 93.75 179 SER B C 1
ATOM 4646 O O . SER B 1 179 ? 5.938 -10.328 -9.523 1 93.75 179 SER B O 1
ATOM 4648 N N . ILE B 1 180 ? 4.875 -11.453 -11.18 1 91.62 180 ILE B N 1
ATOM 4649 C CA . ILE B 1 180 ? 5.812 -11.016 -12.203 1 91.62 180 ILE B CA 1
ATOM 4650 C C . ILE B 1 180 ? 5.82 -9.492 -12.281 1 91.62 180 ILE B C 1
ATOM 4652 O O . ILE B 1 180 ? 6.879 -8.859 -12.219 1 91.62 180 ILE B O 1
ATOM 4656 N N . ASN B 1 181 ? 4.664 -8.945 -12.359 1 90.25 181 ASN B N 1
ATOM 4657 C CA . ASN B 1 181 ? 4.52 -7.5 -12.477 1 90.25 181 ASN B CA 1
ATOM 4658 C C . ASN B 1 181 ? 5.027 -6.785 -11.227 1 90.25 181 ASN B C 1
ATOM 4660 O O . ASN B 1 181 ? 5.688 -5.746 -11.328 1 90.25 181 ASN B O 1
ATOM 4664 N N . LEU B 1 182 ? 4.711 -7.352 -10.102 1 91.88 182 LEU B N 1
ATOM 4665 C CA . LEU B 1 182 ? 5.121 -6.77 -8.828 1 91.88 182 LEU B CA 1
ATOM 4666 C C . LEU B 1 182 ? 6.641 -6.672 -8.742 1 91.88 182 LEU B C 1
ATOM 4668 O O . LEU B 1 182 ? 7.18 -5.609 -8.43 1 91.88 182 LEU B O 1
ATOM 4672 N N . ILE B 1 183 ? 7.359 -7.727 -9.016 1 91.62 183 ILE B N 1
ATOM 4673 C CA . ILE B 1 183 ? 8.812 -7.758 -8.906 1 91.62 183 ILE B CA 1
ATOM 4674 C C . ILE B 1 183 ? 9.43 -6.797 -9.922 1 91.62 183 ILE B C 1
ATOM 4676 O O . ILE B 1 183 ? 10.336 -6.031 -9.594 1 91.62 183 ILE B O 1
ATOM 4680 N N . ARG B 1 184 ? 8.836 -6.832 -11.07 1 84.94 184 ARG B N 1
ATOM 4681 C CA . ARG B 1 184 ? 9.328 -5.965 -12.141 1 84.94 184 ARG B CA 1
ATOM 4682 C C . ARG B 1 184 ? 9.164 -4.492 -11.766 1 84.94 184 ARG B C 1
ATOM 4684 O O . ARG B 1 184 ? 10.117 -3.713 -11.875 1 84.94 184 ARG B O 1
ATOM 4691 N N . THR B 1 185 ? 8.055 -4.152 -11.25 1 84.25 185 THR B N 1
ATOM 4692 C CA . THR B 1 185 ? 7.758 -2.75 -10.977 1 84.25 185 THR B CA 1
ATOM 4693 C C . THR B 1 185 ? 8.422 -2.301 -9.68 1 84.25 185 THR B C 1
ATOM 4695 O O . THR B 1 185 ? 8.547 -1.101 -9.422 1 84.25 185 THR B O 1
ATOM 4698 N N . SER B 1 186 ? 8.883 -3.207 -8.883 1 85.38 186 SER B N 1
ATOM 4699 C CA . SER B 1 186 ? 9.531 -2.885 -7.613 1 85.38 186 SER B CA 1
ATOM 4700 C C . SER B 1 186 ? 11.039 -2.719 -7.785 1 85.38 186 SER B C 1
ATOM 4702 O O . SER B 1 186 ? 11.75 -2.43 -6.82 1 85.38 186 SER B O 1
ATOM 4704 N N . GLY B 1 187 ? 11.547 -2.953 -8.984 1 81.5 187 GLY B N 1
ATOM 4705 C CA . GLY B 1 187 ? 12.977 -2.846 -9.234 1 81.5 187 GLY B CA 1
ATOM 4706 C C . GLY B 1 187 ? 13.758 -4.043 -8.727 1 81.5 187 GLY B C 1
ATOM 4707 O O . GLY B 1 187 ? 14.977 -3.969 -8.562 1 81.5 187 GLY B O 1
ATOM 4708 N N . LEU B 1 188 ? 13.125 -5.121 -8.383 1 89.44 188 LEU B N 1
ATOM 4709 C CA . LEU B 1 188 ? 13.75 -6.375 -7.973 1 89.44 188 LEU B CA 1
ATOM 4710 C C . LEU B 1 188 ? 14 -7.273 -9.18 1 89.44 188 LEU B C 1
ATOM 4712 O O . LEU B 1 188 ? 13.531 -6.984 -10.281 1 89.44 188 LEU B O 1
ATOM 4716 N N . GLU B 1 189 ? 14.797 -8.273 -8.984 1 89.81 189 GLU B N 1
ATOM 4717 C CA . GLU B 1 189 ? 15.117 -9.211 -10.055 1 89.81 189 GLU B CA 1
ATOM 4718 C C . GLU B 1 189 ? 14.469 -10.57 -9.805 1 89.81 189 GLU B C 1
ATOM 4720 O O . GLU B 1 189 ? 14.703 -11.195 -8.773 1 89.81 189 GLU B O 1
ATOM 4725 N N . SER B 1 190 ? 13.727 -11.016 -10.742 1 95.19 190 SER B N 1
ATOM 4726 C CA . SER B 1 190 ? 13.102 -12.328 -10.617 1 95.19 190 SER B CA 1
ATOM 4727 C C . SER B 1 190 ? 14.031 -13.438 -11.094 1 95.19 190 SER B C 1
ATOM 4729 O O . SER B 1 190 ? 14.727 -13.281 -12.109 1 95.19 190 SER B O 1
ATOM 4731 N N . VAL B 1 191 ? 14.125 -14.477 -10.352 1 97.12 191 VAL B N 1
ATOM 4732 C CA . VAL B 1 191 ? 14.789 -15.719 -10.734 1 97.12 191 VAL B CA 1
ATOM 4733 C C . VAL B 1 191 ? 13.766 -16.844 -10.844 1 97.12 191 VAL B C 1
ATOM 4735 O O . VAL B 1 191 ? 13.172 -17.25 -9.844 1 97.12 191 VAL B O 1
ATOM 4738 N N . GLY B 1 192 ? 13.672 -17.359 -12.062 1 97.94 192 GLY B N 1
ATOM 4739 C CA . GLY B 1 192 ? 12.672 -18.391 -12.297 1 97.94 192 GLY B CA 1
ATOM 4740 C C . GLY B 1 192 ? 13.125 -19.781 -11.859 1 97.94 192 GLY B C 1
ATOM 4741 O O . GLY B 1 192 ? 14.258 -20.172 -12.133 1 97.94 192 GLY B O 1
ATOM 4742 N N . VAL B 1 193 ? 12.258 -20.422 -11.141 1 98.56 193 VAL B N 1
ATOM 4743 C CA . VAL B 1 193 ? 12.438 -21.812 -10.758 1 98.56 193 VAL B CA 1
ATOM 4744 C C . VAL B 1 193 ? 11.336 -22.672 -11.375 1 98.56 193 VAL B C 1
ATOM 4746 O O . VAL B 1 193 ? 10.148 -22.375 -11.211 1 98.56 193 VAL B O 1
ATOM 4749 N N . SER B 1 194 ? 11.648 -23.719 -12 1 97.38 194 SER B N 1
ATOM 4750 C CA . SER B 1 194 ? 10.672 -24.516 -12.734 1 97.38 194 SER B CA 1
ATOM 4751 C C . SER B 1 194 ? 9.68 -25.172 -11.781 1 97.38 194 SER B C 1
ATOM 4753 O O . SER B 1 194 ? 10 -25.422 -10.617 1 97.38 194 SER B O 1
ATOM 4755 N N . VAL B 1 195 ? 8.508 -25.375 -12.344 1 96.31 195 VAL B N 1
ATOM 4756 C CA . VAL B 1 195 ? 7.426 -26.062 -11.641 1 96.31 195 VAL B CA 1
ATOM 4757 C C . VAL B 1 195 ? 7.059 -27.344 -12.375 1 96.31 195 VAL B C 1
ATOM 4759 O O . VAL B 1 195 ? 7.004 -27.359 -13.609 1 96.31 195 VAL B O 1
ATOM 4762 N N . ASP B 1 196 ? 6.945 -28.453 -11.633 1 94.81 196 ASP B N 1
ATOM 4763 C CA . ASP B 1 196 ? 6.391 -29.688 -12.195 1 94.81 196 ASP B CA 1
ATOM 4764 C C . ASP B 1 196 ? 5.094 -30.078 -11.484 1 94.81 196 ASP B C 1
ATOM 4766 O O . ASP B 1 196 ? 4.43 -29.219 -10.891 1 94.81 196 ASP B O 1
ATOM 4770 N N . ALA B 1 197 ? 4.641 -31.281 -11.594 1 94 197 ALA B N 1
ATOM 4771 C CA . ALA B 1 197 ? 3.342 -31.719 -11.086 1 94 197 ALA B CA 1
ATOM 4772 C C . ALA B 1 197 ? 3.277 -31.594 -9.562 1 94 197 ALA B C 1
ATOM 4774 O O . ALA B 1 197 ? 2.189 -31.547 -8.984 1 94 197 ALA B O 1
ATOM 4775 N N . GLU B 1 198 ? 4.477 -31.5 -8.969 1 95.75 198 GLU B N 1
ATOM 4776 C CA . GLU B 1 198 ? 4.52 -31.422 -7.512 1 95.75 198 GLU B CA 1
ATOM 4777 C C . GLU B 1 198 ? 4.953 -30.031 -7.039 1 95.75 198 GLU B C 1
ATOM 4779 O O . GLU B 1 198 ? 5.328 -29.859 -5.879 1 95.75 198 GLU B O 1
ATOM 4784 N N . GLY B 1 199 ? 4.984 -29.062 -7.906 1 96.44 199 GLY B N 1
ATOM 4785 C CA . GLY B 1 199 ? 5.309 -27.703 -7.523 1 96.44 199 GLY B CA 1
ATOM 4786 C C . GLY B 1 199 ? 6.754 -27.328 -7.812 1 96.44 199 GLY B C 1
ATOM 4787 O O . GLY B 1 199 ? 7.371 -27.875 -8.727 1 96.44 199 GLY B O 1
ATOM 4788 N N . MET B 1 200 ? 7.246 -26.406 -7.145 1 98.25 200 MET B N 1
ATOM 4789 C CA . MET B 1 200 ? 8.562 -25.812 -7.352 1 98.25 200 MET B CA 1
ATOM 4790 C C . MET B 1 200 ? 9.656 -26.859 -7.223 1 98.25 200 MET B C 1
ATOM 4792 O O . MET B 1 200 ? 9.672 -27.641 -6.262 1 98.25 200 MET B O 1
ATOM 4796 N N . ARG B 1 201 ? 10.578 -26.891 -8.125 1 98.5 201 ARG B N 1
ATOM 4797 C CA . ARG B 1 201 ? 11.641 -27.891 -8.133 1 98.5 201 ARG B CA 1
ATOM 4798 C C . ARG B 1 201 ? 12.734 -27.531 -7.121 1 98.5 201 ARG B C 1
ATOM 4800 O O . ARG B 1 201 ? 13.25 -26.422 -7.129 1 98.5 201 ARG B O 1
ATOM 4807 N N . VAL B 1 202 ? 13.141 -28.516 -6.379 1 98.75 202 VAL B N 1
ATOM 4808 C CA . VAL B 1 202 ? 14.078 -28.328 -5.273 1 98.75 202 VAL B CA 1
ATOM 4809 C C . VAL B 1 202 ? 15.469 -28.031 -5.82 1 98.75 202 VAL B C 1
ATOM 4811 O O . VAL B 1 202 ? 16.156 -27.125 -5.332 1 98.75 202 VAL B O 1
ATOM 4814 N N . ASP B 1 203 ? 15.93 -28.719 -6.824 1 98.56 203 ASP B N 1
ATOM 4815 C CA . ASP B 1 203 ? 17.281 -28.578 -7.379 1 98.56 203 ASP B CA 1
ATOM 4816 C C . ASP B 1 203 ? 17.484 -27.203 -7.992 1 98.56 203 ASP B C 1
ATOM 4818 O O . ASP B 1 203 ? 18.531 -26.594 -7.82 1 98.56 203 ASP B O 1
ATOM 4822 N N . GLU B 1 204 ? 16.5 -26.719 -8.633 1 98.25 204 GLU B N 1
ATOM 4823 C CA . GLU B 1 204 ? 16.609 -25.406 -9.258 1 98.25 204 GLU B CA 1
ATOM 4824 C C . GLU B 1 204 ? 16.547 -24.281 -8.219 1 98.25 204 GLU B C 1
ATOM 4826 O O . GLU B 1 204 ? 17.219 -23.266 -8.359 1 98.25 204 GLU B O 1
ATOM 4831 N N . LEU B 1 205 ? 15.711 -24.484 -7.199 1 98.75 205 LEU B N 1
ATOM 4832 C CA . LEU B 1 205 ? 15.719 -23.516 -6.117 1 98.75 205 LEU B CA 1
ATOM 4833 C C . LEU B 1 205 ? 17.078 -23.469 -5.434 1 98.75 205 LEU B C 1
ATOM 4835 O O . LEU B 1 205 ? 17.594 -22.391 -5.105 1 98.75 205 LEU B O 1
ATOM 4839 N N . ARG B 1 206 ? 17.656 -24.672 -5.25 1 98.56 206 ARG B N 1
ATOM 4840 C CA . ARG B 1 206 ? 18.984 -24.75 -4.672 1 98.56 206 ARG B CA 1
ATOM 4841 C C . ARG B 1 206 ? 19.984 -23.938 -5.48 1 98.56 206 ARG B C 1
ATOM 4843 O O . ARG B 1 206 ? 20.781 -23.188 -4.91 1 98.56 206 ARG B O 1
ATOM 4850 N N . SER B 1 207 ? 19.906 -24.078 -6.75 1 98.12 207 SER B N 1
ATOM 4851 C CA . SER B 1 207 ? 20.797 -23.328 -7.641 1 98.12 207 SER B CA 1
ATOM 4852 C C . SER B 1 207 ? 20.547 -21.828 -7.527 1 98.12 207 SER B C 1
ATOM 4854 O O . SER B 1 207 ? 21.484 -21.031 -7.512 1 98.12 207 SER B O 1
ATOM 4856 N N . ALA B 1 208 ? 19.297 -21.406 -7.477 1 97.25 208 ALA B N 1
ATOM 4857 C CA . ALA B 1 208 ? 18.938 -19.984 -7.34 1 97.25 208 ALA B CA 1
ATOM 4858 C C . ALA B 1 208 ? 19.469 -19.422 -6.027 1 97.25 208 ALA B C 1
ATOM 4860 O O . ALA B 1 208 ? 20.016 -18.312 -6.004 1 97.25 208 ALA B O 1
ATOM 4861 N N . LEU B 1 209 ? 19.297 -20.172 -4.984 1 96.94 209 LEU B N 1
ATOM 4862 C CA . LEU B 1 209 ? 19.766 -19.75 -3.67 1 96.94 209 LEU B CA 1
ATOM 4863 C C . LEU B 1 209 ? 21.281 -19.578 -3.66 1 96.94 209 LEU B C 1
ATOM 4865 O O . LEU B 1 209 ? 21.812 -18.625 -3.072 1 96.94 209 LEU B O 1
ATOM 4869 N N . ALA B 1 210 ? 21.938 -20.453 -4.348 1 94.94 210 ALA B N 1
ATOM 4870 C CA . ALA B 1 210 ? 23.391 -20.391 -4.453 1 94.94 210 ALA B CA 1
ATOM 4871 C C . ALA B 1 210 ? 23.828 -19.141 -5.199 1 94.94 210 ALA B C 1
ATOM 4873 O O . ALA B 1 210 ? 24.938 -18.641 -4.996 1 94.94 210 ALA B O 1
ATOM 4874 N N . LYS B 1 211 ? 22.922 -18.641 -5.941 1 92.38 211 LYS B N 1
ATOM 4875 C CA . LYS B 1 211 ? 23.25 -17.469 -6.746 1 92.38 211 LYS B CA 1
ATOM 4876 C C . LYS B 1 211 ? 22.844 -16.188 -6.023 1 92.38 211 LYS B C 1
ATOM 4878 O O . LYS B 1 211 ? 22.828 -15.109 -6.621 1 92.38 211 LYS B O 1
ATOM 4883 N N . GLY B 1 212 ? 22.375 -16.281 -4.852 1 92.94 212 GLY B N 1
ATOM 4884 C CA . GLY B 1 212 ? 22.234 -15.094 -4.031 1 92.94 212 GLY B CA 1
ATOM 4885 C C . GLY B 1 212 ? 20.797 -14.625 -3.906 1 92.94 212 GLY B C 1
ATOM 4886 O O . GLY B 1 212 ? 20.547 -13.469 -3.566 1 92.94 212 GLY B O 1
ATOM 4887 N N . VAL B 1 213 ? 19.859 -15.414 -4.156 1 96.19 213 VAL B N 1
ATOM 4888 C CA . VAL B 1 213 ? 18.453 -15.094 -3.951 1 96.19 213 VAL B CA 1
ATOM 4889 C C . VAL B 1 213 ? 18.219 -14.742 -2.484 1 96.19 213 VAL B C 1
ATOM 4891 O O . VAL B 1 213 ? 18.75 -15.391 -1.587 1 96.19 213 VAL B O 1
ATOM 4894 N N . ARG B 1 214 ? 17.375 -13.688 -2.322 1 95.56 214 ARG B N 1
ATOM 4895 C CA . ARG B 1 214 ? 17.172 -13.18 -0.969 1 95.56 214 ARG B CA 1
ATOM 4896 C C . ARG B 1 214 ? 15.734 -13.438 -0.512 1 95.56 214 ARG B C 1
ATOM 4898 O O . ARG B 1 214 ? 15.422 -13.297 0.672 1 95.56 214 ARG B O 1
ATOM 4905 N N . ALA B 1 215 ? 14.906 -13.742 -1.332 1 97.94 215 ALA B N 1
ATOM 4906 C CA . ALA B 1 215 ? 13.523 -14.094 -1.006 1 97.94 215 ALA B CA 1
ATOM 4907 C C . ALA B 1 215 ? 12.984 -15.141 -1.972 1 97.94 215 ALA B C 1
ATOM 4909 O O . ALA B 1 215 ? 13.445 -15.25 -3.109 1 97.94 215 ALA B O 1
ATOM 4910 N N . VAL B 1 216 ? 12.062 -15.914 -1.476 1 98.56 216 VAL B N 1
ATOM 4911 C CA . VAL B 1 216 ? 11.352 -16.906 -2.281 1 98.56 216 VAL B CA 1
ATOM 4912 C C . VAL B 1 216 ? 9.844 -16.703 -2.131 1 98.56 216 VAL B C 1
ATOM 4914 O O . VAL B 1 216 ? 9.344 -16.531 -1.019 1 98.56 216 VAL B O 1
ATOM 4917 N N . ILE B 1 217 ? 9.156 -16.641 -3.242 1 98.69 217 ILE B N 1
ATOM 4918 C CA . ILE B 1 217 ? 7.695 -16.672 -3.271 1 98.69 217 ILE B CA 1
ATOM 4919 C C . ILE B 1 217 ? 7.215 -17.984 -3.877 1 98.69 217 ILE B C 1
ATOM 4921 O O . ILE B 1 217 ? 7.621 -18.359 -4.98 1 98.69 217 ILE B O 1
ATOM 4925 N N . LEU B 1 218 ? 6.43 -18.703 -3.227 1 97.88 218 LEU B N 1
ATOM 4926 C CA . LEU B 1 218 ? 5.91 -19.938 -3.824 1 97.88 218 LEU B CA 1
ATOM 4927 C C . LEU B 1 218 ? 4.441 -20.125 -3.469 1 97.88 218 LEU B C 1
ATOM 4929 O O . LEU B 1 218 ? 3.959 -19.578 -2.479 1 97.88 218 LEU B O 1
ATOM 4933 N N . THR B 1 219 ? 3.723 -20.781 -4.246 1 98.31 219 THR B N 1
ATOM 4934 C CA . THR B 1 219 ? 2.316 -21.141 -4.117 1 98.31 219 THR B CA 1
ATOM 4935 C C . THR B 1 219 ? 2.172 -22.625 -3.748 1 98.31 219 THR B C 1
ATOM 4937 O O . THR B 1 219 ? 2.539 -23.5 -4.531 1 98.31 219 THR B O 1
ATOM 4940 N N . PRO B 1 220 ? 1.591 -22.906 -2.627 1 98.06 220 PRO B N 1
ATOM 4941 C CA . PRO B 1 220 ? 1.625 -24.297 -2.137 1 98.06 220 PRO B CA 1
ATOM 4942 C C . PRO B 1 220 ? 0.566 -25.172 -2.791 1 98.06 220 PRO B C 1
ATOM 4944 O O . PRO B 1 220 ? 0.714 -26.406 -2.824 1 98.06 220 PRO B O 1
ATOM 4947 N N . ARG B 1 221 ? -0.464 -24.547 -3.232 1 97.5 221 ARG B N 1
ATOM 4948 C CA . ARG B 1 221 ? -1.567 -25.266 -3.863 1 97.5 221 ARG B CA 1
ATOM 4949 C C . ARG B 1 221 ? -2.379 -24.344 -4.762 1 97.5 221 ARG B C 1
ATOM 4951 O O . ARG B 1 221 ? -2.303 -23.109 -4.629 1 97.5 221 ARG B O 1
ATOM 4958 N N . ALA B 1 222 ? -3.088 -24.953 -5.723 1 97.19 222 ALA B N 1
ATOM 4959 C CA . ALA B 1 222 ? -3.861 -24.203 -6.711 1 97.19 222 ALA B CA 1
ATOM 4960 C C . ALA B 1 222 ? -2.98 -23.203 -7.453 1 97.19 222 ALA B C 1
ATOM 4962 O O . ALA B 1 222 ? -3.359 -22.047 -7.625 1 97.19 222 ALA B O 1
ATOM 4963 N N . HIS B 1 223 ? -1.843 -23.688 -7.793 1 97.44 223 HIS B N 1
ATOM 4964 C CA . HIS B 1 223 ? -0.849 -22.844 -8.453 1 97.44 223 HIS B CA 1
ATOM 4965 C C . HIS B 1 223 ? -1.419 -22.203 -9.711 1 97.44 223 HIS B C 1
ATOM 4967 O O . HIS B 1 223 ? -2.121 -22.844 -10.484 1 97.44 223 HIS B O 1
ATOM 4973 N N . ASN B 1 224 ? -1.266 -20.953 -9.867 1 96.25 224 ASN B N 1
ATOM 4974 C CA . ASN B 1 224 ? -1.599 -20.219 -11.078 1 96.25 224 ASN B CA 1
ATOM 4975 C C . ASN B 1 224 ? -0.357 -19.938 -11.922 1 96.25 224 ASN B C 1
ATOM 4977 O O . ASN B 1 224 ? 0.526 -19.188 -11.492 1 96.25 224 ASN B O 1
ATOM 4981 N N . PRO B 1 225 ? -0.191 -20.562 -13 1 95.88 225 PRO B N 1
ATOM 4982 C CA . PRO B 1 225 ? -1.282 -21 -13.875 1 95.88 225 PRO B CA 1
ATOM 4983 C C . PRO B 1 225 ? -1.442 -22.516 -13.914 1 95.88 225 PRO B C 1
ATOM 4985 O O . PRO B 1 225 ? -2.389 -23.031 -14.523 1 95.88 225 PRO B O 1
ATOM 4988 N N . THR B 1 226 ? -0.69 -23.328 -13.281 1 95.75 226 THR B N 1
ATOM 4989 C CA . THR B 1 226 ? -0.577 -24.734 -13.617 1 95.75 226 THR B CA 1
ATOM 4990 C C . THR B 1 226 ? -1.631 -25.547 -12.883 1 95.75 226 THR B C 1
ATOM 4992 O O . THR B 1 226 ? -1.953 -26.672 -13.289 1 95.75 226 THR B O 1
ATOM 4995 N N . GLY B 1 227 ? -2.059 -25.047 -11.75 1 96.25 227 GLY B N 1
ATOM 4996 C CA . GLY B 1 227 ? -3.014 -25.781 -10.93 1 96.25 227 GLY B CA 1
ATOM 4997 C C . GLY B 1 227 ? -2.359 -26.812 -10.023 1 96.25 227 GLY B C 1
ATOM 4998 O O . GLY B 1 227 ? -3.037 -27.484 -9.25 1 96.25 227 GLY B O 1
ATOM 4999 N N . CYS B 1 228 ? -1.081 -26.938 -10.023 1 96.06 228 CYS B N 1
ATOM 5000 C CA . CYS B 1 228 ? -0.41 -27.969 -9.25 1 96.06 228 CYS B CA 1
ATOM 5001 C C . CYS B 1 228 ? -0.402 -27.609 -7.766 1 96.06 228 CYS B C 1
ATOM 5003 O O . CYS B 1 228 ? -0.701 -26.484 -7.391 1 96.06 228 CYS B O 1
ATOM 5005 N N . ALA B 1 229 ? -0.168 -28.609 -6.93 1 97.12 229 ALA B N 1
ATOM 5006 C CA . ALA B 1 229 ? 0.011 -28.5 -5.484 1 97.12 229 ALA B CA 1
ATOM 5007 C C . ALA B 1 229 ? 1.263 -29.234 -5.02 1 97.12 229 ALA B C 1
ATOM 5009 O O . ALA B 1 229 ? 1.638 -30.25 -5.602 1 97.12 229 ALA B O 1
ATOM 5010 N N . LEU B 1 230 ? 1.838 -28.703 -4.012 1 98 230 LEU B N 1
ATOM 5011 C CA . LEU B 1 230 ? 2.984 -29.391 -3.426 1 98 230 LEU B CA 1
ATOM 5012 C C . LEU B 1 230 ? 2.576 -30.75 -2.852 1 98 230 LEU B C 1
ATOM 5014 O O . LEU B 1 230 ? 1.566 -30.844 -2.152 1 98 230 LEU B O 1
ATOM 5018 N N . SER B 1 231 ? 3.361 -31.781 -3.197 1 97.38 231 SER B N 1
ATOM 5019 C CA . SER B 1 231 ? 3.25 -33.031 -2.439 1 97.38 231 SER B CA 1
ATOM 5020 C C . SER B 1 231 ? 3.914 -32.906 -1.072 1 97.38 231 SER B C 1
ATOM 5022 O O . SER B 1 231 ? 4.684 -31.969 -0.833 1 97.38 231 SER B O 1
ATOM 5024 N N . ALA B 1 232 ? 3.551 -33.812 -0.216 1 98 232 ALA B N 1
ATOM 5025 C CA . ALA B 1 232 ? 4.176 -33.844 1.104 1 98 232 ALA B CA 1
ATOM 5026 C C . ALA B 1 232 ? 5.695 -33.969 0.987 1 98 232 ALA B C 1
ATOM 5028 O O . ALA B 1 232 ? 6.434 -33.25 1.686 1 98 232 ALA B O 1
ATOM 5029 N N . ALA B 1 233 ? 6.121 -34.781 0.117 1 98.38 233 ALA B N 1
ATOM 5030 C CA . ALA B 1 233 ? 7.551 -35.031 -0.071 1 98.38 233 ALA B CA 1
ATOM 5031 C C . ALA B 1 233 ? 8.25 -33.781 -0.611 1 98.38 233 ALA B C 1
ATOM 5033 O O . ALA B 1 233 ? 9.328 -33.438 -0.148 1 98.38 233 ALA B O 1
ATOM 5034 N N . ARG B 1 234 ? 7.699 -33.156 -1.616 1 98.56 234 ARG B N 1
ATOM 5035 C CA . ARG B 1 234 ? 8.258 -31.938 -2.189 1 98.56 234 ARG B CA 1
ATOM 5036 C C . ARG B 1 234 ? 8.344 -30.828 -1.146 1 98.56 234 ARG B C 1
ATOM 5038 O O . ARG B 1 234 ? 9.367 -30.156 -1.033 1 98.56 234 ARG B O 1
ATOM 5045 N N . ALA B 1 235 ? 7.297 -30.641 -0.404 1 98.62 235 ALA B N 1
ATOM 5046 C CA . ALA B 1 235 ? 7.266 -29.609 0.632 1 98.62 235 ALA B CA 1
ATOM 5047 C C . ALA B 1 235 ? 8.359 -29.844 1.67 1 98.62 235 ALA B C 1
ATOM 5049 O O . ALA B 1 235 ? 9.039 -28.906 2.094 1 98.62 235 ALA B O 1
ATOM 5050 N N . LEU B 1 236 ? 8.469 -31.078 2.064 1 98.38 236 LEU B N 1
ATOM 5051 C CA . LEU B 1 236 ? 9.5 -31.422 3.033 1 98.38 236 LEU B CA 1
ATOM 5052 C C . LEU B 1 236 ? 10.891 -31.125 2.482 1 98.38 236 LEU B C 1
ATOM 5054 O O . LEU B 1 236 ? 11.742 -30.578 3.195 1 98.38 236 LEU B O 1
ATOM 5058 N N . ALA B 1 237 ? 11.117 -31.469 1.244 1 98.75 237 ALA B N 1
ATOM 5059 C CA . ALA B 1 237 ? 12.414 -31.219 0.61 1 98.75 237 ALA B CA 1
ATOM 5060 C C . ALA B 1 237 ? 12.703 -29.734 0.527 1 98.75 237 ALA B C 1
ATOM 5062 O O . ALA B 1 237 ? 13.828 -29.297 0.795 1 98.75 237 ALA B O 1
ATOM 5063 N N . LEU B 1 238 ? 11.719 -28.953 0.154 1 98.81 238 LEU B N 1
ATOM 5064 C CA . LEU B 1 238 ? 11.859 -27.5 0.09 1 98.81 238 LEU B CA 1
ATOM 5065 C C . LEU B 1 238 ? 12.141 -26.922 1.474 1 98.81 238 LEU B C 1
ATOM 5067 O O . LEU B 1 238 ? 12.992 -26.047 1.625 1 98.81 238 LEU B O 1
ATOM 5071 N N . ARG B 1 239 ? 11.43 -27.391 2.451 1 98.31 239 ARG B N 1
ATOM 5072 C CA . ARG B 1 239 ? 11.609 -26.938 3.826 1 98.31 239 ARG B CA 1
ATOM 5073 C C . ARG B 1 239 ? 13.039 -27.188 4.301 1 98.31 239 ARG B C 1
ATOM 5075 O O . ARG B 1 239 ? 13.664 -26.312 4.898 1 98.31 239 ARG B O 1
ATOM 5082 N N . ARG B 1 240 ? 13.531 -28.359 4.051 1 98.25 240 ARG B N 1
ATOM 5083 C CA . ARG B 1 240 ? 14.891 -28.734 4.445 1 98.25 240 ARG B CA 1
ATOM 5084 C C . ARG B 1 240 ? 15.922 -27.844 3.758 1 98.25 240 ARG B C 1
ATOM 5086 O O . ARG B 1 240 ? 16.906 -27.438 4.371 1 98.25 240 ARG B O 1
ATOM 5093 N N . LEU B 1 241 ? 15.664 -27.609 2.512 1 98.5 241 LEU B N 1
ATOM 5094 C CA . LEU B 1 241 ? 16.562 -26.734 1.768 1 98.5 241 LEU B CA 1
ATOM 5095 C C . LEU B 1 241 ? 16.562 -25.328 2.371 1 98.5 241 LEU B C 1
ATOM 5097 O O . LEU B 1 241 ? 17.625 -24.75 2.592 1 98.5 241 LEU B O 1
ATOM 5101 N N . LEU B 1 242 ? 15.398 -24.781 2.709 1 97.75 242 LEU B N 1
ATOM 5102 C CA . LEU B 1 242 ? 15.258 -23.422 3.205 1 97.75 242 LEU B CA 1
ATOM 5103 C C . LEU B 1 242 ? 15.805 -23.297 4.621 1 97.75 242 LEU B C 1
ATOM 5105 O O . LEU B 1 242 ? 16.266 -22.219 5.023 1 97.75 242 LEU B O 1
ATOM 5109 N N . GLU B 1 243 ? 15.781 -24.359 5.352 1 96.25 243 GLU B N 1
ATOM 5110 C CA . GLU B 1 243 ? 16.359 -24.375 6.695 1 96.25 243 GLU B CA 1
ATOM 5111 C C . GLU B 1 243 ? 17.844 -23.984 6.668 1 96.25 243 GLU B C 1
ATOM 5113 O O . GLU B 1 243 ? 18.344 -23.406 7.621 1 96.25 243 GLU B O 1
ATOM 5118 N N . LYS B 1 244 ? 18.469 -24.312 5.578 1 95.06 244 LYS B N 1
ATOM 5119 C CA . LYS B 1 244 ? 19.891 -24.062 5.445 1 95.06 244 LYS B CA 1
ATOM 5120 C C . LYS B 1 244 ? 20.156 -22.625 5.008 1 95.06 244 LYS B C 1
ATOM 5122 O O . LYS B 1 244 ? 21.312 -22.203 4.926 1 95.06 244 LYS B O 1
ATOM 5127 N N . HIS B 1 245 ? 19.156 -21.891 4.762 1 93.75 245 HIS B N 1
ATOM 5128 C CA . HIS B 1 245 ? 19.281 -20.516 4.293 1 93.75 245 HIS B CA 1
ATOM 5129 C C . HIS B 1 245 ? 18.422 -19.562 5.121 1 93.75 245 HIS B C 1
ATOM 5131 O O . HIS B 1 245 ? 17.5 -18.938 4.594 1 93.75 245 HIS B O 1
ATOM 5137 N N . PRO B 1 246 ? 18.797 -19.312 6.363 1 90.69 246 PRO B N 1
ATOM 5138 C CA . PRO B 1 246 ? 17.953 -18.547 7.281 1 90.69 246 PRO B CA 1
ATOM 5139 C C . PRO B 1 246 ? 17.844 -17.078 6.891 1 90.69 246 PRO B C 1
ATOM 5141 O O . PRO B 1 246 ? 16.953 -16.375 7.371 1 90.69 246 PRO B O 1
ATOM 5144 N N . HIS B 1 247 ? 18.703 -16.578 6.043 1 89.19 247 HIS B N 1
ATOM 5145 C CA . HIS B 1 247 ? 18.688 -15.172 5.641 1 89.19 247 HIS B CA 1
ATOM 5146 C C . HIS B 1 247 ? 17.656 -14.922 4.551 1 89.19 247 HIS B C 1
ATOM 5148 O O . HIS B 1 247 ? 17.328 -13.773 4.246 1 89.19 247 HIS B O 1
ATOM 5154 N N . VAL B 1 248 ? 17.109 -16.016 3.984 1 95.06 248 VAL B N 1
ATOM 5155 C CA . VAL B 1 248 ? 16.156 -15.898 2.879 1 95.06 248 VAL B CA 1
ATOM 5156 C C . VAL B 1 248 ? 14.742 -15.695 3.426 1 95.06 248 VAL B C 1
ATOM 5158 O O . VAL B 1 248 ? 14.305 -16.438 4.312 1 95.06 248 VAL B O 1
ATOM 5161 N N . LEU B 1 249 ? 14.047 -14.609 2.955 1 96.81 249 LEU B N 1
ATOM 5162 C CA . LEU B 1 249 ? 12.633 -14.398 3.271 1 96.81 249 LEU B CA 1
ATOM 5163 C C . LEU B 1 249 ? 11.758 -15.406 2.541 1 96.81 249 LEU B C 1
ATOM 5165 O O . LEU B 1 249 ? 11.812 -15.516 1.314 1 96.81 249 LEU B O 1
ATOM 5169 N N . VAL B 1 250 ? 10.992 -16.172 3.312 1 98.25 250 VAL B N 1
ATOM 5170 C CA . VAL B 1 250 ? 10.094 -17.156 2.723 1 98.25 250 VAL B CA 1
ATOM 5171 C C . VAL B 1 250 ? 8.664 -16.625 2.717 1 98.25 250 VAL B C 1
ATOM 5173 O O . VAL B 1 250 ? 8.078 -16.391 3.777 1 98.25 250 VAL B O 1
ATOM 5176 N N . ILE B 1 251 ? 8.094 -16.406 1.566 1 98.75 251 ILE B N 1
ATOM 5177 C CA . ILE B 1 251 ? 6.711 -15.977 1.419 1 98.75 251 ILE B CA 1
ATOM 5178 C C . ILE B 1 251 ? 5.895 -17.078 0.753 1 98.75 251 ILE B C 1
ATOM 5180 O O . ILE B 1 251 ? 6.184 -17.484 -0.376 1 98.75 251 ILE B O 1
ATOM 5184 N N . VAL B 1 252 ? 4.902 -17.594 1.427 1 98.81 252 VAL B N 1
ATOM 5185 C CA . VAL B 1 252 ? 3.979 -18.578 0.882 1 98.81 252 VAL B CA 1
ATOM 5186 C C . VAL B 1 252 ? 2.662 -17.906 0.505 1 98.81 252 VAL B C 1
ATOM 5188 O O . VAL B 1 252 ? 1.951 -17.375 1.371 1 98.81 252 VAL B O 1
ATOM 5191 N N . ASP B 1 253 ? 2.367 -17.875 -0.758 1 98.44 253 ASP B N 1
ATOM 5192 C CA . ASP B 1 253 ? 1.121 -17.312 -1.269 1 98.44 253 ASP B CA 1
ATOM 5193 C C . ASP B 1 253 ? 0.049 -18.391 -1.416 1 98.44 253 ASP B C 1
ATOM 5195 O O . ASP B 1 253 ? -0.092 -18.984 -2.482 1 98.44 253 ASP B O 1
ATOM 5199 N N . ASP B 1 254 ? -0.743 -18.562 -0.415 1 98.44 254 ASP B N 1
ATOM 5200 C CA . ASP B 1 254 ? -1.834 -19.531 -0.389 1 98.44 254 ASP B CA 1
ATOM 5201 C C . ASP B 1 254 ? -3.168 -18.859 -0.726 1 98.44 254 ASP B C 1
ATOM 5203 O O . ASP B 1 254 ? -4.133 -18.984 0.031 1 98.44 254 ASP B O 1
ATOM 5207 N N . HIS B 1 255 ? -3.23 -18.328 -1.902 1 96.94 255 HIS B N 1
ATOM 5208 C CA . HIS B 1 255 ? -4.277 -17.406 -2.316 1 96.94 255 HIS B CA 1
ATOM 5209 C C . HIS B 1 255 ? -5.637 -18.094 -2.369 1 96.94 255 HIS B C 1
ATOM 5211 O O . HIS B 1 255 ? -6.672 -17.453 -2.221 1 96.94 255 HIS B O 1
ATOM 5217 N N . PHE B 1 256 ? -5.711 -19.406 -2.555 1 97.5 256 PHE B N 1
ATOM 5218 C CA . PHE B 1 256 ? -6.945 -20.141 -2.814 1 97.5 256 PHE B CA 1
ATOM 5219 C C . PHE B 1 256 ? -7.355 -20.953 -1.596 1 97.5 256 PHE B C 1
ATOM 5221 O O . PHE B 1 256 ? -8.195 -21.859 -1.697 1 97.5 256 PHE B O 1
ATOM 5228 N N . ALA B 1 257 ? -6.918 -20.688 -0.436 1 96.88 257 ALA B N 1
ATOM 5229 C CA . ALA B 1 257 ? -6.953 -21.5 0.776 1 96.88 257 ALA B CA 1
ATOM 5230 C C . ALA B 1 257 ? -8.383 -21.875 1.146 1 96.88 257 ALA B C 1
ATOM 5232 O O . ALA B 1 257 ? -8.664 -23.031 1.489 1 96.88 257 ALA B O 1
ATOM 5233 N N . LEU B 1 258 ? -9.305 -21.016 1.003 1 95.75 258 LEU B N 1
ATOM 5234 C CA . LEU B 1 258 ? -10.648 -21.219 1.528 1 95.75 258 LEU B CA 1
ATOM 5235 C C . LEU B 1 258 ? -11.438 -22.172 0.643 1 95.75 258 LEU B C 1
ATOM 5237 O O . LEU B 1 258 ? -12.398 -22.797 1.1 1 95.75 258 LEU B O 1
ATOM 5241 N N . THR B 1 259 ? -11.031 -22.312 -0.63 1 95.69 259 THR B N 1
ATOM 5242 C CA . THR B 1 259 ? -11.812 -23.125 -1.551 1 95.69 259 THR B CA 1
ATOM 5243 C C . THR B 1 259 ? -10.961 -24.234 -2.158 1 95.69 259 THR B C 1
ATOM 5245 O O . THR B 1 259 ? -11.359 -24.859 -3.137 1 95.69 259 THR B O 1
ATOM 5248 N N . SER B 1 260 ? -9.797 -24.422 -1.637 1 96.19 260 SER B N 1
ATOM 5249 C CA . SER B 1 260 ? -8.898 -25.453 -2.158 1 96.19 260 SER B CA 1
ATOM 5250 C C . SER B 1 260 ? -9.344 -26.844 -1.713 1 96.19 260 SER B C 1
ATOM 5252 O O . SER B 1 260 ? -9.805 -27.016 -0.583 1 96.19 260 SER B O 1
ATOM 5254 N N . MET B 1 261 ? -9.156 -27.812 -2.535 1 94.06 261 MET B N 1
ATOM 5255 C CA . MET B 1 261 ? -9.383 -29.203 -2.172 1 94.06 261 MET B CA 1
ATOM 5256 C C . MET B 1 261 ? -8.07 -29.906 -1.859 1 94.06 261 MET B C 1
ATOM 5258 O O . MET B 1 261 ? -8.062 -31.031 -1.324 1 94.06 261 MET B O 1
ATOM 5262 N N . ALA B 1 262 ? -7.023 -29.25 -2.207 1 94.94 262 ALA B N 1
ATOM 5263 C CA . ALA B 1 262 ? -5.711 -29.844 -1.986 1 94.94 262 ALA B CA 1
ATOM 5264 C C . ALA B 1 262 ? -5.25 -29.641 -0.545 1 94.94 262 ALA B C 1
ATOM 5266 O O . ALA B 1 262 ? -5.516 -28.609 0.057 1 94.94 262 ALA B O 1
ATOM 5267 N N . ARG B 1 263 ? -4.57 -30.641 -0.008 1 95.19 263 ARG B N 1
ATOM 5268 C CA . ARG B 1 263 ? -3.971 -30.516 1.317 1 95.19 263 ARG B CA 1
ATOM 5269 C C . ARG B 1 263 ? -2.818 -29.516 1.307 1 95.19 263 ARG B C 1
ATOM 5271 O O . ARG B 1 263 ? -2.039 -29.469 0.353 1 95.19 263 ARG B O 1
ATOM 5278 N N . TYR B 1 264 ? -2.816 -28.75 2.332 1 97.38 264 TYR B N 1
ATOM 5279 C CA . TYR B 1 264 ? -1.71 -27.828 2.5 1 97.38 264 TYR B CA 1
ATOM 5280 C C . TYR B 1 264 ? -0.498 -28.516 3.109 1 97.38 264 TYR B C 1
ATOM 5282 O O . TYR B 1 264 ? -0.618 -29.219 4.117 1 97.38 264 TYR B O 1
ATOM 5290 N N . HIS B 1 265 ? 0.698 -28.406 2.537 1 98.12 265 HIS B N 1
ATOM 5291 C CA . HIS B 1 265 ? 1.978 -28.875 3.062 1 98.12 265 HIS B CA 1
ATOM 5292 C C . HIS B 1 265 ? 2.951 -27.703 3.238 1 98.12 265 HIS B C 1
ATOM 5294 O O . HIS B 1 265 ? 3.389 -27.109 2.256 1 98.12 265 HIS B O 1
ATOM 5300 N N . SER B 1 266 ? 3.314 -27.422 4.453 1 97.69 266 SER B N 1
ATOM 5301 C CA . SER B 1 266 ? 4.105 -26.234 4.762 1 97.69 266 SER B CA 1
ATOM 5302 C C . SER B 1 266 ? 5.547 -26.406 4.289 1 97.69 266 SER B C 1
ATOM 5304 O O . SER B 1 266 ? 6.148 -27.469 4.461 1 97.69 266 SER B O 1
ATOM 5306 N N . VAL B 1 267 ? 6.098 -25.344 3.738 1 98.25 267 VAL B N 1
ATOM 5307 C CA . VAL B 1 267 ? 7.496 -25.297 3.334 1 98.25 267 VAL B CA 1
ATOM 5308 C C . VAL B 1 267 ? 8.289 -24.422 4.297 1 98.25 267 VAL B C 1
ATOM 5310 O O . VAL B 1 267 ? 9.5 -24.266 4.148 1 98.25 267 VAL B O 1
ATOM 5313 N N . ILE B 1 268 ? 7.648 -23.766 5.258 1 97.88 268 ILE B N 1
ATOM 5314 C CA . ILE B 1 268 ? 8.273 -22.828 6.176 1 97.88 268 ILE B CA 1
ATOM 5315 C C . ILE B 1 268 ? 9.047 -23.594 7.25 1 97.88 268 ILE B C 1
ATOM 5317 O O . ILE B 1 268 ? 8.469 -24.391 7.992 1 97.88 268 ILE B O 1
ATOM 5321 N N . PRO B 1 269 ? 10.336 -23.328 7.359 1 95.62 269 PRO B N 1
ATOM 5322 C CA . PRO B 1 269 ? 11.07 -23.969 8.453 1 95.62 269 PRO B CA 1
ATOM 5323 C C . PRO B 1 269 ? 10.578 -23.531 9.828 1 95.62 269 PRO B C 1
ATOM 5325 O O . PRO B 1 269 ? 10.242 -22.359 10.023 1 95.62 269 PRO B O 1
ATOM 5328 N N . ALA B 1 270 ? 10.594 -24.391 10.766 1 90.5 270 ALA B N 1
ATOM 5329 C CA . ALA B 1 270 ? 10.078 -24.141 12.109 1 90.5 270 ALA B CA 1
ATOM 5330 C C . ALA B 1 270 ? 10.82 -22.969 12.766 1 90.5 270 ALA B C 1
ATOM 5332 O O . ALA B 1 270 ? 10.219 -22.188 13.492 1 90.5 270 ALA B O 1
ATOM 5333 N N . ALA B 1 271 ? 12.078 -22.828 12.438 1 88.38 271 ALA B N 1
ATOM 5334 C CA . ALA B 1 271 ? 12.883 -21.812 13.109 1 88.38 271 ALA B CA 1
ATOM 5335 C C . ALA B 1 271 ? 13.234 -20.672 12.156 1 88.38 271 ALA B C 1
ATOM 5337 O O . ALA B 1 271 ? 14.188 -19.938 12.383 1 88.38 271 ALA B O 1
ATOM 5338 N N . ALA B 1 272 ? 12.523 -20.656 11.055 1 88.5 272 ALA B N 1
ATOM 5339 C CA . ALA B 1 272 ? 12.82 -19.578 10.109 1 88.5 272 ALA B CA 1
ATOM 5340 C C . ALA B 1 272 ? 12.625 -18.219 10.75 1 88.5 272 ALA B C 1
ATOM 5342 O O . ALA B 1 272 ? 11.578 -17.953 11.344 1 88.5 272 ALA B O 1
ATOM 5343 N N . PRO B 1 273 ? 13.578 -17.344 10.617 1 88.19 273 PRO B N 1
ATOM 5344 C CA . PRO B 1 273 ? 13.461 -16.047 11.266 1 88.19 273 PRO B CA 1
ATOM 5345 C C . PRO B 1 273 ? 12.656 -15.039 10.438 1 88.19 273 PRO B C 1
ATOM 5347 O O . PRO B 1 273 ? 12.273 -13.984 10.945 1 88.19 273 PRO B O 1
ATOM 5350 N N . ARG B 1 274 ? 12.414 -15.344 9.188 1 93.25 274 ARG B N 1
ATOM 5351 C CA . ARG B 1 274 ? 11.703 -14.438 8.289 1 93.25 274 ARG B CA 1
ATOM 5352 C C . ARG B 1 274 ? 10.781 -15.203 7.348 1 93.25 274 ARG B C 1
ATOM 5354 O O . ARG B 1 274 ? 11.25 -15.82 6.387 1 93.25 274 ARG B O 1
ATOM 5361 N N . TRP B 1 275 ? 9.586 -15.117 7.629 1 97.31 275 TRP B N 1
ATOM 5362 C CA . TRP B 1 275 ? 8.625 -15.844 6.805 1 97.31 275 TRP B CA 1
ATOM 5363 C C . TRP B 1 275 ? 7.234 -15.219 6.91 1 97.31 275 TRP B C 1
ATOM 5365 O O . TRP B 1 275 ? 6.957 -14.461 7.844 1 97.31 275 TRP B O 1
ATOM 5375 N N . ALA B 1 276 ? 6.43 -15.445 5.938 1 98.5 276 ALA B N 1
ATOM 5376 C CA . ALA B 1 276 ? 5.023 -15.055 5.961 1 98.5 276 ALA B CA 1
ATOM 5377 C C . ALA B 1 276 ? 4.168 -16.047 5.172 1 98.5 276 ALA B C 1
ATOM 5379 O O . ALA B 1 276 ? 4.559 -16.484 4.094 1 98.5 276 ALA B O 1
ATOM 5380 N N . LEU B 1 277 ? 3.115 -16.484 5.746 1 98.75 277 LEU B N 1
ATOM 5381 C CA . LEU B 1 277 ? 2.014 -17.156 5.059 1 98.75 277 LEU B CA 1
ATOM 5382 C C . LEU B 1 277 ? 0.899 -16.156 4.73 1 98.75 277 LEU B C 1
ATOM 5384 O O . LEU B 1 277 ? 0.31 -15.562 5.633 1 98.75 277 LEU B O 1
ATOM 5388 N N . VAL B 1 278 ? 0.656 -15.953 3.441 1 98.62 278 VAL B N 1
ATOM 5389 C CA . VAL B 1 278 ? -0.358 -15.016 2.971 1 98.62 278 VAL B CA 1
ATOM 5390 C C . VAL B 1 278 ? -1.569 -15.781 2.447 1 98.62 278 VAL B C 1
ATOM 5392 O O . VAL B 1 278 ? -1.44 -16.625 1.556 1 98.62 278 VAL B O 1
ATOM 5395 N N . ARG B 1 279 ? -2.746 -15.531 3.014 1 98.5 279 ARG B N 1
ATOM 5396 C CA . ARG B 1 279 ? -3.994 -16.141 2.57 1 98.5 279 ARG B CA 1
ATOM 5397 C C . ARG B 1 279 ? -5.02 -15.078 2.195 1 98.5 279 ARG B C 1
ATOM 5399 O O . ARG B 1 279 ? -5.367 -14.227 3.014 1 98.5 279 ARG B O 1
ATOM 5406 N N . SER B 1 280 ? -5.477 -15.156 1.01 1 96.25 280 SER B N 1
ATOM 5407 C CA . SER B 1 280 ? -6.398 -14.164 0.463 1 96.25 280 SER B CA 1
ATOM 5408 C C . SER B 1 280 ? -7.848 -14.547 0.725 1 96.25 280 SER B C 1
ATOM 5410 O O . SER B 1 280 ? -8.188 -15.734 0.743 1 96.25 280 SER B O 1
ATOM 5412 N N . PHE B 1 281 ? -8.711 -13.562 0.845 1 96.94 281 PHE B N 1
ATOM 5413 C CA . PHE B 1 281 ? -10.148 -13.781 0.936 1 96.94 281 PHE B CA 1
ATOM 5414 C C . PHE B 1 281 ? -10.812 -13.586 -0.423 1 96.94 281 PHE B C 1
ATOM 5416 O O . PHE B 1 281 ? -11.992 -13.898 -0.592 1 96.94 281 PHE B O 1
ATOM 5423 N N . SER B 1 282 ? -10.094 -13.211 -1.388 1 92.06 282 SER B N 1
ATOM 5424 C CA . SER B 1 282 ? -10.617 -12.664 -2.639 1 92.06 282 SER B CA 1
ATOM 5425 C C . SER B 1 282 ? -11.25 -13.766 -3.494 1 92.06 282 SER B C 1
ATOM 5427 O O . SER B 1 282 ? -12.266 -13.531 -4.148 1 92.06 282 SER B O 1
ATOM 5429 N N . LYS B 1 283 ? -10.648 -14.953 -3.547 1 92.94 283 LYS B N 1
ATOM 5430 C CA . LYS B 1 283 ? -11.148 -15.977 -4.457 1 92.94 283 LYS B CA 1
ATOM 5431 C C . LYS B 1 283 ? -12.422 -16.625 -3.908 1 92.94 283 LYS B C 1
ATOM 5433 O O . LYS B 1 283 ? -13.266 -17.094 -4.672 1 92.94 283 LYS B O 1
ATOM 5438 N N . ALA B 1 284 ? -12.578 -16.625 -2.629 1 95.5 284 ALA B N 1
ATOM 5439 C CA . ALA B 1 284 ? -13.734 -17.25 -2.004 1 95.5 284 ALA B CA 1
ATOM 5440 C C . ALA B 1 284 ? -14.875 -16.266 -1.821 1 95.5 284 ALA B C 1
ATOM 5442 O O . ALA B 1 284 ? -16.047 -16.609 -1.967 1 95.5 284 ALA B O 1
ATOM 5443 N N . LEU B 1 285 ? -14.492 -14.984 -1.448 1 96.56 285 LEU B N 1
ATOM 5444 C CA . LEU B 1 285 ? -15.531 -14.047 -1.04 1 96.56 285 LEU B CA 1
ATOM 5445 C C . LEU B 1 285 ? -15.688 -12.93 -2.068 1 96.56 285 LEU B C 1
ATOM 5447 O O . LEU B 1 285 ? -16.609 -12.117 -1.973 1 96.56 285 LEU B O 1
ATOM 5451 N N . GLY B 1 286 ? -14.852 -12.875 -3.025 1 95 286 GLY B N 1
ATOM 5452 C CA . GLY B 1 286 ? -14.93 -11.891 -4.094 1 95 286 GLY B CA 1
ATOM 5453 C C . GLY B 1 286 ? -13.617 -11.172 -4.336 1 95 286 GLY B C 1
ATOM 5454 O O . GLY B 1 286 ? -12.992 -10.68 -3.395 1 95 286 GLY B O 1
ATOM 5455 N N . PRO B 1 287 ? -13.211 -11.078 -5.668 1 93.44 287 PRO B N 1
ATOM 5456 C CA . PRO B 1 287 ? -11.938 -10.438 -6.004 1 93.44 287 PRO B CA 1
ATOM 5457 C C . PRO B 1 287 ? -11.867 -8.984 -5.535 1 93.44 287 PRO B C 1
ATOM 5459 O O . PRO B 1 287 ? -10.781 -8.477 -5.246 1 93.44 287 PRO B O 1
ATOM 5462 N N . ASP B 1 288 ? -12.961 -8.352 -5.395 1 93.94 288 ASP B N 1
ATOM 5463 C CA . ASP B 1 288 ? -13.016 -6.922 -5.113 1 93.94 288 ASP B CA 1
ATOM 5464 C C . ASP B 1 288 ? -12.734 -6.641 -3.639 1 93.94 288 ASP B C 1
ATOM 5466 O O . ASP B 1 288 ? -12.5 -5.492 -3.254 1 93.94 288 ASP B O 1
ATOM 5470 N N . LEU B 1 289 ? -12.812 -7.582 -2.771 1 93.75 289 LEU B N 1
ATOM 5471 C CA . LEU B 1 289 ? -12.578 -7.348 -1.35 1 93.75 289 LEU B CA 1
ATOM 5472 C C . LEU B 1 289 ? -11.18 -6.793 -1.112 1 93.75 289 LEU B C 1
ATOM 5474 O O . LEU B 1 289 ? -11 -5.875 -0.309 1 93.75 289 LEU B O 1
ATOM 5478 N N . ARG B 1 290 ? -10.242 -7.336 -1.789 1 95.06 290 ARG B N 1
ATOM 5479 C CA . ARG B 1 290 ? -8.852 -6.887 -1.738 1 95.06 290 ARG B CA 1
ATOM 5480 C C . ARG B 1 290 ? -8.32 -6.926 -0.311 1 95.06 290 ARG B C 1
ATOM 5482 O O . ARG B 1 290 ? -7.703 -5.961 0.155 1 95.06 290 ARG B O 1
ATOM 5489 N N . VAL B 1 291 ? -8.555 -8.023 0.414 1 97.5 291 VAL B N 1
ATOM 5490 C CA . VAL B 1 291 ? -8.031 -8.227 1.763 1 97.5 291 VAL B CA 1
ATOM 5491 C C . VAL B 1 291 ? -7.324 -9.57 1.847 1 97.5 291 VAL B C 1
ATOM 5493 O O . VAL B 1 291 ? -7.816 -10.578 1.322 1 97.5 291 VAL B O 1
ATOM 5496 N N . ALA B 1 292 ? -6.195 -9.586 2.471 1 98.31 292 ALA B N 1
ATOM 5497 C CA . ALA B 1 292 ? -5.453 -10.828 2.713 1 98.31 292 ALA B CA 1
ATOM 5498 C C . ALA B 1 292 ? -4.961 -10.891 4.156 1 98.31 292 ALA B C 1
ATOM 5500 O O . ALA B 1 292 ? -4.598 -9.875 4.742 1 98.31 292 ALA B O 1
ATOM 5501 N N . ALA B 1 293 ? -5.012 -12.047 4.691 1 98.5 293 ALA B N 1
ATOM 5502 C CA . ALA B 1 293 ? -4.406 -12.344 5.988 1 98.5 293 ALA B CA 1
ATOM 5503 C C . ALA B 1 293 ? -2.914 -12.625 5.844 1 98.5 293 ALA B C 1
ATOM 5505 O O . ALA B 1 293 ? -2.49 -13.297 4.898 1 98.5 293 ALA B O 1
ATOM 5506 N N . VAL B 1 294 ? -2.148 -12.07 6.77 1 98.56 294 VAL B N 1
ATOM 5507 C CA . VAL B 1 294 ? -0.715 -12.336 6.816 1 98.56 294 VAL B CA 1
ATOM 5508 C C . VAL B 1 294 ? -0.341 -12.93 8.172 1 98.56 294 VAL B C 1
ATOM 5510 O O . VAL B 1 294 ? -0.445 -12.258 9.203 1 98.56 294 VAL B O 1
ATOM 5513 N N . ALA B 1 295 ? -0.041 -14.18 8.195 1 98.62 295 ALA B N 1
ATOM 5514 C CA . ALA B 1 295 ? 0.604 -14.797 9.352 1 98.62 295 ALA B CA 1
ATOM 5515 C C . ALA B 1 295 ? 2.121 -14.805 9.195 1 98.62 295 ALA B C 1
ATOM 5517 O O . ALA B 1 295 ? 2.643 -15.234 8.164 1 98.62 295 ALA B O 1
ATOM 5518 N N . SER B 1 296 ? 2.879 -14.328 10.18 1 98.12 296 SER B N 1
ATOM 5519 C CA . SER B 1 296 ? 4.328 -14.219 10.039 1 98.12 296 SER B CA 1
ATOM 5520 C C . SER B 1 296 ? 5.02 -14.273 11.398 1 98.12 296 SER B C 1
ATOM 5522 O O . SER B 1 296 ? 4.359 -14.258 12.438 1 98.12 296 SER B O 1
ATOM 5524 N N . ASP B 1 297 ? 6.363 -14.406 11.352 1 95.19 297 ASP B N 1
ATOM 5525 C CA . ASP B 1 297 ? 7.137 -14.289 12.586 1 95.19 297 ASP B CA 1
ATOM 5526 C C . ASP B 1 297 ? 7.016 -12.891 13.18 1 95.19 297 ASP B C 1
ATOM 5528 O O . ASP B 1 297 ? 6.562 -11.961 12.5 1 95.19 297 ASP B O 1
ATOM 5532 N N . ALA B 1 298 ? 7.434 -12.734 14.406 1 92.44 298 ALA B N 1
ATOM 5533 C CA . ALA B 1 298 ? 7.223 -11.508 15.172 1 92.44 298 ALA B CA 1
ATOM 5534 C C . ALA B 1 298 ? 7.957 -10.328 14.539 1 92.44 298 ALA B C 1
ATOM 5536 O O . ALA B 1 298 ? 7.418 -9.227 14.453 1 92.44 298 ALA B O 1
ATOM 5537 N N . ALA B 1 299 ? 9.141 -10.555 14.102 1 88.38 299 ALA B N 1
ATOM 5538 C CA . ALA B 1 299 ? 9.938 -9.469 13.523 1 88.38 299 ALA B CA 1
ATOM 5539 C C . ALA B 1 299 ? 9.32 -8.969 12.227 1 88.38 299 ALA B C 1
ATOM 5541 O O . ALA B 1 299 ? 9.227 -7.758 12 1 88.38 299 ALA B O 1
ATOM 5542 N N . THR B 1 300 ? 8.898 -9.906 11.383 1 93.06 300 THR B N 1
ATOM 5543 C CA . THR B 1 300 ? 8.234 -9.555 10.133 1 93.06 300 THR B CA 1
ATOM 5544 C C . THR B 1 300 ? 6.934 -8.812 10.406 1 93.06 300 THR B C 1
ATOM 5546 O O . THR B 1 300 ? 6.633 -7.812 9.75 1 93.06 300 THR B O 1
ATOM 5549 N N . SER B 1 301 ? 6.199 -9.258 11.406 1 94.56 301 SER B N 1
ATOM 5550 C CA . SER B 1 301 ? 4.949 -8.602 11.797 1 94.56 301 SER B CA 1
ATOM 5551 C C . SER B 1 301 ? 5.191 -7.168 12.242 1 94.56 301 SER B C 1
ATOM 5553 O O . SER B 1 301 ? 4.453 -6.258 11.852 1 94.56 301 SER B O 1
ATOM 5555 N N . GLN B 1 302 ? 6.18 -6.973 12.992 1 89.56 302 GLN B N 1
ATOM 5556 C CA . GLN B 1 302 ? 6.512 -5.633 13.477 1 89.56 302 GLN B CA 1
ATOM 5557 C C . GLN B 1 302 ? 6.844 -4.699 12.32 1 89.56 302 GLN B C 1
ATOM 5559 O O . GLN B 1 302 ? 6.422 -3.539 12.312 1 89.56 302 GLN B O 1
ATOM 5564 N N . LEU B 1 303 ? 7.539 -5.195 11.367 1 87.81 303 LEU B N 1
ATOM 5565 C CA . LEU B 1 303 ? 7.879 -4.398 10.188 1 87.81 303 LEU B CA 1
ATOM 5566 C C . LEU B 1 303 ? 6.625 -4.016 9.414 1 87.81 303 LEU B C 1
ATOM 5568 O O . LEU B 1 303 ? 6.484 -2.869 8.977 1 87.81 303 LEU B O 1
ATOM 5572 N N . LEU B 1 304 ? 5.703 -4.965 9.273 1 91.69 304 LEU B N 1
ATOM 5573 C CA . LEU B 1 304 ? 4.453 -4.684 8.578 1 91.69 304 LEU B CA 1
ATOM 5574 C C . LEU B 1 304 ? 3.652 -3.609 9.312 1 91.69 304 LEU B C 1
ATOM 5576 O O . LEU B 1 304 ? 3.08 -2.719 8.68 1 91.69 304 LEU B O 1
ATOM 5580 N N . ARG B 1 305 ? 3.684 -3.607 10.562 1 90.5 305 ARG B N 1
ATOM 5581 C CA . ARG B 1 305 ? 2.855 -2.732 11.391 1 90.5 305 ARG B CA 1
ATOM 5582 C C . ARG B 1 305 ? 3.412 -1.313 11.406 1 90.5 305 ARG B C 1
ATOM 5584 O O . ARG B 1 305 ? 2.699 -0.366 11.75 1 90.5 305 ARG B O 1
ATOM 5591 N N . THR B 1 306 ? 4.648 -1.144 11.07 1 85.88 306 THR B N 1
ATOM 5592 C CA . THR B 1 306 ? 5.172 0.21 10.93 1 85.88 306 THR B CA 1
ATOM 5593 C C . THR B 1 306 ? 4.504 0.935 9.766 1 85.88 306 THR B C 1
ATOM 5595 O O . THR B 1 306 ? 4.41 2.164 9.766 1 85.88 306 THR B O 1
ATOM 5598 N N . ARG B 1 307 ? 3.971 0.189 8.828 1 86.25 307 ARG B N 1
ATOM 5599 C CA . ARG B 1 307 ? 3.346 0.766 7.641 1 86.25 307 ARG B CA 1
ATOM 5600 C C . ARG B 1 307 ? 1.825 0.668 7.723 1 86.25 307 ARG B C 1
ATOM 5602 O O . ARG B 1 307 ? 1.113 1.415 7.047 1 86.25 307 ARG B O 1
ATOM 5609 N N . LEU B 1 308 ? 1.364 -0.323 8.438 1 89.5 308 LEU B N 1
ATOM 5610 C CA . LEU B 1 308 ? -0.056 -0.542 8.688 1 89.5 308 LEU B CA 1
ATOM 5611 C C . LEU B 1 308 ? -0.416 -0.173 10.125 1 89.5 308 LEU B C 1
ATOM 5613 O O . LEU B 1 308 ? -0.702 -1.05 10.945 1 89.5 308 LEU B O 1
ATOM 5617 N N . SER B 1 309 ? -0.616 1.131 10.445 1 86.06 309 SER B N 1
ATOM 5618 C CA . SER B 1 309 ? -0.686 1.602 11.82 1 86.06 309 SER B CA 1
ATOM 5619 C C . SER B 1 309 ? -2.025 2.268 12.109 1 86.06 309 SER B C 1
ATOM 5621 O O . SER B 1 309 ? -2.68 2.781 11.203 1 86.06 309 SER B O 1
ATOM 5623 N N . PRO B 1 310 ? -2.494 2.305 13.375 1 81 310 PRO B N 1
ATOM 5624 C CA . PRO B 1 310 ? -3.781 2.875 13.773 1 81 310 PRO B CA 1
ATOM 5625 C C . PRO B 1 310 ? -3.865 4.379 13.531 1 81 310 PRO B C 1
ATOM 5627 O O . PRO B 1 310 ? -4.957 4.953 13.547 1 81 310 PRO B O 1
ATOM 5630 N N . GLY B 1 311 ? -2.84 5.012 13.227 1 78.75 311 GLY B N 1
ATOM 5631 C CA . GLY B 1 311 ? -2.859 6.453 13.031 1 78.75 311 GLY B CA 1
ATOM 5632 C C . GLY B 1 311 ? -2.633 6.863 11.586 1 78.75 311 GLY B C 1
ATOM 5633 O O . GLY B 1 311 ? -2.744 8.039 11.242 1 78.75 311 GLY B O 1
ATOM 5634 N N . GLY B 1 312 ? -2.512 5.797 10.742 1 82.5 312 GLY B N 1
ATOM 5635 C CA . GLY B 1 312 ? -2.08 6.223 9.414 1 82.5 312 GLY B CA 1
ATOM 5636 C C . GLY B 1 312 ? -2.561 5.305 8.312 1 82.5 312 GLY B C 1
ATOM 5637 O O . GLY B 1 312 ? -2.916 5.766 7.223 1 82.5 312 GLY B O 1
ATOM 5638 N N . SER B 1 313 ? -2.566 4.074 8.578 1 89.25 313 SER B N 1
ATOM 5639 C CA . SER B 1 313 ? -2.898 3.139 7.508 1 89.25 313 SER B CA 1
ATOM 5640 C C . SER B 1 313 ? -3.33 1.788 8.07 1 89.25 313 SER B C 1
ATOM 5642 O O . SER B 1 313 ? -2.621 1.194 8.883 1 89.25 313 SER B O 1
ATOM 5644 N N . TRP B 1 314 ? -4.504 1.358 7.734 1 94.19 314 TRP B N 1
ATOM 5645 C CA . TRP B 1 314 ? -4.996 0.016 8.023 1 94.19 314 TRP B CA 1
ATOM 5646 C C . TRP B 1 314 ? -6.043 -0.413 7 1 94.19 314 TRP B C 1
ATOM 5648 O O . TRP B 1 314 ? -6.48 0.392 6.172 1 94.19 314 TRP B O 1
ATOM 5658 N N . VAL B 1 315 ? -6.258 -1.646 6.973 1 97.12 315 VAL B N 1
ATOM 5659 C CA . VAL B 1 315 ? -7.352 -2.148 6.148 1 97.12 315 VAL B CA 1
ATOM 5660 C C . VAL B 1 315 ? -8.688 -1.741 6.762 1 97.12 315 VAL B C 1
ATOM 5662 O O . VAL B 1 315 ? -8.938 -1.982 7.945 1 97.12 315 VAL B O 1
ATOM 5665 N N . SER B 1 316 ? -9.562 -1.136 5.973 1 97.06 316 SER B N 1
ATOM 5666 C CA . SER B 1 316 ? -10.836 -0.641 6.469 1 97.06 316 SER B CA 1
ATOM 5667 C C . SER B 1 316 ? -11.555 -1.697 7.305 1 97.06 316 SER B C 1
ATOM 5669 O O . SER B 1 316 ? -11.68 -2.848 6.883 1 97.06 316 SER B O 1
ATOM 5671 N N . HIS B 1 317 ? -12.023 -1.265 8.508 1 96.62 317 HIS B N 1
ATOM 5672 C CA . HIS B 1 317 ? -12.805 -2.168 9.344 1 96.62 317 HIS B CA 1
ATOM 5673 C C . HIS B 1 317 ? -14.141 -2.5 8.703 1 96.62 317 HIS B C 1
ATOM 5675 O O . HIS B 1 317 ? -14.695 -3.582 8.922 1 96.62 317 HIS B O 1
ATOM 5681 N N . PHE B 1 318 ? -14.648 -1.612 7.875 1 96.38 318 PHE B N 1
ATOM 5682 C CA . PHE B 1 318 ? -15.867 -1.924 7.148 1 96.38 318 PHE B CA 1
ATOM 5683 C C . PHE B 1 318 ? -15.695 -3.182 6.305 1 96.38 318 PHE B C 1
ATOM 5685 O O . PHE B 1 318 ? -16.578 -4.043 6.273 1 96.38 318 PHE B O 1
ATOM 5692 N N . LEU B 1 319 ? -14.57 -3.316 5.629 1 96.75 319 LEU B N 1
ATOM 5693 C CA . LEU B 1 319 ? -14.242 -4.516 4.867 1 96.75 319 LEU B CA 1
ATOM 5694 C C . LEU B 1 319 ? -14 -5.699 5.801 1 96.75 319 LEU B C 1
ATOM 5696 O O . LEU B 1 319 ? -14.516 -6.797 5.562 1 96.75 319 LEU B O 1
ATOM 5700 N N . GLN B 1 320 ? -13.234 -5.445 6.855 1 97.5 320 GLN B N 1
ATOM 5701 C CA . GLN B 1 320 ? -12.922 -6.512 7.801 1 97.5 320 GLN B CA 1
ATOM 5702 C C . GLN B 1 320 ? -14.195 -7.098 8.414 1 97.5 320 GLN B C 1
ATOM 5704 O O . GLN B 1 320 ? -14.359 -8.32 8.469 1 97.5 320 GLN B O 1
ATOM 5709 N N . ASP B 1 321 ? -15.047 -6.184 8.859 1 96.62 321 ASP B N 1
ATOM 5710 C CA . ASP B 1 321 ? -16.297 -6.617 9.477 1 96.62 321 ASP B CA 1
ATOM 5711 C C . ASP B 1 321 ? -17.172 -7.375 8.477 1 96.62 321 ASP B C 1
ATOM 5713 O O . ASP B 1 321 ? -17.859 -8.328 8.844 1 96.62 321 ASP B O 1
ATOM 5717 N N . SER B 1 322 ? -17.156 -6.953 7.23 1 95.94 322 SER B N 1
ATOM 5718 C CA . SER B 1 322 ? -17.875 -7.664 6.184 1 95.94 322 SER B CA 1
ATOM 5719 C C . SER B 1 322 ? -17.344 -9.086 6.012 1 95.94 322 SER B C 1
ATOM 5721 O O . SER B 1 322 ? -18.109 -10.031 5.902 1 95.94 322 SER B O 1
ATOM 5723 N N . ILE B 1 323 ? -16.078 -9.25 6.004 1 97.25 323 ILE B N 1
ATOM 5724 C CA . ILE B 1 323 ? -15.445 -10.555 5.852 1 97.25 323 ILE B CA 1
ATOM 5725 C C . ILE B 1 323 ? -15.781 -11.438 7.051 1 97.25 323 ILE B C 1
ATOM 5727 O O . ILE B 1 323 ? -16.172 -12.594 6.891 1 97.25 323 ILE B O 1
ATOM 5731 N N . GLU B 1 324 ? -15.609 -10.844 8.25 1 96.88 324 GLU B N 1
ATOM 5732 C CA . GLU B 1 324 ? -15.93 -11.578 9.469 1 96.88 324 GLU B CA 1
ATOM 5733 C C . GLU B 1 324 ? -17.375 -12.062 9.461 1 96.88 324 GLU B C 1
ATOM 5735 O O . GLU B 1 324 ? -17.656 -13.219 9.797 1 96.88 324 GLU B O 1
ATOM 5740 N N . SER B 1 325 ? -18.266 -11.164 9.062 1 95.31 325 SER B N 1
ATOM 5741 C CA . SER B 1 325 ? -19.672 -11.508 8.977 1 95.31 325 SER B CA 1
ATOM 5742 C C . SER B 1 325 ? -19.922 -12.609 7.957 1 95.31 325 SER B C 1
ATOM 5744 O O . SER B 1 325 ? -20.672 -13.555 8.219 1 95.31 325 SER B O 1
ATOM 5746 N N . ALA B 1 326 ? -19.328 -12.516 6.812 1 96.25 326 ALA B N 1
ATOM 5747 C CA . ALA B 1 326 ? -19.469 -13.531 5.77 1 96.25 326 ALA B CA 1
ATOM 5748 C C . ALA B 1 326 ? -18.984 -14.898 6.258 1 96.25 326 ALA B C 1
ATOM 5750 O O . ALA B 1 326 ? -19.688 -15.898 6.086 1 96.25 326 ALA B O 1
ATOM 5751 N N . LEU B 1 327 ? -17.875 -14.922 6.91 1 96 327 LEU B N 1
ATOM 5752 C CA . LEU B 1 327 ? -17.25 -16.172 7.34 1 96 327 LEU B CA 1
ATOM 5753 C C . LEU B 1 327 ? -18.047 -16.828 8.453 1 96 327 LEU B C 1
ATOM 5755 O O . LEU B 1 327 ? -17.969 -18.047 8.648 1 96 327 LEU B O 1
ATOM 5759 N N . SER B 1 328 ? -18.812 -16.047 9.164 1 93.19 328 SER B N 1
ATOM 5760 C CA . SER B 1 328 ? -19.562 -16.562 10.297 1 93.19 328 SER B CA 1
ATOM 5761 C C . SER B 1 328 ? -20.953 -17.031 9.867 1 93.19 328 SER B C 1
ATOM 5763 O O . SER B 1 328 ? -21.672 -17.656 10.656 1 93.19 328 SER B O 1
ATOM 5765 N N . ARG B 1 329 ? -21.328 -16.812 8.672 1 93.75 329 ARG B N 1
ATOM 5766 C CA . ARG B 1 329 ? -22.656 -17.156 8.195 1 93.75 329 ARG B CA 1
ATOM 5767 C C . ARG B 1 329 ? -22.672 -18.547 7.578 1 93.75 329 ARG B C 1
ATOM 5769 O O . ARG B 1 329 ? -21.844 -18.875 6.734 1 93.75 329 ARG B O 1
ATOM 5776 N N . PRO B 1 330 ? -23.641 -19.297 7.879 1 94.62 330 PRO B N 1
ATOM 5777 C CA . PRO B 1 330 ? -23.766 -20.641 7.301 1 94.62 330 PRO B CA 1
ATOM 5778 C C . PRO B 1 330 ? -23.953 -20.609 5.785 1 94.62 330 PRO B C 1
ATOM 5780 O O . PRO B 1 330 ? -23.453 -21.5 5.078 1 94.62 330 PRO B O 1
ATOM 5783 N N . ASP B 1 331 ? -24.656 -19.625 5.371 1 94.31 331 ASP B N 1
ATOM 5784 C CA . ASP B 1 331 ? -24.891 -19.516 3.934 1 94.31 331 ASP B CA 1
ATOM 5785 C C . ASP B 1 331 ? -23.578 -19.359 3.172 1 94.31 331 ASP B C 1
ATOM 5787 O O . ASP B 1 331 ? -23.406 -19.922 2.092 1 94.31 331 ASP B O 1
ATOM 5791 N N . THR B 1 332 ? -22.75 -18.578 3.674 1 94.56 332 THR B N 1
ATOM 5792 C CA . THR B 1 332 ? -21.453 -18.375 3.037 1 94.56 332 THR B CA 1
ATOM 5793 C C . THR B 1 332 ? -20.656 -19.672 3.045 1 94.56 332 THR B C 1
ATOM 5795 O O . THR B 1 332 ? -20 -20 2.057 1 94.56 332 THR B O 1
ATOM 5798 N N . ALA B 1 333 ? -20.688 -20.359 4.113 1 94.56 333 ALA B N 1
ATOM 5799 C CA . ALA B 1 333 ? -20.016 -21.656 4.188 1 94.56 333 ALA B CA 1
ATOM 5800 C C . ALA B 1 333 ? -20.547 -22.609 3.121 1 94.56 333 ALA B C 1
ATOM 5802 O O . ALA B 1 333 ? -19.766 -23.328 2.48 1 94.56 333 ALA B O 1
ATOM 5803 N N . ARG B 1 334 ? -21.797 -22.641 2.973 1 96.44 334 ARG B N 1
ATOM 5804 C CA . ARG B 1 334 ? -22.422 -23.469 1.956 1 96.44 334 ARG B CA 1
ATOM 5805 C C . ARG B 1 334 ? -21.969 -23.062 0.556 1 96.44 334 ARG B C 1
ATOM 5807 O O . ARG B 1 334 ? -21.672 -23.922 -0.277 1 96.44 334 ARG B O 1
ATOM 5814 N N . LEU B 1 335 ? -21.969 -21.781 0.329 1 95.69 335 LEU B N 1
ATOM 5815 C CA . LEU B 1 335 ? -21.531 -21.281 -0.965 1 95.69 335 LEU B CA 1
ATOM 5816 C C . LEU B 1 335 ? -20.094 -21.719 -1.256 1 95.69 335 LEU B C 1
ATOM 5818 O O . LEU B 1 335 ? -19.797 -22.172 -2.363 1 95.69 335 LEU B O 1
ATOM 5822 N N . MET B 1 336 ? -19.25 -21.625 -0.303 1 96.25 336 MET B N 1
ATOM 5823 C CA . MET B 1 336 ? -17.844 -22.016 -0.479 1 96.25 336 MET B CA 1
ATOM 5824 C C . MET B 1 336 ? -17.719 -23.5 -0.761 1 96.25 336 MET B C 1
ATOM 5826 O O . MET B 1 336 ? -16.922 -23.922 -1.604 1 96.25 336 MET B O 1
ATOM 5830 N N . GLN B 1 337 ? -18.484 -24.266 -0.094 1 96.31 337 GLN B N 1
ATOM 5831 C CA . GLN B 1 337 ? -18.484 -25.703 -0.318 1 96.31 337 GLN B CA 1
ATOM 5832 C C . GLN B 1 337 ? -18.969 -26.047 -1.726 1 96.31 337 GLN B C 1
ATOM 5834 O O . GLN B 1 337 ? -18.391 -26.891 -2.402 1 96.31 337 GLN B O 1
ATOM 5839 N N . GLN B 1 338 ? -20 -25.406 -2.1 1 97 338 GLN B N 1
ATOM 5840 C CA . GLN B 1 338 ? -20.547 -25.625 -3.439 1 97 338 GLN B CA 1
ATOM 5841 C C . GLN B 1 338 ? -19.547 -25.188 -4.508 1 97 338 GLN B C 1
ATOM 5843 O O . GLN B 1 338 ? -19.391 -25.844 -5.535 1 97 338 GLN B O 1
ATOM 5848 N N . ALA B 1 339 ? -18.938 -24.078 -4.238 1 97 339 ALA B N 1
ATOM 5849 C CA . ALA B 1 339 ? -17.906 -23.594 -5.16 1 97 339 ALA B CA 1
ATOM 5850 C C . ALA B 1 339 ? -16.797 -24.625 -5.328 1 97 339 ALA B C 1
ATOM 5852 O O . ALA B 1 339 ? -16.422 -24.984 -6.453 1 97 339 ALA B O 1
ATOM 5853 N N . ARG B 1 340 ? -16.328 -25.141 -4.246 1 95.19 340 ARG B N 1
ATOM 5854 C CA . ARG B 1 340 ? -15.273 -26.141 -4.246 1 95.19 340 ARG B CA 1
ATOM 5855 C C . ARG B 1 340 ? -15.672 -27.359 -5.07 1 95.19 340 ARG B C 1
ATOM 5857 O O . ARG B 1 340 ? -14.906 -27.812 -5.93 1 95.19 340 ARG B O 1
ATOM 5864 N N . ALA B 1 341 ? -16.75 -27.844 -4.812 1 96 341 ALA B N 1
ATOM 5865 C CA . ALA B 1 341 ? -17.25 -29.031 -5.492 1 96 341 ALA B CA 1
ATOM 5866 C C . ALA B 1 341 ? -17.453 -28.781 -6.98 1 96 341 ALA B C 1
ATOM 5868 O O . ALA B 1 341 ? -17.109 -29.609 -7.816 1 96 341 ALA B O 1
ATOM 5869 N N . ASP B 1 342 ? -18.016 -27.672 -7.219 1 97 342 ASP B N 1
ATOM 5870 C CA . ASP B 1 342 ? -18.297 -27.328 -8.609 1 97 342 ASP B CA 1
ATOM 5871 C C . ASP B 1 342 ? -17.016 -27.172 -9.406 1 97 342 ASP B C 1
ATOM 5873 O O . ASP B 1 342 ? -16.906 -27.672 -10.531 1 97 342 ASP B O 1
ATOM 5877 N N . TYR B 1 343 ? -16.047 -26.422 -8.891 1 96.75 343 TYR B N 1
ATOM 5878 C CA . TYR B 1 343 ? -14.773 -26.234 -9.57 1 96.75 343 TYR B CA 1
ATOM 5879 C C . TYR B 1 343 ? -14.07 -27.562 -9.805 1 96.75 343 TYR B C 1
ATOM 5881 O O . TYR B 1 343 ? -13.5 -27.797 -10.867 1 96.75 343 TYR B O 1
ATOM 5889 N N . ALA B 1 344 ? -14.117 -28.422 -8.828 1 95.06 344 ALA B N 1
ATOM 5890 C CA . ALA B 1 344 ? -13.523 -29.75 -8.969 1 95.06 344 ALA B CA 1
ATOM 5891 C C . ALA B 1 344 ? -14.211 -30.547 -10.07 1 95.06 344 ALA B C 1
ATOM 5893 O O . ALA B 1 344 ? -13.539 -31.203 -10.875 1 95.06 344 ALA B O 1
ATOM 5894 N N . ALA B 1 345 ? -15.508 -30.5 -10.117 1 95.62 345 ALA B N 1
ATOM 5895 C CA . ALA B 1 345 ? -16.281 -31.219 -11.133 1 95.62 345 ALA B CA 1
ATOM 5896 C C . ALA B 1 345 ? -15.969 -30.688 -12.531 1 95.62 345 ALA B C 1
ATOM 5898 O O . ALA B 1 345 ? -15.844 -31.469 -13.477 1 95.62 345 ALA B O 1
ATOM 5899 N N . ARG B 1 346 ? -15.945 -29.406 -12.664 1 96.5 346 ARG B N 1
ATOM 5900 C CA . ARG B 1 346 ? -15.609 -28.781 -13.945 1 96.5 346 ARG B CA 1
ATOM 5901 C C . ARG B 1 346 ? -14.227 -29.219 -14.414 1 96.5 346 ARG B C 1
ATOM 5903 O O . ARG B 1 346 ? -14.023 -29.5 -15.602 1 96.5 346 ARG B O 1
ATOM 5910 N N . ARG B 1 347 ? -13.328 -29.25 -13.508 1 96.06 347 ARG B N 1
ATOM 5911 C CA . ARG B 1 347 ? -11.969 -29.672 -13.844 1 96.06 347 ARG B CA 1
ATOM 5912 C C . ARG B 1 347 ? -11.945 -31.109 -14.344 1 96.06 347 ARG B C 1
ATOM 5914 O O . ARG B 1 347 ? -11.344 -31.406 -15.375 1 96.06 347 ARG B O 1
ATOM 5921 N N . GLU B 1 348 ? -12.57 -31.938 -13.594 1 94.81 348 GLU B N 1
ATOM 5922 C CA . GLU B 1 348 ? -12.609 -33.344 -13.969 1 94.81 348 GLU B CA 1
ATOM 5923 C C . GLU B 1 348 ? -13.219 -33.531 -15.359 1 94.81 348 GLU B C 1
ATOM 5925 O O . GLU B 1 348 ? -12.711 -34.312 -16.156 1 94.81 348 GLU B O 1
ATOM 5930 N N . ARG B 1 349 ? -14.258 -32.844 -15.586 1 96.06 349 ARG B N 1
ATOM 5931 C CA . ARG B 1 349 ? -14.93 -32.906 -16.875 1 96.06 349 ARG B CA 1
ATOM 5932 C C . ARG B 1 349 ? -14 -32.469 -18 1 96.06 349 ARG B C 1
ATOM 5934 O O . ARG B 1 349 ? -13.961 -33.094 -19.062 1 96.06 349 ARG B O 1
ATOM 5941 N N . LEU B 1 350 ? -13.344 -31.359 -17.766 1 96.69 350 LEU B N 1
ATOM 5942 C CA . LEU B 1 350 ? -12.438 -30.844 -18.781 1 96.69 350 LEU B CA 1
ATOM 5943 C C . LEU B 1 350 ? -11.25 -31.781 -19 1 96.69 350 LEU B C 1
ATOM 5945 O O . LEU B 1 350 ? -10.859 -32.031 -20.141 1 96.69 350 LEU B O 1
ATOM 5949 N N . GLU B 1 351 ? -10.672 -32.281 -17.938 1 95.88 351 GLU B N 1
ATOM 5950 C CA . GLU B 1 351 ? -9.57 -33.219 -18.031 1 95.88 351 GLU B CA 1
ATOM 5951 C C . GLU B 1 351 ? -9.969 -34.469 -18.828 1 95.88 351 GLU B C 1
ATOM 5953 O O . GLU B 1 351 ? -9.219 -34.906 -19.703 1 95.88 351 GLU B O 1
ATOM 5958 N N . ARG B 1 352 ? -11.125 -34.938 -18.547 1 95.38 352 ARG B N 1
ATOM 5959 C CA . ARG B 1 352 ? -11.625 -36.125 -19.266 1 95.38 352 ARG B CA 1
ATOM 5960 C C . ARG B 1 352 ? -11.797 -35.812 -20.75 1 95.38 352 ARG B C 1
ATOM 5962 O O . ARG B 1 352 ? -11.43 -36.625 -21.594 1 95.38 352 ARG B O 1
ATOM 5969 N N . ALA B 1 353 ? -12.391 -34.688 -21 1 96.75 353 ALA B N 1
ATOM 5970 C CA . ALA B 1 353 ? -12.602 -34.281 -22.391 1 96.75 353 ALA B CA 1
ATOM 5971 C C . ALA B 1 353 ? -11.273 -34.156 -23.125 1 96.75 353 ALA B C 1
ATOM 5973 O O . ALA B 1 353 ? -11.148 -34.594 -24.281 1 96.75 353 ALA B O 1
ATOM 5974 N N . LEU B 1 354 ? -10.328 -33.562 -22.531 1 96.75 354 LEU B N 1
ATOM 5975 C CA . LEU B 1 354 ? -9.016 -33.406 -23.141 1 96.75 354 LEU B CA 1
ATOM 5976 C C . LEU B 1 354 ? -8.336 -34.75 -23.391 1 96.75 354 LEU B C 1
ATOM 5978 O O . LEU B 1 354 ? -7.762 -34.969 -24.453 1 96.75 354 LEU B O 1
ATOM 5982 N N . HIS B 1 355 ? -8.438 -35.625 -22.438 1 95.38 355 HIS B N 1
ATOM 5983 C CA . HIS B 1 355 ? -7.859 -36.938 -22.562 1 95.38 355 HIS B CA 1
ATOM 5984 C C . HIS B 1 355 ? -8.484 -37.719 -23.734 1 95.38 355 HIS B C 1
ATOM 5986 O O . HIS B 1 355 ? -7.785 -38.406 -24.453 1 95.38 355 HIS B O 1
ATOM 5992 N N . LYS B 1 356 ? -9.719 -37.594 -23.812 1 96.19 356 LYS B N 1
ATOM 5993 C CA . LYS B 1 356 ? -10.438 -38.25 -24.906 1 96.19 356 LYS B CA 1
ATOM 5994 C C . LYS B 1 356 ? -9.906 -37.781 -26.25 1 96.19 356 LYS B C 1
ATOM 5996 O O . LYS B 1 356 ? -9.891 -38.562 -27.219 1 96.19 356 LYS B O 1
ATOM 6001 N N . GLU B 1 357 ? -9.5 -36.531 -26.312 1 96.38 357 GLU B N 1
ATOM 6002 C CA . GLU B 1 357 ? -8.984 -35.969 -27.562 1 96.38 357 GLU B CA 1
ATOM 6003 C C . GLU B 1 357 ? -7.477 -36.188 -27.672 1 96.38 357 GLU B C 1
ATOM 6005 O O . GLU B 1 357 ? -6.836 -35.656 -28.594 1 96.38 357 GLU B O 1
ATOM 6010 N N . GLY B 1 358 ? -6.875 -36.875 -26.734 1 95.06 358 GLY B N 1
ATOM 6011 C CA . GLY B 1 358 ? -5.453 -37.156 -26.766 1 95.06 358 GLY B CA 1
ATOM 6012 C C . GLY B 1 358 ? -4.582 -36 -26.344 1 95.06 358 GLY B C 1
ATOM 6013 O O . GLY B 1 358 ? -3.416 -35.906 -26.75 1 95.06 358 GLY B O 1
ATOM 6014 N N . ILE B 1 359 ? -5.137 -35.062 -25.672 1 95.19 359 ILE B N 1
ATOM 6015 C CA . ILE B 1 359 ? -4.383 -33.906 -25.234 1 95.19 359 ILE B CA 1
ATOM 6016 C C . ILE B 1 359 ? -3.943 -34.094 -23.781 1 95.19 359 ILE B C 1
ATOM 6018 O O . ILE B 1 359 ? -4.781 -34.219 -22.875 1 95.19 359 ILE B O 1
ATOM 6022 N N . ALA B 1 360 ? -2.678 -34.094 -23.609 1 91.06 360 ALA B N 1
ATOM 6023 C CA . ALA B 1 360 ? -2.137 -34.25 -22.266 1 91.06 360 ALA B CA 1
ATOM 6024 C C . ALA B 1 360 ? -2.299 -32.969 -21.453 1 91.06 360 ALA B C 1
ATOM 6026 O O . ALA B 1 360 ? -2.125 -31.859 -21.984 1 91.06 360 ALA B O 1
ATOM 6027 N N . CYS B 1 361 ? -2.717 -33.094 -20.234 1 89.25 361 CYS B N 1
ATOM 6028 C CA . CYS B 1 361 ? -2.775 -31.984 -19.297 1 89.25 361 CYS B CA 1
ATOM 6029 C C . CYS B 1 361 ? -2.469 -32.438 -17.875 1 89.25 361 CYS B C 1
ATOM 6031 O O . CYS B 1 361 ? -2.387 -33.656 -17.609 1 89.25 361 CYS B O 1
ATOM 6033 N N . ALA B 1 362 ? -2.074 -31.484 -17.062 1 77.44 362 ALA B N 1
ATOM 6034 C CA . ALA B 1 362 ? -1.838 -31.828 -15.664 1 77.44 362 ALA B CA 1
ATOM 6035 C C . ALA B 1 362 ? -3.098 -32.375 -15.023 1 77.44 362 ALA B C 1
ATOM 6037 O O . ALA B 1 362 ? -4.18 -31.812 -15.148 1 77.44 362 ALA B O 1
ATOM 6038 N N . THR B 1 363 ? -2.998 -33.656 -14.5 1 79 363 THR B N 1
ATOM 6039 C CA . THR B 1 363 ? -4.148 -34.281 -13.859 1 79 363 THR B CA 1
ATOM 6040 C C . THR B 1 363 ? -4.141 -34 -12.352 1 79 363 THR B C 1
ATOM 6042 O O . THR B 1 363 ? -3.086 -33.781 -11.766 1 79 363 THR B O 1
ATOM 6045 N N . GLY B 1 364 ? -5.246 -34 -11.773 1 81.69 364 GLY B N 1
ATOM 6046 C CA . GLY B 1 364 ? -5.379 -33.844 -10.328 1 81.69 364 GLY B CA 1
ATOM 6047 C C . GLY B 1 364 ? -5.035 -32.469 -9.828 1 81.69 364 GLY B C 1
ATOM 6048 O O . GLY B 1 364 ? -4.598 -32.312 -8.688 1 81.69 364 GLY B O 1
ATOM 6049 N N . GLY B 1 365 ? -5.145 -31.516 -10.648 1 90.25 365 GLY B N 1
ATOM 6050 C CA . GLY B 1 365 ? -4.852 -30.141 -10.258 1 90.25 365 GLY B CA 1
ATOM 6051 C C . GLY B 1 365 ? -5.938 -29.531 -9.391 1 90.25 365 GLY B C 1
ATOM 6052 O O . GLY B 1 365 ? -6.961 -30.172 -9.125 1 90.25 365 GLY B O 1
ATOM 6053 N N . ASP B 1 366 ? -5.656 -28.359 -8.797 1 94.44 366 ASP B N 1
ATOM 6054 C CA . ASP B 1 366 ? -6.543 -27.594 -7.93 1 94.44 366 ASP B CA 1
ATOM 6055 C C . ASP B 1 366 ? -6.688 -26.156 -8.43 1 94.44 366 ASP B C 1
ATOM 6057 O O . ASP B 1 366 ? -5.926 -25.719 -9.297 1 94.44 366 ASP B O 1
ATOM 6061 N N . GLY B 1 367 ? -7.789 -25.578 -7.961 1 95.62 367 GLY B N 1
ATOM 6062 C CA . GLY B 1 367 ? -7.953 -24.156 -8.266 1 95.62 367 GLY B CA 1
ATOM 6063 C C . GLY B 1 367 ? -8.844 -23.906 -9.461 1 95.62 367 GLY B C 1
ATOM 6064 O O . GLY B 1 367 ? -9.711 -24.719 -9.781 1 95.62 367 GLY B O 1
ATOM 6065 N N . LEU B 1 368 ? -8.648 -22.734 -10.078 1 97.06 368 LEU B N 1
ATOM 6066 C CA . LEU B 1 368 ? -9.562 -22.25 -11.109 1 97.06 368 LEU B CA 1
ATOM 6067 C C . LEU B 1 368 ? -8.969 -22.453 -12.5 1 97.06 368 LEU B C 1
ATOM 6069 O O . LEU B 1 368 ? -9.648 -22.219 -13.508 1 97.06 368 LEU B O 1
ATOM 6073 N N . ASN B 1 369 ? -7.723 -22.938 -12.555 1 96.5 369 ASN B N 1
ATOM 6074 C CA . ASN B 1 369 ? -7.02 -22.922 -13.836 1 96.5 369 ASN B CA 1
ATOM 6075 C C . ASN B 1 369 ? -6.465 -24.297 -14.188 1 96.5 369 ASN B C 1
ATOM 6077 O O . ASN B 1 369 ? -6.043 -25.047 -13.312 1 96.5 369 ASN B O 1
ATOM 6081 N N . LEU B 1 370 ? -6.516 -24.578 -15.445 1 96.81 370 LEU B N 1
ATOM 6082 C CA . LEU B 1 370 ? -5.902 -25.766 -16.031 1 96.81 370 LEU B CA 1
ATOM 6083 C C . LEU B 1 370 ? -4.848 -25.391 -17.062 1 96.81 370 LEU B C 1
ATOM 6085 O O . LEU B 1 370 ? -5.062 -24.484 -17.859 1 96.81 370 LEU B O 1
ATOM 6089 N N . TRP B 1 371 ? -3.73 -26.031 -17 1 96.19 371 TRP B N 1
ATOM 6090 C CA . TRP B 1 371 ? -2.58 -25.719 -17.828 1 96.19 371 TRP B CA 1
ATOM 6091 C C . TRP B 1 371 ? -2.338 -26.812 -18.859 1 96.19 371 TRP B C 1
ATOM 6093 O O . TRP B 1 371 ? -2.318 -28 -18.516 1 96.19 371 TRP B O 1
ATOM 6103 N N . ILE B 1 372 ? -2.191 -26.469 -20.062 1 95.81 372 ILE B N 1
ATOM 6104 C CA . ILE B 1 372 ? -1.783 -27.359 -21.141 1 95.81 372 ILE B CA 1
ATOM 6105 C C . ILE B 1 372 ? -0.41 -26.938 -21.672 1 95.81 372 ILE B C 1
ATOM 6107 O O . ILE B 1 372 ? -0.279 -25.906 -22.344 1 95.81 372 ILE B O 1
ATOM 6111 N N . ALA B 1 373 ? 0.536 -27.75 -21.391 1 93.88 373 ALA B N 1
ATOM 6112 C CA . ALA B 1 373 ? 1.872 -27.469 -21.906 1 93.88 373 ALA B CA 1
ATOM 6113 C C . ALA B 1 373 ? 1.927 -27.703 -23.422 1 93.88 373 ALA B C 1
ATOM 6115 O O . ALA B 1 373 ? 1.345 -28.656 -23.938 1 93.88 373 ALA B O 1
ATOM 6116 N N . LEU B 1 374 ? 2.58 -26.781 -24.047 1 93.94 374 LEU B N 1
ATOM 6117 C CA . LEU B 1 374 ? 2.732 -26.906 -25.5 1 93.94 374 LEU B CA 1
ATOM 6118 C C . LEU B 1 374 ? 4.203 -26.906 -25.891 1 93.94 374 LEU B C 1
ATOM 6120 O O . LEU B 1 374 ? 5.039 -26.328 -25.188 1 93.94 374 LEU B O 1
ATOM 6124 N N . SER B 1 375 ? 4.527 -27.594 -26.938 1 87.69 375 SER B N 1
ATOM 6125 C CA . SER B 1 375 ? 5.883 -27.578 -27.484 1 87.69 375 SER B CA 1
ATOM 6126 C C . SER B 1 375 ? 6.062 -26.469 -28.5 1 87.69 375 SER B C 1
ATOM 6128 O O . SER B 1 375 ? 7.191 -26.047 -28.781 1 87.69 375 SER B O 1
ATOM 6130 N N . GLY B 1 376 ? 5.043 -26 -29.016 1 85.56 376 GLY B N 1
ATOM 6131 C CA . GLY B 1 376 ? 5.121 -25.016 -30.078 1 85.56 376 GLY B CA 1
ATOM 6132 C C . GLY B 1 376 ? 4.691 -23.625 -29.641 1 85.56 376 GLY B C 1
ATOM 6133 O O . GLY B 1 376 ? 4.812 -23.281 -28.453 1 85.56 376 GLY B O 1
ATOM 6134 N N . ASP B 1 377 ? 4.348 -22.797 -30.609 1 90.75 377 ASP B N 1
ATOM 6135 C CA . ASP B 1 377 ? 3.979 -21.406 -30.422 1 90.75 377 ASP B CA 1
ATOM 6136 C C . ASP B 1 377 ? 2.609 -21.281 -29.766 1 90.75 377 ASP B C 1
ATOM 6138 O O . ASP B 1 377 ? 1.578 -21.438 -30.406 1 90.75 377 ASP B O 1
ATOM 6142 N N . ASP B 1 378 ? 2.637 -20.922 -28.469 1 94.06 378 ASP B N 1
ATOM 6143 C CA . ASP B 1 378 ? 1.386 -20.875 -27.719 1 94.06 378 ASP B CA 1
ATOM 6144 C C . ASP B 1 378 ? 0.549 -19.672 -28.125 1 94.06 378 ASP B C 1
ATOM 6146 O O . ASP B 1 378 ? -0.678 -19.688 -28 1 94.06 378 ASP B O 1
ATOM 6150 N N . GLN B 1 379 ? 1.159 -18.625 -28.625 1 93.31 379 GLN B N 1
ATOM 6151 C CA . GLN B 1 379 ? 0.402 -17.484 -29.141 1 93.31 379 GLN B CA 1
ATOM 6152 C C . GLN B 1 379 ? -0.423 -17.875 -30.359 1 93.31 379 GLN B C 1
ATOM 6154 O O . GLN B 1 379 ? -1.586 -17.484 -30.484 1 93.31 379 GLN B O 1
ATOM 6159 N N . ALA B 1 380 ? 0.193 -18.594 -31.234 1 93.75 380 ALA B N 1
ATOM 6160 C CA . ALA B 1 380 ? -0.514 -19.062 -32.438 1 93.75 380 ALA B CA 1
ATOM 6161 C C . ALA B 1 380 ? -1.685 -19.969 -32.031 1 93.75 380 ALA B C 1
ATOM 6163 O O . ALA B 1 380 ? -2.758 -19.891 -32.656 1 93.75 380 ALA B O 1
ATOM 6164 N N . ALA B 1 381 ? -1.464 -20.812 -31.078 1 95.56 381 ALA B N 1
ATOM 6165 C CA . ALA B 1 381 ? -2.525 -21.703 -30.609 1 95.56 381 ALA B CA 1
ATOM 6166 C C . ALA B 1 381 ? -3.688 -20.906 -30.031 1 95.56 381 ALA B C 1
ATOM 6168 O O . ALA B 1 381 ? -4.852 -21.203 -30.297 1 95.56 381 ALA B O 1
ATOM 6169 N N . ALA B 1 382 ? -3.379 -19.891 -29.219 1 96 382 ALA B N 1
ATOM 6170 C CA . ALA B 1 382 ? -4.41 -19.047 -28.625 1 96 382 ALA B CA 1
ATOM 6171 C C . ALA B 1 382 ? -5.207 -18.312 -29.703 1 96 382 ALA B C 1
ATOM 6173 O O . ALA B 1 382 ? -6.43 -18.203 -29.594 1 96 382 ALA B O 1
ATOM 6174 N N . LEU B 1 383 ? -4.516 -17.844 -30.688 1 95.31 383 LEU B N 1
ATOM 6175 C CA . LEU B 1 383 ? -5.172 -17.141 -31.781 1 95.31 383 LEU B CA 1
ATOM 6176 C C . LEU B 1 383 ? -6.07 -18.078 -32.594 1 95.31 383 LEU B C 1
ATOM 6178 O O . LEU B 1 383 ? -7.164 -17.688 -33 1 95.31 383 LEU B O 1
ATOM 6182 N N . SER B 1 384 ? -5.562 -19.234 -32.844 1 96.44 384 SER B N 1
ATOM 6183 C CA . SER B 1 384 ? -6.367 -20.234 -33.5 1 96.44 384 SER B CA 1
ATOM 6184 C C . SER B 1 384 ? -7.641 -20.547 -32.75 1 96.44 384 SER B C 1
ATOM 6186 O O . SER B 1 384 ? -8.719 -20.656 -33.312 1 96.44 384 SER B O 1
ATOM 6188 N N . MET B 1 385 ? -7.551 -20.688 -31.469 1 97.25 385 MET B N 1
ATOM 6189 C CA . MET B 1 385 ? -8.711 -20.953 -30.609 1 97.25 385 MET B CA 1
ATOM 6190 C C . MET B 1 385 ? -9.688 -19.781 -30.641 1 97.25 385 MET B C 1
ATOM 6192 O O . MET B 1 385 ? -10.898 -19.984 -30.578 1 97.25 385 MET B O 1
ATOM 6196 N N . ALA B 1 386 ? -9.117 -18.578 -30.719 1 95.94 386 ALA B N 1
ATOM 6197 C CA . ALA B 1 386 ? -9.961 -17.391 -30.812 1 95.94 386 ALA B CA 1
ATOM 6198 C C . ALA B 1 386 ? -10.828 -17.438 -32.062 1 95.94 386 ALA B C 1
ATOM 6200 O O . ALA B 1 386 ? -12 -17.062 -32.031 1 95.94 386 ALA B O 1
ATOM 6201 N N . ARG B 1 387 ? -10.242 -17.906 -33.125 1 95.62 387 ARG B N 1
ATOM 6202 C CA . ARG B 1 387 ? -10.977 -18.031 -34.375 1 95.62 387 ARG B CA 1
ATOM 6203 C C . ARG B 1 387 ? -12.109 -19.047 -34.25 1 95.62 387 ARG B C 1
ATOM 6205 O O . ARG B 1 387 ? -13.078 -19 -35 1 95.62 387 ARG B O 1
ATOM 6212 N N . LEU B 1 388 ? -11.969 -19.938 -33.312 1 96.56 388 LEU B N 1
ATOM 6213 C CA . LEU B 1 388 ? -12.984 -20.969 -33.062 1 96.56 388 LEU B CA 1
ATOM 6214 C C . LEU B 1 388 ? -13.938 -20.547 -31.969 1 96.56 388 LEU B C 1
ATOM 6216 O O . LEU B 1 388 ? -14.789 -21.344 -31.547 1 96.56 388 LEU B O 1
ATOM 6220 N N . GLY B 1 389 ? -13.695 -19.328 -31.406 1 95.94 389 GLY B N 1
ATOM 6221 C CA . GLY B 1 389 ? -14.672 -18.766 -30.5 1 95.94 389 GLY B CA 1
ATOM 6222 C C . GLY B 1 389 ? -14.219 -18.797 -29.047 1 95.94 389 GLY B C 1
ATOM 6223 O O . GLY B 1 389 ? -14.977 -18.422 -28.141 1 95.94 389 GLY B O 1
ATOM 6224 N N . TRP B 1 390 ? -12.992 -19.219 -28.844 1 96.88 390 TRP B N 1
ATOM 6225 C CA . TRP B 1 390 ? -12.492 -19.359 -27.469 1 96.88 390 TRP B CA 1
ATOM 6226 C C . TRP B 1 390 ? -11.406 -18.344 -27.172 1 96.88 390 TRP B C 1
ATOM 6228 O O . TRP B 1 390 ? -10.492 -18.141 -27.984 1 96.88 390 TRP B O 1
ATOM 6238 N N . LEU B 1 391 ? -11.5 -17.672 -26.031 1 96.31 391 LEU B N 1
ATOM 6239 C CA . LEU B 1 391 ? -10.406 -16.844 -25.547 1 96.31 391 LEU B CA 1
ATOM 6240 C C . LEU B 1 391 ? -9.633 -17.562 -24.438 1 96.31 391 LEU B C 1
ATOM 6242 O O . LEU B 1 391 ? -10.156 -17.75 -23.344 1 96.31 391 LEU B O 1
ATOM 6246 N N . LEU B 1 392 ? -8.461 -18.031 -24.703 1 96.12 392 LEU B N 1
ATOM 6247 C CA . LEU B 1 392 ? -7.555 -18.672 -23.766 1 96.12 392 LEU B CA 1
ATOM 6248 C C . LEU B 1 392 ? -6.312 -17.828 -23.531 1 96.12 392 LEU B C 1
ATOM 6250 O O . LEU B 1 392 ? -5.977 -16.969 -24.359 1 96.12 392 LEU B O 1
ATOM 6254 N N . ARG B 1 393 ? -5.656 -18.031 -22.406 1 95.31 393 ARG B N 1
ATOM 6255 C CA . ARG B 1 393 ? -4.438 -17.281 -22.141 1 95.31 393 ARG B CA 1
ATOM 6256 C C . ARG B 1 393 ? -3.199 -18.062 -22.562 1 95.31 393 ARG B C 1
ATOM 6258 O O . ARG B 1 393 ? -3.02 -19.203 -22.156 1 95.31 393 ARG B O 1
ATOM 6265 N N . HIS B 1 394 ? -2.346 -17.375 -23.344 1 93.88 394 HIS B N 1
ATOM 6266 C CA . HIS B 1 394 ? -1.108 -18.031 -23.75 1 93.88 394 HIS B CA 1
ATOM 6267 C C . HIS B 1 394 ? -0.078 -18.016 -22.625 1 93.88 394 HIS B C 1
ATOM 6269 O O . HIS B 1 394 ? -0.042 -17.078 -21.828 1 93.88 394 HIS B O 1
ATOM 6275 N N . GLY B 1 395 ? 0.75 -18.984 -22.656 1 93.38 395 GLY B N 1
ATOM 6276 C CA . GLY B 1 395 ? 1.643 -19.281 -21.547 1 93.38 395 GLY B CA 1
ATOM 6277 C C . GLY B 1 395 ? 2.838 -18.344 -21.469 1 93.38 395 GLY B C 1
ATOM 6278 O O . GLY B 1 395 ? 3.408 -18.141 -20.406 1 93.38 395 GLY B O 1
ATOM 6279 N N . GLU B 1 396 ? 3.246 -17.719 -22.531 1 90.81 396 GLU B N 1
ATOM 6280 C CA . GLU B 1 396 ? 4.43 -16.875 -22.562 1 90.81 396 GLU B CA 1
ATOM 6281 C C . GLU B 1 396 ? 4.305 -15.711 -21.578 1 90.81 396 GLU B C 1
ATOM 6283 O O . GLU B 1 396 ? 5.301 -15.242 -21.031 1 90.81 396 GLU B O 1
ATOM 6288 N N . ALA B 1 397 ? 3.139 -15.344 -21.328 1 90.31 397 ALA B N 1
ATOM 6289 C CA . ALA B 1 397 ? 2.896 -14.234 -20.422 1 90.31 397 ALA B CA 1
ATOM 6290 C C . ALA B 1 397 ? 3.314 -14.602 -19 1 90.31 397 ALA B C 1
ATOM 6292 O O . ALA B 1 397 ? 3.625 -13.727 -18.188 1 90.31 397 ALA B O 1
ATOM 6293 N N . PHE B 1 398 ? 3.354 -15.875 -18.688 1 95.75 398 PHE B N 1
ATOM 6294 C CA . PHE B 1 398 ? 3.664 -16.344 -17.344 1 95.75 398 PHE B CA 1
ATOM 6295 C C . PHE B 1 398 ? 5.152 -16.641 -17.203 1 95.75 398 PHE B C 1
ATOM 6297 O O . PHE B 1 398 ? 5.602 -17.125 -16.156 1 95.75 398 PHE B O 1
ATOM 6304 N N . SER B 1 399 ? 5.922 -16.297 -18.234 1 94.06 399 SER B N 1
ATOM 6305 C CA . SER B 1 399 ? 7.344 -16.641 -18.25 1 94.06 399 SER B CA 1
ATOM 6306 C C . SER B 1 399 ? 8.148 -15.664 -17.391 1 94.06 399 SER B C 1
ATOM 6308 O O . SER B 1 399 ? 7.824 -14.477 -17.312 1 94.06 399 SER B O 1
ATOM 6310 N N . VAL B 1 400 ? 9.133 -16.031 -16.703 1 92.75 400 VAL B N 1
ATOM 6311 C CA . VAL B 1 400 ? 10.055 -15.18 -15.969 1 92.75 400 VAL B CA 1
ATOM 6312 C C . VAL B 1 400 ? 11.367 -15.047 -16.734 1 92.75 400 VAL B C 1
ATOM 6314 O O . VAL B 1 400 ? 11.617 -14.031 -17.391 1 92.75 400 VAL B O 1
ATOM 6317 N N . GLN B 1 401 ? 12.227 -15.914 -16.75 1 83.81 401 GLN B N 1
ATOM 6318 C CA . GLN B 1 401 ? 13.484 -15.914 -17.484 1 83.81 401 GLN B CA 1
ATOM 6319 C C . GLN B 1 401 ? 13.438 -16.875 -18.672 1 83.81 401 GLN B C 1
ATOM 6321 O O . GLN B 1 401 ? 13.477 -16.469 -19.828 1 83.81 401 GLN B O 1
ATOM 6326 N N . GLN B 1 402 ? 13.125 -18.047 -18.297 1 86.94 402 GLN B N 1
ATOM 6327 C CA . GLN B 1 402 ? 12.961 -19.062 -19.344 1 86.94 402 GLN B CA 1
ATOM 6328 C C . GLN B 1 402 ? 11.547 -19.031 -19.906 1 86.94 402 GLN B C 1
ATOM 6330 O O . GLN B 1 402 ? 10.57 -18.984 -19.156 1 86.94 402 GLN B O 1
ATOM 6335 N N . ARG B 1 403 ? 11.492 -19.094 -21.266 1 90.62 403 ARG B N 1
ATOM 6336 C CA . ARG B 1 403 ? 10.195 -19.078 -21.922 1 90.62 403 ARG B CA 1
ATOM 6337 C C . ARG B 1 403 ? 9.438 -20.375 -21.656 1 90.62 403 ARG B C 1
ATOM 6339 O O . ARG B 1 403 ? 10.023 -21.453 -21.672 1 90.62 403 ARG B O 1
ATOM 6346 N N . VAL B 1 404 ? 8.211 -20.172 -21.25 1 93.38 404 VAL B N 1
ATOM 6347 C CA . VAL B 1 404 ? 7.309 -21.312 -21.109 1 93.38 404 VAL B CA 1
ATOM 6348 C C . VAL B 1 404 ? 6.184 -21.219 -22.141 1 93.38 404 VAL B C 1
ATOM 6350 O O . VAL B 1 404 ? 5.676 -20.141 -22.422 1 93.38 404 VAL B O 1
ATOM 6353 N N . HIS B 1 405 ? 5.871 -22.375 -22.75 1 93.56 405 HIS B N 1
ATOM 6354 C CA . HIS B 1 405 ? 4.797 -22.422 -23.734 1 93.56 405 HIS B CA 1
ATOM 6355 C C . HIS B 1 405 ? 3.643 -23.297 -23.25 1 93.56 405 HIS B C 1
ATOM 6357 O O . HIS B 1 405 ? 3.863 -24.406 -22.75 1 93.56 405 HIS B O 1
ATOM 6363 N N . GLY B 1 406 ? 2.494 -22.75 -23.359 1 95.62 406 GLY B N 1
ATOM 6364 C CA . GLY B 1 406 ? 1.288 -23.438 -22.938 1 95.62 406 GLY B CA 1
ATOM 6365 C C . GLY B 1 406 ? 0.043 -22.578 -23.016 1 95.62 406 GLY B C 1
ATOM 6366 O O . GLY B 1 406 ? 0.076 -21.484 -23.594 1 95.62 406 GLY B O 1
ATOM 6367 N N . LEU B 1 407 ? -1.027 -23.125 -22.594 1 96.56 407 LEU B N 1
ATOM 6368 C CA . LEU B 1 407 ? -2.307 -22.438 -22.484 1 96.56 407 LEU B CA 1
ATOM 6369 C C . LEU B 1 407 ? -2.877 -22.578 -21.078 1 96.56 407 LEU B C 1
ATOM 6371 O O . LEU B 1 407 ? -2.863 -23.672 -20.5 1 96.56 407 LEU B O 1
ATOM 6375 N N . ARG B 1 408 ? -3.236 -21.5 -20.547 1 96.62 408 ARG B N 1
ATOM 6376 C CA . ARG B 1 408 ? -4.02 -21.547 -19.312 1 96.62 408 ARG B CA 1
ATOM 6377 C C . ARG B 1 408 ? -5.512 -21.406 -19.609 1 96.62 408 ARG B C 1
ATOM 6379 O O . ARG B 1 408 ? -5.93 -20.469 -20.281 1 96.62 408 ARG B O 1
ATOM 6386 N N . ILE B 1 409 ? -6.289 -22.297 -19.094 1 96.81 409 ILE B N 1
ATOM 6387 C CA . ILE B 1 409 ? -7.742 -22.281 -19.219 1 96.81 409 ILE B CA 1
ATOM 6388 C C . ILE B 1 409 ? -8.375 -22.062 -17.859 1 96.81 409 ILE B C 1
ATOM 6390 O O . ILE B 1 409 ? -8.219 -22.875 -16.938 1 96.81 409 ILE B O 1
ATOM 6394 N N . THR B 1 410 ? -9.055 -20.984 -17.703 1 97.25 410 THR B N 1
ATOM 6395 C CA . THR B 1 410 ? -9.828 -20.766 -16.484 1 97.25 410 THR B CA 1
ATOM 6396 C C . THR B 1 410 ? -11.164 -21.484 -16.547 1 97.25 410 THR B C 1
ATOM 6398 O O . THR B 1 410 ? -12.008 -21.188 -17.406 1 97.25 410 THR B O 1
ATOM 6401 N N . LEU B 1 411 ? -11.422 -22.328 -15.641 1 96.38 411 LEU B N 1
ATOM 6402 C CA . LEU B 1 411 ? -12.539 -23.25 -15.805 1 96.38 411 LEU B CA 1
ATOM 6403 C C . LEU B 1 411 ? -13.711 -22.844 -14.922 1 96.38 411 LEU B C 1
ATOM 6405 O O . LEU B 1 411 ? -14.734 -23.531 -14.898 1 96.38 411 LEU B O 1
ATOM 6409 N N . SER B 1 412 ? -13.586 -21.75 -14.164 1 95.38 412 SER B N 1
ATOM 6410 C CA . SER B 1 412 ? -14.547 -21.406 -13.125 1 95.38 412 SER B CA 1
ATOM 6411 C C . SER B 1 412 ? -15.938 -21.203 -13.711 1 95.38 412 SER B C 1
ATOM 6413 O O . SER B 1 412 ? -16.938 -21.391 -13.023 1 95.38 412 SER B O 1
ATOM 6415 N N . ALA B 1 413 ? -16 -20.844 -15.031 1 90.75 413 ALA B N 1
ATOM 6416 C CA . ALA B 1 413 ? -17.312 -20.578 -15.625 1 90.75 413 ALA B CA 1
ATOM 6417 C C . ALA B 1 413 ? -17.562 -21.484 -16.844 1 90.75 413 ALA B C 1
ATOM 6419 O O . ALA B 1 413 ? -18.422 -21.203 -17.656 1 90.75 413 ALA B O 1
ATOM 6420 N N . LEU B 1 414 ? -16.766 -22.484 -16.984 1 95.25 414 LEU B N 1
ATOM 6421 C CA . LEU B 1 414 ? -16.891 -23.391 -18.125 1 95.25 414 LEU B CA 1
ATOM 6422 C C . LEU B 1 414 ? -18.141 -24.25 -17.984 1 95.25 414 LEU B C 1
ATOM 6424 O O . LEU B 1 414 ? -18.266 -25.016 -17.031 1 95.25 414 LEU B O 1
ATOM 6428 N N . GLU B 1 415 ? -18.969 -24.109 -18.891 1 92.69 415 GLU B N 1
ATOM 6429 C CA . GLU B 1 415 ? -20.188 -24.906 -18.891 1 92.69 415 GLU B CA 1
ATOM 6430 C C . GLU B 1 415 ? -19.906 -26.375 -19.219 1 92.69 415 GLU B C 1
ATOM 6432 O O . GLU B 1 415 ? -19.031 -26.656 -20.047 1 92.69 415 GLU B O 1
ATOM 6437 N N . ALA B 1 416 ? -20.703 -27.203 -18.688 1 89.44 416 ALA B N 1
ATOM 6438 C CA . ALA B 1 416 ? -20.484 -28.641 -18.812 1 89.44 416 ALA B CA 1
ATOM 6439 C C . ALA B 1 416 ? -20.5 -29.062 -20.281 1 89.44 416 ALA B C 1
ATOM 6441 O O . ALA B 1 416 ? -19.656 -29.859 -20.719 1 89.44 416 ALA B O 1
ATOM 6442 N N . ASP B 1 417 ? -21.391 -28.484 -21 1 91.56 417 ASP B N 1
ATOM 6443 C CA . ASP B 1 417 ? -21.578 -28.906 -22.391 1 91.56 417 ASP B CA 1
ATOM 6444 C C . ASP B 1 417 ? -20.5 -28.312 -23.297 1 91.56 417 ASP B C 1
ATOM 6446 O O . ASP B 1 417 ? -20.344 -28.75 -24.438 1 91.56 417 ASP B O 1
ATOM 6450 N N . ALA B 1 418 ? -19.766 -27.422 -22.734 1 95.56 418 ALA B N 1
ATOM 6451 C CA . ALA B 1 418 ? -18.766 -26.75 -23.547 1 95.56 418 ALA B CA 1
ATOM 6452 C C . ALA B 1 418 ? -17.422 -27.453 -23.469 1 95.56 418 ALA B C 1
ATOM 6454 O O . ALA B 1 418 ? -16.562 -27.25 -24.328 1 95.56 418 ALA B O 1
ATOM 6455 N N . ALA B 1 419 ? -17.203 -28.312 -22.5 1 96.88 419 ALA B N 1
ATOM 6456 C CA . ALA B 1 419 ? -15.914 -28.953 -22.266 1 96.88 419 ALA B CA 1
ATOM 6457 C C . ALA B 1 419 ? -15.508 -29.812 -23.453 1 96.88 419 ALA B C 1
ATOM 6459 O O . ALA B 1 419 ? -14.359 -29.766 -23.906 1 96.88 419 ALA B O 1
ATOM 6460 N N . GLY B 1 420 ? -16.453 -30.547 -23.891 1 97 420 GLY B N 1
ATOM 6461 C CA . GLY B 1 420 ? -16.172 -31.422 -25.031 1 97 420 GLY B CA 1
ATOM 6462 C C . GLY B 1 420 ? -15.797 -30.641 -26.281 1 97 420 GLY B C 1
ATOM 6463 O O . GLY B 1 420 ? -14.836 -31 -26.969 1 97 420 GLY B O 1
ATOM 6464 N N . LYS B 1 421 ? -16.594 -29.656 -26.547 1 97.62 421 LYS B N 1
ATOM 6465 C CA . LYS B 1 421 ? -16.328 -28.812 -27.719 1 97.62 421 LYS B CA 1
ATOM 6466 C C . LYS B 1 421 ? -14.961 -28.125 -27.609 1 97.62 421 LYS B C 1
ATOM 6468 O O . LYS B 1 421 ? -14.219 -28.047 -28.594 1 97.62 421 LYS B O 1
ATOM 6473 N N . LEU B 1 422 ? -14.711 -27.609 -26.469 1 97.81 422 LEU B N 1
ATOM 6474 C CA . LEU B 1 422 ? -13.43 -26.953 -26.219 1 97.81 422 LEU B CA 1
ATOM 6475 C C . LEU B 1 422 ? -12.266 -27.906 -26.516 1 97.81 422 LEU B C 1
ATOM 6477 O O . LEU B 1 422 ? -11.312 -27.516 -27.188 1 97.81 422 LEU B O 1
ATOM 6481 N N . ALA B 1 423 ? -12.336 -29.125 -26.016 1 97.56 423 ALA B N 1
ATOM 6482 C CA . ALA B 1 423 ? -11.289 -30.125 -26.219 1 97.56 423 ALA B CA 1
ATOM 6483 C C . ALA B 1 423 ? -11.125 -30.453 -27.703 1 97.56 423 ALA B C 1
ATOM 6485 O O . ALA B 1 423 ? -10.008 -30.547 -28.203 1 97.56 423 ALA B O 1
ATOM 6486 N N . ALA B 1 424 ? -12.219 -30.641 -28.359 1 97.38 424 ALA B N 1
ATOM 6487 C CA . ALA B 1 424 ? -12.18 -30.953 -29.781 1 97.38 424 ALA B CA 1
ATOM 6488 C C . ALA B 1 424 ? -11.555 -29.812 -30.578 1 97.38 424 ALA B C 1
ATOM 6490 O O . ALA B 1 424 ? -10.75 -30.047 -31.484 1 97.38 424 ALA B O 1
ATOM 6491 N N . ASP B 1 425 ? -12.008 -28.625 -30.266 1 97.56 425 ASP B N 1
ATOM 6492 C CA . ASP B 1 425 ? -11.469 -27.453 -30.953 1 97.56 425 ASP B CA 1
ATOM 6493 C C . ASP B 1 425 ? -9.969 -27.297 -30.688 1 97.56 425 ASP B C 1
ATOM 6495 O O . ASP B 1 425 ? -9.211 -26.906 -31.562 1 97.56 425 ASP B O 1
ATOM 6499 N N . LEU B 1 426 ? -9.594 -27.594 -29.484 1 96.75 426 LEU B N 1
ATOM 6500 C CA . LEU B 1 426 ? -8.172 -27.531 -29.141 1 96.75 426 LEU B CA 1
ATOM 6501 C C . LEU B 1 426 ? -7.375 -28.547 -29.938 1 96.75 426 LEU B C 1
ATOM 6503 O O . LEU B 1 426 ? -6.285 -28.25 -30.438 1 96.75 426 LEU B O 1
ATOM 65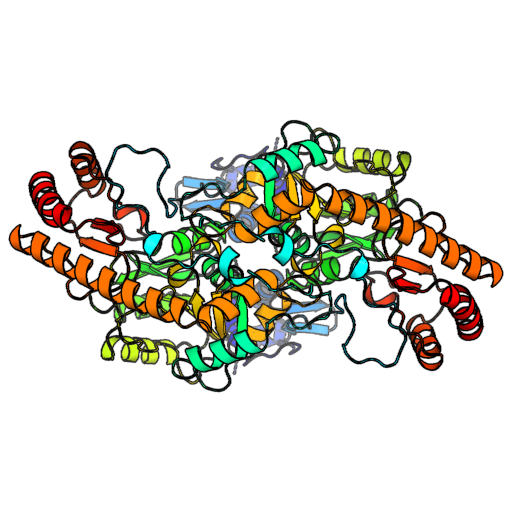07 N N . ARG B 1 427 ? -7.871 -29.703 -30.078 1 96.12 427 ARG B N 1
ATOM 6508 C CA . ARG B 1 427 ? -7.219 -30.734 -30.891 1 96.12 427 ARG B CA 1
ATOM 6509 C C . ARG B 1 427 ? -7.023 -30.25 -32.312 1 96.12 427 ARG B C 1
ATOM 6511 O O . ARG B 1 427 ? -5.953 -30.438 -32.906 1 96.12 427 ARG B O 1
ATOM 6518 N N . ARG B 1 428 ? -8.023 -29.672 -32.844 1 94.38 428 ARG B N 1
ATOM 6519 C CA . ARG B 1 428 ? -7.965 -29.141 -34.188 1 94.38 428 ARG B CA 1
ATOM 6520 C C . ARG B 1 428 ? -6.891 -28.062 -34.312 1 94.38 428 ARG B C 1
ATOM 6522 O O . ARG B 1 428 ? -6.199 -27.984 -35.344 1 94.38 428 ARG B O 1
ATOM 6529 N N . SER B 1 429 ? -6.855 -27.203 -33.344 1 93.44 429 SER B N 1
ATOM 6530 C CA . SER B 1 429 ? -5.938 -26.062 -33.344 1 93.44 429 SER B CA 1
ATOM 6531 C C . SER B 1 429 ? -4.492 -26.531 -33.188 1 93.44 429 SER B C 1
ATOM 6533 O O . SER B 1 429 ? -3.564 -25.828 -33.625 1 93.44 429 SER B O 1
ATOM 6535 N N . LEU B 1 430 ? -4.25 -27.594 -32.531 1 91.25 430 LEU B N 1
ATOM 6536 C CA . LEU B 1 430 ? -2.898 -28.062 -32.25 1 91.25 430 LEU B CA 1
ATOM 6537 C C . LEU B 1 430 ? -2.416 -29.031 -33.312 1 91.25 430 LEU B C 1
ATOM 6539 O O . LEU B 1 430 ? -1.235 -29.391 -33.344 1 91.25 430 LEU B O 1
ATOM 6543 N N . SER B 1 431 ? -3.33 -29.516 -34.094 1 82.06 431 SER B N 1
ATOM 6544 C CA . SER B 1 431 ? -2.975 -30.406 -35.219 1 82.06 431 SER B CA 1
ATOM 6545 C C . SER B 1 431 ? -2.441 -29.609 -36.406 1 82.06 431 SER B C 1
ATOM 6547 O O . SER B 1 431 ? -2.828 -28.453 -36.625 1 82.06 431 SER B O 1
#

InterPro domains:
  IPR000524 Transcription regulator HTH, GntR [PF00392] (8-69)
  IPR000524 Transcription regulator HTH, GntR [PR00035] (30-44)
  IPR000524 Transcription regulator HTH, GntR [PR00035] (44-60)
  IPR000524 Transcription regulator HTH, GntR [PS50949] (5-73)
  IPR000524 Transcription regulator HTH, GntR [SM00345] (11-70)
  IPR000524 Transcription regulator HTH, GntR [cd07377] (10-71)
  IPR004839 Aminotransferase, class I/classII, large domain [PF00155] (116-418)
  IPR015421 Pyridoxal phosphate-dependent transferase, major domain [G3DSA:3.40.640.10] (79-421)
  IPR015424 Pyridoxal phosphate-dependent transferase [SSF53383] (84-426)
  IPR036388 Winged helix-like DNA-binding domain superfamily [G3DSA:1.10.10.10] (9-78)
  IPR036390 Winged helix DNA-binding domain superfamily [SSF46785] (8-74)
  IPR051446 HTH-type transcriptional regulator with aminotransferase domain [PTHR46577] (9-429)

Radius of gyration: 28.19 Å; Cα contacts (8 Å, |Δi|>4): 1837; chains: 2; bounding box: 76×74×72 Å

Secondary structure (DSSP, 8-state):
-----SSHHHHHHHHHHHHHTTSS-TTPBPPPHHHHHHHHT--HHHHHHHHHHHHHTTSEEEEGGGEEEEPPP------SS--TT-SSEE--S-PPPGGGS--TTGGGTT-------TTS-SS-HHHHHHHHHHHHTTS-TT-EEEEESSHHHHHHHHHHHH--TT-EEEEEES--HHHHHHHHHTT-EEEEEEEETTEE-HHHHHHHHHTT--EEEE-SSS-TTT-----HHHHHHHHHHHHT-TTSEEEEE-TTGGG--SPP---S-TT-SSEEEEEESHHHH-GGG--EEEEE-HHHHHHHHHHS-TTT----HHHHHHHHHHHH-HHHHHHHHHHHHHHHHHHHHHHHHHHHTT----SS--SSEEEEE-SS-HHHHHHHHHHTTEE-EEGGGG-SSS---EEEEE-TT--HHHHHHHHHHHHHHH-/-----SSHHHHHHHHHHHHHTTSS-TTPBPPPHHHHHHHHT--HHHHHHHHHHHHHTTSEEEEGGGEEEEPPP------SS--TT-SSEE--S-PPPGGGS--TTGGGTT-------TTS-SS-HHHHHHHHHHHHTTS-TT-EEEEESSHHHHHHHHHHHH--TT-EEEEEES--HHHHHHHHHTT-EEEEEEEETTEE-HHHHHHHHHTT--EEEE-SSS-TTT-----HHHHHHHHHHHHT-TTSEEEEE-TTGGG--SPP---S-TT-SSEEEEEESHHHH-GGG--EEEEE-HHHHHHHHHHS-TTT----HHHHHHHHHHHH-HHHHHHHHHHHHHHHHHHHHHHHHHHHTT----SS--SSEEEEE-SS-HHHHHHHHHHTTEE-EEGGGG-SSS---EEEEE-TT--HHHHHHHHHHHHHHH-

Sequence (862 aa):
MKIHGKTATEIFECVRTLVQTQRLHPGQLLPPVRELAEQLGVNRNTVAAAYRRLSTAGIASTQRRLGTSIRSLPAPGEQEGSQPGTTLIDLAHGNPDPRWLPDLAALWRGRSYQPRLYGADTVNPALANYIAQWCGLDCPAGFEVDLAHGAVDAIERLLFAYLRPGDKVAVENPCFLASINLIRTSGLESVGVSVDAEGMRVDELRSALAKGVRAVILTPRAHNPTGCALSAARALALRRLLEKHPHVLVIVDDHFALTSMARYHSVIPAAAPRWALVRSFSKALGPDLRVAAVASDAATSQLLRTRLSPGGSWVSHFLQDSIESALSRPDTARLMQQARADYAARRERLERALHKEGIACATGGDGLNLWIALSGDDQAAALSMARLGWLLRHGEAFSVQQRVHGLRITLSALEADAAGKLAADLRRSLSMKIHGKTATEIFECVRTLVQTQRLHPGQLLPPVRELAEQLGVNRNTVAAAYRRLSTAGIASTQRRLGTSIRSLPAPGEQEGSQPGTTLIDLAHGNPDPRWLPDLAALWRGRSYQPRLYGADTVNPALANYIAQWCGLDCPAGFEVDLAHGAVDAIERLLFAYLRPGDKVAVENPCFLASINLIRTSGLESVGVSVDAEGMRVDELRSALAKGVRAVILTPRAHNPTGCALSAARALALRRLLEKHPHVLVIVDDHFALTSMARYHSVIPAAAPRWALVRSFSKALGPDLRVAAVASDAATSQLLRTRLSPGGSWVSHFLQDSIESALSRPDTARLMQQARADYAARRERLERALHKEGIACATGGDGLNLWIALSGDDQAAALSMARLGWLLRHGEAFSVQQRVHGLRITLSALEADAAGKLAADLRRSLS